Protein 7EC0 (pdb70)

InterPro domains:
  IPR029063 S-adenosyl-L-methionine-dependent methyltransferase superfamily [G3DSA:3.40.50.150] (30-267)
  IPR029063 S-adenosyl-L-methionine-dependent methyltransferase superfamily [SSF53335] (5-207)

Nearest PDB structures (foldseek):
  7ec0-assembly2_P  TM=1.005E+00  e=1.064E-43  Bombyx mori
  7ec0-assembly1_A  TM=9.825E-01  e=9.484E-35  Bombyx mori
  7ebx-assembly1_A  TM=9.749E-01  e=8.438E-34  Bombyx mori
  7ejb-assembly1_A-2  TM=9.308E-01  e=1.402E-32  Bombyx mori
  7veo-assembly1_B  TM=9.012E-01  e=2.333E-23  Bombyx mori

Structure (mmCIF, N/CA/C/O backbone):
data_7EC0
#
_entry.id   7EC0
#
_cell.length_a   82.459
_cell.length_b   101.203
_cell.length_c   103.363
_cell.angle_alpha   90.000
_cell.angle_beta   93.500
_cell.angle_gamma   90.000
#
_symmetry.space_group_name_H-M   'P 1 21 1'
#
loop_
_entity.id
_entity.type
_entity.pdbx_description
1 polymer 'Juvenile hormone acid methyltransferase'
2 non-polymer S-ADENOSYL-L-HOMOCYSTEINE
3 non-polymer 'Methyl farnesoate'
4 water water
#
loop_
_atom_site.group_PDB
_atom_site.id
_atom_site.type_symbol
_atom_site.label_atom_id
_atom_site.label_alt_id
_atom_site.label_comp_id
_atom_site.label_asym_id
_atom_site.label_entity_id
_atom_site.label_seq_id
_atom_site.pdbx_PDB_ins_code
_atom_site.Cartn_x
_atom_site.Cartn_y
_atom_site.Cartn_z
_atom_site.occupancy
_atom_site.B_iso_or_equiv
_atom_site.auth_seq_id
_atom_site.auth_comp_id
_atom_site.auth_asym_id
_atom_site.auth_atom_id
_atom_site.pdbx_PDB_model_num
ATOM 1 N N . SER A 1 33 ? 36.935 -3.066 42.236 1.000 73.100 12 SER A N 1
ATOM 2 C CA . SER A 1 33 ? 36.215 -4.336 41.903 1.000 72.810 12 SER A CA 1
ATOM 3 C C . SER A 1 33 ? 35.269 -4.111 40.716 1.000 72.000 12 SER A C 1
ATOM 4 O O . SER A 1 33 ? 34.466 -3.160 40.772 1.000 72.710 12 SER A O 1
ATOM 12 N N . SER A 1 34 ? 35.361 -4.974 39.699 1.000 72.670 13 SER A N 1
ATOM 13 C CA . SER A 1 34 ? 34.585 -4.915 38.427 1.000 72.890 13 SER A CA 1
ATOM 14 C C . SER A 1 34 ? 33.084 -5.064 38.704 1.000 71.250 13 SER A C 1
ATOM 15 O O . SER A 1 34 ? 32.279 -4.451 37.971 1.000 69.150 13 SER A O 1
ATOM 23 N N . MET A 1 35 ? 32.737 -5.867 39.714 1.000 69.460 14 MET A N 1
ATOM 24 C CA . MET A 1 35 ? 31.343 -6.150 40.153 1.000 68.740 14 MET A CA 1
ATOM 25 C C . MET A 1 35 ? 30.669 -4.850 40.617 1.000 67.670 14 MET A C 1
ATOM 26 O O . MET A 1 35 ? 29.499 -4.627 40.245 1.000 66.430 14 MET A O 1
ATOM 40 N N . GLN A 1 36 ? 31.389 -4.035 41.398 1.000 66.690 15 GLN A N 1
ATOM 41 C CA . GLN A 1 36 ? 30.913 -2.739 41.960 1.000 66.920 15 GLN A CA 1
ATOM 42 C C . GLN A 1 36 ? 30.785 -1.700 40.839 1.000 67.460 15 GLN A C 1
ATOM 43 O O . GLN A 1 36 ? 29.807 -0.926 40.867 1.000 68.000 15 GLN A O 1
ATOM 57 N N . ARG A 1 37 ? 31.739 -1.682 39.902 1.000 67.440 16 ARG A N 1
ATOM 58 C CA . ARG A 1 37 ? 31.740 -0.757 38.735 1.000 68.310 16 ARG A CA 1
ATOM 59 C C . ARG A 1 37 ? 30.462 -0.975 37.918 1.000 66.210 16 ARG A C 1
ATOM 60 O O . ARG A 1 37 ? 29.750 0.016 37.667 1.000 66.590 16 ARG A O 1
ATOM 81 N N . ARG A 1 38 ? 30.189 -2.224 37.524 1.000 63.880 17 ARG A N 1
ATOM 82 C CA . ARG A 1 38 ? 29.005 -2.594 36.702 1.000 62.130 17 ARG A CA 1
ATOM 83 C C . ARG A 1 38 ? 27.727 -2.163 37.428 1.000 61.320 17 ARG A C 1
ATOM 84 O O . ARG A 1 38 ? 26.941 -1.402 36.831 1.000 62.360 17 ARG A O 1
ATOM 105 N N . ASP A 1 39 ? 27.534 -2.638 38.662 1.000 59.410 18 ASP A N 1
ATOM 106 C CA . ASP A 1 39 ? 26.314 -2.380 39.475 1.000 59.930 18 ASP A CA 1
ATOM 107 C C . ASP A 1 39 ? 26.062 -0.869 39.549 1.000 60.540 18 ASP A C 1
ATOM 108 O O . ASP A 1 39 ? 24.902 -0.461 39.351 1.000 60.740 18 ASP A O 1
ATOM 117 N N . ALA A 1 40 ? 27.110 -0.080 39.807 1.000 61.230 19 ALA A N 1
ATOM 118 C CA . ALA A 1 40 ? 27.062 1.401 39.883 1.000 62.550 19 ALA A CA 1
ATOM 119 C C . ALA A 1 40 ? 26.539 1.970 38.559 1.000 64.430 19 ALA A C 1
ATOM 120 O O . ALA A 1 40 ? 25.558 2.740 38.588 1.000 64.540 19 ALA A O 1
ATOM 127 N N . LEU A 1 41 ? 27.175 1.589 37.446 1.000 65.450 20 LEU A N 1
ATOM 128 C CA . LEU A 1 41 ? 26.833 2.054 36.071 1.000 65.410 20 LEU A CA 1
ATOM 129 C C . LEU A 1 41 ? 25.396 1.652 35.721 1.000 63.440 20 LEU A C 1
ATOM 130 O O . LEU A 1 41 ? 24.644 2.526 35.252 1.000 63.240 20 LEU A O 1
ATOM 146 N N . ASN A 1 42 ? 25.038 0.382 35.935 1.000 61.920 21 ASN A N 1
ATOM 147 C CA . ASN A 1 42 ? 23.673 -0.163 35.689 1.000 59.960 21 ASN A CA 1
ATOM 148 C C . ASN A 1 42 ? 22.656 0.615 36.533 1.000 59.280 21 ASN A C 1
ATOM 149 O O . ASN A 1 42 ? 21.603 0.992 35.984 1.000 59.200 21 ASN A O 1
ATOM 160 N N . SER A 1 43 ? 22.977 0.860 37.807 1.000 59.450 22 SER A N 1
ATOM 161 C CA . SER A 1 43 ? 22.104 1.552 38.795 1.000 59.790 22 SER A CA 1
ATOM 162 C C . SER A 1 43 ? 21.878 3.008 38.373 1.000 60.640 22 SER A C 1
ATOM 163 O O . SER A 1 43 ? 20.718 3.456 38.415 1.000 61.480 22 SER A O 1
ATOM 171 N N . LEU A 1 44 ? 22.943 3.713 37.981 1.000 62.690 23 LEU A N 1
ATOM 172 C CA . LEU A 1 44 ? 22.881 5.134 37.536 1.000 63.930 23 LEU A CA 1
ATOM 173 C C . LEU A 1 44 ? 22.110 5.223 36.216 1.000 63.920 23 LEU A C 1
ATOM 174 O O . LEU A 1 44 ? 21.188 6.052 36.134 1.000 63.940 23 LEU A O 1
ATOM 190 N N . THR A 1 45 ? 22.469 4.388 35.238 1.000 65.250 24 THR A N 1
ATOM 191 C CA . THR A 1 45 ? 21.883 4.374 33.867 1.000 65.510 24 THR A CA 1
ATOM 192 C C . THR A 1 45 ? 20.355 4.247 33.955 1.000 65.160 24 THR A C 1
ATOM 193 O O . THR A 1 45 ? 19.667 4.903 33.146 1.000 67.150 24 THR A O 1
ATOM 204 N N . GLU A 1 46 ? 19.847 3.450 34.901 1.000 63.250 25 GLU A N 1
ATOM 205 C CA . GLU A 1 46 ? 18.390 3.194 35.069 1.000 62.500 25 GLU A CA 1
ATOM 206 C C . GLU A 1 46 ? 17.708 4.397 35.733 1.000 62.460 25 GLU A C 1
ATOM 207 O O . GLU A 1 46 ? 16.638 4.802 35.242 1.000 64.110 25 GLU A O 1
ATOM 219 N N . TYR A 1 47 ? 18.287 4.921 36.818 1.000 62.650 26 TYR A N 1
ATOM 220 C CA . TYR A 1 47 ? 17.633 5.890 37.742 1.000 63.410 26 TYR A CA 1
ATOM 221 C C . TYR A 1 47 ? 17.941 7.340 37.348 1.000 64.250 26 TYR A C 1
ATOM 222 O O . TYR A 1 47 ? 17.225 8.235 37.839 1.000 62.740 26 TYR A O 1
ATOM 240 N N . LEU A 1 48 ? 18.953 7.565 36.503 1.000 66.860 27 LEU A N 1
ATOM 241 C CA . LEU A 1 48 ? 19.370 8.925 36.052 1.000 69.520 27 LEU A CA 1
ATOM 242 C C . LEU A 1 48 ? 18.149 9.690 35.537 1.000 69.800 27 LEU A C 1
ATOM 243 O O . LEU A 1 48 ? 17.904 10.812 35.975 1.000 68.830 27 LEU A O 1
ATOM 259 N N . PRO A 1 49 ? 17.327 9.117 34.624 1.000 70.210 28 PRO A N 1
ATOM 260 C CA . PRO A 1 49 ? 16.174 9.834 34.073 1.000 70.890 28 PRO A CA 1
ATOM 261 C C . PRO A 1 49 ? 15.005 10.061 35.045 1.000 70.610 28 PRO A C 1
ATOM 262 O O . PRO A 1 49 ? 14.063 10.728 34.652 1.000 70.690 28 PRO A O 1
ATOM 273 N N . LYS A 1 50 ? 15.075 9.509 36.260 1.000 70.830 29 LYS A N 1
ATOM 274 C CA . LYS A 1 50 ? 14.006 9.663 37.283 1.000 70.360 29 LYS A CA 1
ATOM 275 C C . LYS A 1 50 ? 14.353 10.801 38.243 1.000 71.280 29 LYS A C 1
ATOM 276 O O . LYS A 1 50 ? 13.448 11.235 38.986 1.000 71.680 29 LYS A O 1
ATOM 295 N N . PHE A 1 51 ? 15.601 11.272 38.223 1.000 72.140 30 PHE A N 1
ATOM 296 C CA . PHE A 1 51 ? 16.086 12.328 39.146 1.000 72.480 30 PHE A CA 1
ATOM 297 C C . PHE A 1 51 ? 15.517 13.685 38.737 1.000 73.590 30 PHE A C 1
ATOM 298 O O . PHE A 1 51 ? 15.191 13.894 37.553 1.000 73.060 30 PHE A O 1
ATOM 315 N N . LYS A 1 52 ? 15.399 14.571 39.723 1.000 76.670 31 LYS A N 1
ATOM 316 C CA . LYS A 1 52 ? 14.958 15.975 39.553 1.000 80.420 31 LYS A CA 1
ATOM 317 C C . LYS A 1 52 ? 16.174 16.871 39.766 1.000 83.020 31 LYS A C 1
ATOM 318 O O . LYS A 1 52 ? 16.801 16.750 40.832 1.000 85.340 31 LYS A O 1
ATOM 337 N N . TRP A 1 53 ? 16.480 17.744 38.808 1.000 87.170 32 TRP A N 1
ATOM 338 C CA . TRP A 1 53 ? 17.711 18.576 38.844 1.000 88.590 32 TRP A CA 1
ATOM 339 C C . TRP A 1 53 ? 17.356 20.055 38.988 1.000 91.710 32 TRP A C 1
ATOM 340 O O . TRP A 1 53 ? 16.446 20.522 38.271 1.000 91.340 32 TRP A O 1
ATOM 361 N N . LYS A 1 54 ? 18.069 20.755 39.874 1.000 94.840 33 LYS A N 1
ATOM 362 C CA . LYS A 1 54 ? 17.915 22.220 40.053 1.000 97.660 33 LYS A CA 1
ATOM 363 C C . LYS A 1 54 ? 18.669 22.948 38.944 1.000 101.180 33 LYS A C 1
ATOM 364 O O . LYS A 1 54 ? 19.638 22.380 38.401 1.000 99.970 33 LYS A O 1
ATOM 383 N N . GLU A 1 55 ? 18.220 24.166 38.639 1.000 105.620 34 GLU A N 1
ATOM 384 C CA . GLU A 1 55 ? 18.716 24.963 37.488 1.000 107.420 34 GLU A CA 1
ATOM 385 C C . GLU A 1 55 ? 20.227 25.166 37.598 1.000 107.670 34 GLU A C 1
ATOM 386 O O . GLU A 1 55 ? 20.905 24.963 36.570 1.000 106.780 34 GLU A O 1
ATOM 398 N N . SER A 1 56 ? 20.750 25.550 38.765 1.000 108.470 35 SER A N 1
ATOM 399 C CA . SER A 1 56 ? 22.181 25.943 38.852 1.000 108.970 35 SER A CA 1
ATOM 400 C C . SER A 1 56 ? 22.745 25.804 40.265 1.000 107.940 35 SER A C 1
ATOM 401 O O . SER A 1 56 ? 21.956 25.753 41.231 1.000 107.780 35 SER A O 1
ATOM 409 N N . LYS A 1 57 ? 24.079 25.749 40.349 1.000 106.610 36 LYS A N 1
ATOM 410 C CA . LYS A 1 57 ? 24.850 25.766 41.619 1.000 105.910 36 LYS A CA 1
ATOM 411 C C . LYS A 1 57 ? 24.400 24.616 42.523 1.000 103.020 36 LYS A C 1
ATOM 412 O O . LYS A 1 57 ? 24.019 24.890 43.681 1.000 102.950 36 LYS A O 1
ATOM 431 N N . GLU A 1 58 ? 24.435 23.381 42.025 1.000 97.950 37 GLU A N 1
ATOM 432 C CA . GLU A 1 58 ? 24.010 22.205 42.824 1.000 95.440 37 GLU A CA 1
ATOM 433 C C . GLU A 1 58 ? 25.201 21.635 43.599 1.000 92.450 37 GLU A C 1
ATOM 434 O O . GLU A 1 58 ? 26.295 21.522 43.014 1.000 91.110 37 GLU A O 1
ATOM 446 N N . LYS A 1 59 ? 24.966 21.259 44.859 1.000 90.320 38 LYS A N 1
ATOM 447 C CA . LYS A 1 59 ? 25.957 20.601 45.752 1.000 88.830 38 LYS A CA 1
ATOM 448 C C . LYS A 1 59 ? 25.667 19.103 45.785 1.000 85.970 38 LYS A C 1
ATOM 449 O O . LYS A 1 59 ? 24.523 18.746 46.129 1.000 84.070 38 LYS A O 1
ATOM 468 N N . ILE A 1 60 ? 26.654 18.261 45.483 1.000 83.380 39 ILE A N 1
ATOM 469 C CA . ILE A 1 60 ? 26.462 16.782 45.460 1.000 81.120 39 ILE A CA 1
ATOM 470 C C . ILE A 1 60 ? 27.469 16.136 46.409 1.000 79.230 39 ILE A C 1
ATOM 471 O O . ILE A 1 60 ? 28.548 16.726 46.615 1.000 77.480 39 ILE A O 1
ATOM 487 N N . LEU A 1 61 ? 27.126 14.971 46.959 1.000 80.240 40 LEU A N 1
ATOM 488 C CA . LEU A 1 61 ? 28.003 14.247 47.911 1.000 79.350 40 LEU A CA 1
ATOM 489 C C . LEU A 1 61 ? 27.909 12.744 47.655 1.000 77.820 40 LEU A C 1
ATOM 490 O O . LEU A 1 61 ? 26.784 12.245 47.455 1.000 76.900 40 LEU A O 1
ATOM 506 N N . ASP A 1 62 ? 29.059 12.068 47.645 1.000 76.560 41 ASP A N 1
ATOM 507 C CA . ASP A 1 62 ? 29.144 10.591 47.533 1.000 75.890 41 ASP A CA 1
ATOM 508 C C . ASP A 1 62 ? 29.767 10.043 48.814 1.000 73.780 41 ASP A C 1
ATOM 509 O O . ASP A 1 62 ? 30.894 10.451 49.142 1.000 71.950 41 ASP A O 1
ATOM 518 N N . ILE A 1 63 ? 29.056 9.146 49.494 1.000 73.510 42 ILE A N 1
ATOM 519 C CA . ILE A 1 63 ? 29.528 8.490 50.746 1.000 73.400 42 ILE A CA 1
ATOM 520 C C . ILE A 1 63 ? 30.151 7.140 50.384 1.000 73.740 42 ILE A C 1
ATOM 521 O O . ILE A 1 63 ? 29.579 6.438 49.530 1.000 72.780 42 ILE A O 1
ATOM 537 N N . GLY A 1 64 ? 31.273 6.795 51.019 1.000 75.890 43 GLY A N 1
ATOM 538 C CA . GLY A 1 64 ? 31.990 5.532 50.766 1.000 77.810 43 GLY A CA 1
ATOM 539 C C . GLY A 1 64 ? 32.726 5.590 49.444 1.000 81.290 43 GLY A C 1
ATOM 540 O O . GLY A 1 64 ? 32.576 4.649 48.635 1.000 82.150 43 GLY A O 1
ATOM 544 N N . CYS A 1 65 ? 33.485 6.667 49.235 1.000 84.580 44 CYS A N 1
ATOM 545 C CA . CYS A 1 65 ? 34.223 6.950 47.977 1.000 87.510 44 CYS A CA 1
ATOM 546 C C . CYS A 1 65 ? 35.279 5.878 47.716 1.000 88.080 44 CYS A C 1
ATOM 547 O O . CYS A 1 65 ? 35.551 5.621 46.523 1.000 88.440 44 CYS A O 1
ATOM 555 N N . ALA A 1 66 ? 35.872 5.303 48.766 1.000 89.580 45 ALA A N 1
ATOM 556 C CA . ALA A 1 66 ? 36.925 4.274 48.620 1.000 91.160 45 ALA A CA 1
ATOM 557 C C . ALA A 1 66 ? 38.067 4.853 47.777 1.000 92.630 45 ALA A C 1
ATOM 558 O O . ALA A 1 66 ? 38.582 5.933 48.132 1.000 92.890 45 ALA A O 1
ATOM 565 N N . ASP A 1 67 ? 38.426 4.161 46.693 1.000 94.810 46 ASP A N 1
ATOM 566 C CA . ASP A 1 67 ? 39.512 4.545 45.753 1.000 97.130 46 ASP A CA 1
ATOM 567 C C . ASP A 1 67 ? 39.128 5.792 44.951 1.000 97.960 46 ASP A C 1
ATOM 568 O O . ASP A 1 67 ? 40.053 6.542 44.560 1.000 97.900 46 ASP A O 1
ATOM 577 N N . GLY A 1 68 ? 37.836 5.980 44.668 1.000 97.530 47 GLY A N 1
ATOM 578 C CA . GLY A 1 68 ? 37.352 7.115 43.859 1.000 97.090 47 GLY A CA 1
ATOM 579 C C . GLY A 1 68 ? 37.092 6.767 42.400 1.000 96.750 47 GLY A C 1
ATOM 580 O O . GLY A 1 68 ? 36.807 7.714 41.638 1.000 98.490 47 GLY A O 1
ATOM 584 N N . SER A 1 69 ? 37.178 5.496 41.993 1.000 94.830 48 SER A N 1
ATOM 585 C CA . SER A 1 69 ? 36.876 5.079 40.593 1.000 93.740 48 SER A CA 1
ATOM 586 C C . SER A 1 69 ? 35.379 5.275 40.325 1.000 91.660 48 SER A C 1
ATOM 587 O O . SER A 1 69 ? 35.026 5.865 39.283 1.000 89.960 48 SER A O 1
ATOM 595 N N . VAL A 1 70 ? 34.548 4.791 41.252 1.000 89.420 49 VAL A N 1
ATOM 596 C CA . VAL A 1 70 ? 33.054 4.851 41.203 1.000 87.620 49 VAL A CA 1
ATOM 597 C C . VAL A 1 70 ? 32.593 6.309 41.331 1.000 87.710 49 VAL A C 1
ATOM 598 O O . VAL A 1 70 ? 31.653 6.696 40.607 1.000 85.570 49 VAL A O 1
ATOM 611 N N . THR A 1 71 ? 33.219 7.076 42.229 1.000 88.310 50 THR A N 1
ATOM 612 C CA . THR A 1 71 ? 32.877 8.499 42.508 1.000 88.730 50 THR A CA 1
ATOM 613 C C . THR A 1 71 ? 33.085 9.303 41.220 1.000 88.840 50 THR A C 1
ATOM 614 O O . THR A 1 71 ? 32.267 10.200 40.940 1.000 90.390 50 THR A O 1
ATOM 625 N N . ASN A 1 72 ? 34.142 8.968 40.471 1.000 88.940 51 ASN A N 1
ATOM 626 C CA . ASN A 1 72 ? 34.484 9.579 39.158 1.000 90.230 51 ASN A CA 1
ATOM 627 C C . ASN A 1 72 ? 33.408 9.208 38.130 1.000 89.340 51 ASN A C 1
ATOM 628 O O . ASN A 1 72 ? 33.060 10.079 37.312 1.000 90.580 51 ASN A O 1
ATOM 639 N N . ILE A 1 73 ? 32.910 7.967 38.165 1.000 88.560 52 ILE A N 1
ATOM 640 C CA . ILE A 1 73 ? 31.781 7.495 37.305 1.000 87.330 52 ILE A CA 1
ATOM 641 C C . ILE A 1 73 ? 30.545 8.350 37.618 1.000 87.100 52 ILE A C 1
ATOM 642 O O . ILE A 1 73 ? 30.007 8.966 36.673 1.000 88.300 52 ILE A O 1
ATOM 658 N N . ILE A 1 74 ? 30.132 8.399 38.891 1.000 85.600 53 ILE A N 1
ATOM 659 C CA . ILE A 1 74 ? 28.969 9.209 39.373 1.000 85.380 53 ILE A CA 1
ATOM 660 C C . ILE A 1 74 ? 29.119 10.639 38.838 1.000 87.360 53 ILE A C 1
ATOM 661 O O . ILE A 1 74 ? 28.168 11.132 38.200 1.000 89.250 53 ILE A O 1
ATOM 677 N N . SER A 1 75 ? 30.276 11.264 39.082 1.000 88.130 54 SER A N 1
ATOM 678 C CA . SER A 1 75 ? 30.603 12.653 38.658 1.000 89.930 54 SER A CA 1
ATOM 679 C C . SER A 1 75 ? 30.543 12.760 37.130 1.000 90.970 54 SER A C 1
ATOM 680 O O . SER A 1 75 ? 29.906 13.708 36.629 1.000 91.810 54 SER A O 1
ATOM 688 N N . SER A 1 76 ? 31.175 11.813 36.430 1.000 92.810 55 SER A N 1
ATOM 689 C CA . SER A 1 76 ? 31.311 11.791 34.948 1.000 93.990 55 SER A CA 1
ATOM 690 C C . SER A 1 76 ? 29.942 11.603 34.281 1.000 95.460 55 SER A C 1
ATOM 691 O O . SER A 1 76 ? 29.727 12.200 33.207 1.000 94.890 55 SER A O 1
ATOM 699 N N . CYS A 1 77 ? 29.057 10.808 34.892 1.000 96.180 56 CYS A N 1
ATOM 700 C CA . CYS A 1 77 ? 27.728 10.430 34.331 1.000 97.130 56 CYS A CA 1
ATOM 701 C C . CYS A 1 77 ? 26.768 11.627 34.379 1.000 97.650 56 CYS A C 1
ATOM 702 O O . CYS A 1 77 ? 26.412 12.133 33.295 1.000 97.280 56 CYS A O 1
ATOM 710 N N . CYS A 1 78 ? 26.370 12.058 35.582 1.000 98.220 57 CYS A N 1
ATOM 711 C CA . CYS A 1 78 ? 25.316 13.088 35.815 1.000 100.970 57 CYS A CA 1
ATOM 712 C C . CYS A 1 78 ? 25.735 14.423 35.199 1.000 101.260 57 CYS A C 1
ATOM 713 O O . CYS A 1 78 ? 26.915 14.767 35.211 1.000 101.220 57 CYS A O 1
ATOM 721 N N . PRO A 1 79 ? 24.786 15.201 34.621 1.000 101.350 58 PRO A N 1
ATOM 722 C CA . PRO A 1 79 ? 25.087 16.534 34.089 1.000 101.460 58 PRO A CA 1
ATOM 723 C C . PRO A 1 79 ? 25.782 17.458 35.103 1.000 101.030 58 PRO A C 1
ATOM 724 O O . PRO A 1 79 ? 25.875 18.642 34.811 1.000 99.120 58 PRO A O 1
ATOM 735 N N . ASP A 1 81 ? 28.879 20.874 34.723 1.000 109.850 60 ASP A N 1
ATOM 736 C CA . ASP A 1 81 ? 28.796 22.211 35.375 1.000 109.820 60 ASP A CA 1
ATOM 737 C C . ASP A 1 81 ? 28.347 22.073 36.833 1.000 109.300 60 ASP A C 1
ATOM 738 O O . ASP A 1 81 ? 27.996 23.110 37.434 1.000 108.520 60 ASP A O 1
ATOM 747 N N . PHE A 1 82 ? 28.354 20.856 37.387 1.000 108.330 61 PHE A N 1
ATOM 748 C CA . PHE A 1 82 ? 27.966 20.616 38.800 1.000 107.050 61 PHE A CA 1
ATOM 749 C C . PHE A 1 82 ? 28.834 21.520 39.673 1.000 106.080 61 PHE A C 1
ATOM 750 O O . PHE A 1 82 ? 30.073 21.502 39.520 1.000 105.780 61 PHE A O 1
ATOM 767 N N . GLU A 1 83 ? 28.192 22.303 40.537 1.000 106.620 62 GLU A N 1
ATOM 768 C CA . GLU A 1 83 ? 28.871 23.347 41.341 1.000 107.190 62 GLU A CA 1
ATOM 769 C C . GLU A 1 83 ? 29.941 22.705 42.220 1.000 105.470 62 GLU A C 1
ATOM 770 O O . GLU A 1 83 ? 31.074 23.228 42.243 1.000 104.660 62 GLU A O 1
ATOM 782 N N . LEU A 1 84 ? 29.600 21.617 42.904 1.000 103.430 63 LEU A N 1
ATOM 783 C CA . LEU A 1 84 ? 30.528 21.014 43.886 1.000 101.650 63 LEU A CA 1
ATOM 784 C C . LEU A 1 84 ? 30.339 19.505 43.905 1.000 97.860 63 LEU A C 1
ATOM 785 O O . LEU A 1 84 ? 29.195 19.043 43.706 1.000 96.050 63 LEU A O 1
ATOM 801 N N . PHE A 1 85 ? 31.418 18.773 44.152 1.000 93.940 64 PHE A N 1
ATOM 802 C CA . PHE A 1 85 ? 31.339 17.309 44.347 1.000 90.910 64 PHE A CA 1
ATOM 803 C C . PHE A 1 85 ? 32.144 16.915 45.580 1.000 90.400 64 PHE A C 1
ATOM 804 O O . PHE A 1 85 ? 33.374 16.770 45.484 1.000 90.850 64 PHE A O 1
ATOM 821 N N . GLU A 1 86 ? 31.460 16.720 46.703 1.000 89.590 65 GLU A N 1
ATOM 822 C CA . GLU A 1 86 ? 32.116 16.253 47.949 1.000 90.260 65 GLU A CA 1
ATOM 823 C C . GLU A 1 86 ? 32.104 14.721 47.956 1.000 87.750 65 GLU A C 1
ATOM 824 O O . GLU A 1 86 ? 31.150 14.130 47.417 1.000 85.630 65 GLU A O 1
ATOM 836 N N . ALA A 1 87 ? 33.162 14.117 48.500 1.000 87.420 66 ALA A N 1
ATOM 837 C CA . ALA A 1 87 ? 33.284 12.667 48.778 1.000 87.590 66 ALA A CA 1
ATOM 838 C C . ALA A 1 87 ? 33.794 12.495 50.211 1.000 86.860 66 ALA A C 1
ATOM 839 O O . ALA A 1 87 ? 34.413 13.445 50.730 1.000 87.170 66 ALA A O 1
ATOM 846 N N . CYS A 1 88 ? 33.540 11.340 50.831 1.000 87.720 67 CYS A N 1
ATOM 847 C CA . CYS A 1 88 ? 34.011 11.030 52.209 1.000 88.950 67 CYS A CA 1
ATOM 848 C C . CYS A 1 88 ? 34.214 9.523 52.398 1.000 89.110 67 CYS A C 1
ATOM 849 O O . CYS A 1 88 ? 33.831 8.745 51.501 1.000 86.950 67 CYS A O 1
ATOM 857 N N . ASP A 1 89 ? 34.815 9.153 53.533 1.000 90.990 68 ASP A N 1
ATOM 858 C CA . ASP A 1 89 ? 35.226 7.767 53.889 1.000 91.630 68 ASP A CA 1
ATOM 859 C C . ASP A 1 89 ? 35.637 7.748 55.367 1.000 93.870 68 ASP A C 1
ATOM 860 O O . ASP A 1 89 ? 35.716 8.838 55.968 1.000 95.300 68 ASP A O 1
ATOM 869 N N . VAL A 1 90 ? 35.875 6.558 55.928 1.000 94.500 69 VAL A N 1
ATOM 870 C CA . VAL A 1 90 ? 36.470 6.374 57.288 1.000 95.010 69 VAL A CA 1
ATOM 871 C C . VAL A 1 90 ? 37.934 5.945 57.140 1.000 97.900 69 VAL A C 1
ATOM 872 O O . VAL A 1 90 ? 38.739 6.256 58.052 1.000 98.730 69 VAL A O 1
ATOM 885 N N . ASN A 1 91 ? 38.282 5.301 56.021 1.000 99.790 70 ASN A N 1
ATOM 886 C CA . ASN A 1 91 ? 39.678 4.898 55.707 1.000 101.410 70 ASN A CA 1
ATOM 887 C C . ASN A 1 91 ? 40.484 6.160 55.403 1.000 103.820 70 ASN A C 1
ATOM 888 O O . ASN A 1 91 ? 40.121 6.858 54.432 1.000 103.500 70 ASN A O 1
ATOM 899 N N . VAL A 1 92 ? 41.521 6.456 56.190 1.000 106.680 71 VAL A N 1
ATOM 900 C CA . VAL A 1 92 ? 42.329 7.693 55.963 1.000 108.720 71 VAL A CA 1
ATOM 901 C C . VAL A 1 92 ? 43.259 7.481 54.760 1.000 107.910 71 VAL A C 1
ATOM 902 O O . VAL A 1 92 ? 43.509 8.470 54.048 1.000 107.640 71 VAL A O 1
ATOM 915 N N . LYS A 1 93 ? 43.754 6.260 54.533 1.000 107.300 72 LYS A N 1
ATOM 916 C CA . LYS A 1 93 ? 44.665 5.970 53.390 1.000 106.620 72 LYS A CA 1
ATOM 917 C C . LYS A 1 93 ? 43.899 6.102 52.068 1.000 104.060 72 LYS A C 1
ATOM 918 O O . LYS A 1 93 ? 44.469 6.684 51.121 1.000 102.750 72 LYS A O 1
ATOM 937 N N . SER A 1 94 ? 42.665 5.595 52.003 1.000 102.550 73 SER A N 1
ATOM 938 C CA . SER A 1 94 ? 41.836 5.595 50.767 1.000 101.790 73 SER A CA 1
ATOM 939 C C . SER A 1 94 ? 41.611 7.030 50.294 1.000 101.340 73 SER A C 1
ATOM 940 O O . SER A 1 94 ? 41.818 7.299 49.094 1.000 99.190 73 SER A O 1
ATOM 948 N N . VAL A 1 95 ? 41.187 7.909 51.201 1.000 102.170 74 VAL A N 1
ATOM 949 C CA . VAL A 1 95 ? 40.879 9.320 50.838 1.000 103.150 74 VAL A CA 1
ATOM 950 C C . VAL A 1 95 ? 42.180 9.996 50.378 1.000 105.100 74 VAL A C 1
ATOM 951 O O . VAL A 1 95 ? 42.112 10.798 49.416 1.000 104.840 74 VAL A O 1
ATOM 964 N N . LYS A 1 96 ? 43.320 9.658 50.993 1.000 107.320 75 LYS A N 1
ATOM 965 C CA . LYS A 1 96 ? 44.642 10.218 50.599 1.000 109.380 75 LYS A CA 1
ATOM 966 C C . LYS A 1 96 ? 44.984 9.749 49.179 1.000 108.980 75 LYS A C 1
ATOM 967 O O . LYS A 1 96 ? 45.401 10.602 48.366 1.000 108.740 75 LYS A O 1
ATOM 986 N N . TYR A 1 97 ? 44.804 8.454 48.889 1.000 107.840 76 TYR A N 1
ATOM 987 C CA . TYR A 1 97 ? 44.961 7.866 47.529 1.000 106.940 76 TYR A CA 1
ATOM 988 C C . TYR A 1 97 ? 44.051 8.613 46.545 1.000 106.300 76 TYR A C 1
ATOM 989 O O . TYR A 1 97 ? 44.548 9.088 45.504 1.000 106.630 76 TYR A O 1
ATOM 1007 N N . ALA A 1 98 ? 42.759 8.707 46.882 1.000 106.180 77 ALA A N 1
ATOM 1008 C CA . ALA A 1 98 ? 41.670 9.253 46.033 1.000 106.530 77 ALA A CA 1
ATOM 1009 C C . ALA A 1 98 ? 41.931 10.727 45.695 1.000 108.340 77 ALA A C 1
ATOM 1010 O O . ALA A 1 98 ? 41.701 11.111 44.530 1.000 108.470 77 ALA A O 1
ATOM 1017 N N . THR A 1 99 ? 42.372 11.515 46.684 1.000 109.920 78 THR A N 1
ATOM 1018 C CA . THR A 1 99 ? 42.659 12.973 46.562 1.000 111.710 78 THR A CA 1
ATOM 1019 C C . THR A 1 99 ? 43.692 13.204 45.452 1.000 113.540 78 THR A C 1
ATOM 1020 O O . THR A 1 99 ? 43.448 14.067 44.592 1.000 113.350 78 THR A O 1
ATOM 1031 N N . GLU A 1 100 ? 44.800 12.459 45.485 1.000 115.570 79 GLU A N 1
ATOM 1032 C CA . GLU A 1 100 ? 45.954 12.621 44.556 1.000 117.240 79 GLU A CA 1
ATOM 1033 C C . GLU A 1 100 ? 45.518 12.322 43.118 1.000 117.170 79 GLU A C 1
ATOM 1034 O O . GLU A 1 100 ? 45.934 13.067 42.208 1.000 117.820 79 GLU A O 1
ATOM 1046 N N . HIS A 1 101 ? 44.711 11.273 42.932 1.000 117.010 80 HIS A N 1
ATOM 1047 C CA . HIS A 1 101 ? 44.385 10.675 41.607 1.000 116.020 80 HIS A CA 1
ATOM 1048 C C . HIS A 1 101 ? 43.156 11.348 40.987 1.000 114.820 80 HIS A C 1
ATOM 1049 O O . HIS A 1 101 ? 43.172 11.548 39.753 1.000 114.630 80 HIS A O 1
ATOM 1064 N N . TYR A 1 102 ? 42.138 11.685 41.787 1.000 113.650 81 TYR A N 1
ATOM 1065 C CA . TYR A 1 102 ? 40.871 12.284 41.286 1.000 112.780 81 TYR A CA 1
ATOM 1066 C C . TYR A 1 102 ? 40.638 13.688 41.862 1.000 114.550 81 TYR A C 1
ATOM 1067 O O . TYR A 1 102 ? 39.531 14.227 41.649 1.000 115.280 81 TYR A O 1
ATOM 1085 N N . GLY A 1 103 ? 41.628 14.280 42.538 1.000 115.630 82 GLY A N 1
ATOM 1086 C CA . GLY A 1 103 ? 41.479 15.614 43.160 1.000 115.370 82 GLY A CA 1
ATOM 1087 C C . GLY A 1 103 ? 41.345 16.728 42.132 1.000 115.050 82 GLY A C 1
ATOM 1088 O O . GLY A 1 103 ? 42.130 16.738 41.162 1.000 114.200 82 GLY A O 1
ATOM 1092 N N . THR A 1 104 ? 40.383 17.635 42.346 1.000 115.390 83 THR A N 1
ATOM 1093 C CA . THR A 1 104 ? 40.169 18.894 41.573 1.000 114.890 83 THR A CA 1
ATOM 1094 C C . THR A 1 104 ? 39.617 19.965 42.518 1.000 114.860 83 THR A C 1
ATOM 1095 O O . THR A 1 104 ? 39.343 19.632 43.690 1.000 113.360 83 THR A O 1
ATOM 1106 N N . SER A 1 105 ? 39.455 21.197 42.027 1.000 116.000 84 SER A N 1
ATOM 1107 C CA . SER A 1 105 ? 38.939 22.348 42.814 1.000 116.230 84 SER A CA 1
ATOM 1108 C C . SER A 1 105 ? 37.497 22.076 43.261 1.000 115.450 84 SER A C 1
ATOM 1109 O O . SER A 1 105 ? 37.168 22.404 44.422 1.000 113.900 84 SER A O 1
ATOM 1117 N N . LYS A 1 106 ? 36.684 21.485 42.379 1.000 115.150 85 LYS A N 1
ATOM 1118 C CA . LYS A 1 106 ? 35.241 21.202 42.617 1.000 112.980 85 LYS A CA 1
ATOM 1119 C C . LYS A 1 106 ? 35.071 19.924 43.448 1.000 110.970 85 LYS A C 1
ATOM 1120 O O . LYS A 1 106 ? 34.200 19.922 44.344 1.000 109.300 85 LYS A O 1
ATOM 1139 N N . MET A 1 107 ? 35.870 18.890 43.165 1.000 108.330 86 MET A N 1
ATOM 1140 C CA . MET A 1 107 ? 35.710 17.533 43.756 1.000 108.130 86 MET A CA 1
ATOM 1141 C C . MET A 1 107 ? 36.738 17.333 44.875 1.000 108.690 86 MET A C 1
ATOM 1142 O O . MET A 1 107 ? 37.889 16.954 44.570 1.000 107.910 86 MET A O 1
ATOM 1156 N N . ARG A 1 108 ? 36.321 17.579 46.120 1.000 109.750 87 ARG A N 1
ATOM 1157 C CA . ARG A 1 108 ? 37.169 17.457 47.336 1.000 110.080 87 ARG A CA 1
ATOM 1158 C C . ARG A 1 108 ? 36.782 16.187 48.096 1.000 107.660 87 ARG A C 1
ATOM 1159 O O . ARG A 1 108 ? 35.589 15.823 48.078 1.000 106.490 87 ARG A O 1
ATOM 1180 N N . PHE A 1 109 ? 37.767 15.552 48.733 1.000 105.200 88 PHE A N 1
ATOM 1181 C CA . PHE A 1 109 ? 37.604 14.324 49.552 1.000 103.650 88 PHE A CA 1
ATOM 1182 C C . PHE A 1 109 ? 38.077 14.617 50.978 1.000 101.690 88 PHE A C 1
ATOM 1183 O O . PHE A 1 109 ? 39.044 15.388 51.151 1.000 101.710 88 PHE A O 1
ATOM 1200 N N . ARG A 1 110 ? 37.407 14.016 51.961 1.000 100.730 89 ARG A N 1
ATOM 1201 C CA . ARG A 1 110 ? 37.717 14.178 53.405 1.000 100.730 89 ARG A CA 1
ATOM 1202 C C . ARG A 1 110 ? 37.375 12.881 54.145 1.000 99.160 89 ARG A C 1
ATOM 1203 O O . ARG A 1 110 ? 36.866 11.946 53.499 1.000 97.340 89 ARG A O 1
ATOM 1224 N N . VAL A 1 111 ? 37.636 12.849 55.453 1.000 98.650 90 VAL A N 1
ATOM 1225 C CA . VAL A 1 111 ? 37.291 11.707 56.353 1.000 98.490 90 VAL A CA 1
ATOM 1226 C C . VAL A 1 111 ? 36.015 12.084 57.113 1.000 97.190 90 VAL A C 1
ATOM 1227 O O . VAL A 1 111 ? 35.932 13.231 57.596 1.000 98.250 90 VAL A O 1
ATOM 1240 N N . MET A 1 112 ? 35.066 11.152 57.214 1.000 94.340 91 MET A N 1
ATOM 1241 C CA . MET A 1 112 ? 33.775 11.360 57.923 1.000 92.260 91 MET A CA 1
ATOM 1242 C C . MET A 1 112 ? 33.074 10.011 58.111 1.000 89.620 91 MET A C 1
ATOM 1243 O O . MET A 1 112 ? 32.935 9.266 57.120 1.000 89.710 91 MET A O 1
ATOM 1257 N N . ASP A 1 113 ? 32.652 9.728 59.345 1.000 87.690 92 ASP A N 1
ATOM 1258 C CA . ASP A 1 113 ? 31.865 8.525 59.721 1.000 87.400 92 ASP A CA 1
ATOM 1259 C C . ASP A 1 113 ? 30.388 8.933 59.786 1.000 84.860 92 ASP A C 1
ATOM 1260 O O . ASP A 1 113 ? 30.024 9.688 60.709 1.000 85.140 92 ASP A O 1
ATOM 1269 N N . ILE A 1 114 ? 29.577 8.455 58.835 1.000 81.190 93 ILE A N 1
ATOM 1270 C CA . ILE A 1 114 ? 28.113 8.751 58.737 1.000 80.710 93 ILE A CA 1
ATOM 1271 C C . ILE A 1 114 ? 27.400 8.211 59.987 1.000 81.610 93 ILE A C 1
ATOM 1272 O O . ILE A 1 114 ? 26.260 8.641 60.248 1.000 81.170 93 ILE A O 1
ATOM 1288 N N . GLU A 1 115 ? 28.050 7.307 60.727 1.000 84.120 94 GLU A N 1
ATOM 1289 C CA . GLU A 1 115 ? 27.540 6.726 61.999 1.000 87.070 94 GLU A CA 1
ATOM 1290 C C . GLU A 1 115 ? 27.755 7.721 63.150 1.000 87.540 94 GLU A C 1
ATOM 1291 O O . GLU A 1 115 ? 27.075 7.572 64.184 1.000 86.400 94 GLU A O 1
ATOM 1303 N N . SER A 1 116 ? 28.657 8.695 62.975 1.000 89.010 95 SER A N 1
ATOM 1304 C CA . SER A 1 116 ? 29.020 9.720 63.992 1.000 92.070 95 SER A CA 1
ATOM 1305 C C . SER A 1 116 ? 28.011 10.874 63.963 1.000 94.100 95 SER A C 1
ATOM 1306 O O . SER A 1 116 ? 26.977 10.746 63.277 1.000 94.460 95 SER A O 1
ATOM 1314 N N . ASP A 1 117 ? 28.307 11.950 64.700 1.000 95.610 96 ASP A N 1
ATOM 1315 C CA . ASP A 1 117 ? 27.505 13.200 64.733 1.000 95.160 96 ASP A CA 1
ATOM 1316 C C . ASP A 1 117 ? 27.911 14.061 63.541 1.000 93.880 96 ASP A C 1
ATOM 1317 O O . ASP A 1 117 ? 29.124 14.293 63.363 1.000 91.560 96 ASP A O 1
ATOM 1326 N N . LEU A 1 118 ? 26.924 14.495 62.760 1.000 93.620 97 LEU A N 1
ATOM 1327 C CA . LEU A 1 118 ? 27.143 15.333 61.557 1.000 94.580 97 LEU A CA 1
ATOM 1328 C C . LEU A 1 118 ? 27.847 16.616 61.975 1.000 97.130 97 LEU A C 1
ATOM 1329 O O . LEU A 1 118 ? 27.504 17.203 63.000 1.000 97.600 97 LEU A O 1
ATOM 1345 N N . PRO A 1 119 ? 28.828 17.107 61.189 1.000 99.650 98 PRO A N 1
ATOM 1346 C CA . PRO A 1 119 ? 29.339 18.458 61.386 1.000 101.300 98 PRO A CA 1
ATOM 1347 C C . PRO A 1 119 ? 28.158 19.349 60.992 1.000 104.290 98 PRO A C 1
ATOM 1348 O O . PRO A 1 119 ? 27.529 19.048 59.982 1.000 107.090 98 PRO A O 1
ATOM 1359 N N . LYS A 1 120 ? 27.875 20.407 61.743 1.000 105.940 99 LYS A N 1
ATOM 1360 C CA . LYS A 1 120 ? 26.645 21.214 61.515 1.000 106.980 99 LYS A CA 1
ATOM 1361 C C . LYS A 1 120 ? 26.683 21.940 60.159 1.000 106.130 99 LYS A C 1
ATOM 1362 O O . LYS A 1 120 ? 25.595 22.330 59.692 1.000 105.170 99 LYS A O 1
ATOM 1381 N N . GLU A 1 121 ? 27.862 22.124 59.551 1.000 106.880 100 GLU A N 1
ATOM 1382 C CA . GLU A 1 121 ? 28.020 22.857 58.261 1.000 107.490 100 GLU A CA 1
ATOM 1383 C C . GLU A 1 121 ? 27.375 22.097 57.091 1.000 104.760 100 GLU A C 1
ATOM 1384 O O . GLU A 1 121 ? 27.101 22.753 56.065 1.000 104.770 100 GLU A O 1
ATOM 1396 N N . MET A 1 122 ? 27.144 20.785 57.221 1.000 102.150 101 MET A N 1
ATOM 1397 C CA . MET A 1 122 ? 26.672 19.921 56.100 1.000 99.330 101 MET A CA 1
ATOM 1398 C C . MET A 1 122 ? 25.174 19.618 56.239 1.000 95.150 101 MET A C 1
ATOM 1399 O O . MET A 1 122 ? 24.645 18.915 55.357 1.000 93.360 101 MET A O 1
ATOM 1413 N N . LYS A 1 123 ? 24.521 20.120 57.293 1.000 92.010 102 LYS A N 1
ATOM 1414 C CA . LYS A 1 123 ? 23.050 19.985 57.495 1.000 90.770 102 LYS A CA 1
ATOM 1415 C C . LYS A 1 123 ? 22.317 20.674 56.338 1.000 87.850 102 LYS A C 1
ATOM 1416 O O . LYS A 1 123 ? 22.494 21.898 56.172 1.000 86.180 102 LYS A O 1
ATOM 1435 N N . GLY A 1 124 ? 21.536 19.906 55.570 1.000 85.720 103 GLY A N 1
ATOM 1436 C CA . GLY A 1 124 ? 20.658 20.403 54.491 1.000 84.060 103 GLY A CA 1
ATOM 1437 C C . GLY A 1 124 ? 21.427 21.099 53.381 1.000 82.180 103 GLY A C 1
ATOM 1438 O O . GLY A 1 124 ? 20.845 21.990 52.732 1.000 81.660 103 GLY A O 1
ATOM 1442 N N . LYS A 1 125 ? 22.677 20.689 53.149 1.000 81.670 104 LYS A N 1
ATOM 1443 C CA . LYS A 1 125 ? 23.630 21.375 52.236 1.000 82.940 104 LYS A CA 1
ATOM 1444 C C . LYS A 1 125 ? 23.587 20.742 50.839 1.000 81.450 104 LYS A C 1
ATOM 1445 O O . LYS A 1 125 ? 23.758 21.491 49.857 1.000 82.350 104 LYS A O 1
ATOM 1464 N N . PHE A 1 126 ? 23.381 19.424 50.755 1.000 79.970 105 PHE A N 1
ATOM 1465 C CA . PHE A 1 126 ? 23.545 18.621 49.511 1.000 78.040 105 PHE A CA 1
ATOM 1466 C C . PHE A 1 126 ? 22.189 18.389 48.835 1.000 76.480 105 PHE A C 1
ATOM 1467 O O . PHE A 1 126 ? 21.240 17.942 49.507 1.000 75.660 105 PHE A O 1
ATOM 1484 N N . ASP A 1 127 ? 22.123 18.679 47.531 1.000 75.310 106 ASP A N 1
ATOM 1485 C CA . ASP A 1 127 ? 20.901 18.567 46.690 1.000 77.180 106 ASP A CA 1
ATOM 1486 C C . ASP A 1 127 ? 20.731 17.114 46.225 1.000 76.720 106 ASP A C 1
ATOM 1487 O O . ASP A 1 127 ? 19.575 16.689 46.031 1.000 75.820 106 ASP A O 1
ATOM 1496 N N . HIS A 1 128 ? 21.846 16.401 46.028 1.000 75.570 107 HIS A N 1
ATOM 1497 C CA . HIS A 1 128 ? 21.902 14.934 45.787 1.000 73.880 107 HIS A CA 1
ATOM 1498 C C . HIS A 1 128 ? 22.953 14.309 46.707 1.000 72.590 107 HIS A C 1
ATOM 1499 O O . HIS A 1 128 ? 24.073 14.850 46.768 1.000 72.990 107 HIS A O 1
ATOM 1514 N N . VAL A 1 129 ? 22.598 13.218 47.392 1.000 69.910 108 VAL A N 1
ATOM 1515 C CA . VAL A 1 129 ? 23.551 12.390 48.190 1.000 68.650 108 VAL A CA 1
ATOM 1516 C C . VAL A 1 129 ? 23.568 10.982 47.585 1.000 67.440 108 VAL A C 1
ATOM 1517 O O . VAL A 1 129 ? 22.480 10.430 47.327 1.000 64.770 108 VAL A O 1
ATOM 1530 N N . PHE A 1 130 ? 24.763 10.450 47.329 1.000 66.980 109 PHE A N 1
ATOM 1531 C CA . PHE A 1 130 ? 24.979 9.105 46.739 1.000 66.830 109 PHE A CA 1
ATOM 1532 C C . PHE A 1 130 ? 25.847 8.276 47.680 1.000 67.440 109 PHE A C 1
ATOM 1533 O O . PHE A 1 130 ? 26.818 8.820 48.230 1.000 68.140 109 PHE A O 1
ATOM 1550 N N . SER A 1 131 ? 25.496 7.006 47.866 1.000 65.910 110 SER A N 1
ATOM 1551 C CA . SER A 1 131 ? 26.335 6.029 48.601 1.000 64.490 110 SER A CA 1
ATOM 1552 C C . SER A 1 131 ? 26.122 4.644 47.997 1.000 64.460 110 SER A C 1
ATOM 1553 O O . SER A 1 131 ? 24.973 4.173 48.026 1.000 63.930 110 SER A O 1
ATOM 1561 N N . PHE A 1 132 ? 27.179 4.018 47.477 1.000 63.960 111 PHE A N 1
ATOM 1562 C CA . PHE A 1 132 ? 27.098 2.674 46.852 1.000 62.590 111 PHE A CA 1
ATOM 1563 C C . PHE A 1 132 ? 28.005 1.696 47.594 1.000 63.150 111 PHE A C 1
ATOM 1564 O O . PHE A 1 132 ? 29.178 2.050 47.808 1.000 65.050 111 PHE A O 1
ATOM 1581 N N . TYR A 1 133 ? 27.489 0.513 47.948 1.000 63.170 112 TYR A N 1
ATOM 1582 C CA . TYR A 1 133 ? 28.284 -0.588 48.550 1.000 63.230 112 TYR A CA 1
ATOM 1583 C C . TYR A 1 133 ? 28.968 -0.067 49.822 1.000 63.020 112 TYR A C 1
ATOM 1584 O O . TYR A 1 133 ? 30.187 -0.260 49.970 1.000 64.270 112 TYR A O 1
ATOM 1602 N N . THR A 1 134 ? 28.218 0.606 50.699 1.000 63.370 113 THR A N 1
ATOM 1603 C CA . THR A 1 134 ? 28.768 1.307 51.894 1.000 63.900 113 THR A CA 1
ATOM 1604 C C . THR A 1 134 ? 27.934 1.013 53.145 1.000 63.290 113 THR A C 1
ATOM 1605 O O . THR A 1 134 ? 28.524 0.572 54.147 1.000 63.590 113 THR A O 1
ATOM 1616 N N . LEU A 1 135 ? 26.623 1.260 53.091 1.000 62.850 114 LEU A N 1
ATOM 1617 C CA . LEU A 1 135 ? 25.739 1.320 54.289 1.000 62.330 114 LEU A CA 1
ATOM 1618 C C . LEU A 1 135 ? 25.579 -0.063 54.930 1.000 62.140 114 LEU A C 1
ATOM 1619 O O . LEU A 1 135 ? 25.057 -0.120 56.065 1.000 60.740 114 LEU A O 1
ATOM 1635 N N . HIS A 1 136 ? 26.010 -1.128 54.247 1.000 62.230 115 HIS A N 1
ATOM 1636 C CA . HIS A 1 136 ? 26.036 -2.506 54.818 1.000 62.940 115 HIS A CA 1
ATOM 1637 C C . HIS A 1 136 ? 27.214 -2.677 55.788 1.000 63.410 115 HIS A C 1
ATOM 1638 O O . HIS A 1 136 ? 27.128 -3.572 56.650 1.000 63.600 115 HIS A O 1
ATOM 1653 N N . TRP A 1 137 ? 28.260 -1.856 55.662 1.000 65.710 116 TRP A N 1
ATOM 1654 C CA . TRP A 1 137 ? 29.429 -1.843 56.586 1.000 68.600 116 TRP A CA 1
ATOM 1655 C C . TRP A 1 137 ? 29.011 -1.380 57.987 1.000 69.040 116 TRP A C 1
ATOM 1656 O O . TRP A 1 137 ? 29.745 -1.685 58.945 1.000 72.210 116 TRP A O 1
ATOM 1677 N N . ILE A 1 138 ? 27.890 -0.660 58.096 1.000 68.410 117 ILE A N 1
ATOM 1678 C CA . ILE A 1 138 ? 27.581 0.246 59.242 1.000 69.380 117 ILE A CA 1
ATOM 1679 C C . ILE A 1 138 ? 26.644 -0.447 60.240 1.000 70.760 117 ILE A C 1
ATOM 1680 O O . ILE A 1 138 ? 25.654 -1.070 59.804 1.000 70.230 117 ILE A O 1
ATOM 1696 N N . GLU A 1 139 ? 26.965 -0.319 61.532 1.000 71.750 118 GLU A N 1
ATOM 1697 C CA . GLU A 1 139 ? 26.223 -0.936 62.664 1.000 73.100 118 GLU A CA 1
ATOM 1698 C C . GLU A 1 139 ? 24.954 -0.123 62.943 1.000 72.530 118 GLU A C 1
ATOM 1699 O O . GLU A 1 139 ? 23.852 -0.670 62.733 1.000 70.450 118 GLU A O 1
ATOM 1711 N N . ASN A 1 140 ? 25.106 1.124 63.408 1.000 72.010 119 ASN A N 1
ATOM 1712 C CA . ASN A 1 140 ? 23.974 2.024 63.763 1.000 71.950 119 ASN A CA 1
ATOM 1713 C C . ASN A 1 140 ? 23.248 2.418 62.471 1.000 71.650 119 ASN A C 1
ATOM 1714 O O . ASN A 1 140 ? 23.514 3.511 61.924 1.000 69.670 119 ASN A O 1
ATOM 1725 N N . GLN A 1 141 ? 22.358 1.533 62.021 1.000 69.460 120 GLN A N 1
ATOM 1726 C CA . GLN A 1 141 ? 21.627 1.622 60.731 1.000 67.850 120 GLN A CA 1
ATOM 1727 C C . GLN A 1 141 ? 20.702 2.847 60.748 1.000 69.180 120 GLN A C 1
ATOM 1728 O O . GLN A 1 141 ? 20.576 3.503 59.695 1.000 68.500 120 GLN A O 1
ATOM 1742 N N . GLU A 1 142 ? 20.115 3.164 61.908 1.000 69.070 121 GLU A N 1
ATOM 1743 C CA . GLU A 1 142 ? 19.071 4.221 62.052 1.000 70.260 121 GLU A CA 1
ATOM 1744 C C . GLU A 1 142 ? 19.718 5.615 62.023 1.000 70.040 121 GLU A C 1
ATOM 1745 O O . GLU A 1 142 ? 19.116 6.513 61.402 1.000 67.900 121 GLU A O 1
ATOM 1757 N N . LYS A 1 143 ? 20.882 5.803 62.657 1.000 71.230 122 LYS A N 1
ATOM 1758 C CA . LYS A 1 143 ? 21.595 7.114 62.670 1.000 72.820 122 LYS A CA 1
ATOM 1759 C C . LYS A 1 143 ? 22.141 7.422 61.268 1.000 70.510 122 LYS A C 1
ATOM 1760 O O . LYS A 1 143 ? 22.103 8.606 60.877 1.000 70.290 122 LYS A O 1
ATOM 1779 N N . ALA A 1 144 ? 22.636 6.407 60.550 1.000 69.190 123 ALA A N 1
ATOM 1780 C CA . ALA A 1 144 ? 23.224 6.539 59.193 1.000 68.220 123 ALA A CA 1
ATOM 1781 C C . ALA A 1 144 ? 22.197 7.164 58.242 1.000 67.350 123 ALA A C 1
ATOM 1782 O O . ALA A 1 144 ? 22.543 8.137 57.544 1.000 65.160 123 ALA A O 1
ATOM 1789 N N . PHE A 1 145 ? 20.979 6.617 58.233 1.000 67.800 124 PHE A N 1
ATOM 1790 C CA . PHE A 1 145 ? 19.842 7.072 57.389 1.000 68.220 124 PHE A CA 1
ATOM 1791 C C . PHE A 1 145 ? 19.322 8.428 57.883 1.000 68.040 124 PHE A C 1
ATOM 1792 O O . PHE A 1 145 ? 18.977 9.269 57.031 1.000 68.470 124 PHE A O 1
ATOM 1809 N N . GLN A 1 146 ? 19.257 8.627 59.204 1.000 68.490 125 GLN A N 1
ATOM 1810 C CA . GLN A 1 146 ? 18.849 9.919 59.825 1.000 68.860 125 GLN A CA 1
ATOM 1811 C C . GLN A 1 146 ? 19.863 11.004 59.437 1.000 67.390 125 GLN A C 1
ATOM 1812 O O . GLN A 1 146 ? 19.428 12.134 59.150 1.000 65.890 125 GLN A O 1
ATOM 1826 N N . ASN A 1 147 ? 21.156 10.664 59.420 1.000 68.210 126 ASN A N 1
ATOM 1827 C CA . ASN A 1 147 ? 22.261 11.585 59.035 1.000 69.220 126 ASN A CA 1
ATOM 1828 C C . ASN A 1 147 ? 22.150 11.910 57.541 1.000 68.180 126 ASN A C 1
ATOM 1829 O O . ASN A 1 147 ? 22.350 13.084 57.183 1.000 66.830 126 ASN A O 1
ATOM 1840 N N . ILE A 1 148 ? 21.823 10.916 56.711 1.000 68.400 127 ILE A N 1
ATOM 1841 C CA . ILE A 1 148 ? 21.643 11.091 55.237 1.000 67.870 127 ILE A CA 1
ATOM 1842 C C . ILE A 1 148 ? 20.501 12.090 54.998 1.000 67.680 127 ILE A C 1
ATOM 1843 O O . ILE A 1 148 ? 20.715 13.046 54.229 1.000 67.910 127 ILE A O 1
ATOM 1859 N N . TYR A 1 149 ? 19.347 11.880 55.643 1.000 68.080 128 TYR A N 1
ATOM 1860 C CA . TYR A 1 149 ? 18.167 12.788 55.605 1.000 69.960 128 TYR A CA 1
ATOM 1861 C C . TYR A 1 149 ? 18.583 14.207 56.008 1.000 70.410 128 TYR A C 1
ATOM 1862 O O . TYR A 1 149 ? 18.176 15.165 55.324 1.000 71.380 128 TYR A O 1
ATOM 1880 N N . ASP A 1 150 ? 19.354 14.329 57.094 1.000 71.190 129 ASP A N 1
ATOM 1881 C CA . ASP A 1 150 ? 19.847 15.623 57.641 1.000 70.860 129 ASP A CA 1
ATOM 1882 C C . ASP A 1 150 ? 20.871 16.239 56.682 1.000 70.970 129 ASP A C 1
ATOM 1883 O O . ASP A 1 150 ? 20.942 17.481 56.617 1.000 72.070 129 ASP A O 1
ATOM 1892 N N . LEU A 1 151 ? 21.652 15.403 55.997 1.000 70.420 130 LEU A N 1
ATOM 1893 C CA . LEU A 1 151 ? 22.653 15.844 54.990 1.000 71.380 130 LEU A CA 1
ATOM 1894 C C . LEU A 1 151 ? 21.939 16.464 53.786 1.000 70.510 130 LEU A C 1
ATOM 1895 O O . LEU A 1 151 ? 22.506 17.385 53.169 1.000 68.060 130 LEU A O 1
ATOM 1911 N N . THR A 1 152 ? 20.752 15.947 53.463 1.000 71.310 131 THR A N 1
ATOM 1912 C CA . THR A 1 152 ? 19.954 16.296 52.257 1.000 72.580 131 THR A CA 1
ATOM 1913 C C . THR A 1 152 ? 19.306 17.678 52.392 1.000 73.760 131 THR A C 1
ATOM 1914 O O . THR A 1 152 ? 18.818 18.003 53.492 1.000 73.570 131 THR A O 1
ATOM 1925 N N . ALA A 1 153 ? 19.254 18.424 51.283 1.000 75.600 132 ALA A N 1
ATOM 1926 C CA . ALA A 1 153 ? 18.651 19.775 51.177 1.000 77.630 132 ALA A CA 1
ATOM 1927 C C . ALA A 1 153 ? 17.121 19.668 51.172 1.000 77.820 132 ALA A C 1
ATOM 1928 O O . ALA A 1 153 ? 16.604 18.554 50.949 1.000 77.840 132 ALA A O 1
ATOM 1935 N N . ASP A 1 154 ? 16.436 20.797 51.388 1.000 78.740 133 ASP A N 1
ATOM 1936 C CA . ASP A 1 154 ? 14.964 20.879 51.611 1.000 79.710 133 ASP A CA 1
ATOM 1937 C C . ASP A 1 154 ? 14.208 20.057 50.558 1.000 79.340 133 ASP A C 1
ATOM 1938 O O . ASP A 1 154 ? 13.337 19.259 50.960 1.000 79.440 133 ASP A O 1
ATOM 1947 N N . ASP A 1 155 ? 14.515 20.255 49.271 1.000 77.770 134 ASP A N 1
ATOM 1948 C CA . ASP A 1 155 ? 13.867 19.533 48.140 1.000 77.000 134 ASP A CA 1
ATOM 1949 C C . ASP A 1 155 ? 14.927 18.716 47.390 1.000 74.450 134 ASP A C 1
ATOM 1950 O O . ASP A 1 155 ? 14.896 18.701 46.142 1.000 75.260 134 ASP A O 1
ATOM 1959 N N . GLY A 1 156 ? 15.821 18.051 48.131 1.000 70.880 135 GLY A N 1
ATOM 1960 C CA . GLY A 1 156 ? 16.885 17.191 47.577 1.000 69.850 135 GLY A CA 1
ATOM 1961 C C . GLY A 1 156 ? 16.454 15.736 47.525 1.000 67.880 135 GLY A C 1
ATOM 1962 O O . GLY A 1 156 ? 15.414 15.402 48.125 1.000 66.080 135 GLY A O 1
ATOM 1966 N N . GLU A 1 157 ? 17.221 14.895 46.829 1.000 67.880 136 GLU A N 1
ATOM 1967 C CA . GLU A 1 157 ? 16.947 13.438 46.727 1.000 68.720 136 GLU A CA 1
ATOM 1968 C C . GLU A 1 157 ? 18.237 12.654 46.984 1.000 67.020 136 GLU A C 1
ATOM 1969 O O . GLU A 1 157 ? 19.327 13.246 46.882 1.000 66.190 136 GLU A O 1
ATOM 1981 N N . CYS A 1 158 ? 18.089 11.375 47.341 1.000 66.820 137 CYS A N 1
ATOM 1982 C CA . CYS A 1 158 ? 19.195 10.422 47.624 1.000 66.430 137 CYS A CA 1
ATOM 1983 C C . CYS A 1 158 ? 19.111 9.238 46.658 1.000 65.020 137 CYS A C 1
ATOM 1984 O O . CYS A 1 158 ? 17.981 8.859 46.295 1.000 63.640 137 CYS A O 1
ATOM 1992 N N . PHE A 1 159 ? 20.263 8.685 46.269 1.000 62.880 138 PHE A N 1
ATOM 1993 C CA . PHE A 1 159 ? 20.374 7.410 45.513 1.000 60.790 138 PHE A CA 1
ATOM 1994 C C . PHE A 1 159 ? 21.453 6.534 46.154 1.000 59.650 138 PHE A C 1
ATOM 1995 O O . PHE A 1 159 ? 22.651 6.795 45.940 1.000 58.690 138 PHE A O 1
ATOM 2012 N N . LEU A 1 160 ? 21.021 5.520 46.909 1.000 60.060 139 LEU A N 1
ATOM 2013 C CA . LEU A 1 160 ? 21.898 4.624 47.709 1.000 60.020 139 LEU A CA 1
ATOM 2014 C C . LEU A 1 160 ? 21.830 3.204 47.144 1.000 59.410 139 LEU A C 1
ATOM 2015 O O . LEU A 1 160 ? 20.756 2.813 46.644 1.000 58.190 139 LEU A O 1
ATOM 2031 N N . THR A 1 161 ? 22.939 2.466 47.232 1.000 59.250 140 THR A N 1
ATOM 2032 C CA . THR A 1 161 ? 22.978 1.004 46.968 1.000 59.430 140 THR A CA 1
ATOM 2033 C C . THR A 1 161 ? 23.588 0.318 48.190 1.000 58.190 140 THR A C 1
ATOM 2034 O O . THR A 1 161 ? 24.466 0.909 48.845 1.000 58.070 140 THR A O 1
ATOM 2045 N N . LEU A 1 162 ? 23.097 -0.884 48.470 1.000 58.170 141 LEU A N 1
ATOM 2046 C CA . LEU A 1 162 ? 23.313 -1.610 49.741 1.000 58.910 141 LEU A CA 1
ATOM 2047 C C . LEU A 1 162 ? 23.315 -3.101 49.431 1.000 57.510 141 LEU A C 1
ATOM 2048 O O . LEU A 1 162 ? 22.462 -3.518 48.633 1.000 58.410 141 LEU A O 1
ATOM 2064 N N . LEU A 1 163 ? 24.172 -3.885 50.076 1.000 57.040 142 LEU A N 1
ATOM 2065 C CA . LEU A 1 163 ? 24.166 -5.356 49.880 1.000 55.500 142 LEU A CA 1
ATOM 2066 C C . LEU A 1 163 ? 23.246 -6.002 50.912 1.000 55.040 142 LEU A C 1
ATOM 2067 O O . LEU A 1 163 ? 23.370 -5.675 52.107 1.000 54.410 142 LEU A O 1
ATOM 2083 N N . ALA A 1 164 ? 22.355 -6.879 50.461 1.000 54.250 143 ALA A N 1
ATOM 2084 C CA . ALA A 1 164 ? 21.612 -7.787 51.357 1.000 55.110 143 ALA A CA 1
ATOM 2085 C C . ALA A 1 164 ? 22.386 -9.106 51.414 1.000 55.260 143 ALA A C 1
ATOM 2086 O O . ALA A 1 164 ? 23.540 -9.093 51.890 1.000 54.710 143 ALA A O 1
ATOM 2093 N N . GLN A 1 165 ? 21.790 -10.187 50.918 1.000 54.640 144 GLN A N 1
ATOM 2094 C CA . GLN A 1 165 ? 22.422 -11.525 50.840 1.000 55.280 144 GLN A CA 1
ATOM 2095 C C . GLN A 1 165 ? 23.584 -11.456 49.844 1.000 55.790 144 GLN A C 1
ATOM 2096 O O . GLN A 1 165 ? 23.393 -10.875 48.755 1.000 56.260 144 GLN A O 1
ATOM 2110 N N . MET A 1 166 ? 24.743 -11.999 50.218 1.000 54.580 145 MET A N 1
ATOM 2111 C CA . MET A 1 166 ? 25.936 -12.065 49.335 1.000 54.530 145 MET A CA 1
ATOM 2112 C C . MET A 1 166 ? 26.775 -13.275 49.731 1.000 54.460 145 MET A C 1
ATOM 2113 O O . MET A 1 166 ? 27.146 -13.406 50.894 1.000 53.580 145 MET A O 1
ATOM 2127 N N . PRO A 1 167 ? 27.121 -14.180 48.789 1.000 54.630 146 PRO A N 1
ATOM 2128 C CA . PRO A 1 167 ? 27.879 -15.386 49.130 1.000 54.470 146 PRO A CA 1
ATOM 2129 C C . PRO A 1 167 ? 29.247 -15.124 49.776 1.000 53.950 146 PRO A C 1
ATOM 2130 O O . PRO A 1 167 ? 29.626 -15.887 50.644 1.000 53.610 146 PRO A O 1
ATOM 2141 N N . VAL A 1 168 ? 29.940 -14.065 49.347 1.000 53.960 147 VAL A N 1
ATOM 2142 C CA . VAL A 1 168 ? 31.293 -13.686 49.858 1.000 55.000 147 VAL A CA 1
ATOM 2143 C C . VAL A 1 168 ? 31.237 -13.554 51.388 1.000 56.340 147 VAL A C 1
ATOM 2144 O O . VAL A 1 168 ? 32.235 -13.907 52.037 1.000 56.370 147 VAL A O 1
ATOM 2157 N N . PHE A 1 169 ? 30.112 -13.090 51.944 1.000 58.700 148 PHE A N 1
ATOM 2158 C CA . PHE A 1 169 ? 29.867 -13.013 53.411 1.000 57.440 148 PHE A CA 1
ATOM 2159 C C . PHE A 1 169 ? 29.945 -14.409 54.025 1.000 58.800 148 PHE A C 1
ATOM 2160 O O . PHE A 1 169 ? 30.602 -14.582 55.070 1.000 59.160 148 PHE A O 1
ATOM 2177 N N . ASN A 1 170 ? 29.268 -15.360 53.382 1.000 58.000 149 ASN A N 1
ATOM 2178 C CA . ASN A 1 170 ? 29.170 -16.777 53.818 1.000 59.480 149 ASN A CA 1
ATOM 2179 C C . ASN A 1 170 ? 30.537 -17.457 53.704 1.000 59.910 149 ASN A C 1
ATOM 2180 O O . ASN A 1 170 ? 30.822 -18.338 54.540 1.000 58.690 149 ASN A O 1
ATOM 2191 N N . LEU A 1 171 ? 31.338 -17.084 52.706 1.000 60.910 150 LEU A N 1
ATOM 2192 C CA . LEU A 1 171 ? 32.672 -17.697 52.480 1.000 62.020 150 LEU A CA 1
ATOM 2193 C C . LEU A 1 171 ? 33.555 -17.479 53.705 1.000 62.620 150 LEU A C 1
ATOM 2194 O O . LEU A 1 171 ? 34.146 -18.462 54.188 1.000 61.220 150 LEU A O 1
ATOM 2210 N N . PHE A 1 172 ? 33.643 -16.237 54.172 1.000 64.400 151 PHE A N 1
ATOM 2211 C CA . PHE A 1 172 ? 34.465 -15.869 55.351 1.000 65.950 151 PHE A CA 1
ATOM 2212 C C . PHE A 1 172 ? 33.805 -16.394 56.624 1.000 67.410 151 PHE A C 1
ATOM 2213 O O . PHE A 1 172 ? 34.528 -16.876 57.520 1.000 67.910 151 PHE A O 1
ATOM 2230 N N . ASP A 1 173 ? 32.474 -16.329 56.688 1.000 68.750 152 ASP A N 1
ATOM 2231 C CA . ASP A 1 173 ? 31.693 -16.758 57.878 1.000 70.980 152 ASP A CA 1
ATOM 2232 C C . ASP A 1 173 ? 31.977 -18.237 58.173 1.000 71.140 152 ASP A C 1
ATOM 2233 O O . ASP A 1 173 ? 31.860 -18.636 59.343 1.000 71.320 152 ASP A O 1
ATOM 2242 N N . ALA A 1 174 ? 32.334 -19.018 57.148 1.000 72.330 153 ALA A N 1
ATOM 2243 C CA . ALA A 1 174 ? 32.635 -20.467 57.249 1.000 72.960 153 ALA A CA 1
ATOM 2244 C C . ALA A 1 174 ? 34.013 -20.695 57.886 1.000 74.060 153 ALA A C 1
ATOM 2245 O O . ALA A 1 174 ? 34.326 -21.865 58.184 1.000 76.170 153 ALA A O 1
ATOM 2252 N N . LEU A 1 175 ? 34.796 -19.628 58.091 1.000 74.750 154 LEU A N 1
ATOM 2253 C CA . LEU A 1 175 ? 36.171 -19.685 58.664 1.000 76.450 154 LEU A CA 1
ATOM 2254 C C . LEU A 1 175 ? 36.182 -19.158 60.107 1.000 78.720 154 LEU A C 1
ATOM 2255 O O . LEU A 1 175 ? 37.264 -19.190 60.722 1.000 80.830 154 LEU A O 1
ATOM 2271 N N . LYS A 1 176 ? 35.040 -18.709 60.643 1.000 80.620 155 LYS A N 1
ATOM 2272 C CA . LYS A 1 176 ? 34.993 -17.943 61.921 1.000 83.840 155 LYS A CA 1
ATOM 2273 C C . LYS A 1 176 ? 35.154 -18.876 63.131 1.000 86.470 155 LYS A C 1
ATOM 2274 O O . LYS A 1 176 ? 35.748 -18.425 64.128 1.000 85.850 155 LYS A O 1
ATOM 2293 N N . HIS A 1 177 ? 34.637 -20.108 63.062 1.000 89.680 156 HIS A N 1
ATOM 2294 C CA . HIS A 1 177 ? 34.701 -21.106 64.168 1.000 91.690 156 HIS A CA 1
ATOM 2295 C C . HIS A 1 177 ? 35.931 -22.009 64.004 1.000 93.540 156 HIS A C 1
ATOM 2296 O O . HIS A 1 177 ? 36.209 -22.790 64.938 1.000 95.620 156 HIS A O 1
ATOM 2311 N N . THR A 1 178 ? 36.640 -21.909 62.872 1.000 92.730 157 THR A N 1
ATOM 2312 C CA . THR A 1 178 ? 37.916 -22.636 62.617 1.000 92.300 157 THR A CA 1
ATOM 2313 C C . THR A 1 178 ? 38.998 -22.049 63.528 1.000 95.170 157 THR A C 1
ATOM 2314 O O . THR A 1 178 ? 39.158 -20.814 63.517 1.000 94.440 157 THR A O 1
ATOM 2325 N N . GLU A 1 179 ? 39.713 -22.907 64.264 1.000 98.070 158 GLU A N 1
ATOM 2326 C CA . GLU A 1 179 ? 40.758 -22.510 65.249 1.000 99.970 158 GLU A CA 1
ATOM 2327 C C . GLU A 1 179 ? 41.821 -21.652 64.550 1.000 98.530 158 GLU A C 1
ATOM 2328 O O . GLU A 1 179 ? 42.299 -20.685 65.177 1.000 99.230 158 GLU A O 1
ATOM 2340 N N . LYS A 1 180 ? 42.166 -21.992 63.302 1.000 96.200 159 LYS A N 1
ATOM 2341 C CA . LYS A 1 180 ? 43.178 -21.273 62.478 1.000 95.080 159 LYS A CA 1
ATOM 2342 C C . LYS A 1 180 ? 42.823 -19.779 62.402 1.000 94.230 159 LYS A C 1
ATOM 2343 O O . LYS A 1 180 ? 43.720 -18.954 62.671 1.000 94.100 159 LYS A O 1
ATOM 2362 N N . TRP A 1 181 ? 41.572 -19.448 62.059 1.000 92.300 160 TRP A N 1
ATOM 2363 C CA . TRP A 1 181 ? 41.118 -18.057 61.773 1.000 90.900 160 TRP A CA 1
ATOM 2364 C C . TRP A 1 181 ? 40.159 -17.536 62.855 1.000 93.900 160 TRP A C 1
ATOM 2365 O O . TRP A 1 181 ? 39.657 -16.406 62.681 1.000 93.600 160 TRP A O 1
ATOM 2386 N N . ARG A 1 182 ? 39.924 -18.301 63.928 1.000 95.590 161 ARG A N 1
ATOM 2387 C CA . ARG A 1 182 ? 38.880 -17.996 64.950 1.000 97.100 161 ARG A CA 1
ATOM 2388 C C . ARG A 1 182 ? 39.140 -16.614 65.568 1.000 97.510 161 ARG A C 1
ATOM 2389 O O . ARG A 1 182 ? 38.153 -15.902 65.842 1.000 98.100 161 ARG A O 1
ATOM 2410 N N . HIS A 1 183 ? 40.412 -16.256 65.773 1.000 97.670 162 HIS A N 1
ATOM 2411 C CA . HIS A 1 183 ? 40.847 -14.992 66.430 1.000 98.630 162 HIS A CA 1
ATOM 2412 C C . HIS A 1 183 ? 40.911 -13.845 65.414 1.000 97.230 162 HIS A C 1
ATOM 2413 O O . HIS A 1 183 ? 40.652 -12.694 65.804 1.000 97.050 162 HIS A O 1
ATOM 2428 N N . TRP A 1 184 ? 41.274 -14.139 64.165 1.000 96.060 163 TRP A N 1
ATOM 2429 C CA . TRP A 1 184 ? 41.445 -13.121 63.093 1.000 95.780 163 TRP A CA 1
ATOM 2430 C C . TRP A 1 184 ? 40.081 -12.632 62.586 1.000 92.950 163 TRP A C 1
ATOM 2431 O O . TRP A 1 184 ? 39.978 -11.432 62.260 1.000 92.350 163 TRP A O 1
ATOM 2452 N N . LEU A 1 185 ? 39.081 -13.520 62.531 1.000 91.050 164 LEU A N 1
ATOM 2453 C CA . LEU A 1 185 ? 37.716 -13.234 62.000 1.000 90.810 164 LEU A CA 1
ATOM 2454 C C . LEU A 1 185 ? 36.726 -13.050 63.160 1.000 90.750 164 LEU A C 1
ATOM 2455 O O . LEU A 1 185 ? 35.520 -13.296 62.960 1.000 87.410 164 LEU A O 1
ATOM 2471 N N . ARG A 1 186 ? 37.228 -12.597 64.313 1.000 93.640 165 ARG A N 1
ATOM 2472 C CA . ARG A 1 186 ? 36.456 -12.288 65.550 1.000 95.220 165 ARG A CA 1
ATOM 2473 C C . ARG A 1 186 ? 35.360 -11.263 65.255 1.000 93.190 165 ARG A C 1
ATOM 2474 O O . ARG A 1 186 ? 34.199 -11.485 65.660 1.000 91.870 165 ARG A O 1
ATOM 2495 N N . TYR A 1 187 ? 35.758 -10.164 64.609 1.000 91.520 166 TYR A N 1
ATOM 2496 C CA . TYR A 1 187 ? 34.906 -8.984 64.310 1.000 91.740 166 TYR A CA 1
ATOM 2497 C C . TYR A 1 187 ? 34.347 -9.096 62.883 1.000 89.980 166 TYR A C 1
ATOM 2498 O O . TYR A 1 187 ? 34.168 -8.050 62.233 1.000 90.010 166 TYR A O 1
ATOM 2516 N N . ILE A 1 188 ? 34.071 -10.325 62.424 1.000 85.870 167 ILE A N 1
ATOM 2517 C CA . ILE A 1 188 ? 33.460 -10.634 61.091 1.000 83.080 167 ILE A CA 1
ATOM 2518 C C . ILE A 1 188 ? 32.125 -9.888 60.959 1.000 82.670 167 ILE A C 1
ATOM 2519 O O . ILE A 1 188 ? 31.906 -9.251 59.907 1.000 80.280 167 ILE A O 1
ATOM 2535 N N . LYS A 1 189 ? 31.282 -9.956 61.995 1.000 82.670 168 LYS A N 1
ATOM 2536 C CA . LYS A 1 189 ? 29.847 -9.562 61.939 1.000 82.390 168 LYS A CA 1
ATOM 2537 C C . LYS A 1 189 ? 29.727 -8.041 61.803 1.000 81.320 168 LYS A C 1
ATOM 2538 O O . LYS A 1 189 ? 28.649 -7.560 61.398 1.000 81.300 168 LYS A O 1
ATOM 2557 N N . ASN A 1 190 ? 30.807 -7.325 62.107 1.000 79.560 169 ASN A N 1
ATOM 2558 C CA . ASN A 1 190 ? 30.909 -5.853 61.944 1.000 78.410 169 ASN A CA 1
ATOM 2559 C C . ASN A 1 190 ? 30.893 -5.484 60.458 1.000 77.390 169 ASN A C 1
ATOM 2560 O O . ASN A 1 190 ? 30.500 -4.342 60.132 1.000 77.270 169 ASN A O 1
ATOM 2571 N N . PHE A 1 191 ? 31.329 -6.410 59.603 1.000 75.370 170 PHE A N 1
ATOM 2572 C CA . PHE A 1 191 ? 31.570 -6.180 58.154 1.000 72.630 170 PHE A CA 1
ATOM 2573 C C . PHE A 1 191 ? 30.489 -6.855 57.298 1.000 68.890 170 PHE A C 1
ATOM 2574 O O . PHE A 1 191 ? 30.265 -6.382 56.164 1.000 67.640 170 PHE A O 1
ATOM 2591 N N . ILE A 1 192 ? 29.848 -7.916 57.802 1.000 64.840 171 ILE A N 1
ATOM 2592 C CA . ILE A 1 192 ? 28.717 -8.604 57.108 1.000 62.610 171 ILE A CA 1
ATOM 2593 C C . ILE A 1 192 ? 27.483 -7.698 57.184 1.000 61.770 171 ILE A C 1
ATOM 2594 O O . ILE A 1 192 ? 27.249 -7.101 58.254 1.000 64.670 171 ILE A O 1
ATOM 2610 N N . SER A 1 193 ? 26.728 -7.613 56.085 1.000 59.130 172 SER A N 1
ATOM 2611 C CA . SER A 1 193 ? 25.487 -6.804 55.957 1.000 58.010 172 SER A CA 1
ATOM 2612 C C . SER A 1 193 ? 24.499 -7.181 57.059 1.000 57.380 172 SER A C 1
ATOM 2613 O O . SER A 1 193 ? 24.291 -8.363 57.324 1.000 56.960 172 SER A O 1
ATOM 2621 N N . PRO A 1 194 ? 23.873 -6.195 57.745 1.000 56.420 173 PRO A N 1
ATOM 2622 C CA . PRO A 1 194 ? 22.747 -6.470 58.639 1.000 56.330 173 PRO A CA 1
ATOM 2623 C C . PRO A 1 194 ? 21.561 -7.162 57.947 1.000 55.860 173 PRO A C 1
ATOM 2624 O O . PRO A 1 194 ? 20.805 -7.835 58.626 1.000 55.370 173 PRO A O 1
ATOM 2635 N N . TYR A 1 195 ? 21.432 -6.986 56.628 1.000 55.520 174 TYR A N 1
ATOM 2636 C CA . TYR A 1 195 ? 20.266 -7.432 55.820 1.000 54.820 174 TYR A CA 1
ATOM 2637 C C . TYR A 1 195 ? 20.554 -8.741 55.081 1.000 54.830 174 TYR A C 1
ATOM 2638 O O . TYR A 1 195 ? 19.701 -9.156 54.278 1.000 57.760 174 TYR A O 1
ATOM 2656 N N . TYR A 1 196 ? 21.691 -9.382 55.351 1.000 54.610 175 TYR A N 1
ATOM 2657 C CA . TYR A 1 196 ? 22.150 -10.569 54.580 1.000 54.460 175 TYR A CA 1
ATOM 2658 C C . TYR A 1 196 ? 21.282 -11.798 54.879 1.000 54.620 175 TYR A C 1
ATOM 2659 O O . TYR A 1 196 ? 21.214 -12.686 54.010 1.000 53.890 175 TYR A O 1
ATOM 2677 N N . GLU A 1 197 ? 20.648 -11.843 56.053 1.000 56.200 176 GLU A N 1
ATOM 2678 C CA . GLU A 1 197 ? 19.750 -12.955 56.472 1.000 56.540 176 GLU A CA 1
ATOM 2679 C C . GLU A 1 197 ? 18.365 -12.410 56.846 1.000 55.050 176 GLU A C 1
ATOM 2680 O O . GLU A 1 197 ? 17.598 -13.158 57.484 1.000 54.760 176 GLU A O 1
ATOM 2692 N N . THR A 1 198 ? 18.043 -11.177 56.442 1.000 54.510 177 THR A N 1
ATOM 2693 C CA . THR A 1 198 ? 16.767 -10.486 56.781 1.000 55.080 177 THR A CA 1
ATOM 2694 C C . THR A 1 198 ? 15.669 -10.891 55.789 1.000 54.940 177 THR A C 1
ATOM 2695 O O . THR A 1 198 ? 15.954 -10.945 54.573 1.000 53.360 177 THR A O 1
ATOM 2706 N N . SER A 1 199 ? 14.464 -11.161 56.301 1.000 54.400 178 SER A N 1
ATOM 2707 C CA . SER A 1 199 ? 13.215 -11.319 55.509 1.000 54.730 178 SER A CA 1
ATOM 2708 C C . SER A 1 199 ? 12.676 -9.934 55.126 1.000 55.640 178 SER A C 1
ATOM 2709 O O . SER A 1 199 ? 12.538 -9.084 56.029 1.000 57.370 178 SER A O 1
ATOM 2717 N N . ASP A 1 200 ? 12.392 -9.724 53.836 1.000 55.270 179 ASP A N 1
ATOM 2718 C CA . ASP A 1 200 ? 11.784 -8.483 53.280 1.000 54.650 179 ASP A CA 1
ATOM 2719 C C . ASP A 1 200 ? 12.626 -7.263 53.656 1.000 54.380 179 ASP A C 1
ATOM 2720 O O . ASP A 1 200 ? 12.098 -6.294 54.200 1.000 54.340 179 ASP A O 1
ATOM 2729 N N . PRO A 1 201 ? 13.951 -7.246 53.371 1.000 52.230 180 PRO A N 1
ATOM 2730 C CA . PRO A 1 201 ? 14.788 -6.089 53.690 1.000 51.760 180 PRO A CA 1
ATOM 2731 C C . PRO A 1 201 ? 14.233 -4.793 53.076 1.000 51.130 180 PRO A C 1
ATOM 2732 O O . PRO A 1 201 ? 14.330 -3.770 53.716 1.000 50.790 180 PRO A O 1
ATOM 2743 N N . ASP A 1 202 ? 13.639 -4.873 51.882 1.000 50.950 181 ASP A N 1
ATOM 2744 C CA . ASP A 1 202 ? 13.026 -3.709 51.184 1.000 52.590 181 ASP A CA 1
ATOM 2745 C C . ASP A 1 202 ? 11.944 -3.083 52.077 1.000 53.580 181 ASP A C 1
ATOM 2746 O O . ASP A 1 202 ? 11.891 -1.844 52.146 1.000 53.460 181 ASP A O 1
ATOM 2755 N N . VAL A 1 203 ? 11.127 -3.905 52.746 1.000 55.230 182 VAL A N 1
ATOM 2756 C CA . VAL A 1 203 ? 10.025 -3.446 53.647 1.000 55.120 182 VAL A CA 1
ATOM 2757 C C . VAL A 1 203 ? 10.637 -2.821 54.908 1.000 55.430 182 VAL A C 1
ATOM 2758 O O . VAL A 1 203 ? 10.112 -1.787 55.362 1.000 56.360 182 VAL A O 1
ATOM 2771 N N . VAL A 1 204 ? 11.688 -3.441 55.454 1.000 56.160 183 VAL A N 1
ATOM 2772 C CA . VAL A 1 204 ? 12.426 -2.957 56.662 1.000 56.160 183 VAL A CA 1
ATOM 2773 C C . VAL A 1 204 ? 13.031 -1.583 56.348 1.000 55.880 183 VAL A C 1
ATOM 2774 O O . VAL A 1 204 ? 12.774 -0.636 57.120 1.000 55.110 183 VAL A O 1
ATOM 2787 N N . ILE A 1 205 ? 13.796 -1.488 55.255 1.000 55.430 184 ILE A N 1
ATOM 2788 C CA . ILE A 1 205 ? 14.551 -0.261 54.852 1.000 56.080 184 ILE A CA 1
ATOM 2789 C C . ILE A 1 205 ? 13.536 0.851 54.557 1.000 57.940 184 ILE A C 1
ATOM 2790 O O . ILE A 1 205 ? 13.738 1.982 55.038 1.000 58.830 184 ILE A O 1
ATOM 2806 N N . GLU A 1 206 ? 12.486 0.528 53.796 1.000 58.610 185 GLU A N 1
ATOM 2807 C CA . GLU A 1 206 ? 11.405 1.472 53.403 1.000 59.840 185 GLU A CA 1
ATOM 2808 C C . GLU A 1 206 ? 10.805 2.115 54.660 1.000 59.770 185 GLU A C 1
ATOM 2809 O O . GLU A 1 206 ? 10.801 3.359 54.741 1.000 59.440 185 GLU A O 1
ATOM 2821 N N . LEU A 1 207 ? 10.320 1.291 55.594 1.000 60.570 186 LEU A N 1
ATOM 2822 C CA . LEU A 1 207 ? 9.657 1.736 56.851 1.000 61.270 186 LEU A CA 1
ATOM 2823 C C . LEU A 1 207 ? 10.602 2.661 57.619 1.000 60.070 186 LEU A C 1
ATOM 2824 O O . LEU A 1 207 ? 10.144 3.709 58.102 1.000 59.330 186 LEU A O 1
ATOM 2840 N N . LEU A 1 208 ? 11.873 2.279 57.695 1.000 59.880 187 LEU A N 1
ATOM 2841 C CA . LEU A 1 208 ? 12.936 3.045 58.387 1.000 59.300 187 LEU A CA 1
ATOM 2842 C C . LEU A 1 208 ? 13.092 4.422 57.734 1.000 59.320 187 LEU A C 1
ATOM 2843 O O . LEU A 1 208 ? 13.197 5.416 58.480 1.000 59.370 187 LEU A O 1
ATOM 2859 N N . LEU A 1 209 ? 13.097 4.478 56.399 1.000 59.490 188 LEU A N 1
ATOM 2860 C CA . LEU A 1 209 ? 13.305 5.743 55.642 1.000 59.760 188 LEU A CA 1
ATOM 2861 C C . LEU A 1 209 ? 12.097 6.671 55.789 1.000 59.900 188 LEU A C 1
ATOM 2862 O O . LEU A 1 209 ? 12.313 7.890 55.909 1.000 60.490 188 LEU A O 1
ATOM 2878 N N . LYS A 1 210 ? 10.882 6.122 55.779 1.000 60.830 189 LYS A N 1
ATOM 2879 C CA . LYS A 1 210 ? 9.632 6.913 55.940 1.000 63.010 189 LYS A CA 1
ATOM 2880 C C . LYS A 1 210 ? 9.564 7.493 57.357 1.000 64.530 189 LYS A C 1
ATOM 2881 O O . LYS A 1 210 ? 9.122 8.653 57.502 1.000 63.400 189 LYS A O 1
ATOM 2900 N N . ARG A 1 211 ? 9.986 6.708 58.353 1.000 65.530 190 ARG A N 1
ATOM 2901 C CA . ARG A 1 211 ? 9.989 7.093 59.792 1.000 65.180 190 ARG A CA 1
ATOM 2902 C C . ARG A 1 211 ? 11.050 8.170 60.046 1.000 65.460 190 ARG A C 1
ATOM 2903 O O . ARG A 1 211 ? 10.871 8.953 61.000 1.000 66.220 190 ARG A O 1
ATOM 2924 N N . VAL A 1 212 ? 12.119 8.187 59.247 1.000 65.710 191 VAL A N 1
ATOM 2925 C CA . VAL A 1 212 ? 13.185 9.232 59.310 1.000 66.110 191 VAL A CA 1
ATOM 2926 C C . VAL A 1 212 ? 12.572 10.580 58.911 1.000 65.270 191 VAL A C 1
ATOM 2927 O O . VAL A 1 212 ? 12.941 11.598 59.528 1.000 65.900 191 VAL A O 1
ATOM 2940 N N . GLY A 1 213 ? 11.675 10.575 57.918 1.000 65.460 192 GLY A N 1
ATOM 2941 C CA . GLY A 1 213 ? 10.948 11.773 57.454 1.000 65.380 192 GLY A CA 1
ATOM 2942 C C . GLY A 1 213 ? 10.987 11.970 55.944 1.000 65.220 192 GLY A C 1
ATOM 2943 O O . GLY A 1 213 ? 10.496 13.024 55.494 1.000 64.870 192 GLY A O 1
ATOM 2947 N N . PHE A 1 214 ? 11.541 11.018 55.182 1.000 65.060 193 PHE A N 1
ATOM 2948 C CA . PHE A 1 214 ? 11.598 11.066 53.694 1.000 65.150 193 PHE A CA 1
ATOM 2949 C C . PHE A 1 214 ? 10.174 10.971 53.131 1.000 66.230 193 PHE A C 1
ATOM 2950 O O . PHE A 1 214 ? 9.461 9.995 53.432 1.000 65.830 193 PHE A O 1
ATOM 2967 N N . ARG A 1 215 ? 9.791 11.975 52.338 1.000 67.970 194 ARG A N 1
ATOM 2968 C CA . ARG A 1 215 ? 8.441 12.146 51.730 1.000 69.020 194 ARG A CA 1
ATOM 2969 C C . ARG A 1 215 ? 8.210 11.084 50.645 1.000 67.150 194 ARG A C 1
ATOM 2970 O O . ARG A 1 215 ? 7.133 10.451 50.659 1.000 66.070 194 ARG A O 1
ATOM 2991 N N . TYR A 1 216 ? 9.180 10.901 49.747 1.000 64.090 195 TYR A N 1
ATOM 2992 C CA . TYR A 1 216 ? 9.174 9.845 48.701 1.000 63.340 195 TYR A CA 1
ATOM 2993 C C . TYR A 1 216 ? 10.260 8.820 49.027 1.000 61.470 195 TYR A C 1
ATOM 2994 O O . TYR A 1 216 ? 11.403 9.233 49.300 1.000 60.630 195 TYR A O 1
ATOM 3012 N N . VAL A 1 217 ? 9.906 7.532 49.012 1.000 60.500 196 VAL A N 1
ATOM 3013 C CA . VAL A 1 217 ? 10.899 6.424 49.154 1.000 60.160 196 VAL A CA 1
ATOM 3014 C C . VAL A 1 217 ? 10.546 5.285 48.196 1.000 58.160 196 VAL A C 1
ATOM 3015 O O . VAL A 1 217 ? 9.410 4.776 48.241 1.000 57.180 196 VAL A O 1
ATOM 3028 N N . ASP A 1 218 ? 11.525 4.914 47.373 1.000 57.800 197 ASP A N 1
ATOM 3029 C CA . ASP A 1 218 ? 11.486 3.750 46.454 1.000 58.240 197 ASP A CA 1
ATOM 3030 C C . ASP A 1 218 ? 12.704 2.886 46.764 1.000 56.380 197 ASP A C 1
ATOM 3031 O O . ASP A 1 218 ? 13.832 3.309 46.429 1.000 57.120 197 ASP A O 1
ATOM 3040 N N . VAL A 1 219 ? 12.486 1.739 47.403 1.000 53.780 198 VAL A N 1
ATOM 3041 C CA . VAL A 1 219 ? 13.587 0.766 47.648 1.000 53.500 198 VAL A CA 1
ATOM 3042 C C . VAL A 1 219 ? 13.222 -0.571 47.006 1.000 52.870 198 VAL A C 1
ATOM 3043 O O . VAL A 1 219 ? 12.141 -1.133 47.294 1.000 50.890 198 VAL A O 1
ATOM 3056 N N . ARG A 1 220 ? 14.127 -1.028 46.144 1.000 53.900 199 ARG A N 1
ATOM 3057 C CA . ARG A 1 220 ? 14.040 -2.306 45.404 1.000 53.710 199 ARG A CA 1
ATOM 3058 C C . ARG A 1 220 ? 15.120 -3.244 45.938 1.000 53.020 199 ARG A C 1
ATOM 3059 O O . ARG A 1 220 ? 16.243 -2.769 46.182 1.000 52.690 199 ARG A O 1
ATOM 3080 N N . CYS A 1 221 ? 14.779 -4.518 46.116 1.000 53.300 200 CYS A N 1
ATOM 3081 C CA . CYS A 1 221 ? 15.760 -5.623 46.245 1.000 53.790 200 CYS A CA 1
ATOM 3082 C C . CYS A 1 221 ? 16.046 -6.158 44.838 1.000 52.780 200 CYS A C 1
ATOM 3083 O O . CYS A 1 221 ? 15.143 -6.780 44.250 1.000 53.270 200 CYS A O 1
ATOM 3091 N N . ARG A 1 222 ? 17.237 -5.873 44.306 1.000 52.430 201 ARG A N 1
ATOM 3092 C CA . ARG A 1 222 ? 17.648 -6.289 42.937 1.000 52.260 201 ARG A CA 1
ATOM 3093 C C . ARG A 1 222 ? 18.548 -7.520 43.034 1.000 50.130 201 ARG A C 1
ATOM 3094 O O . ARG A 1 222 ? 19.695 -7.379 43.495 1.000 49.990 201 ARG A O 1
ATOM 3115 N N . GLN A 1 223 ? 18.025 -8.678 42.625 1.000 49.360 202 GLN A N 1
ATOM 3116 C CA . GLN A 1 223 ? 18.829 -9.906 42.400 1.000 47.940 202 GLN A CA 1
ATOM 3117 C C . GLN A 1 223 ? 19.837 -9.598 41.294 1.000 47.450 202 GLN A C 1
ATOM 3118 O O . GLN A 1 223 ? 19.438 -8.993 40.277 1.000 46.760 202 GLN A O 1
ATOM 3132 N N . LYS A 1 224 ? 21.092 -9.982 41.507 1.000 48.460 203 LYS A N 1
ATOM 3133 C CA . LYS A 1 224 ? 22.191 -9.753 40.543 1.000 50.610 203 LYS A CA 1
ATOM 3134 C C . LYS A 1 224 ? 22.945 -11.053 40.301 1.000 50.020 203 LYS A C 1
ATOM 3135 O O . LYS A 1 224 ? 22.944 -11.917 41.193 1.000 48.920 203 LYS A O 1
ATOM 3154 N N . LYS A 1 225 ? 23.567 -11.156 39.131 1.000 52.180 204 LYS A N 1
ATOM 3155 C CA . LYS A 1 225 ? 24.534 -12.226 38.797 1.000 54.320 204 LYS A CA 1
ATOM 3156 C C . LYS A 1 225 ? 25.804 -11.566 38.263 1.000 54.770 204 LYS A C 1
ATOM 3157 O O . LYS A 1 225 ? 25.675 -10.683 37.395 1.000 52.720 204 LYS A O 1
ATOM 3176 N N . PHE A 1 226 ? 26.968 -11.967 38.780 1.000 55.420 205 PHE A N 1
ATOM 3177 C CA . PHE A 1 226 ? 28.298 -11.661 38.191 1.000 56.840 205 PHE A CA 1
ATOM 3178 C C . PHE A 1 226 ? 29.065 -12.972 37.986 1.000 57.660 205 PHE A C 1
ATOM 3179 O O . PHE A 1 226 ? 29.133 -13.788 38.926 1.000 57.310 205 PHE A O 1
ATOM 3196 N N . GLU A 1 227 ? 29.622 -13.155 36.786 1.000 59.530 206 GLU A N 1
ATOM 3197 C CA . GLU A 1 227 ? 30.321 -14.396 36.360 1.000 61.890 206 GLU A CA 1
ATOM 3198 C C . GLU A 1 227 ? 31.815 -14.112 36.191 1.000 62.630 206 GLU A C 1
ATOM 3199 O O . GLU A 1 227 ? 32.160 -13.120 35.515 1.000 61.580 206 GLU A O 1
ATOM 3211 N N . PHE A 1 228 ? 32.652 -14.963 36.789 1.000 63.030 207 PHE A N 1
ATOM 3212 C CA . PHE A 1 228 ? 34.127 -14.991 36.605 1.000 63.640 207 PHE A CA 1
ATOM 3213 C C . PHE A 1 228 ? 34.468 -16.176 35.696 1.000 64.240 207 PHE A C 1
ATOM 3214 O O . PHE A 1 228 ? 34.043 -17.306 36.001 1.000 65.220 207 PHE A O 1
ATOM 3231 N N . TYR A 1 229 ? 35.194 -15.913 34.607 1.000 65.660 208 TYR A N 1
ATOM 3232 C CA . TYR A 1 229 ? 35.508 -16.898 33.537 1.000 67.420 208 TYR A CA 1
ATOM 3233 C C . TYR A 1 229 ? 36.820 -17.624 33.859 1.000 70.270 208 TYR A C 1
ATOM 3234 O O . TYR A 1 229 ? 37.058 -18.703 33.277 1.000 71.470 208 TYR A O 1
ATOM 3252 N N . ASP A 1 230 ? 37.632 -17.056 34.759 1.000 71.980 209 ASP A N 1
ATOM 3253 C CA . ASP A 1 230 ? 38.838 -17.712 35.338 1.000 73.370 209 ASP A CA 1
ATOM 3254 C C . ASP A 1 230 ? 38.762 -17.639 36.869 1.000 73.150 209 ASP A C 1
ATOM 3255 O O . ASP A 1 230 ? 37.843 -16.974 37.390 1.000 71.240 209 ASP A O 1
ATOM 3264 N N . LEU A 1 231 ? 39.699 -18.305 37.550 1.000 74.310 210 LEU A N 1
ATOM 3265 C CA . LEU A 1 231 ? 39.827 -18.312 39.034 1.000 74.180 210 LEU A CA 1
ATOM 3266 C C . LEU A 1 231 ? 40.680 -17.123 39.492 1.000 74.440 210 LEU A C 1
ATOM 3267 O O . LEU A 1 231 ? 40.525 -16.716 40.658 1.000 76.050 210 LEU A O 1
ATOM 3283 N N . LYS A 1 232 ? 41.540 -16.593 38.614 1.000 75.740 211 LYS A N 1
ATOM 3284 C CA . LYS A 1 232 ? 42.439 -15.443 38.911 1.000 76.860 211 LYS A CA 1
ATOM 3285 C C . LYS A 1 232 ? 41.591 -14.208 39.243 1.000 74.800 211 LYS A C 1
ATOM 3286 O O . LYS A 1 232 ? 41.874 -13.559 40.271 1.000 76.250 211 LYS A O 1
ATOM 3305 N N . SER A 1 233 ? 40.589 -13.903 38.413 1.000 72.230 212 SER A N 1
ATOM 3306 C CA . SER A 1 233 ? 39.726 -12.696 38.532 1.000 69.530 212 SER A CA 1
ATOM 3307 C C . SER A 1 233 ? 38.801 -12.820 39.752 1.000 67.320 212 SER A C 1
ATOM 3308 O O . SER A 1 233 ? 38.505 -11.777 40.367 1.000 66.270 212 SER A O 1
ATOM 3316 N N . PHE A 1 234 ? 38.368 -14.039 40.096 1.000 66.000 213 PHE A N 1
ATOM 3317 C CA . PHE A 1 234 ? 37.600 -14.333 41.337 1.000 65.620 213 PHE A CA 1
ATOM 3318 C C . PHE A 1 234 ? 38.517 -14.162 42.553 1.000 67.790 213 PHE A C 1
ATOM 3319 O O . PHE A 1 234 ? 38.110 -13.505 43.530 1.000 68.550 213 PHE A O 1
ATOM 3336 N N . ARG A 1 235 ? 39.717 -14.747 42.484 1.000 71.010 214 ARG A N 1
ATOM 3337 C CA . ARG A 1 235 ? 40.776 -14.630 43.524 1.000 72.840 214 ARG A CA 1
ATOM 3338 C C . ARG A 1 235 ? 41.052 -13.148 43.804 1.000 72.290 214 ARG A C 1
ATOM 3339 O O . ARG A 1 235 ? 41.185 -12.790 44.990 1.000 73.620 214 ARG A O 1
ATOM 3360 N N . ASN A 1 236 ? 41.120 -12.330 42.746 1.000 71.700 215 ASN A N 1
ATOM 3361 C CA . ASN A 1 236 ? 41.426 -10.874 42.815 1.000 73.360 215 ASN A CA 1
ATOM 3362 C C . ASN A 1 236 ? 40.326 -10.144 43.597 1.000 71.790 215 ASN A C 1
ATOM 3363 O O . ASN A 1 236 ? 40.677 -9.277 44.420 1.000 74.020 215 ASN A O 1
ATOM 3374 N N . LEU A 1 237 ? 39.054 -10.474 43.347 1.000 69.910 216 LEU A N 1
ATOM 3375 C CA . LEU A 1 237 ? 37.889 -9.885 44.066 1.000 68.780 216 LEU A CA 1
ATOM 3376 C C . LEU A 1 237 ? 38.048 -10.136 45.569 1.000 69.530 216 LEU A C 1
ATOM 3377 O O . LEU A 1 237 ? 38.021 -9.154 46.336 1.000 69.210 216 LEU A O 1
ATOM 3393 N N . LEU A 1 238 ? 38.211 -11.406 45.956 1.000 70.590 217 LEU A N 1
ATOM 3394 C CA . LEU A 1 238 ? 38.338 -11.848 47.373 1.000 72.270 217 LEU A CA 1
ATOM 3395 C C . LEU A 1 238 ? 39.461 -11.063 48.066 1.000 75.040 217 LEU A C 1
ATOM 3396 O O . LEU A 1 238 ? 39.281 -10.710 49.246 1.000 75.340 217 LEU A O 1
ATOM 3412 N N . GLU A 1 239 ? 40.560 -10.784 47.359 1.000 77.570 218 GLU A N 1
ATOM 3413 C CA . GLU A 1 239 ? 41.712 -10.002 47.890 1.000 79.990 218 GLU A CA 1
ATOM 3414 C C . GLU A 1 239 ? 41.304 -8.538 48.096 1.000 80.470 218 GLU A C 1
ATOM 3415 O O . GLU A 1 239 ? 41.601 -7.991 49.179 1.000 81.710 218 GLU A O 1
ATOM 3427 N N . ALA A 1 240 ? 40.646 -7.941 47.099 1.000 78.550 219 ALA A N 1
ATOM 3428 C CA . ALA A 1 240 ? 40.196 -6.529 47.102 1.000 78.700 219 ALA A CA 1
ATOM 3429 C C . ALA A 1 240 ? 39.217 -6.290 48.258 1.000 78.430 219 ALA A C 1
ATOM 3430 O O . ALA A 1 240 ? 39.394 -5.292 48.985 1.000 79.390 219 ALA A O 1
ATOM 3437 N N . VAL A 1 241 ? 38.241 -7.187 48.424 1.000 77.170 220 VAL A N 1
ATOM 3438 C CA . VAL A 1 241 ? 37.043 -6.969 49.290 1.000 75.310 220 VAL A CA 1
ATOM 3439 C C . VAL A 1 241 ? 37.292 -7.517 50.702 1.000 76.280 220 VAL A C 1
ATOM 3440 O O . VAL A 1 241 ? 36.539 -7.121 51.614 1.000 77.440 220 VAL A O 1
ATOM 3453 N N . SER A 1 242 ? 38.307 -8.369 50.888 1.000 76.350 221 SER A N 1
ATOM 3454 C CA . SER A 1 242 ? 38.726 -8.890 52.218 1.000 78.220 221 SER A CA 1
ATOM 3455 C C . SER A 1 242 ? 38.944 -7.713 53.169 1.000 79.700 221 SER A C 1
ATOM 3456 O O . SER A 1 242 ? 39.804 -6.872 52.917 1.000 80.950 221 SER A O 1
ATOM 3464 N N . PRO A 1 243 ? 38.152 -7.587 54.261 1.000 81.300 222 PRO A N 1
ATOM 3465 C CA . PRO A 1 243 ? 38.323 -6.497 55.224 1.000 82.010 222 PRO A CA 1
ATOM 3466 C C . PRO A 1 243 ? 39.294 -6.779 56.379 1.000 83.610 222 PRO A C 1
ATOM 3467 O O . PRO A 1 243 ? 39.309 -6.007 57.324 1.000 82.620 222 PRO A O 1
ATOM 3478 N N . PHE A 1 244 ? 40.083 -7.850 56.276 1.000 85.330 223 PHE A N 1
ATOM 3479 C CA . PHE A 1 244 ? 40.973 -8.315 57.368 1.000 87.220 223 PHE A CA 1
ATOM 3480 C C . PHE A 1 244 ? 42.434 -8.044 56.999 1.000 90.840 223 PHE A C 1
ATOM 3481 O O . PHE A 1 244 ? 42.893 -8.484 55.925 1.000 89.860 223 PHE A O 1
ATOM 3498 N N . LYS A 1 245 ? 43.121 -7.318 57.883 1.000 96.360 224 LYS A N 1
ATOM 3499 C CA . LYS A 1 245 ? 44.573 -7.015 57.813 1.000 100.400 224 LYS A CA 1
ATOM 3500 C C . LYS A 1 245 ? 45.348 -8.135 58.505 1.000 101.000 224 LYS A C 1
ATOM 3501 O O . LYS A 1 245 ? 45.897 -7.883 59.598 1.000 101.750 224 LYS A O 1
ATOM 3520 N N . VAL A 1 246 ? 45.392 -9.329 57.918 1.000 101.200 225 VAL A N 1
ATOM 3521 C CA . VAL A 1 246 ? 46.041 -10.490 58.594 1.000 101.820 225 VAL A CA 1
ATOM 3522 C C . VAL A 1 246 ? 47.546 -10.461 58.325 1.000 102.970 225 VAL A C 1
ATOM 3523 O O . VAL A 1 246 ? 48.276 -11.188 59.028 1.000 104.150 225 VAL A O 1
ATOM 3536 N N . GLY A 1 247 ? 47.990 -9.667 57.349 1.000 104.290 226 GLY A N 1
ATOM 3537 C CA . GLY A 1 247 ? 49.422 -9.542 57.028 1.000 105.500 226 GLY A CA 1
ATOM 3538 C C . GLY A 1 247 ? 49.832 -10.434 55.871 1.000 107.290 226 GLY A C 1
ATOM 3539 O O . GLY A 1 247 ? 49.240 -11.524 55.701 1.000 105.500 226 GLY A O 1
ATOM 3543 N N . GLN A 1 248 ? 50.861 -9.982 55.152 1.000 111.040 227 GLN A N 1
ATOM 3544 C CA . GLN A 1 248 ? 51.430 -10.563 53.902 1.000 112.730 227 GLN A CA 1
ATOM 3545 C C . GLN A 1 248 ? 51.641 -12.082 54.011 1.000 112.860 227 GLN A C 1
ATOM 3546 O O . GLN A 1 248 ? 51.399 -12.769 52.998 1.000 113.450 227 GLN A O 1
ATOM 3560 N N . GLU A 1 249 ? 52.069 -12.591 55.172 1.000 113.360 228 GLU A N 1
ATOM 3561 C CA . GLU A 1 249 ? 52.386 -14.035 55.382 1.000 113.430 228 GLU A CA 1
ATOM 3562 C C . GLU A 1 249 ? 51.117 -14.859 55.663 1.000 112.270 228 GLU A C 1
ATOM 3563 O O . GLU A 1 249 ? 51.258 -16.094 55.801 1.000 113.760 228 GLU A O 1
ATOM 3575 N N . LEU A 1 250 ? 49.934 -14.232 55.739 1.000 108.670 229 LEU A N 1
ATOM 3576 C CA . LEU A 1 250 ? 48.666 -14.923 56.120 1.000 105.160 229 LEU A CA 1
ATOM 3577 C C . LEU A 1 250 ? 47.543 -14.682 55.100 1.000 103.350 229 LEU A C 1
ATOM 3578 O O . LEU A 1 250 ? 46.763 -15.630 54.884 1.000 103.030 229 LEU A O 1
ATOM 3594 N N . GLN A 1 251 ? 47.436 -13.480 54.522 1.000 101.510 230 GLN A N 1
ATOM 3595 C CA . GLN A 1 251 ? 46.366 -13.132 53.543 1.000 99.670 230 GLN A CA 1
ATOM 3596 C C . GLN A 1 251 ? 46.273 -14.238 52.486 1.000 96.830 230 GLN A C 1
ATOM 3597 O O . GLN A 1 251 ? 45.178 -14.803 52.332 1.000 95.010 230 GLN A O 1
ATOM 3611 N N . GLU A 1 252 ? 47.379 -14.541 51.798 1.000 95.460 231 GLU A N 1
ATOM 3612 C CA . GLU A 1 252 ? 47.422 -15.600 50.750 1.000 95.720 231 GLU A CA 1
ATOM 3613 C C . GLU A 1 252 ? 46.855 -16.903 51.330 1.000 94.220 231 GLU A C 1
ATOM 3614 O O . GLU A 1 252 ? 45.961 -17.490 50.686 1.000 93.540 231 GLU A O 1
ATOM 3626 N N . GLU A 1 253 ? 47.359 -17.333 52.493 1.000 93.280 232 GLU A N 1
ATOM 3627 C CA . GLU A 1 253 ? 46.910 -18.573 53.188 1.000 93.180 232 GLU A CA 1
ATOM 3628 C C . GLU A 1 253 ? 45.410 -18.460 53.502 1.000 90.420 232 GLU A C 1
ATOM 3629 O O . GLU A 1 253 ? 44.713 -19.491 53.407 1.000 88.580 232 GLU A O 1
ATOM 3641 N N . LEU A 1 254 ? 44.937 -17.258 53.857 1.000 86.850 233 LEU A N 1
ATOM 3642 C CA . LEU A 1 254 ? 43.501 -16.967 54.134 1.000 84.070 233 LEU A CA 1
ATOM 3643 C C . LEU A 1 254 ? 42.686 -17.107 52.844 1.000 82.070 233 LEU A C 1
ATOM 3644 O O . LEU A 1 254 ? 41.644 -17.791 52.880 1.000 80.760 233 LEU A O 1
ATOM 3660 N N . ILE A 1 255 ? 43.140 -16.479 51.757 1.000 80.010 234 ILE A N 1
ATOM 3661 C CA . ILE A 1 255 ? 42.422 -16.461 50.446 1.000 78.910 234 ILE A CA 1
ATOM 3662 C C . ILE A 1 255 ? 42.320 -17.904 49.931 1.000 80.190 234 ILE A C 1
ATOM 3663 O O . ILE A 1 255 ? 41.199 -18.316 49.568 1.000 80.730 234 ILE A O 1
ATOM 3679 N N . ASP A 1 256 ? 43.439 -18.638 49.924 1.000 79.420 235 ASP A N 1
ATOM 3680 C CA . ASP A 1 256 ? 43.503 -20.081 49.555 1.000 79.660 235 ASP A CA 1
ATOM 3681 C C . ASP A 1 256 ? 42.388 -20.849 50.280 1.000 76.920 235 ASP A C 1
ATOM 3682 O O . ASP A 1 256 ? 41.686 -21.633 49.613 1.000 76.740 235 ASP A O 1
ATOM 3691 N N . ASP A 1 257 ? 42.238 -20.630 51.591 1.000 76.150 236 ASP A N 1
ATOM 3692 C CA . ASP A 1 257 ? 41.247 -21.329 52.458 1.000 75.440 236 ASP A CA 1
ATOM 3693 C C . ASP A 1 257 ? 39.825 -20.897 52.077 1.000 72.670 236 ASP A C 1
ATOM 3694 O O . ASP A 1 257 ? 38.921 -21.750 52.138 1.000 70.140 236 ASP A O 1
ATOM 3703 N N . VAL A 1 258 ? 39.639 -19.625 51.711 1.000 71.490 237 VAL A N 1
ATOM 3704 C CA . VAL A 1 258 ? 38.332 -19.059 51.257 1.000 69.810 237 VAL A CA 1
ATOM 3705 C C . VAL A 1 258 ? 37.999 -19.636 49.875 1.000 68.530 237 VAL A C 1
ATOM 3706 O O . VAL A 1 258 ? 36.809 -19.925 49.634 1.000 66.210 237 VAL A O 1
ATOM 3719 N N . MET A 1 259 ? 39.010 -19.799 49.013 1.000 68.250 238 MET A N 1
ATOM 3720 C CA . MET A 1 259 ? 38.861 -20.377 47.648 1.000 69.000 238 MET A CA 1
ATOM 3721 C C . MET A 1 259 ? 38.411 -21.839 47.758 1.000 68.360 238 MET A C 1
ATOM 3722 O O . MET A 1 259 ? 37.563 -22.252 46.949 1.000 68.100 238 MET A O 1
ATOM 3736 N N . GLU A 1 260 ? 38.954 -22.581 48.727 1.000 70.080 239 GLU A N 1
ATOM 3737 C CA . GLU A 1 260 ? 38.599 -24.006 48.984 1.000 71.180 239 GLU A CA 1
ATOM 3738 C C . GLU A 1 260 ? 37.142 -24.099 49.450 1.000 67.940 239 GLU A C 1
ATOM 3739 O O . GLU A 1 260 ? 36.419 -24.972 48.937 1.000 65.430 239 GLU A O 1
ATOM 3751 N N . VAL A 1 261 ? 36.734 -23.235 50.383 1.000 65.730 240 VAL A N 1
ATOM 3752 C CA . VAL A 1 261 ? 35.332 -23.161 50.896 1.000 65.450 240 VAL A CA 1
ATOM 3753 C C . VAL A 1 261 ? 34.395 -22.831 49.727 1.000 62.670 240 VAL A C 1
ATOM 3754 O O . VAL A 1 261 ? 33.292 -23.406 49.680 1.000 59.530 240 VAL A O 1
ATOM 3767 N N . ALA A 1 262 ? 34.825 -21.946 48.822 1.000 63.160 241 ALA A N 1
ATOM 3768 C CA . ALA A 1 262 ? 34.086 -21.560 47.595 1.000 62.660 241 ALA A CA 1
ATOM 3769 C C . ALA A 1 262 ? 33.832 -22.797 46.722 1.000 62.960 241 ALA A C 1
ATOM 3770 O O . ALA A 1 262 ? 32.707 -22.919 46.200 1.000 63.080 241 ALA A O 1
ATOM 3777 N N . LYS A 1 263 ? 34.832 -23.676 46.573 1.000 64.480 242 LYS A N 1
ATOM 3778 C CA . LYS A 1 263 ? 34.701 -24.966 45.837 1.000 65.950 242 LYS A CA 1
ATOM 3779 C C . LYS A 1 263 ? 33.616 -25.819 46.505 1.000 64.260 242 LYS A C 1
ATOM 3780 O O . LYS A 1 263 ? 32.772 -26.375 45.778 1.000 64.930 242 LYS A O 1
ATOM 3799 N N . GLU A 1 264 ? 33.649 -25.914 47.838 1.000 64.280 243 GLU A N 1
ATOM 3800 C CA . GLU A 1 264 ? 32.685 -26.709 48.648 1.000 65.220 243 GLU A CA 1
ATOM 3801 C C . GLU A 1 264 ? 31.278 -26.113 48.518 1.000 64.590 243 GLU A C 1
ATOM 3802 O O . GLU A 1 264 ? 30.316 -26.900 48.433 1.000 64.480 243 GLU A O 1
ATOM 3814 N N . MET A 1 265 ? 31.167 -24.781 48.501 1.000 64.200 244 MET A N 1
ATOM 3815 C CA . MET A 1 265 ? 29.866 -24.054 48.491 1.000 64.830 244 MET A CA 1
ATOM 3816 C C . MET A 1 265 ? 29.322 -23.930 47.062 1.000 64.040 244 MET A C 1
ATOM 3817 O O . MET A 1 265 ? 28.207 -23.386 46.910 1.000 61.790 244 MET A O 1
ATOM 3831 N N . ARG A 1 266 ? 30.064 -24.423 46.063 1.000 63.700 245 ARG A N 1
ATOM 3832 C CA . ARG A 1 266 ? 29.644 -24.451 44.633 1.000 64.080 245 ARG A CA 1
ATOM 3833 C C . ARG A 1 266 ? 29.487 -23.020 44.107 1.000 63.860 245 ARG A C 1
ATOM 3834 O O . ARG A 1 266 ? 28.608 -22.792 43.251 1.000 64.820 245 ARG A O 1
ATOM 3855 N N . ILE A 1 267 ? 30.311 -22.096 44.603 1.000 62.690 246 ILE A N 1
ATOM 3856 C CA . ILE A 1 267 ? 30.396 -20.695 44.095 1.000 62.320 246 ILE A CA 1
ATOM 3857 C C . ILE A 1 267 ? 31.370 -20.676 42.915 1.000 61.920 246 ILE A C 1
ATOM 3858 O O . ILE A 1 267 ? 31.122 -19.912 41.963 1.000 61.980 246 ILE A O 1
ATOM 3874 N N . ILE A 1 268 ? 32.428 -21.490 42.974 1.000 63.470 247 ILE A N 1
ATOM 3875 C CA . ILE A 1 268 ? 33.304 -21.772 41.799 1.000 66.640 247 ILE A CA 1
ATOM 3876 C C . ILE A 1 268 ? 33.004 -23.195 41.309 1.000 66.040 247 ILE A C 1
ATOM 3877 O O . ILE A 1 268 ? 32.851 -24.097 42.158 1.000 63.810 247 ILE A O 1
ATOM 3893 N N . ASP A 1 269 ? 32.868 -23.358 39.989 1.000 68.190 248 ASP A N 1
ATOM 3894 C CA . ASP A 1 269 ? 32.692 -24.670 39.311 1.000 70.000 248 ASP A CA 1
ATOM 3895 C C . ASP A 1 269 ? 34.082 -25.272 39.091 1.000 70.790 248 ASP A C 1
ATOM 3896 O O . ASP A 1 269 ? 34.856 -24.700 38.298 1.000 71.110 248 ASP A O 1
ATOM 3905 N N . THR A 1 270 ? 34.378 -26.377 39.778 1.000 73.400 249 THR A N 1
ATOM 3906 C CA . THR A 1 270 ? 35.716 -27.030 39.801 1.000 76.080 249 THR A CA 1
ATOM 3907 C C . THR A 1 270 ? 36.084 -27.495 38.389 1.000 78.220 249 THR A C 1
ATOM 3908 O O . THR A 1 270 ? 37.282 -27.435 38.038 1.000 80.540 249 THR A O 1
ATOM 3919 N N . GLN A 1 271 ? 35.079 -27.918 37.619 1.000 78.100 250 GLN A N 1
ATOM 3920 C CA . GLN A 1 271 ? 35.229 -28.455 36.240 1.000 79.580 250 GLN A CA 1
ATOM 3921 C C . GLN A 1 271 ? 35.672 -27.364 35.263 1.000 77.490 250 GLN A C 1
ATOM 3922 O O . GLN A 1 271 ? 36.706 -27.556 34.592 1.000 79.270 250 GLN A O 1
ATOM 3936 N N . ASN A 1 272 ? 34.899 -26.283 35.166 1.000 74.040 251 ASN A N 1
ATOM 3937 C CA . ASN A 1 272 ? 35.163 -25.165 34.216 1.000 72.570 251 ASN A CA 1
ATOM 3938 C C . ASN A 1 272 ? 36.335 -24.304 34.685 1.000 71.450 251 ASN A C 1
ATOM 3939 O O . ASN A 1 272 ? 36.948 -23.636 33.829 1.000 72.150 251 ASN A O 1
ATOM 3950 N N . SER A 1 273 ? 36.594 -24.287 35.994 1.000 69.400 252 SER A N 1
ATOM 3951 C CA . SER A 1 273 ? 37.452 -23.285 36.676 1.000 68.620 252 SER A CA 1
ATOM 3952 C C . SER A 1 273 ? 36.835 -21.893 36.485 1.000 66.500 252 SER A C 1
ATOM 3953 O O . SER A 1 273 ? 37.577 -20.946 36.152 1.000 66.940 252 SER A O 1
ATOM 3961 N N . THR A 1 274 ? 35.516 -21.796 36.684 1.000 65.140 253 THR A N 1
ATOM 3962 C CA . THR A 1 274 ? 34.722 -20.537 36.660 1.000 64.260 253 THR A CA 1
ATOM 3963 C C . THR A 1 274 ? 34.115 -20.292 38.044 1.000 62.160 253 THR A C 1
ATOM 3964 O O . THR A 1 274 ? 34.193 -21.204 38.889 1.000 60.020 253 THR A O 1
ATOM 3975 N N . ALA A 1 275 ? 33.530 -19.108 38.248 1.000 60.900 254 ALA A N 1
ATOM 3976 C CA . ALA A 1 275 ? 32.849 -18.703 39.500 1.000 60.280 254 ALA A CA 1
ATOM 3977 C C . ALA A 1 275 ? 31.602 -17.871 39.181 1.000 59.530 254 ALA A C 1
ATOM 3978 O O . ALA A 1 275 ? 31.587 -17.171 38.149 1.000 58.940 254 ALA A O 1
ATOM 3985 N N . LYS A 1 276 ? 30.612 -17.943 40.072 1.000 58.960 255 LYS A N 1
ATOM 3986 C CA . LYS A 1 276 ? 29.263 -17.345 39.910 1.000 58.640 255 LYS A CA 1
ATOM 3987 C C . LYS A 1 276 ? 28.842 -16.727 41.245 1.000 56.770 255 LYS A C 1
ATOM 3988 O O . LYS A 1 276 ? 28.803 -17.468 42.243 1.000 57.590 255 LYS A O 1
ATOM 4007 N N . LEU A 1 277 ? 28.559 -15.423 41.264 1.000 54.870 256 LEU A N 1
ATOM 4008 C CA . LEU A 1 277 ? 27.993 -14.730 42.452 1.000 54.070 256 LEU A CA 1
ATOM 4009 C C . LEU A 1 277 ? 26.555 -14.305 42.141 1.000 52.100 256 LEU A C 1
ATOM 4010 O O . LEU A 1 277 ? 26.365 -13.440 41.266 1.000 51.870 256 LEU A O 1
ATOM 4026 N N . ILE A 1 278 ? 25.593 -14.938 42.817 1.000 52.110 257 ILE A N 1
ATOM 4027 C CA . ILE A 1 278 ? 24.154 -14.543 42.842 1.000 52.020 257 ILE A CA 1
ATOM 4028 C C . ILE A 1 278 ? 23.882 -13.890 44.197 1.000 50.830 257 ILE A C 1
ATOM 4029 O O . ILE A 1 278 ? 24.024 -14.583 45.225 1.000 50.040 257 ILE A O 1
ATOM 4045 N N . TYR A 1 279 ? 23.495 -12.615 44.181 1.000 49.840 258 TYR A N 1
ATOM 4046 C CA . TYR A 1 279 ? 23.377 -11.757 45.386 1.000 48.660 258 TYR A CA 1
ATOM 4047 C C . TYR A 1 279 ? 22.271 -10.723 45.192 1.000 47.340 258 TYR A C 1
ATOM 4048 O O . TYR A 1 279 ? 21.773 -10.545 44.066 1.000 46.370 258 TYR A O 1
ATOM 4066 N N . ASN A 1 280 ? 21.926 -10.047 46.285 1.000 48.050 259 ASN A N 1
ATOM 4067 C CA . ASN A 1 280 ? 20.882 -8.997 46.310 1.000 48.330 259 ASN A CA 1
ATOM 4068 C C . ASN A 1 280 ? 21.529 -7.656 46.626 1.000 48.730 259 ASN A C 1
ATOM 4069 O O . ASN A 1 280 ? 22.167 -7.529 47.688 1.000 48.350 259 ASN A O 1
ATOM 4080 N N . LEU A 1 281 ? 21.348 -6.701 45.723 1.000 49.580 260 LEU A N 1
ATOM 4081 C CA . LEU A 1 281 ? 21.755 -5.297 45.922 1.000 50.870 260 LEU A CA 1
ATOM 4082 C C . LEU A 1 281 ? 20.486 -4.505 46.189 1.000 50.200 260 LEU A C 1
ATOM 4083 O O . LEU A 1 281 ? 19.636 -4.468 45.282 1.000 50.710 260 LEU A O 1
ATOM 4099 N N . VAL A 1 282 ? 20.331 -3.911 47.363 1.000 50.470 261 VAL A N 1
ATOM 4100 C CA . VAL A 1 282 ? 19.100 -3.107 47.593 1.000 51.140 261 VAL A CA 1
ATOM 4101 C C . VAL A 1 282 ? 19.419 -1.693 47.114 1.000 51.030 261 VAL A C 1
ATOM 4102 O O . VAL A 1 282 ? 20.419 -1.119 47.586 1.000 51.500 261 VAL A O 1
ATOM 4115 N N . VAL A 1 283 ? 18.625 -1.183 46.174 1.000 51.240 262 VAL A N 1
ATOM 4116 C CA . VAL A 1 283 ? 18.834 0.172 45.589 1.000 52.270 262 VAL A CA 1
ATOM 4117 C C . VAL A 1 283 ? 17.702 1.075 46.089 1.000 51.710 262 VAL A C 1
ATOM 4118 O O . VAL A 1 283 ? 16.534 0.644 46.052 1.000 49.570 262 VAL A O 1
ATOM 4131 N N . ILE A 1 284 ? 18.063 2.268 46.570 1.000 52.960 263 ILE A N 1
ATOM 4132 C CA . ILE A 1 284 ? 17.167 3.197 47.322 1.000 53.930 263 ILE A CA 1
ATOM 4133 C C . ILE A 1 284 ? 17.124 4.542 46.589 1.000 54.240 263 ILE A C 1
ATOM 4134 O O . ILE A 1 284 ? 18.200 5.094 46.298 1.000 52.910 263 ILE A O 1
ATOM 4150 N N . HIS A 1 285 ? 15.916 5.033 46.307 1.000 54.970 264 HIS A N 1
ATOM 4151 C CA . HIS A 1 285 ? 15.652 6.362 45.698 1.000 56.960 264 HIS A CA 1
ATOM 4152 C C . HIS A 1 285 ? 14.659 7.122 46.584 1.000 57.550 264 HIS A C 1
ATOM 4153 O O . HIS A 1 285 ? 13.480 6.717 46.625 1.000 56.030 264 HIS A O 1
ATOM 4168 N N . CYS A 1 286 ? 15.135 8.165 47.273 1.000 59.270 265 CYS A N 1
ATOM 4169 C CA . CYS A 1 286 ? 14.365 8.982 48.251 1.000 61.640 265 CYS A CA 1
ATOM 4170 C C . CYS A 1 286 ? 14.324 10.445 47.804 1.000 62.310 265 CYS A C 1
ATOM 4171 O O . CYS A 1 286 ? 15.301 10.891 47.188 1.000 60.470 265 CYS A O 1
ATOM 4179 N N . ARG A 1 287 ? 13.235 11.147 48.131 1.000 66.270 266 ARG A N 1
ATOM 4180 C CA . ARG A 1 287 ? 13.122 12.630 48.066 1.000 67.120 266 ARG A CA 1
ATOM 4181 C C . ARG A 1 287 ? 12.744 13.149 49.457 1.000 67.840 266 ARG A C 1
ATOM 4182 O O . ARG A 1 287 ? 11.801 12.593 50.056 1.000 68.150 266 ARG A O 1
ATOM 4203 N N . LYS A 1 288 ? 13.461 14.169 49.939 1.000 69.640 267 LYS A N 1
ATOM 4204 C CA . LYS A 1 288 ? 13.285 14.785 51.285 1.000 70.320 267 LYS A CA 1
ATOM 4205 C C . LYS A 1 288 ? 11.920 15.482 51.347 1.000 70.920 267 LYS A C 1
ATOM 4206 O O . LYS A 1 288 ? 11.502 16.145 50.395 1.000 73.540 267 LYS A O 1
ATOM 4225 N N . SER B 1 33 ? 4.290 -27.622 51.721 1.000 62.770 12 SER D N 1
ATOM 4226 C CA . SER B 1 33 ? 5.393 -27.442 52.717 1.000 62.630 12 SER D CA 1
ATOM 4227 C C . SER B 1 33 ? 5.096 -26.242 53.620 1.000 63.130 12 SER D C 1
ATOM 4228 O O . SER B 1 33 ? 4.317 -25.361 53.199 1.000 63.260 12 SER D O 1
ATOM 4236 N N . SER B 1 34 ? 5.721 -26.210 54.800 1.000 63.320 13 SER D N 1
ATOM 4237 C CA . SER B 1 34 ? 5.560 -25.150 55.833 1.000 63.780 13 SER D CA 1
ATOM 4238 C C . SER B 1 34 ? 6.052 -23.805 55.289 1.000 61.640 13 SER D C 1
ATOM 4239 O O . SER B 1 34 ? 5.391 -22.779 55.543 1.000 62.230 13 SER D O 1
ATOM 4247 N N . MET B 1 35 ? 7.182 -23.829 54.583 1.000 59.790 14 MET D N 1
ATOM 4248 C CA . MET B 1 35 ? 7.812 -22.648 53.936 1.000 59.750 14 MET D CA 1
ATOM 4249 C C . MET B 1 35 ? 6.807 -21.962 53.001 1.000 57.790 14 MET D C 1
ATOM 4250 O O . MET B 1 35 ? 6.726 -20.718 53.034 1.000 56.570 14 MET D O 1
ATOM 4264 N N . GLN B 1 36 ? 6.075 -22.752 52.207 1.000 57.580 15 GLN D N 1
ATOM 4265 C CA . GLN B 1 36 ? 5.104 -22.270 51.183 1.000 57.370 15 GLN D CA 1
ATOM 4266 C C . GLN B 1 36 ? 3.865 -21.678 51.867 1.000 56.420 15 GLN D C 1
ATOM 4267 O O . GLN B 1 36 ? 3.315 -20.698 51.328 1.000 55.160 15 GLN D O 1
ATOM 4281 N N . ARG B 1 37 ? 3.451 -22.245 53.004 1.000 57.540 16 ARG D N 1
ATOM 4282 C CA . ARG B 1 37 ? 2.267 -21.786 53.784 1.000 58.510 16 ARG D CA 1
ATOM 4283 C C . ARG B 1 37 ? 2.555 -20.420 54.417 1.000 56.240 16 ARG D C 1
ATOM 4284 O O . ARG B 1 37 ? 1.677 -19.538 54.329 1.000 55.540 16 ARG D O 1
ATOM 4305 N N . ARG B 1 38 ? 3.722 -20.259 55.053 1.000 54.870 17 ARG D N 1
ATOM 4306 C CA . ARG B 1 38 ? 4.134 -18.980 55.693 1.000 54.700 17 ARG D CA 1
ATOM 4307 C C . ARG B 1 38 ? 4.162 -17.873 54.632 1.000 54.110 17 ARG D C 1
ATOM 4308 O O . ARG B 1 38 ? 3.561 -16.810 54.873 1.000 53.570 17 ARG D O 1
ATOM 4329 N N . ASP B 1 39 ? 4.836 -18.126 53.507 1.000 53.460 18 ASP D N 1
ATOM 4330 C CA . ASP B 1 39 ? 5.028 -17.136 52.414 1.000 53.400 18 ASP D CA 1
ATOM 4331 C C . ASP B 1 39 ? 3.660 -16.769 51.823 1.000 54.080 18 ASP D C 1
ATOM 4332 O O . ASP B 1 39 ? 3.457 -15.575 51.527 1.000 55.390 18 ASP D O 1
ATOM 4341 N N . ALA B 1 40 ? 2.755 -17.745 51.684 1.000 53.380 19 ALA D N 1
ATOM 4342 C CA . ALA B 1 40 ? 1.355 -17.541 51.234 1.000 54.080 19 ALA D CA 1
ATOM 4343 C C . ALA B 1 40 ? 0.632 -16.600 52.206 1.000 55.120 19 ALA D C 1
ATOM 4344 O O . ALA B 1 40 ? 0.090 -15.576 51.746 1.000 55.230 19 ALA D O 1
ATOM 4351 N N . LEU B 1 41 ? 0.640 -16.945 53.497 1.000 56.540 20 LEU D N 1
ATOM 4352 C CA . LEU B 1 41 ? -0.018 -16.178 54.593 1.000 58.000 20 LEU D CA 1
ATOM 4353 C C . LEU B 1 41 ? 0.561 -14.762 54.693 1.000 56.380 20 LEU D C 1
ATOM 4354 O O . LEU B 1 41 ? -0.237 -13.805 54.714 1.000 54.060 20 LEU D O 1
ATOM 4370 N N . ASN B 1 42 ? 1.890 -14.647 54.778 1.000 56.000 21 ASN D N 1
ATOM 4371 C CA . ASN B 1 42 ? 2.610 -13.349 54.895 1.000 57.100 21 ASN D CA 1
ATOM 4372 C C . ASN B 1 42 ? 2.248 -12.449 53.707 1.000 57.220 21 ASN D C 1
ATOM 4373 O O . ASN B 1 42 ? 2.027 -11.243 53.937 1.000 57.480 21 ASN D O 1
ATOM 4384 N N . SER B 1 43 ? 2.178 -13.021 52.497 1.000 56.020 22 SER D N 1
ATOM 4385 C CA . SER B 1 43 ? 1.859 -12.313 51.226 1.000 55.460 22 SER D CA 1
ATOM 4386 C C . SER B 1 43 ? 0.433 -11.755 51.281 1.000 56.600 22 SER D C 1
ATOM 4387 O O . SER B 1 43 ? 0.266 -10.532 51.090 1.000 56.870 22 SER D O 1
ATOM 4395 N N . LEU B 1 44 ? -0.551 -12.629 51.514 1.000 58.040 23 LEU D N 1
ATOM 4396 C CA . LEU B 1 44 ? -1.992 -12.259 51.585 1.000 59.830 23 LEU D CA 1
ATOM 4397 C C . LEU B 1 44 ? -2.190 -11.202 52.677 1.000 60.810 23 LEU D C 1
ATOM 4398 O O . LEU B 1 44 ? -2.794 -10.163 52.373 1.000 64.100 23 LEU D O 1
ATOM 4414 N N . THR B 1 45 ? -1.664 -11.445 53.881 1.000 61.720 24 THR D N 1
ATOM 4415 C CA . THR B 1 45 ? -1.750 -10.520 55.046 1.000 63.560 24 THR D CA 1
ATOM 4416 C C . THR B 1 45 ? -1.381 -9.096 54.608 1.000 64.250 24 THR D C 1
ATOM 4417 O O . THR B 1 45 ? -2.090 -8.156 55.015 1.000 65.250 24 THR D O 1
ATOM 4428 N N . GLU B 1 46 ? -0.322 -8.951 53.803 1.000 64.450 25 GLU D N 1
ATOM 4429 C CA . GLU B 1 46 ? 0.247 -7.637 53.393 1.000 62.840 25 GLU D CA 1
ATOM 4430 C C . GLU B 1 46 ? -0.614 -6.995 52.298 1.000 63.200 25 GLU D C 1
ATOM 4431 O O . GLU B 1 46 ? -0.903 -5.791 52.417 1.000 65.710 25 GLU D O 1
ATOM 4443 N N . TYR B 1 47 ? -0.975 -7.756 51.261 1.000 62.370 26 TYR D N 1
ATOM 4444 C CA . TYR B 1 47 ? -1.564 -7.230 49.998 1.000 61.420 26 TYR D CA 1
ATOM 4445 C C . TYR B 1 47 ? -3.098 -7.254 50.046 1.000 61.910 26 TYR D C 1
ATOM 4446 O O . TYR B 1 47 ? -3.716 -6.588 49.191 1.000 60.420 26 TYR D O 1
ATOM 4464 N N . LEU B 1 48 ? -3.686 -7.979 51.004 1.000 62.690 27 LEU D N 1
ATOM 4465 C CA . LEU B 1 48 ? -5.163 -8.076 51.189 1.000 65.510 27 LEU D CA 1
ATOM 4466 C C . LEU B 1 48 ? -5.768 -6.672 51.234 1.000 65.550 27 LEU D C 1
ATOM 4467 O O . LEU B 1 48 ? -6.744 -6.405 50.535 1.000 63.830 27 LEU D O 1
ATOM 4483 N N . PRO B 1 49 ? -5.212 -5.723 52.028 1.000 67.250 28 PRO D N 1
ATOM 4484 C CA . PRO B 1 49 ? -5.760 -4.367 52.108 1.000 68.130 28 PRO D CA 1
ATOM 4485 C C . PRO B 1 49 ? -5.592 -3.498 50.849 1.000 67.910 28 PRO D C 1
ATOM 4486 O O . PRO B 1 49 ? -6.096 -2.391 50.860 1.000 69.510 28 PRO D O 1
ATOM 4497 N N . LYS B 1 50 ? -4.897 -3.998 49.819 1.000 67.190 29 LYS D N 1
ATOM 4498 C CA . LYS B 1 50 ? -4.601 -3.247 48.567 1.000 66.380 29 LYS D CA 1
ATOM 4499 C C . LYS B 1 50 ? -5.527 -3.691 47.429 1.000 66.040 29 LYS D C 1
ATOM 4500 O O . LYS B 1 50 ? -5.446 -3.077 46.348 1.000 65.150 29 LYS D O 1
ATOM 4519 N N . PHE B 1 51 ? -6.370 -4.704 47.655 1.000 67.590 30 PHE D N 1
ATOM 4520 C CA . PHE B 1 51 ? -7.288 -5.270 46.629 1.000 69.460 30 PHE D CA 1
ATOM 4521 C C . PHE B 1 51 ? -8.621 -4.515 46.645 1.000 72.360 30 PHE D C 1
ATOM 4522 O O . PHE B 1 51 ? -8.986 -3.950 47.696 1.000 72.240 30 PHE D O 1
ATOM 4539 N N . LYS B 1 52 ? -9.313 -4.512 45.499 1.000 76.900 31 LYS D N 1
ATOM 4540 C CA . LYS B 1 52 ? -10.681 -3.951 45.320 1.000 80.590 31 LYS D CA 1
ATOM 4541 C C . LYS B 1 52 ? -11.635 -5.079 44.914 1.000 83.930 31 LYS D C 1
ATOM 4542 O O . LYS B 1 52 ? -11.309 -5.809 43.958 1.000 83.970 31 LYS D O 1
ATOM 4561 N N . TRP B 1 53 ? -12.767 -5.206 45.615 1.000 87.400 32 TRP D N 1
ATOM 4562 C CA . TRP B 1 53 ? -13.816 -6.235 45.374 1.000 88.070 32 TRP D CA 1
ATOM 4563 C C . TRP B 1 53 ? -15.008 -5.574 44.670 1.000 90.440 32 TRP D C 1
ATOM 4564 O O . TRP B 1 53 ? -15.460 -6.108 43.638 1.000 92.310 32 TRP D O 1
ATOM 4585 N N . LYS B 1 54 ? -15.492 -4.458 45.226 1.000 93.520 33 LYS D N 1
ATOM 4586 C CA . LYS B 1 54 ? -16.308 -3.423 44.527 1.000 95.000 33 LYS D CA 1
ATOM 4587 C C . LYS B 1 54 ? -17.691 -3.948 44.114 1.000 97.790 33 LYS D C 1
ATOM 4588 O O . LYS B 1 54 ? -18.356 -3.251 43.316 1.000 99.010 33 LYS D O 1
ATOM 4607 N N . GLU B 1 55 ? -18.125 -5.105 44.630 1.000 98.550 34 GLU D N 1
ATOM 4608 C CA . GLU B 1 55 ? -19.422 -5.735 44.250 1.000 99.750 34 GLU D CA 1
ATOM 4609 C C . GLU B 1 55 ? -19.659 -7.005 45.076 1.000 100.210 34 GLU D C 1
ATOM 4610 O O . GLU B 1 55 ? -18.802 -7.338 45.922 1.000 101.030 34 GLU D O 1
ATOM 4622 N N . SER B 1 56 ? -20.787 -7.678 44.820 1.000 99.970 35 SER D N 1
ATOM 4623 C CA . SER B 1 56 ? -21.152 -9.014 45.365 1.000 99.720 35 SER D CA 1
ATOM 4624 C C . SER B 1 56 ? -20.929 -10.090 44.293 1.000 97.810 35 SER D C 1
ATOM 4625 O O . SER B 1 56 ? -20.807 -9.721 43.106 1.000 95.770 35 SER D O 1
ATOM 4633 N N . LYS B 1 57 ? -20.881 -11.363 44.707 1.000 96.240 36 LYS D N 1
ATOM 4634 C CA . LYS B 1 57 ? -20.740 -12.550 43.814 1.000 94.840 36 LYS D CA 1
ATOM 4635 C C . LYS B 1 57 ? -19.442 -12.411 43.004 1.000 91.270 36 LYS D C 1
ATOM 4636 O O . LYS B 1 57 ? -19.512 -12.012 41.822 1.000 90.010 36 LYS D O 1
ATOM 4655 N N . GLU B 1 58 ? -18.305 -12.729 43.630 1.000 85.740 37 GLU D N 1
ATOM 4656 C CA . GLU B 1 58 ? -16.940 -12.563 43.060 1.000 82.220 37 GLU D CA 1
ATOM 4657 C C . GLU B 1 58 ? -16.393 -13.938 42.660 1.000 79.580 37 GLU D C 1
ATOM 4658 O O . GLU B 1 58 ? -16.304 -14.803 43.551 1.000 81.220 37 GLU D O 1
ATOM 4670 N N . LYS B 1 59 ? -16.039 -14.143 41.387 1.000 76.280 38 LYS D N 1
ATOM 4671 C CA . LYS B 1 59 ? -15.418 -15.414 40.917 1.000 73.990 38 LYS D CA 1
ATOM 4672 C C . LYS B 1 59 ? -13.897 -15.314 41.064 1.000 70.530 38 LYS D C 1
ATOM 4673 O O . LYS B 1 59 ? -13.333 -14.295 40.623 1.000 69.440 38 LYS D O 1
ATOM 4692 N N . ILE B 1 60 ? -13.266 -16.339 41.643 1.000 68.390 39 ILE D N 1
ATOM 4693 C CA . ILE B 1 60 ? -11.812 -16.356 41.992 1.000 68.020 39 ILE D CA 1
ATOM 4694 C C . ILE B 1 60 ? -11.186 -17.623 41.400 1.000 65.520 39 ILE D C 1
ATOM 4695 O O . ILE B 1 60 ? -11.924 -18.605 41.214 1.000 66.720 39 ILE D O 1
ATOM 4711 N N . LEU B 1 61 ? -9.885 -17.590 41.098 1.000 64.110 40 LEU D N 1
ATOM 4712 C CA . LEU B 1 61 ? -9.133 -18.754 40.554 1.000 61.560 40 LEU D CA 1
ATOM 4713 C C . LEU B 1 61 ? -7.735 -18.804 41.175 1.000 60.490 40 LEU D C 1
ATOM 4714 O O . LEU B 1 61 ? -7.128 -17.731 41.349 1.000 58.560 40 LEU D O 1
ATOM 4730 N N . ASP B 1 62 ? -7.256 -20.011 41.489 1.000 61.030 41 ASP D N 1
ATOM 4731 C CA . ASP B 1 62 ? -5.872 -20.278 41.958 1.000 61.370 41 ASP D CA 1
ATOM 4732 C C . ASP B 1 62 ? -5.194 -21.200 40.946 1.000 60.920 41 ASP D C 1
ATOM 4733 O O . ASP B 1 62 ? -5.784 -22.247 40.625 1.000 59.680 41 ASP D O 1
ATOM 4742 N N . ILE B 1 63 ? -3.997 -20.844 40.483 1.000 60.050 42 ILE D N 1
ATOM 4743 C CA . ILE B 1 63 ? -3.265 -21.653 39.467 1.000 59.370 42 ILE D CA 1
ATOM 4744 C C . ILE B 1 63 ? -2.115 -22.381 40.162 1.000 58.950 42 ILE D C 1
ATOM 4745 O O . ILE B 1 63 ? -1.294 -21.704 40.807 1.000 57.550 42 ILE D O 1
ATOM 4761 N N . GLY B 1 64 ? -2.064 -23.708 40.023 1.000 58.940 43 GLY D N 1
ATOM 4762 C CA . GLY B 1 64 ? -1.091 -24.553 40.737 1.000 58.570 43 GLY D CA 1
ATOM 4763 C C . GLY B 1 64 ? -1.560 -24.809 42.155 1.000 58.860 43 GLY D C 1
ATOM 4764 O O . GLY B 1 64 ? -0.828 -24.453 43.100 1.000 57.060 43 GLY D O 1
ATOM 4768 N N . CYS B 1 65 ? -2.757 -25.384 42.286 1.000 58.850 44 CYS D N 1
ATOM 4769 C CA . CYS B 1 65 ? -3.433 -25.666 43.580 1.000 58.650 44 CYS D CA 1
ATOM 4770 C C . CYS B 1 65 ? -2.709 -26.778 44.345 1.000 59.410 44 CYS D C 1
ATOM 4771 O O . CYS B 1 65 ? -2.757 -26.751 45.591 1.000 60.190 44 CYS D O 1
ATOM 4779 N N . ALA B 1 66 ? -2.106 -27.739 43.637 1.000 60.780 45 ALA D N 1
ATOM 4780 C CA . ALA B 1 66 ? -1.422 -28.914 44.229 1.000 62.160 45 ALA D CA 1
ATOM 4781 C C . ALA B 1 66 ? -2.395 -29.653 45.162 1.000 63.230 45 ALA D C 1
ATOM 4782 O O . ALA B 1 66 ? -3.462 -30.073 44.672 1.000 62.800 45 ALA D O 1
ATOM 4789 N N . ASP B 1 67 ? -2.051 -29.813 46.444 1.000 65.270 46 ASP D N 1
ATOM 4790 C CA . ASP B 1 67 ? -2.894 -30.538 47.435 1.000 67.140 46 ASP D CA 1
ATOM 4791 C C . ASP B 1 67 ? -4.116 -29.691 47.827 1.000 67.070 46 ASP D C 1
ATOM 4792 O O . ASP B 1 67 ? -5.098 -30.290 48.307 1.000 68.340 46 ASP D O 1
ATOM 4801 N N . GLY B 1 68 ? -4.064 -28.366 47.649 1.000 66.750 47 GLY D N 1
ATOM 4802 C CA . GLY B 1 68 ? -5.204 -27.460 47.907 1.000 66.150 47 GLY D CA 1
ATOM 4803 C C . GLY B 1 68 ? -5.184 -26.873 49.308 1.000 65.980 47 GLY D C 1
ATOM 4804 O O . GLY B 1 68 ? -6.140 -26.151 49.649 1.000 66.190 47 GLY D O 1
ATOM 4808 N N . SER B 1 69 ? -4.132 -27.143 50.088 1.000 67.390 48 SER D N 1
ATOM 4809 C CA . SER B 1 69 ? -3.992 -26.679 51.496 1.000 68.330 48 SER D CA 1
ATOM 4810 C C . SER B 1 69 ? -3.738 -25.165 51.535 1.000 67.640 48 SER D C 1
ATOM 4811 O O . SER B 1 69 ? -4.196 -24.516 52.497 1.000 70.470 48 SER D O 1
ATOM 4819 N N . VAL B 1 70 ? -3.019 -24.635 50.540 1.000 65.280 49 VAL D N 1
ATOM 4820 C CA . VAL B 1 70 ? -2.725 -23.177 50.373 1.000 64.070 49 VAL D CA 1
ATOM 4821 C C . VAL B 1 70 ? -3.949 -22.470 49.784 1.000 62.700 49 VAL D C 1
ATOM 4822 O O . VAL B 1 70 ? -4.249 -21.339 50.214 1.000 63.630 49 VAL D O 1
ATOM 4835 N N . THR B 1 71 ? -4.619 -23.114 48.831 1.000 61.530 50 THR D N 1
ATOM 4836 C CA . THR B 1 71 ? -5.867 -22.624 48.195 1.000 64.230 50 THR D CA 1
ATOM 4837 C C . THR B 1 71 ? -6.931 -22.398 49.272 1.000 65.350 50 THR D C 1
ATOM 4838 O O . THR B 1 71 ? -7.690 -21.412 49.165 1.000 64.120 50 THR D O 1
ATOM 4849 N N . ASN B 1 72 ? -6.991 -23.305 50.249 1.000 68.100 51 ASN D N 1
ATOM 4850 C CA . ASN B 1 72 ? -7.911 -23.201 51.409 1.000 70.150 51 ASN D CA 1
ATOM 4851 C C . ASN B 1 72 ? -7.583 -21.912 52.163 1.000 69.760 51 ASN D C 1
ATOM 4852 O O . ASN B 1 72 ? -8.529 -21.215 52.576 1.000 70.080 51 ASN D O 1
ATOM 4863 N N . ILE B 1 73 ? -6.290 -21.613 52.324 1.000 69.410 52 ILE D N 1
ATOM 4864 C CA . ILE B 1 73 ? -5.823 -20.369 53.003 1.000 69.180 52 ILE D CA 1
ATOM 4865 C C . ILE B 1 73 ? -6.329 -19.165 52.198 1.000 68.480 52 ILE D C 1
ATOM 4866 O O . ILE B 1 73 ? -6.922 -18.266 52.819 1.000 70.770 52 ILE D O 1
ATOM 4882 N N . ILE B 1 74 ? -6.131 -19.168 50.875 1.000 66.650 53 ILE D N 1
ATOM 4883 C CA . ILE B 1 74 ? -6.571 -18.072 49.956 1.000 66.500 53 ILE D CA 1
ATOM 4884 C C . ILE B 1 74 ? -8.090 -17.899 50.083 1.000 68.190 53 ILE D C 1
ATOM 4885 O O . ILE B 1 74 ? -8.531 -16.765 50.351 1.000 68.790 53 ILE D O 1
ATOM 4901 N N . SER B 1 75 ? -8.847 -18.981 49.882 1.000 70.260 54 SER D N 1
ATOM 4902 C CA . SER B 1 75 ? -10.335 -19.004 49.928 1.000 73.160 54 SER D CA 1
ATOM 4903 C C . SER B 1 75 ? -10.824 -18.453 51.273 1.000 76.040 54 SER D C 1
ATOM 4904 O O . SER B 1 75 ? -11.723 -17.588 51.273 1.000 78.000 54 SER D O 1
ATOM 4912 N N . SER B 1 76 ? -10.239 -18.942 52.370 1.000 78.860 55 SER D N 1
ATOM 4913 C CA . SER B 1 76 ? -10.637 -18.621 53.767 1.000 81.060 55 SER D CA 1
ATOM 4914 C C . SER B 1 76 ? -10.334 -17.154 54.080 1.000 82.600 55 SER D C 1
ATOM 4915 O O . SER B 1 76 ? -11.243 -16.446 54.563 1.000 83.750 55 SER D O 1
ATOM 4923 N N . CYS B 1 77 ? -9.093 -16.736 53.824 1.000 83.190 56 CYS D N 1
ATOM 4924 C CA . CYS B 1 77 ? -8.591 -15.363 54.090 1.000 83.590 56 CYS D CA 1
ATOM 4925 C C . CYS B 1 77 ? -9.417 -14.342 53.313 1.000 83.560 56 CYS D C 1
ATOM 4926 O O . CYS B 1 77 ? -9.699 -13.271 53.885 1.000 85.080 56 CYS D O 1
ATOM 4934 N N . CYS B 1 78 ? -9.783 -14.647 52.067 1.000 82.260 57 CYS D N 1
ATOM 4935 C CA . CYS B 1 78 ? -10.581 -13.704 51.248 1.000 82.360 57 CYS D CA 1
ATOM 4936 C C . CYS B 1 78 ? -11.907 -13.461 51.962 1.000 81.900 57 CYS D C 1
ATOM 4937 O O . CYS B 1 78 ? -12.652 -14.400 52.243 1.000 84.670 57 CYS D O 1
ATOM 4945 N N . PRO B 1 79 ? -12.219 -12.184 52.275 1.000 79.010 58 PRO D N 1
ATOM 4946 C CA . PRO B 1 79 ? -13.338 -11.832 53.150 1.000 73.460 58 PRO D CA 1
ATOM 4947 C C . PRO B 1 79 ? -14.700 -12.197 52.553 1.000 73.120 58 PRO D C 1
ATOM 4948 O O . PRO B 1 79 ? -15.567 -12.640 53.286 1.000 74.260 58 PRO D O 1
ATOM 4959 N N . THR B 1 80 ? -14.836 -12.014 51.241 1.000 46.920 59 THR D N 1
ATOM 4960 C CA . THR B 1 80 ? -16.122 -12.159 50.518 1.000 44.420 59 THR D CA 1
ATOM 4961 C C . THR B 1 80 ? -16.511 -13.631 50.432 1.000 47.070 59 THR D C 1
ATOM 4962 O O . THR B 1 80 ? -15.630 -14.512 50.610 1.000 45.650 59 THR D O 1
ATOM 4973 N N . ASP B 1 81 ? -17.793 -13.868 50.190 1.000 74.220 60 ASP D N 1
ATOM 4974 C CA . ASP B 1 81 ? -18.306 -15.203 49.812 1.000 77.810 60 ASP D CA 1
ATOM 4975 C C . ASP B 1 81 ? -18.320 -15.217 48.287 1.000 83.610 60 ASP D C 1
ATOM 4976 O O . ASP B 1 81 ? -19.213 -14.580 47.679 1.000 86.460 60 ASP D O 1
ATOM 4985 N N . PHE B 1 82 ? -17.300 -15.856 47.720 1.000 86.300 61 PHE D N 1
ATOM 4986 C CA . PHE B 1 82 ? -17.086 -15.956 46.257 1.000 85.850 61 PHE D CA 1
ATOM 4987 C C . PHE B 1 82 ? -18.217 -16.818 45.715 1.000 88.520 61 PHE D C 1
ATOM 4988 O O . PHE B 1 82 ? -18.441 -17.912 46.270 1.000 90.650 61 PHE D O 1
ATOM 5005 N N . GLU B 1 83 ? -18.945 -16.338 44.715 1.000 90.280 62 GLU D N 1
ATOM 5006 C CA . GLU B 1 83 ? -20.003 -17.174 44.101 1.000 90.410 62 GLU D CA 1
ATOM 5007 C C . GLU B 1 83 ? -19.369 -18.510 43.712 1.000 88.180 62 GLU D C 1
ATOM 5008 O O . GLU B 1 83 ? -19.973 -19.562 43.998 1.000 89.450 62 GLU D O 1
ATOM 5020 N N . LEU B 1 84 ? -18.185 -18.451 43.103 1.000 85.590 63 LEU D N 1
ATOM 5021 C CA . LEU B 1 84 ? -17.459 -19.643 42.606 1.000 82.730 63 LEU D CA 1
ATOM 5022 C C . LEU B 1 84 ? -15.961 -19.424 42.806 1.000 80.010 63 LEU D C 1
ATOM 5023 O O . LEU B 1 84 ? -15.487 -18.305 42.536 1.000 81.160 63 LEU D O 1
ATOM 5039 N N . PHE B 1 85 ? -15.249 -20.448 43.265 1.000 76.410 64 PHE D N 1
ATOM 5040 C CA . PHE B 1 85 ? -13.770 -20.435 43.359 1.000 74.550 64 PHE D CA 1
ATOM 5041 C C . PHE B 1 85 ? -13.247 -21.653 42.604 1.000 73.390 64 PHE D C 1
ATOM 5042 O O . PHE B 1 85 ? -13.574 -22.775 43.027 1.000 71.320 64 PHE D O 1
ATOM 5059 N N . GLU B 1 86 ? -12.474 -21.455 41.536 1.000 73.900 65 GLU D N 1
ATOM 5060 C CA . GLU B 1 86 ? -11.877 -22.599 40.798 1.000 73.980 65 GLU D CA 1
ATOM 5061 C C . GLU B 1 86 ? -10.397 -22.700 41.152 1.000 71.120 65 GLU D C 1
ATOM 5062 O O . GLU B 1 86 ? -9.808 -21.679 41.548 1.000 70.960 65 GLU D O 1
ATOM 5074 N N . ALA B 1 87 ? -9.829 -23.895 41.022 1.000 68.330 66 ALA D N 1
ATOM 5075 C CA . ALA B 1 87 ? -8.391 -24.131 41.265 1.000 66.970 66 ALA D CA 1
ATOM 5076 C C . ALA B 1 87 ? -7.892 -25.238 40.336 1.000 65.490 66 ALA D C 1
ATOM 5077 O O . ALA B 1 87 ? -8.494 -26.325 40.341 1.000 63.720 66 ALA D O 1
ATOM 5084 N N . CYS B 1 88 ? -6.841 -24.957 39.561 1.000 64.200 67 CYS D N 1
ATOM 5085 C CA . CYS B 1 88 ? -6.325 -25.864 38.501 1.000 64.610 67 CYS D CA 1
ATOM 5086 C C . CYS B 1 88 ? -4.893 -26.310 38.812 1.000 64.420 67 CYS D C 1
ATOM 5087 O O . CYS B 1 88 ? -4.248 -25.701 39.691 1.000 65.660 67 CYS D O 1
ATOM 5095 N N . ASP B 1 89 ? -4.442 -27.351 38.106 1.000 64.400 68 ASP D N 1
ATOM 5096 C CA . ASP B 1 89 ? -3.104 -27.988 38.244 1.000 63.700 68 ASP D CA 1
ATOM 5097 C C . ASP B 1 89 ? -2.964 -29.050 37.146 1.000 65.040 68 ASP D C 1
ATOM 5098 O O . ASP B 1 89 ? -3.985 -29.686 36.812 1.000 63.230 68 ASP D O 1
ATOM 5107 N N . VAL B 1 90 ? -1.756 -29.223 36.601 1.000 66.000 69 VAL D N 1
ATOM 5108 C CA . VAL B 1 90 ? -1.452 -30.238 35.544 1.000 66.960 69 VAL D CA 1
ATOM 5109 C C . VAL B 1 90 ? -1.339 -31.620 36.192 1.000 67.430 69 VAL D C 1
ATOM 5110 O O . VAL B 1 90 ? -1.694 -32.612 35.524 1.000 69.360 69 VAL D O 1
ATOM 5123 N N . ASN B 1 91 ? -0.876 -31.679 37.443 1.000 69.370 70 ASN D N 1
ATOM 5124 C CA . ASN B 1 91 ? -0.657 -32.957 38.167 1.000 70.900 70 ASN D CA 1
ATOM 5125 C C . ASN B 1 91 ? -2.011 -33.557 38.545 1.000 74.010 70 ASN D C 1
ATOM 5126 O O . ASN B 1 91 ? -2.699 -32.988 39.412 1.000 75.270 70 ASN D O 1
ATOM 5137 N N . VAL B 1 92 ? -2.335 -34.691 37.927 1.000 76.770 71 VAL D N 1
ATOM 5138 C CA . VAL B 1 92 ? -3.646 -35.395 38.027 1.000 78.450 71 VAL D CA 1
ATOM 5139 C C . VAL B 1 92 ? -3.863 -35.894 39.459 1.000 77.960 71 VAL D C 1
ATOM 5140 O O . VAL B 1 92 ? -4.989 -35.720 39.969 1.000 76.370 71 VAL D O 1
ATOM 5153 N N . LYS B 1 93 ? -2.842 -36.490 40.084 1.000 78.750 72 LYS D N 1
ATOM 5154 C CA . LYS B 1 93 ? -2.989 -37.086 41.440 1.000 80.320 72 LYS D CA 1
ATOM 5155 C C . LYS B 1 93 ? -3.249 -35.975 42.463 1.000 78.750 72 LYS D C 1
ATOM 5156 O O . LYS B 1 93 ? -4.054 -36.204 43.387 1.000 79.070 72 LYS D O 1
ATOM 5175 N N . SER B 1 94 ? -2.590 -34.826 42.298 1.000 76.330 73 SER D N 1
ATOM 5176 C CA . SER B 1 94 ? -2.731 -33.637 43.181 1.000 74.130 73 SER D CA 1
ATOM 5177 C C . SER B 1 94 ? -4.164 -33.104 43.113 1.000 73.240 73 SER D C 1
ATOM 5178 O O . SER B 1 94 ? -4.739 -32.819 44.181 1.000 70.860 73 SER D O 1
ATOM 5186 N N . VAL B 1 95 ? -4.715 -32.976 41.906 1.000 73.230 74 VAL D N 1
ATOM 5187 C CA . VAL B 1 95 ? -6.107 -32.479 41.701 1.000 74.740 74 VAL D CA 1
ATOM 5188 C C . VAL B 1 95 ? -7.067 -33.436 42.409 1.000 76.430 74 VAL D C 1
ATOM 5189 O O . VAL B 1 95 ? -7.995 -32.949 43.083 1.000 75.550 74 VAL D O 1
ATOM 5202 N N . LYS B 1 96 ? -6.853 -34.742 42.244 1.000 80.310 75 LYS D N 1
ATOM 5203 C CA . LYS B 1 96 ? -7.723 -35.786 42.842 1.000 81.020 75 LYS D CA 1
ATOM 5204 C C . LYS B 1 96 ? -7.631 -35.711 44.365 1.000 80.540 75 LYS D C 1
ATOM 5205 O O . LYS B 1 96 ? -8.695 -35.724 45.014 1.000 80.700 75 LYS D O 1
ATOM 5224 N N . TYR B 1 97 ? -6.418 -35.628 44.914 1.000 78.840 76 TYR D N 1
ATOM 5225 C CA . TYR B 1 97 ? -6.214 -35.493 46.380 1.000 77.900 76 TYR D CA 1
ATOM 5226 C C . TYR B 1 97 ? -6.985 -34.263 46.872 1.000 77.780 76 TYR D C 1
ATOM 5227 O O . TYR B 1 97 ? -7.629 -34.343 47.936 1.000 77.560 76 TYR D O 1
ATOM 5245 N N . ALA B 1 98 ? -6.930 -33.170 46.102 1.000 77.110 77 ALA D N 1
ATOM 5246 C CA . ALA B 1 98 ? -7.517 -31.851 46.442 1.000 76.720 77 ALA D CA 1
ATOM 5247 C C . ALA B 1 98 ? -9.044 -31.904 46.325 1.000 77.690 77 ALA D C 1
ATOM 5248 O O . ALA B 1 98 ? -9.719 -31.458 47.274 1.000 76.720 77 ALA D O 1
ATOM 5255 N N . THR B 1 99 ? -9.563 -32.423 45.207 1.000 81.170 78 THR D N 1
ATOM 5256 C CA . THR B 1 99 ? -11.024 -32.567 44.950 1.000 85.200 78 THR D CA 1
ATOM 5257 C C . THR B 1 99 ? -11.636 -33.493 46.011 1.000 87.340 78 THR D C 1
ATOM 5258 O O . THR B 1 99 ? -12.793 -33.249 46.402 1.000 88.850 78 THR D O 1
ATOM 5269 N N . GLU B 1 100 ? -10.880 -34.498 46.469 1.000 90.060 79 GLU D N 1
ATOM 5270 C CA . GLU B 1 100 ? -11.338 -35.509 47.462 1.000 92.030 79 GLU D CA 1
ATOM 5271 C C . GLU B 1 100 ? -11.361 -34.900 48.872 1.000 91.600 79 GLU D C 1
ATOM 5272 O O . GLU B 1 100 ? -12.169 -35.375 49.694 1.000 94.340 79 GLU D O 1
ATOM 5284 N N . HIS B 1 101 ? -10.532 -33.882 49.135 1.000 90.020 80 HIS D N 1
ATOM 5285 C CA . HIS B 1 101 ? -10.269 -33.335 50.498 1.000 88.090 80 HIS D CA 1
ATOM 5286 C C . HIS B 1 101 ? -10.943 -31.971 50.703 1.000 85.260 80 HIS D C 1
ATOM 5287 O O . HIS B 1 101 ? -11.596 -31.803 51.752 1.000 86.140 80 HIS D O 1
ATOM 5302 N N . TYR B 1 102 ? -10.779 -31.035 49.762 1.000 82.790 81 TYR D N 1
ATOM 5303 C CA . TYR B 1 102 ? -11.217 -29.617 49.895 1.000 80.220 81 TYR D CA 1
ATOM 5304 C C . TYR B 1 102 ? -12.398 -29.302 48.966 1.000 79.600 81 TYR D C 1
ATOM 5305 O O . TYR B 1 102 ? -12.972 -28.205 49.108 1.000 78.320 81 TYR D O 1
ATOM 5323 N N . GLY B 1 103 ? -12.743 -30.218 48.054 1.000 80.310 82 GLY D N 1
ATOM 5324 C CA . GLY B 1 103 ? -13.810 -30.029 47.050 1.000 81.580 82 GLY D CA 1
ATOM 5325 C C . GLY B 1 103 ? -15.159 -29.740 47.689 1.000 83.280 82 GLY D C 1
ATOM 5326 O O . GLY B 1 103 ? -15.542 -30.479 48.619 1.000 83.440 82 GLY D O 1
ATOM 5330 N N . THR B 1 104 ? -15.846 -28.695 47.212 1.000 84.680 83 THR D N 1
ATOM 5331 C CA . THR B 1 104 ? -17.233 -28.314 47.603 1.000 85.160 83 THR D CA 1
ATOM 5332 C C . THR B 1 104 ? -18.038 -28.009 46.336 1.000 85.560 83 THR D C 1
ATOM 5333 O O . THR B 1 104 ? -17.502 -28.222 45.232 1.000 87.240 83 THR D O 1
ATOM 5344 N N . SER B 1 105 ? -19.269 -27.515 46.498 1.000 87.510 84 SER D N 1
ATOM 5345 C CA . SER B 1 105 ? -20.184 -27.130 45.389 1.000 88.760 84 SER D CA 1
ATOM 5346 C C . SER B 1 105 ? -19.666 -25.872 44.677 1.000 88.070 84 SER D C 1
ATOM 5347 O O . SER B 1 105 ? -20.021 -25.684 43.496 1.000 87.480 84 SER D O 1
ATOM 5355 N N . LYS B 1 106 ? -18.864 -25.049 45.365 1.000 87.290 85 LYS D N 1
ATOM 5356 C CA . LYS B 1 106 ? -18.303 -23.776 44.826 1.000 87.140 85 LYS D CA 1
ATOM 5357 C C . LYS B 1 106 ? -16.768 -23.818 44.791 1.000 84.100 85 LYS D C 1
ATOM 5358 O O . LYS B 1 106 ? -16.178 -22.846 44.285 1.000 81.240 85 LYS D O 1
ATOM 5377 N N . MET B 1 107 ? -16.150 -24.878 45.324 1.000 82.280 86 MET D N 1
ATOM 5378 C CA . MET B 1 107 ? -14.676 -25.083 45.328 1.000 80.850 86 MET D CA 1
ATOM 5379 C C . MET B 1 107 ? -14.352 -26.264 44.412 1.000 80.260 86 MET D C 1
ATOM 5380 O O . MET B 1 107 ? -14.196 -27.396 44.916 1.000 80.090 86 MET D O 1
ATOM 5394 N N . ARG B 1 108 ? -14.252 -25.984 43.113 1.000 80.700 87 ARG D N 1
ATOM 5395 C CA . ARG B 1 108 ? -14.118 -27.000 42.039 1.000 80.930 87 ARG D CA 1
ATOM 5396 C C . ARG B 1 108 ? -12.651 -27.051 41.618 1.000 78.640 87 ARG D C 1
ATOM 5397 O O . ARG B 1 108 ? -12.094 -25.981 41.302 1.000 77.390 87 ARG D O 1
ATOM 5418 N N . PHE B 1 109 ? -12.052 -28.242 41.635 1.000 76.500 88 PHE D N 1
ATOM 5419 C CA . PHE B 1 109 ? -10.652 -28.470 41.195 1.000 75.100 88 PHE D CA 1
ATOM 5420 C C . PHE B 1 109 ? -10.663 -29.211 39.862 1.000 75.160 88 PHE D C 1
ATOM 5421 O O . PHE B 1 109 ? -11.141 -30.364 39.815 1.000 76.610 88 PHE D O 1
ATOM 5438 N N . ARG B 1 110 ? -10.135 -28.569 38.822 1.000 76.700 89 ARG D N 1
ATOM 5439 C CA . ARG B 1 110 ? -10.091 -29.132 37.452 1.000 77.070 89 ARG D CA 1
ATOM 5440 C C . ARG B 1 110 ? -8.635 -29.229 36.995 1.000 75.720 89 ARG D C 1
ATOM 5441 O O . ARG B 1 110 ? -7.780 -28.524 37.564 1.000 73.750 89 ARG D O 1
ATOM 5462 N N . VAL B 1 111 ? -8.378 -30.083 36.005 1.000 74.610 90 VAL D N 1
ATOM 5463 C CA . VAL B 1 111 ? -7.036 -30.218 35.373 1.000 72.750 90 VAL D CA 1
ATOM 5464 C C . VAL B 1 111 ? -6.899 -29.094 34.348 1.000 70.230 90 VAL D C 1
ATOM 5465 O O . VAL B 1 111 ? -7.892 -28.813 33.647 1.000 69.690 90 VAL D O 1
ATOM 5478 N N . MET B 1 112 ? -5.725 -28.464 34.280 1.000 68.780 91 MET D N 1
ATOM 5479 C CA . MET B 1 112 ? -5.450 -27.417 33.265 1.000 68.980 91 MET D CA 1
ATOM 5480 C C . MET B 1 112 ? -3.954 -27.096 33.192 1.000 66.720 91 MET D C 1
ATOM 5481 O O . MET B 1 112 ? -3.306 -27.031 34.254 1.000 67.050 91 MET D O 1
ATOM 5495 N N . ASP B 1 113 ? -3.453 -26.894 31.970 1.000 65.090 92 ASP D N 1
ATOM 5496 C CA . ASP B 1 113 ? -2.108 -26.333 31.679 1.000 64.050 92 ASP D CA 1
ATOM 5497 C C . ASP B 1 113 ? -2.283 -24.843 31.370 1.000 61.910 92 ASP D C 1
ATOM 5498 O O . ASP B 1 113 ? -3.064 -24.520 30.454 1.000 61.340 92 ASP D O 1
ATOM 5507 N N . ILE B 1 114 ? -1.592 -23.977 32.116 1.000 59.550 93 ILE D N 1
ATOM 5508 C CA . ILE B 1 114 ? -1.677 -22.491 31.968 1.000 58.120 93 ILE D CA 1
ATOM 5509 C C . ILE B 1 114 ? -0.735 -22.046 30.840 1.000 57.820 93 ILE D C 1
ATOM 5510 O O . ILE B 1 114 ? -0.820 -20.871 30.434 1.000 56.120 93 ILE D O 1
ATOM 5526 N N . GLU B 1 115 ? 0.121 -22.952 30.355 1.000 59.060 94 GLU D N 1
ATOM 5527 C CA . GLU B 1 115 ? 0.970 -22.751 29.148 1.000 60.540 94 GLU D CA 1
ATOM 5528 C C . GLU B 1 115 ? 0.142 -23.015 27.885 1.000 61.120 94 GLU D C 1
ATOM 5529 O O . GLU B 1 115 ? 0.544 -22.537 26.810 1.000 60.580 94 GLU D O 1
ATOM 5541 N N . SER B 1 116 ? -0.953 -23.769 28.013 1.000 62.670 95 SER D N 1
ATOM 5542 C CA . SER B 1 116 ? -1.812 -24.217 26.884 1.000 64.330 95 SER D CA 1
ATOM 5543 C C . SER B 1 116 ? -2.842 -23.136 26.540 1.000 64.940 95 SER D C 1
ATOM 5544 O O . SER B 1 116 ? -2.905 -22.117 27.257 1.000 62.210 95 SER D O 1
ATOM 5552 N N . ASP B 1 117 ? -3.605 -23.356 25.466 1.000 67.210 96 ASP D N 1
ATOM 5553 C CA . ASP B 1 117 ? -4.700 -22.454 25.019 1.000 68.320 96 ASP D CA 1
ATOM 5554 C C . ASP B 1 117 ? -5.838 -22.533 26.037 1.000 68.220 96 ASP D C 1
ATOM 5555 O O . ASP B 1 117 ? -6.200 -23.659 26.434 1.000 67.030 96 ASP D O 1
ATOM 5564 N N . LEU B 1 118 ? -6.368 -21.376 26.442 1.000 69.470 97 LEU D N 1
ATOM 5565 C CA . LEU B 1 118 ? -7.525 -21.276 27.371 1.000 69.540 97 LEU D CA 1
ATOM 5566 C C . LEU B 1 118 ? -8.809 -21.590 26.615 1.000 71.140 97 LEU D C 1
ATOM 5567 O O . LEU B 1 118 ? -8.947 -21.236 25.446 1.000 71.630 97 LEU D O 1
ATOM 5583 N N . PRO B 1 119 ? -9.794 -22.243 27.270 1.000 73.890 98 PRO D N 1
ATOM 5584 C CA . PRO B 1 119 ? -11.136 -22.358 26.705 1.000 74.930 98 PRO D CA 1
ATOM 5585 C C . PRO B 1 119 ? -11.825 -20.986 26.757 1.000 76.900 98 PRO D C 1
ATOM 5586 O O . PRO B 1 119 ? -11.505 -20.206 27.640 1.000 75.830 98 PRO D O 1
ATOM 5597 N N . LYS B 1 120 ? -12.743 -20.730 25.823 1.000 78.990 99 LYS D N 1
ATOM 5598 C CA . LYS B 1 120 ? -13.434 -19.419 25.665 1.000 80.370 99 LYS D CA 1
ATOM 5599 C C . LYS B 1 120 ? -14.258 -19.120 26.926 1.000 80.000 99 LYS D C 1
ATOM 5600 O O . LYS B 1 120 ? -14.434 -17.928 27.243 1.000 79.700 99 LYS D O 1
ATOM 5619 N N . GLU B 1 121 ? -14.730 -20.168 27.614 1.000 81.370 100 GLU D N 1
ATOM 5620 C CA . GLU B 1 121 ? -15.566 -20.097 28.848 1.000 81.880 100 GLU D CA 1
ATOM 5621 C C . GLU B 1 121 ? -14.908 -19.194 29.902 1.000 79.580 100 GLU D C 1
ATOM 5622 O O . GLU B 1 121 ? -15.640 -18.428 30.561 1.000 80.880 100 GLU D O 1
ATOM 5634 N N . MET B 1 122 ? -13.582 -19.303 30.063 1.000 76.530 101 MET D N 1
ATOM 5635 C CA . MET B 1 122 ? -12.789 -18.687 31.172 1.000 74.250 101 MET D CA 1
ATOM 5636 C C . MET B 1 122 ? -12.159 -17.350 30.767 1.000 71.270 101 MET D C 1
ATOM 5637 O O . MET B 1 122 ? -11.636 -16.671 31.674 1.000 68.620 101 MET D O 1
ATOM 5651 N N . LYS B 1 123 ? -12.136 -17.013 29.475 1.000 69.960 102 LYS D N 1
ATOM 5652 C CA . LYS B 1 123 ? -11.605 -15.709 28.989 1.000 69.940 102 LYS D CA 1
ATOM 5653 C C . LYS B 1 123 ? -12.356 -14.573 29.700 1.000 68.740 102 LYS D C 1
ATOM 5654 O O . LYS B 1 123 ? -13.570 -14.431 2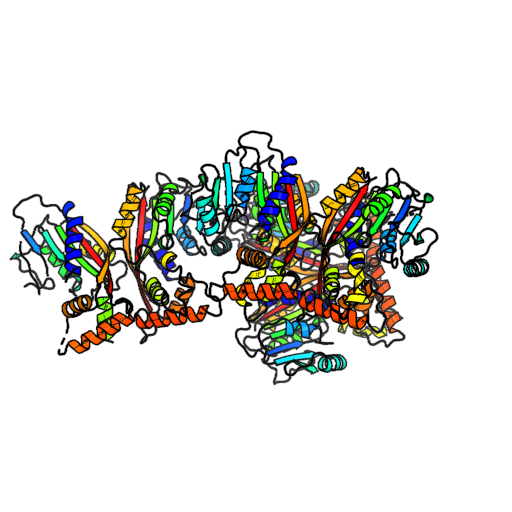9.461 1.000 69.440 102 LYS D O 1
ATOM 5673 N N . GLY B 1 124 ? -11.662 -13.823 30.563 1.000 68.160 103 GLY D N 1
ATOM 5674 C CA . GLY B 1 124 ? -12.170 -12.596 31.212 1.000 67.760 103 GLY D CA 1
ATOM 5675 C C . GLY B 1 124 ? -13.194 -12.884 32.298 1.000 66.780 103 GLY D C 1
ATOM 5676 O O . GLY B 1 124 ? -14.025 -11.995 32.576 1.000 65.730 103 GLY D O 1
ATOM 5680 N N . LYS B 1 125 ? -13.110 -14.062 32.922 1.000 66.230 104 LYS D N 1
ATOM 5681 C CA . LYS B 1 125 ? -14.169 -14.626 33.804 1.000 67.160 104 LYS D CA 1
ATOM 5682 C C . LYS B 1 125 ? -13.905 -14.273 35.275 1.000 65.940 104 LYS D C 1
ATOM 5683 O O . LYS B 1 125 ? -14.894 -14.104 36.017 1.000 67.040 104 LYS D O 1
ATOM 5702 N N . PHE B 1 126 ? -12.636 -14.169 35.681 1.000 64.240 105 PHE D N 1
ATOM 5703 C CA . PHE B 1 126 ? -12.208 -14.160 37.107 1.000 63.500 105 PHE D CA 1
ATOM 5704 C C . PHE B 1 126 ? -11.891 -12.734 37.576 1.000 63.360 105 PHE D C 1
ATOM 5705 O O . PHE B 1 126 ? -11.050 -12.056 36.955 1.000 62.810 105 PHE D O 1
ATOM 5722 N N . ASP B 1 127 ? -12.547 -12.314 38.662 1.000 62.940 106 ASP D N 1
ATOM 5723 C CA . ASP B 1 127 ? -12.380 -10.982 39.305 1.000 64.090 106 ASP D CA 1
ATOM 5724 C C . ASP B 1 127 ? -11.007 -10.912 39.982 1.000 63.250 106 ASP D C 1
ATOM 5725 O O . ASP B 1 127 ? -10.397 -9.825 39.968 1.000 62.570 106 ASP D O 1
ATOM 5734 N N . HIS B 1 128 ? -10.563 -12.027 40.570 1.000 63.110 107 HIS D N 1
ATOM 5735 C CA . HIS B 1 128 ? -9.190 -12.225 41.108 1.000 62.020 107 HIS D CA 1
ATOM 5736 C C . HIS B 1 128 ? -8.620 -13.542 40.585 1.000 60.680 107 HIS D C 1
ATOM 5737 O O . HIS B 1 128 ? -9.344 -14.557 40.632 1.000 59.660 107 HIS D O 1
ATOM 5752 N N . VAL B 1 129 ? -7.374 -13.513 40.104 1.000 58.320 108 VAL D N 1
ATOM 5753 C CA . VAL B 1 129 ? -6.581 -14.734 39.778 1.000 58.060 108 VAL D CA 1
ATOM 5754 C C . VAL B 1 129 ? -5.388 -14.787 40.741 1.000 55.870 108 VAL D C 1
ATOM 5755 O O . VAL B 1 129 ? -4.709 -13.755 40.907 1.000 53.080 108 VAL D O 1
ATOM 5768 N N . PHE B 1 130 ? -5.188 -15.939 41.388 1.000 54.270 109 PHE D N 1
ATOM 5769 C CA . PHE B 1 130 ? -4.079 -16.209 42.339 1.000 53.950 109 PHE D CA 1
ATOM 5770 C C . PHE B 1 130 ? -3.176 -17.300 41.765 1.000 53.130 109 PHE D C 1
ATOM 5771 O O . PHE B 1 130 ? -3.680 -18.195 41.063 1.000 54.700 109 PHE D O 1
ATOM 5788 N N . SER B 1 131 ? -1.880 -17.222 42.066 1.000 51.570 110 SER D N 1
ATOM 5789 C CA . SER B 1 131 ? -0.884 -18.269 41.724 1.000 50.960 110 SER D CA 1
ATOM 5790 C C . SER B 1 131 ? 0.370 -18.090 42.582 1.000 49.180 110 SER D C 1
ATOM 5791 O O . SER B 1 131 ? 1.065 -17.078 42.402 1.000 47.120 110 SER D O 1
ATOM 5799 N N . PHE B 1 132 ? 0.634 -19.044 43.480 1.000 49.360 111 PHE D N 1
ATOM 5800 C CA . PHE B 1 132 ? 1.826 -19.067 44.369 1.000 49.470 111 PHE D CA 1
ATOM 5801 C C . PHE B 1 132 ? 2.689 -20.296 44.062 1.000 47.600 111 PHE D C 1
ATOM 5802 O O . PHE B 1 132 ? 2.132 -21.382 43.847 1.000 47.920 111 PHE D O 1
ATOM 5819 N N . TYR B 1 133 ? 4.012 -20.102 44.036 1.000 48.630 112 TYR D N 1
ATOM 5820 C CA . TYR B 1 133 ? 5.060 -21.159 43.958 1.000 49.310 112 TYR D CA 1
ATOM 5821 C C . TYR B 1 133 ? 4.831 -22.079 42.756 1.000 48.640 112 TYR D C 1
ATOM 5822 O O . TYR B 1 133 ? 5.112 -23.291 42.864 1.000 48.610 112 TYR D O 1
ATOM 5840 N N . THR B 1 134 ? 4.375 -21.513 41.638 1.000 48.750 113 THR D N 1
ATOM 5841 C CA . THR B 1 134 ? 3.971 -22.278 40.428 1.000 50.040 113 THR D CA 1
ATOM 5842 C C . THR B 1 134 ? 4.668 -21.765 39.164 1.000 48.940 113 THR D C 1
ATOM 5843 O O . THR B 1 134 ? 5.204 -22.598 38.419 1.000 48.010 113 THR D O 1
ATOM 5854 N N . LEU B 1 135 ? 4.630 -20.455 38.918 1.000 49.140 114 LEU D N 1
ATOM 5855 C CA . LEU B 1 135 ? 5.057 -19.842 37.629 1.000 48.740 114 LEU D CA 1
ATOM 5856 C C . LEU B 1 135 ? 6.559 -20.054 37.380 1.000 47.930 114 LEU D C 1
ATOM 5857 O O . LEU B 1 135 ? 6.978 -19.853 36.224 1.000 49.280 114 LEU D O 1
ATOM 5873 N N . HIS B 1 136 ? 7.336 -20.458 38.394 1.000 47.360 115 HIS D N 1
ATOM 5874 C CA . HIS B 1 136 ? 8.776 -20.822 38.244 1.000 47.350 115 HIS D CA 1
ATOM 5875 C C . HIS B 1 136 ? 8.929 -22.255 37.714 1.000 46.980 115 HIS D C 1
ATOM 5876 O O . HIS B 1 136 ? 10.072 -22.637 37.412 1.000 46.970 115 HIS D O 1
ATOM 5891 N N . TRP B 1 137 ? 7.833 -23.018 37.616 1.000 48.320 116 TRP D N 1
ATOM 5892 C CA . TRP B 1 137 ? 7.803 -24.393 37.041 1.000 49.720 116 TRP D CA 1
ATOM 5893 C C . TRP B 1 137 ? 7.763 -24.323 35.512 1.000 51.020 116 TRP D C 1
ATOM 5894 O O . TRP B 1 137 ? 8.048 -25.350 34.864 1.000 53.260 116 TRP D O 1
ATOM 5915 N N . ILE B 1 138 ? 7.413 -23.156 34.970 1.000 52.270 117 ILE D N 1
ATOM 5916 C CA . ILE B 1 138 ? 6.763 -23.021 33.635 1.000 53.590 117 ILE D CA 1
ATOM 5917 C C . ILE B 1 138 ? 7.767 -22.500 32.603 1.000 53.150 117 ILE D C 1
ATOM 5918 O O . ILE B 1 138 ? 8.369 -21.434 32.832 1.000 52.570 117 ILE D O 1
ATOM 5934 N N . GLU B 1 139 ? 7.925 -23.256 31.512 1.000 53.960 118 GLU D N 1
ATOM 5935 C CA . GLU B 1 139 ? 8.818 -22.940 30.367 1.000 55.430 118 GLU D CA 1
ATOM 5936 C C . GLU B 1 139 ? 8.238 -21.742 29.609 1.000 54.210 118 GLU D C 1
ATOM 5937 O O . GLU B 1 139 ? 8.907 -20.690 29.568 1.000 51.830 118 GLU D O 1
ATOM 5949 N N . ASN B 1 140 ? 7.034 -21.899 29.048 1.000 53.960 119 ASN D N 1
ATOM 5950 C CA . ASN B 1 140 ? 6.372 -20.859 28.215 1.000 52.710 119 ASN D CA 1
ATOM 5951 C C . ASN B 1 140 ? 5.893 -19.730 29.135 1.000 50.990 119 ASN D C 1
ATOM 5952 O O . ASN B 1 140 ? 4.682 -19.647 29.428 1.000 48.750 119 ASN D O 1
ATOM 5963 N N . GLN B 1 141 ? 6.835 -18.883 29.550 1.000 51.120 120 GLN D N 1
ATOM 5964 C CA . GLN B 1 141 ? 6.630 -17.786 30.531 1.000 51.670 120 GLN D CA 1
ATOM 5965 C C . GLN B 1 141 ? 5.671 -16.741 29.941 1.000 52.660 120 GLN D C 1
ATOM 5966 O O . GLN B 1 141 ? 4.795 -16.263 30.688 1.000 52.680 120 GLN D O 1
ATOM 5980 N N . GLU B 1 142 ? 5.808 -16.426 28.648 1.000 53.740 121 GLU D N 1
ATOM 5981 C CA . GLU B 1 142 ? 5.049 -15.328 27.981 1.000 55.010 121 GLU D CA 1
ATOM 5982 C C . GLU B 1 142 ? 3.580 -15.742 27.801 1.000 54.190 121 GLU D C 1
ATOM 5983 O O . GLU B 1 142 ? 2.704 -14.885 28.031 1.000 53.500 121 GLU D O 1
ATOM 5995 N N . LYS B 1 143 ? 3.306 -16.992 27.415 1.000 54.290 122 LYS D N 1
ATOM 5996 C CA . LYS B 1 143 ? 1.911 -17.477 27.231 1.000 55.790 122 LYS D CA 1
ATOM 5997 C C . LYS B 1 143 ? 1.199 -17.522 28.590 1.000 54.750 122 LYS D C 1
ATOM 5998 O O . LYS B 1 143 ? 0.021 -17.117 28.645 1.000 54.000 122 LYS D O 1
ATOM 6017 N N . ALA B 1 144 ? 1.884 -17.994 29.637 1.000 53.040 123 ALA D N 1
ATOM 6018 C CA . ALA B 1 144 ? 1.352 -18.078 31.020 1.000 52.380 123 ALA D CA 1
ATOM 6019 C C . ALA B 1 144 ? 0.835 -16.703 31.462 1.000 51.570 123 ALA D C 1
ATOM 6020 O O . ALA B 1 144 ? -0.328 -16.622 31.906 1.000 51.380 123 ALA D O 1
ATOM 6027 N N . PHE B 1 145 ? 1.667 -15.665 31.335 1.000 49.920 124 PHE D N 1
ATOM 6028 C CA . PHE B 1 145 ? 1.357 -14.276 31.773 1.000 50.390 124 PHE D CA 1
ATOM 6029 C C . PHE B 1 145 ? 0.252 -13.671 30.902 1.000 50.510 124 PHE D C 1
ATOM 6030 O O . PHE B 1 145 ? -0.546 -12.868 31.425 1.000 48.760 124 PHE D O 1
ATOM 6047 N N . GLN B 1 146 ? 0.218 -14.029 29.619 1.000 52.270 125 GLN D N 1
ATOM 6048 C CA . GLN B 1 146 ? -0.856 -13.599 28.686 1.000 52.570 125 GLN D CA 1
ATOM 6049 C C . GLN B 1 146 ? -2.166 -14.318 29.025 1.000 51.860 125 GLN D C 1
ATOM 6050 O O . GLN B 1 146 ? -3.225 -13.661 28.992 1.000 49.510 125 GLN D O 1
ATOM 6064 N N . ASN B 1 147 ? -2.090 -15.616 29.322 1.000 52.760 126 ASN D N 1
ATOM 6065 C CA . ASN B 1 147 ? -3.258 -16.431 29.749 1.000 52.730 126 ASN D CA 1
ATOM 6066 C C . ASN B 1 147 ? -3.817 -15.856 31.053 1.000 53.390 126 ASN D C 1
ATOM 6067 O O . ASN B 1 147 ? -5.051 -15.732 31.153 1.000 54.340 126 ASN D O 1
ATOM 6078 N N . ILE B 1 148 ? -2.945 -15.505 32.003 1.000 52.920 127 ILE D N 1
ATOM 6079 C CA . ILE B 1 148 ? -3.357 -14.928 33.317 1.000 53.010 127 ILE D CA 1
ATOM 6080 C C . ILE B 1 148 ? -4.092 -13.605 33.057 1.000 54.630 127 ILE D C 1
ATOM 6081 O O . ILE B 1 148 ? -5.163 -13.401 33.667 1.000 55.810 127 ILE D O 1
ATOM 6097 N N . TYR B 1 149 ? -3.561 -12.758 32.169 1.000 54.460 128 TYR D N 1
ATOM 6098 C CA . TYR B 1 149 ? -4.231 -11.517 31.695 1.000 55.940 128 TYR D CA 1
ATOM 6099 C C . TYR B 1 149 ? -5.603 -11.870 31.104 1.000 57.620 128 TYR D C 1
ATOM 6100 O O . TYR B 1 149 ? -6.610 -11.293 31.555 1.000 57.270 128 TYR D O 1
ATOM 6118 N N . ASP B 1 150 ? -5.634 -12.784 30.129 1.000 59.140 129 ASP D N 1
ATOM 6119 C CA . ASP B 1 150 ? -6.867 -13.186 29.395 1.000 60.070 129 ASP D CA 1
ATOM 6120 C C . ASP B 1 150 ? -7.912 -13.739 30.376 1.000 60.940 129 ASP D C 1
ATOM 6121 O O . ASP B 1 150 ? -9.110 -13.480 30.157 1.000 61.290 129 ASP D O 1
ATOM 6130 N N . LEU B 1 151 ? -7.474 -14.466 31.408 1.000 60.640 130 LEU D N 1
ATOM 6131 C CA . LEU B 1 151 ? -8.353 -15.076 32.446 1.000 60.150 130 LEU D CA 1
ATOM 6132 C C . LEU B 1 151 ? -9.029 -13.993 33.290 1.000 60.820 130 LEU D C 1
ATOM 6133 O O . LEU B 1 151 ? -10.196 -14.187 33.688 1.000 58.640 130 LEU D O 1
ATOM 6149 N N . THR B 1 152 ? -8.295 -12.922 33.587 1.000 60.970 131 THR D N 1
ATOM 6150 C CA . THR B 1 152 ? -8.736 -11.812 34.470 1.000 61.910 131 THR D CA 1
ATOM 6151 C C . THR B 1 152 ? -9.871 -11.023 33.811 1.000 63.150 131 THR D C 1
ATOM 6152 O O . THR B 1 152 ? -9.850 -10.867 32.574 1.000 62.500 131 THR D O 1
ATOM 6163 N N . ALA B 1 153 ? -10.808 -10.536 34.627 1.000 64.900 132 ALA D N 1
ATOM 6164 C CA . ALA B 1 153 ? -11.993 -9.756 34.199 1.000 65.780 132 ALA D CA 1
ATOM 6165 C C . ALA B 1 153 ? -11.591 -8.309 33.905 1.000 67.130 132 ALA D C 1
ATOM 6166 O O . ALA B 1 153 ? -10.509 -7.889 34.349 1.000 67.660 132 ALA D O 1
ATOM 6173 N N . ASP B 1 154 ? -12.467 -7.581 33.209 1.000 69.280 133 ASP D N 1
ATOM 6174 C CA . ASP B 1 154 ? -12.257 -6.179 32.752 1.000 71.270 133 ASP D CA 1
ATOM 6175 C C . ASP B 1 154 ? -11.656 -5.330 33.879 1.000 71.440 133 ASP D C 1
ATOM 6176 O O . ASP B 1 154 ? -10.607 -4.702 33.641 1.000 71.870 133 ASP D O 1
ATOM 6185 N N . ASP B 1 155 ? -12.302 -5.305 35.049 1.000 71.200 134 ASP D N 1
ATOM 6186 C CA . ASP B 1 155 ? -11.884 -4.495 36.226 1.000 71.440 134 ASP D CA 1
ATOM 6187 C C . ASP B 1 155 ? -11.293 -5.419 37.300 1.000 67.850 134 ASP D C 1
ATOM 6188 O O . ASP B 1 155 ? -11.390 -5.078 38.495 1.000 65.400 134 ASP D O 1
ATOM 6197 N N . GLY B 1 156 ? -10.682 -6.533 36.886 1.000 65.990 135 GLY D N 1
ATOM 6198 C CA . GLY B 1 156 ? -10.114 -7.550 37.792 1.000 64.570 135 GLY D CA 1
ATOM 6199 C C . GLY B 1 156 ? -8.688 -7.214 38.193 1.000 63.600 135 GLY D C 1
ATOM 6200 O O . GLY B 1 156 ? -8.124 -6.249 37.637 1.000 63.100 135 GLY D O 1
ATOM 6204 N N . GLU B 1 157 ? -8.123 -7.980 39.129 1.000 61.800 136 GLU D N 1
ATOM 6205 C CA . GLU B 1 157 ? -6.693 -7.872 39.526 1.000 61.920 136 GLU D CA 1
ATOM 6206 C C . GLU B 1 157 ? -6.131 -9.274 39.790 1.000 59.600 136 GLU D C 1
ATOM 6207 O O . GLU B 1 157 ? -6.925 -10.216 39.965 1.000 57.590 136 GLU D O 1
ATOM 6219 N N . CYS B 1 158 ? -4.803 -9.396 39.771 1.000 57.390 137 CYS D N 1
ATOM 6220 C CA . CYS B 1 158 ? -4.062 -10.675 39.932 1.000 58.240 137 CYS D CA 1
ATOM 6221 C C . CYS B 1 158 ? -3.059 -10.540 41.080 1.000 55.860 137 CYS D C 1
ATOM 6222 O O . CYS B 1 158 ? -2.556 -9.423 41.298 1.000 55.420 137 CYS D O 1
ATOM 6230 N N . PHE B 1 159 ? -2.784 -11.641 41.782 1.000 54.020 138 PHE D N 1
ATOM 6231 C CA . PHE B 1 159 ? -1.760 -11.706 42.856 1.000 52.430 138 PHE D CA 1
ATOM 6232 C C . PHE B 1 159 ? -0.962 -13.004 42.713 1.000 51.150 138 PHE D C 1
ATOM 6233 O O . PHE B 1 159 ? -1.493 -14.088 43.012 1.000 48.860 138 PHE D O 1
ATOM 6250 N N . LEU B 1 160 ? 0.285 -12.878 42.256 1.000 51.510 139 LEU D N 1
ATOM 6251 C CA . LEU B 1 160 ? 1.172 -14.022 41.922 1.000 51.700 139 LEU D CA 1
ATOM 6252 C C . LEU B 1 160 ? 2.425 -13.948 42.797 1.000 51.510 139 LEU D C 1
ATOM 6253 O O . LEU B 1 160 ? 2.913 -12.824 43.027 1.000 52.120 139 LEU D O 1
ATOM 6269 N N . THR B 1 161 ? 2.897 -15.097 43.286 1.000 50.740 140 THR D N 1
ATOM 6270 C CA . THR B 1 161 ? 4.234 -15.251 43.918 1.000 50.290 140 THR D CA 1
ATOM 6271 C C . THR B 1 161 ? 5.001 -16.295 43.120 1.000 49.810 140 THR D C 1
ATOM 6272 O O . THR B 1 161 ? 4.352 -17.198 42.544 1.000 48.640 140 THR D O 1
ATOM 6283 N N . LEU B 1 162 ? 6.319 -16.151 43.049 1.000 49.190 141 LEU D N 1
ATOM 6284 C CA . LEU B 1 162 ? 7.162 -17.218 42.472 1.000 49.760 141 LEU D CA 1
ATOM 6285 C C . LEU B 1 162 ? 8.623 -17.051 42.868 1.000 47.960 141 LEU D C 1
ATOM 6286 O O . LEU B 1 162 ? 9.076 -15.926 43.156 1.000 47.860 141 LEU D O 1
ATOM 6302 N N . LEU B 1 163 ? 9.317 -18.180 42.839 1.000 45.680 142 LEU D N 1
ATOM 6303 C CA . LEU B 1 163 ? 10.729 -18.313 43.255 1.000 45.370 142 LEU D CA 1
ATOM 6304 C C . LEU B 1 163 ? 11.654 -17.771 42.165 1.000 44.690 142 LEU D C 1
ATOM 6305 O O . LEU B 1 163 ? 11.461 -18.117 40.983 1.000 42.520 142 LEU D O 1
ATOM 6321 N N . ALA B 1 164 ? 12.616 -16.944 42.573 1.000 45.800 143 ALA D N 1
ATOM 6322 C CA . ALA B 1 164 ? 13.821 -16.594 41.789 1.000 46.930 143 ALA D CA 1
ATOM 6323 C C . ALA B 1 164 ? 14.961 -17.508 42.260 1.000 47.420 143 ALA D C 1
ATOM 6324 O O . ALA B 1 164 ? 14.827 -18.734 42.070 1.000 47.150 143 ALA D O 1
ATOM 6331 N N . GLN B 1 165 ? 16.019 -16.961 42.869 1.000 47.460 144 GLN D N 1
ATOM 6332 C CA . GLN B 1 165 ? 17.137 -17.772 43.426 1.000 49.080 144 GLN D CA 1
ATOM 6333 C C . GLN B 1 165 ? 16.624 -18.515 44.666 1.000 48.600 144 GLN D C 1
ATOM 6334 O O . GLN B 1 165 ? 15.938 -17.886 45.495 1.000 48.020 144 GLN D O 1
ATOM 6348 N N . MET B 1 166 ? 16.918 -19.816 44.742 1.000 49.200 145 MET D N 1
ATOM 6349 C CA . MET B 1 166 ? 16.505 -20.734 45.837 1.000 49.550 145 MET D CA 1
ATOM 6350 C C . MET B 1 166 ? 17.589 -21.794 46.011 1.000 49.610 145 MET D C 1
ATOM 6351 O O . MET B 1 166 ? 17.798 -22.607 45.115 1.000 50.640 145 MET D O 1
ATOM 6365 N N . PRO B 1 167 ? 18.321 -21.811 47.150 1.000 50.070 146 PRO D N 1
ATOM 6366 C CA . PRO B 1 167 ? 19.416 -22.763 47.351 1.000 51.090 146 PRO D CA 1
ATOM 6367 C C . PRO B 1 167 ? 19.081 -24.234 47.050 1.000 51.970 146 PRO D C 1
ATOM 6368 O O . PRO B 1 167 ? 19.981 -24.951 46.659 1.000 54.380 146 PRO D O 1
ATOM 6379 N N . VAL B 1 168 ? 17.819 -24.642 47.225 1.000 50.980 147 VAL D N 1
ATOM 6380 C CA . VAL B 1 168 ? 17.354 -26.042 46.983 1.000 50.780 147 VAL D CA 1
ATOM 6381 C C . VAL B 1 168 ? 17.646 -26.417 45.526 1.000 50.420 147 VAL D C 1
ATOM 6382 O O . VAL B 1 168 ? 18.016 -27.581 45.293 1.000 50.680 147 VAL D O 1
ATOM 6395 N N . PHE B 1 169 ? 17.482 -25.474 44.591 1.000 49.100 148 PHE D N 1
ATOM 6396 C CA . PHE B 1 169 ? 17.813 -25.652 43.151 1.000 48.730 148 PHE D CA 1
ATOM 6397 C C . PHE B 1 169 ? 19.273 -26.095 43.032 1.000 49.740 148 PHE D C 1
ATOM 6398 O O . PHE B 1 169 ? 19.547 -27.115 42.374 1.000 47.920 148 PHE D O 1
ATOM 6415 N N . ASN B 1 170 ? 20.159 -25.354 43.700 1.000 51.790 149 ASN D N 1
ATOM 6416 C CA . ASN B 1 170 ? 21.631 -25.572 43.701 1.000 53.380 149 ASN D CA 1
ATOM 6417 C C . ASN B 1 170 ? 21.965 -26.916 44.361 1.000 52.630 149 ASN D C 1
ATOM 6418 O O . ASN B 1 170 ? 22.891 -27.588 43.867 1.000 51.540 149 ASN D O 1
ATOM 6429 N N . LEU B 1 171 ? 21.239 -27.295 45.417 1.000 52.900 150 LEU D N 1
ATOM 6430 C CA . LEU B 1 171 ? 21.468 -28.562 46.166 1.000 53.980 150 LEU D CA 1
ATOM 6431 C C . LEU B 1 171 ? 21.337 -29.758 45.227 1.000 54.620 150 LEU D C 1
ATOM 6432 O O . LEU B 1 171 ? 22.214 -30.640 45.267 1.000 55.350 150 LEU D O 1
ATOM 6448 N N . PHE B 1 172 ? 20.271 -29.785 44.428 1.000 56.150 151 PHE D N 1
ATOM 6449 C CA . PHE B 1 172 ? 20.009 -30.862 43.440 1.000 58.420 151 PHE D CA 1
ATOM 6450 C C . PHE B 1 172 ? 20.898 -30.659 42.208 1.000 60.030 151 PHE D C 1
ATOM 6451 O O . PHE B 1 172 ? 21.401 -31.663 41.673 1.000 61.990 151 PHE D O 1
ATOM 6468 N N . ASP B 1 173 ? 21.089 -29.407 41.778 1.000 60.740 152 ASP D N 1
ATOM 6469 C CA . ASP B 1 173 ? 21.894 -29.048 40.576 1.000 63.380 152 ASP D CA 1
ATOM 6470 C C . ASP B 1 173 ? 23.299 -29.657 40.699 1.000 65.240 152 ASP D C 1
ATOM 6471 O O . ASP B 1 173 ? 23.844 -30.084 39.664 1.000 63.440 152 ASP D O 1
ATOM 6480 N N . ALA B 1 174 ? 23.848 -29.714 41.919 1.000 66.110 153 ALA D N 1
ATOM 6481 C CA . ALA B 1 174 ? 25.221 -30.196 42.217 1.000 67.190 153 ALA D CA 1
ATOM 6482 C C . ALA B 1 174 ? 25.323 -31.717 42.022 1.000 68.590 153 ALA D C 1
ATOM 6483 O O . ALA B 1 174 ? 26.446 -32.243 42.146 1.000 68.610 153 ALA D O 1
ATOM 6490 N N . LEU B 1 175 ? 24.202 -32.388 41.730 1.000 70.590 154 LEU D N 1
ATOM 6491 C CA . LEU B 1 175 ? 24.101 -33.870 41.605 1.000 72.420 154 LEU D CA 1
ATOM 6492 C C . LEU B 1 175 ? 23.887 -34.293 40.143 1.000 73.190 154 LEU D C 1
ATOM 6493 O O . LEU B 1 175 ? 23.909 -35.511 39.890 1.000 74.040 154 LEU D O 1
ATOM 6509 N N . LYS B 1 176 ? 23.704 -33.343 39.218 1.000 75.020 155 LYS D N 1
ATOM 6510 C CA . LYS B 1 176 ? 23.233 -33.624 37.832 1.000 77.270 155 LYS D CA 1
ATOM 6511 C C . LYS B 1 176 ? 24.369 -34.166 36.951 1.000 81.310 155 LYS D C 1
ATOM 6512 O O . LYS B 1 176 ? 24.046 -34.789 35.922 1.000 83.920 155 LYS D O 1
ATOM 6531 N N . HIS B 1 177 ? 25.636 -33.924 37.309 1.000 85.320 156 HIS D N 1
ATOM 6532 C CA . HIS B 1 177 ? 26.827 -34.369 36.529 1.000 87.470 156 HIS D CA 1
ATOM 6533 C C . HIS B 1 177 ? 27.566 -35.497 37.264 1.000 87.970 156 HIS D C 1
ATOM 6534 O O . HIS B 1 177 ? 28.760 -35.706 36.963 1.000 88.110 156 HIS D O 1
ATOM 6549 N N . THR B 1 178 ? 26.882 -36.207 38.169 1.000 87.410 157 THR D N 1
ATOM 6550 C CA . THR B 1 178 ? 27.425 -37.375 38.920 1.000 86.910 157 THR D CA 1
ATOM 6551 C C . THR B 1 178 ? 26.856 -38.667 38.323 1.000 88.240 157 THR D C 1
ATOM 6552 O O . THR B 1 178 ? 25.627 -38.722 38.126 1.000 87.560 157 THR D O 1
ATOM 6563 N N . GLU B 1 179 ? 27.716 -39.658 38.056 1.000 90.080 158 GLU D N 1
ATOM 6564 C CA . GLU B 1 179 ? 27.327 -41.018 37.583 1.000 91.390 158 GLU D CA 1
ATOM 6565 C C . GLU B 1 179 ? 26.045 -41.468 38.295 1.000 89.490 158 GLU D C 1
ATOM 6566 O O . GLU B 1 179 ? 25.103 -41.900 37.600 1.000 89.590 158 GLU D O 1
ATOM 6578 N N . LYS B 1 180 ? 26.021 -41.354 39.628 1.000 87.240 159 LYS D N 1
ATOM 6579 C CA . LYS B 1 180 ? 24.920 -41.827 40.514 1.000 86.270 159 LYS D CA 1
ATOM 6580 C C . LYS B 1 180 ? 23.556 -41.317 40.018 1.000 84.240 159 LYS D C 1
ATOM 6581 O O . LYS B 1 180 ? 22.614 -42.132 39.989 1.000 84.650 159 LYS D O 1
ATOM 6600 N N . TRP B 1 181 ? 23.450 -40.032 39.649 1.000 82.090 160 TRP D N 1
ATOM 6601 C CA . TRP B 1 181 ? 22.149 -39.319 39.461 1.000 79.440 160 TRP D CA 1
ATOM 6602 C C . TRP B 1 181 ? 22.036 -38.612 38.106 1.000 79.260 160 TRP D C 1
ATOM 6603 O O . TRP B 1 181 ? 20.980 -37.992 37.856 1.000 76.930 160 TRP D O 1
ATOM 6624 N N . ARG B 1 182 ? 23.066 -38.713 37.270 1.000 80.350 161 ARG D N 1
ATOM 6625 C CA . ARG B 1 182 ? 23.225 -37.969 35.993 1.000 82.340 161 ARG D CA 1
ATOM 6626 C C . ARG B 1 182 ? 21.956 -38.059 35.140 1.000 80.940 161 ARG D C 1
ATOM 6627 O O . ARG B 1 182 ? 21.590 -37.059 34.491 1.000 79.420 161 ARG D O 1
ATOM 6648 N N . HIS B 1 183 ? 21.338 -39.240 35.144 1.000 81.520 162 HIS D N 1
ATOM 6649 C CA . HIS B 1 183 ? 20.238 -39.647 34.232 1.000 82.540 162 HIS D CA 1
ATOM 6650 C C . HIS B 1 183 ? 18.874 -39.301 34.841 1.000 80.340 162 HIS D C 1
ATOM 6651 O O . HIS B 1 183 ? 17.960 -38.965 34.064 1.000 79.390 162 HIS D O 1
ATOM 6666 N N . TRP B 1 184 ? 18.738 -39.383 36.168 1.000 79.400 163 TRP D N 1
ATOM 6667 C CA . TRP B 1 184 ? 17.490 -39.028 36.901 1.000 79.610 163 TRP D CA 1
ATOM 6668 C C . TRP B 1 184 ? 17.258 -37.514 36.840 1.000 78.740 163 TRP D C 1
ATOM 6669 O O . TRP B 1 184 ? 16.084 -37.097 36.758 1.000 77.000 163 TRP D O 1
ATOM 6690 N N . LEU B 1 185 ? 18.342 -36.733 36.884 1.000 77.710 164 LEU D N 1
ATOM 6691 C CA . LEU B 1 185 ? 18.317 -35.247 36.990 1.000 76.790 164 LEU D CA 1
ATOM 6692 C C . LEU B 1 185 ? 18.618 -34.611 35.625 1.000 79.170 164 LEU D C 1
ATOM 6693 O O . LEU B 1 185 ? 19.110 -33.466 35.602 1.000 79.220 164 LEU D O 1
ATOM 6709 N N . ARG B 1 186 ? 18.325 -35.319 34.529 1.000 81.160 165 ARG D N 1
ATOM 6710 C CA . ARG B 1 186 ? 18.569 -34.840 33.139 1.000 81.680 165 ARG D CA 1
ATOM 6711 C C . ARG B 1 186 ? 17.629 -33.671 32.813 1.000 80.010 165 ARG D C 1
ATOM 6712 O O . ARG B 1 186 ? 18.109 -32.699 32.199 1.000 81.800 165 ARG D O 1
ATOM 6733 N N . TYR B 1 187 ? 16.352 -33.756 33.207 1.000 76.590 166 TYR D N 1
ATOM 6734 C CA . TYR B 1 187 ? 15.322 -32.704 32.974 1.000 76.310 166 TYR D CA 1
ATOM 6735 C C . TYR B 1 187 ? 15.242 -31.756 34.186 1.000 73.190 166 TYR D C 1
ATOM 6736 O O . TYR B 1 187 ? 14.152 -31.210 34.451 1.000 71.370 166 TYR D O 1
ATOM 6754 N N . ILE B 1 188 ? 16.373 -31.541 34.872 1.000 69.150 167 ILE D N 1
ATOM 6755 C CA . ILE B 1 188 ? 16.518 -30.654 36.072 1.000 65.940 167 ILE D CA 1
ATOM 6756 C C . ILE B 1 188 ? 16.063 -29.226 35.737 1.000 64.990 167 ILE D C 1
ATOM 6757 O O . ILE B 1 188 ? 15.302 -28.648 36.540 1.000 63.590 167 ILE D O 1
ATOM 6773 N N . LYS B 1 189 ? 16.513 -28.680 34.602 1.000 64.880 168 LYS D N 1
ATOM 6774 C CA . LYS B 1 189 ? 16.341 -27.246 34.235 1.000 65.490 168 LYS D CA 1
ATOM 6775 C C . LYS B 1 189 ? 14.856 -26.946 33.981 1.000 63.810 168 LYS D C 1
ATOM 6776 O O . LYS B 1 189 ? 14.460 -25.771 34.123 1.000 61.750 168 LYS D O 1
ATOM 6795 N N . ASN B 1 190 ? 14.069 -27.974 33.644 1.000 63.900 169 ASN D N 1
ATOM 6796 C CA . ASN B 1 190 ? 12.596 -27.890 33.442 1.000 63.660 169 ASN D CA 1
ATOM 6797 C C . ASN B 1 190 ? 11.882 -27.626 34.776 1.000 61.010 169 ASN D C 1
ATOM 6798 O O . ASN B 1 190 ? 10.672 -27.325 34.733 1.000 61.890 169 ASN D O 1
ATOM 6809 N N . PHE B 1 191 ? 12.587 -27.743 35.908 1.000 58.060 170 PHE D N 1
ATOM 6810 C CA . PHE B 1 191 ? 12.029 -27.554 37.275 1.000 56.570 170 PHE D CA 1
ATOM 6811 C C . PHE B 1 191 ? 12.647 -26.326 37.962 1.000 55.270 170 PHE D C 1
ATOM 6812 O O . PHE B 1 191 ? 11.945 -25.701 38.784 1.000 57.580 170 PHE D O 1
ATOM 6829 N N . ILE B 1 192 ? 13.905 -25.991 37.658 1.000 53.010 171 ILE D N 1
ATOM 6830 C CA . ILE B 1 192 ? 14.601 -24.794 38.223 1.000 52.800 171 ILE D CA 1
ATOM 6831 C C . ILE B 1 192 ? 13.947 -23.534 37.644 1.000 52.280 171 ILE D C 1
ATOM 6832 O O . ILE B 1 192 ? 13.704 -23.503 36.424 1.000 52.500 171 ILE D O 1
ATOM 6848 N N . SER B 1 193 ? 13.675 -22.541 38.496 1.000 52.320 172 SER D N 1
ATOM 6849 C CA . SER B 1 193 ? 13.140 -21.208 38.106 1.000 51.520 172 SER D CA 1
ATOM 6850 C C . SER B 1 193 ? 13.942 -20.654 36.933 1.000 50.490 172 SER D C 1
ATOM 6851 O O . SER B 1 193 ? 15.170 -20.667 36.968 1.000 51.490 172 SER D O 1
ATOM 6859 N N . PRO B 1 194 ? 13.280 -20.128 35.876 1.000 48.780 173 PRO D N 1
ATOM 6860 C CA . PRO B 1 194 ? 13.984 -19.412 34.813 1.000 47.770 173 PRO D CA 1
ATOM 6861 C C . PRO B 1 194 ? 14.689 -18.136 35.306 1.000 47.480 173 PRO D C 1
ATOM 6862 O O . PRO B 1 194 ? 15.412 -17.543 34.529 1.000 48.290 173 PRO D O 1
ATOM 6873 N N . TYR B 1 195 ? 14.480 -17.755 36.572 1.000 47.760 174 TYR D N 1
ATOM 6874 C CA . TYR B 1 195 ? 14.912 -16.456 37.157 1.000 46.830 174 TYR D CA 1
ATOM 6875 C C . TYR B 1 195 ? 15.949 -16.658 38.269 1.000 46.500 174 TYR D C 1
ATOM 6876 O O . TYR B 1 195 ? 16.311 -15.660 38.919 1.000 47.920 174 TYR D O 1
ATOM 6894 N N . TYR B 1 196 ? 16.436 -17.887 38.468 1.000 47.700 175 TYR D N 1
ATOM 6895 C CA . TYR B 1 196 ? 17.299 -18.262 39.624 1.000 48.180 175 TYR D CA 1
ATOM 6896 C C . TYR B 1 196 ? 18.704 -17.665 39.460 1.000 49.000 175 TYR D C 1
ATOM 6897 O O . TYR B 1 196 ? 19.394 -17.518 40.488 1.000 49.620 175 TYR D O 1
ATOM 6915 N N . GLU B 1 197 ? 19.102 -17.326 38.228 1.000 49.310 176 GLU D N 1
ATOM 6916 C CA . GLU B 1 197 ? 20.425 -16.714 37.911 1.000 51.150 176 GLU D CA 1
ATOM 6917 C C . GLU B 1 197 ? 20.243 -15.393 37.150 1.000 51.370 176 GLU D C 1
ATOM 6918 O O . GLU B 1 197 ? 21.261 -14.827 36.708 1.000 51.030 176 GLU D O 1
ATOM 6930 N N . THR B 1 198 ? 19.005 -14.903 37.031 1.000 51.320 177 THR D N 1
ATOM 6931 C CA . THR B 1 198 ? 18.649 -13.687 36.251 1.000 51.450 177 THR D CA 1
ATOM 6932 C C . THR B 1 198 ? 19.014 -12.432 37.052 1.000 52.820 177 THR D C 1
ATOM 6933 O O . THR B 1 198 ? 18.761 -12.414 38.274 1.000 53.990 177 THR D O 1
ATOM 6944 N N . SER B 1 199 ? 19.590 -11.435 36.374 1.000 53.050 178 SER D N 1
ATOM 6945 C CA . SER B 1 199 ? 19.807 -10.059 36.895 1.000 52.810 178 SER D CA 1
ATOM 6946 C C . SER B 1 199 ? 18.523 -9.240 36.715 1.000 51.990 178 SER D C 1
ATOM 6947 O O . SER B 1 199 ? 17.981 -9.239 35.590 1.000 52.850 178 SER D O 1
ATOM 6955 N N . ASP B 1 200 ? 18.068 -8.582 37.787 1.000 50.670 179 ASP D N 1
ATOM 6956 C CA . ASP B 1 200 ? 16.899 -7.660 37.800 1.000 49.720 179 ASP D CA 1
ATOM 6957 C C . ASP B 1 200 ? 15.662 -8.408 37.310 1.000 48.700 179 ASP D C 1
ATOM 6958 O O . ASP B 1 200 ? 14.969 -7.941 36.409 1.000 48.250 179 ASP D O 1
ATOM 6967 N N . PRO B 1 201 ? 15.341 -9.586 37.892 1.000 49.220 180 PRO D N 1
ATOM 6968 C CA . PRO B 1 201 ? 14.173 -10.361 37.470 1.000 49.720 180 PRO D CA 1
ATOM 6969 C C . PRO B 1 201 ? 12.882 -9.536 37.591 1.000 49.980 180 PRO D C 1
ATOM 6970 O O . PRO B 1 201 ? 12.040 -9.656 36.722 1.000 48.690 180 PRO D O 1
ATOM 6981 N N . ASP B 1 202 ? 12.783 -8.708 38.638 1.000 49.730 181 ASP D N 1
ATOM 6982 C CA . ASP B 1 202 ? 11.655 -7.764 38.874 1.000 49.600 181 ASP D CA 1
ATOM 6983 C C . ASP B 1 202 ? 11.436 -6.908 37.618 1.000 49.980 181 ASP D C 1
ATOM 6984 O O . ASP B 1 202 ? 10.278 -6.785 37.189 1.000 51.770 181 ASP D O 1
ATOM 6993 N N . VAL B 1 203 ? 12.506 -6.371 37.024 1.000 49.950 182 VAL D N 1
ATOM 6994 C CA . VAL B 1 203 ? 12.430 -5.503 35.809 1.000 49.530 182 VAL D CA 1
ATOM 6995 C C . VAL B 1 203 ? 11.964 -6.348 34.614 1.000 49.010 182 VAL D C 1
ATOM 6996 O O . VAL B 1 203 ? 11.096 -5.865 33.864 1.000 50.550 182 VAL D O 1
ATOM 7009 N N . VAL B 1 204 ? 12.528 -7.550 34.443 1.000 48.450 183 VAL D N 1
ATOM 7010 C CA . VAL B 1 204 ? 12.236 -8.474 33.301 1.000 47.720 183 VAL D CA 1
ATOM 7011 C C . VAL B 1 204 ? 10.756 -8.871 33.342 1.000 48.540 183 VAL D C 1
ATOM 7012 O O . VAL B 1 204 ? 10.125 -8.890 32.271 1.000 50.210 183 VAL D O 1
ATOM 7025 N N . ILE B 1 205 ? 10.239 -9.192 34.533 1.000 49.220 184 ILE D N 1
ATOM 7026 C CA . ILE B 1 205 ? 8.841 -9.676 34.750 1.000 50.160 184 ILE D CA 1
ATOM 7027 C C . ILE B 1 205 ? 7.875 -8.503 34.545 1.000 50.120 184 ILE D C 1
ATOM 7028 O O . ILE B 1 205 ? 6.828 -8.708 33.905 1.000 49.480 184 ILE D O 1
ATOM 7044 N N . GLU B 1 206 ? 8.212 -7.334 35.100 1.000 50.190 185 GLU D N 1
ATOM 7045 C CA . GLU B 1 206 ? 7.383 -6.099 35.045 1.000 51.530 185 GLU D CA 1
ATOM 7046 C C . GLU B 1 206 ? 7.126 -5.729 33.578 1.000 51.490 185 GLU D C 1
ATOM 7047 O O . GLU B 1 206 ? 5.953 -5.490 33.229 1.000 52.520 185 GLU D O 1
ATOM 7059 N N . LEU B 1 207 ? 8.184 -5.700 32.763 1.000 50.710 186 LEU D N 1
ATOM 7060 C CA . LEU B 1 207 ? 8.124 -5.402 31.305 1.000 52.230 186 LEU D CA 1
ATOM 7061 C C . LEU B 1 207 ? 7.201 -6.414 30.613 1.000 53.110 186 LEU D C 1
ATOM 7062 O O . LEU B 1 207 ? 6.382 -5.990 29.778 1.000 54.540 186 LEU D O 1
ATOM 7078 N N . LEU B 1 208 ? 7.330 -7.695 30.969 1.000 52.920 187 LEU D N 1
ATOM 7079 C CA . LEU B 1 208 ? 6.527 -8.824 30.422 1.000 53.260 187 LEU D CA 1
ATOM 7080 C C . LEU B 1 208 ? 5.039 -8.579 30.711 1.000 53.500 187 LEU D C 1
ATOM 7081 O O . LEU B 1 208 ? 4.212 -8.762 29.796 1.000 51.650 187 LEU D O 1
ATOM 7097 N N . LEU B 1 209 ? 4.731 -8.165 31.944 1.000 54.840 188 LEU D N 1
ATOM 7098 C CA . LEU B 1 209 ? 3.349 -7.937 32.449 1.000 53.810 188 LEU D CA 1
ATOM 7099 C C . LEU B 1 209 ? 2.732 -6.683 31.822 1.000 54.010 188 LEU D C 1
ATOM 7100 O O . LEU B 1 209 ? 1.514 -6.708 31.565 1.000 53.900 188 LEU D O 1
ATOM 7116 N N . LYS B 1 210 ? 3.524 -5.632 31.589 1.000 55.530 189 LYS D N 1
ATOM 7117 C CA . LYS B 1 210 ? 3.043 -4.360 30.977 1.000 57.090 189 LYS D CA 1
ATOM 7118 C C . LYS B 1 210 ? 2.755 -4.576 29.488 1.000 55.560 189 LYS D C 1
ATOM 7119 O O . LYS B 1 210 ? 1.738 -4.041 29.000 1.000 57.490 189 LYS D O 1
ATOM 7138 N N . ARG B 1 211 ? 3.620 -5.330 28.805 1.000 54.410 190 ARG D N 1
ATOM 7139 C CA . ARG B 1 211 ? 3.497 -5.654 27.358 1.000 54.060 190 ARG D CA 1
ATOM 7140 C C . ARG B 1 211 ? 2.291 -6.572 27.136 1.000 55.020 190 ARG D C 1
ATOM 7141 O O . ARG B 1 211 ? 1.733 -6.550 26.022 1.000 55.740 190 ARG D O 1
ATOM 7162 N N . VAL B 1 212 ? 1.910 -7.344 28.156 1.000 55.540 191 VAL D N 1
ATOM 7163 C CA . VAL B 1 212 ? 0.724 -8.249 28.107 1.000 57.490 191 VAL D CA 1
ATOM 7164 C C . VAL B 1 212 ? -0.558 -7.408 28.077 1.000 57.750 191 VAL D C 1
ATOM 7165 O O . VAL B 1 212 ? -1.547 -7.871 27.464 1.000 59.370 191 VAL D O 1
ATOM 7178 N N . GLY B 1 213 ? -0.563 -6.253 28.747 1.000 57.280 192 GLY D N 1
ATOM 7179 C CA . GLY B 1 213 ? -1.704 -5.316 28.722 1.000 56.760 192 GLY D CA 1
ATOM 7180 C C . GLY B 1 213 ? -2.056 -4.735 30.082 1.000 56.630 192 GLY D C 1
ATOM 7181 O O . GLY B 1 213 ? -2.787 -3.727 30.099 1.000 57.350 192 GLY D O 1
ATOM 7185 N N . PHE B 1 214 ? -1.586 -5.336 31.182 1.000 55.940 193 PHE D N 1
ATOM 7186 C CA . PHE B 1 214 ? -1.916 -4.912 32.571 1.000 55.900 193 PHE D CA 1
ATOM 7187 C C . PHE B 1 214 ? -1.667 -3.406 32.719 1.000 57.700 193 PHE D C 1
ATOM 7188 O O . PHE B 1 214 ? -0.518 -2.964 32.522 1.000 56.430 193 PHE D O 1
ATOM 7205 N N . ARG B 1 215 ? -2.721 -2.651 33.053 1.000 59.910 194 ARG D N 1
ATOM 7206 C CA . ARG B 1 215 ? -2.695 -1.166 33.173 1.000 61.440 194 ARG D CA 1
ATOM 7207 C C . ARG B 1 215 ? -1.944 -0.762 34.447 1.000 60.360 194 ARG D C 1
ATOM 7208 O O . ARG B 1 215 ? -1.307 0.308 34.432 1.000 61.990 194 ARG D O 1
ATOM 7229 N N . TYR B 1 216 ? -2.022 -1.581 35.502 1.000 59.300 195 TYR D N 1
ATOM 7230 C CA . TYR B 1 216 ? -1.249 -1.413 36.762 1.000 57.420 195 TYR D CA 1
ATOM 7231 C C . TYR B 1 216 ? -0.411 -2.666 37.017 1.000 57.600 195 TYR D C 1
ATOM 7232 O O . TYR B 1 216 ? -0.959 -3.786 36.990 1.000 57.070 195 TYR D O 1
ATOM 7250 N N . VAL B 1 217 ? 0.883 -2.462 37.271 1.000 57.770 196 VAL D N 1
ATOM 7251 C CA . VAL B 1 217 ? 1.851 -3.553 37.580 1.000 56.550 196 VAL D CA 1
ATOM 7252 C C . VAL B 1 217 ? 2.685 -3.160 38.797 1.000 55.340 196 VAL D C 1
ATOM 7253 O O . VAL B 1 217 ? 3.189 -2.023 38.841 1.000 55.470 196 VAL D O 1
ATOM 7266 N N . ASP B 1 218 ? 2.836 -4.096 39.732 1.000 54.820 197 ASP D N 1
ATOM 7267 C CA . ASP B 1 218 ? 3.762 -3.985 40.886 1.000 53.900 197 ASP D CA 1
ATOM 7268 C C . ASP B 1 218 ? 4.424 -5.348 41.081 1.000 52.870 197 ASP D C 1
ATOM 7269 O O . ASP B 1 218 ? 3.694 -6.320 41.364 1.000 52.520 197 ASP D O 1
ATOM 7278 N N . VAL B 1 219 ? 5.744 -5.418 40.899 1.000 50.330 198 VAL D N 1
ATOM 7279 C CA . VAL B 1 219 ? 6.527 -6.671 41.096 1.000 50.540 198 VAL D CA 1
ATOM 7280 C C . VAL B 1 219 ? 7.704 -6.353 42.020 1.000 50.750 198 VAL D C 1
ATOM 7281 O O . VAL B 1 219 ? 8.465 -5.407 41.727 1.000 50.930 198 VAL D O 1
ATOM 7294 N N . ARG B 1 220 ? 7.811 -7.114 43.108 1.000 49.530 199 ARG D N 1
ATOM 7295 C CA . ARG B 1 220 ? 8.877 -6.987 44.130 1.000 50.770 199 ARG D CA 1
ATOM 7296 C C . ARG B 1 220 ? 9.638 -8.309 44.197 1.000 50.540 199 ARG D C 1
ATOM 7297 O O . ARG B 1 220 ? 8.984 -9.367 44.144 1.000 48.400 199 ARG D O 1
ATOM 7318 N N . CYS B 1 221 ? 10.963 -8.231 44.304 1.000 50.430 200 CYS D N 1
ATOM 7319 C CA . CYS B 1 221 ? 11.852 -9.361 44.672 1.000 52.170 200 CYS D CA 1
ATOM 7320 C C . CYS B 1 221 ? 12.047 -9.323 46.192 1.000 51.560 200 CYS D C 1
ATOM 7321 O O . CYS B 1 221 ? 12.801 -8.451 46.662 1.000 53.310 200 CYS D O 1
ATOM 7329 N N . ARG B 1 222 ? 11.352 -10.197 46.927 1.000 49.140 201 ARG D N 1
ATOM 7330 C CA . ARG B 1 222 ? 11.394 -10.250 48.414 1.000 48.330 201 ARG D CA 1
ATOM 7331 C C . ARG B 1 222 ? 12.416 -11.298 48.858 1.000 47.170 201 ARG D C 1
ATOM 7332 O O . ARG B 1 222 ? 12.165 -12.501 48.658 1.000 45.890 201 ARG D O 1
ATOM 7353 N N . GLN B 1 223 ? 13.529 -10.844 49.436 1.000 46.660 202 GLN D N 1
ATOM 7354 C CA . GLN B 1 223 ? 14.491 -11.728 50.138 1.000 47.220 202 GLN D CA 1
ATOM 7355 C C . GLN B 1 223 ? 13.765 -12.320 51.346 1.000 48.990 202 GLN D C 1
ATOM 7356 O O . GLN B 1 223 ? 13.141 -11.547 52.097 1.000 51.100 202 GLN D O 1
ATOM 7370 N N . LYS B 1 224 ? 13.817 -13.642 51.488 1.000 50.480 203 LYS D N 1
ATOM 7371 C CA . LYS B 1 224 ? 13.160 -14.390 52.586 1.000 51.980 203 LYS D CA 1
ATOM 7372 C C . LYS B 1 224 ? 14.203 -15.270 53.276 1.000 52.460 203 LYS D C 1
ATOM 7373 O O . LYS B 1 224 ? 15.157 -15.711 52.601 1.000 50.370 203 LYS D O 1
ATOM 7392 N N . LYS B 1 225 ? 14.014 -15.486 54.577 1.000 52.880 204 LYS D N 1
ATOM 7393 C CA . LYS B 1 225 ? 14.708 -16.524 55.377 1.000 54.070 204 LYS D CA 1
ATOM 7394 C C . LYS B 1 225 ? 13.647 -17.479 55.924 1.000 53.160 204 LYS D C 1
ATOM 7395 O O . LYS B 1 225 ? 12.591 -16.989 56.364 1.000 52.750 204 LYS D O 1
ATOM 7414 N N . PHE B 1 226 ? 13.914 -18.784 55.874 1.000 53.300 205 PHE D N 1
ATOM 7415 C CA . PHE B 1 226 ? 13.158 -19.826 56.616 1.000 53.400 205 PHE D CA 1
ATOM 7416 C C . PHE B 1 226 ? 14.169 -20.737 57.312 1.000 54.270 205 PHE D C 1
ATOM 7417 O O . PHE B 1 226 ? 14.996 -21.357 56.619 1.000 53.710 205 PHE D O 1
ATOM 7434 N N . GLU B 1 227 ? 14.107 -20.786 58.644 1.000 57.450 206 GLU D N 1
ATOM 7435 C CA . GLU B 1 227 ? 15.019 -21.589 59.497 1.000 59.230 206 GLU D CA 1
ATOM 7436 C C . GLU B 1 227 ? 14.360 -22.941 59.790 1.000 59.680 206 GLU D C 1
ATOM 7437 O O . GLU B 1 227 ? 13.125 -22.972 59.957 1.000 59.580 206 GLU D O 1
ATOM 7449 N N . PHE B 1 228 ? 15.166 -24.006 59.815 1.000 61.300 207 PHE D N 1
ATOM 7450 C CA . PHE B 1 228 ? 14.805 -25.356 60.327 1.000 62.650 207 PHE D CA 1
ATOM 7451 C C . PHE B 1 228 ? 15.642 -25.613 61.584 1.000 64.760 207 PHE D C 1
ATOM 7452 O O . PHE B 1 228 ? 16.871 -25.413 61.536 1.000 67.480 207 PHE D O 1
ATOM 7469 N N . TYR B 1 229 ? 14.989 -26.023 62.673 1.000 67.420 208 TYR D N 1
ATOM 7470 C CA . TYR B 1 229 ? 15.569 -26.088 64.043 1.000 70.110 208 TYR D CA 1
ATOM 7471 C C . TYR B 1 229 ? 16.131 -27.487 64.317 1.000 71.120 208 TYR D C 1
ATOM 7472 O O . TYR B 1 229 ? 17.049 -27.611 65.151 1.000 72.420 208 TYR D O 1
ATOM 7490 N N . ASP B 1 230 ? 15.579 -28.501 63.648 1.000 72.190 209 ASP D N 1
ATOM 7491 C CA . ASP B 1 230 ? 16.147 -29.873 63.573 1.000 73.920 209 ASP D CA 1
ATOM 7492 C C . ASP B 1 230 ? 16.317 -30.239 62.094 1.000 72.490 209 ASP D C 1
ATOM 7493 O O . ASP B 1 230 ? 15.693 -29.573 61.245 1.000 71.690 209 ASP D O 1
ATOM 7502 N N . LEU B 1 231 ? 17.143 -31.249 61.807 1.000 71.620 210 LEU D N 1
ATOM 7503 C CA . LEU B 1 231 ? 17.458 -31.717 60.427 1.000 71.800 210 LEU D CA 1
ATOM 7504 C C . LEU B 1 231 ? 16.251 -32.428 59.808 1.000 70.890 210 LEU D C 1
ATOM 7505 O O . LEU B 1 231 ? 16.141 -32.407 58.567 1.000 70.390 210 LEU D O 1
ATOM 7521 N N . LYS B 1 232 ? 15.389 -33.036 60.626 1.000 71.620 211 LYS D N 1
ATOM 7522 C CA . LYS B 1 232 ? 14.239 -33.838 60.131 1.000 73.030 211 LYS D CA 1
ATOM 7523 C C . LYS B 1 232 ? 13.250 -32.938 59.381 1.000 70.910 211 LYS D C 1
ATOM 7524 O O . LYS B 1 232 ? 12.741 -33.381 58.332 1.000 69.920 211 LYS D O 1
ATOM 7543 N N . SER B 1 233 ? 12.980 -31.736 59.897 1.000 68.240 212 SER D N 1
ATOM 7544 C CA . SER B 1 233 ? 12.062 -30.752 59.262 1.000 67.600 212 SER D CA 1
ATOM 7545 C C . SER B 1 233 ? 12.642 -30.282 57.919 1.000 65.520 212 SER D C 1
ATOM 7546 O O . SER B 1 233 ? 11.842 -30.004 57.004 1.000 64.150 212 SER D O 1
ATOM 7554 N N . PHE B 1 234 ? 13.973 -30.216 57.798 1.000 64.130 213 PHE D N 1
ATOM 7555 C CA . PHE B 1 234 ? 14.688 -29.856 56.541 1.000 65.270 213 PHE D CA 1
ATOM 7556 C C . PHE B 1 234 ? 14.640 -31.025 55.549 1.000 66.660 213 PHE D C 1
ATOM 7557 O O . PHE B 1 234 ? 14.491 -30.763 54.340 1.000 67.450 213 PHE D O 1
ATOM 7574 N N . ARG B 1 235 ? 14.780 -32.263 56.036 1.000 67.750 214 ARG D N 1
ATOM 7575 C CA . ARG B 1 235 ? 14.684 -33.501 55.207 1.000 69.550 214 ARG D CA 1
ATOM 7576 C C . ARG B 1 235 ? 13.229 -33.661 54.737 1.000 68.790 214 ARG D C 1
ATOM 7577 O O . ARG B 1 235 ? 13.033 -34.071 53.571 1.000 66.890 214 ARG D O 1
ATOM 7598 N N . ASN B 1 236 ? 12.258 -33.338 55.601 1.000 68.270 215 ASN D N 1
ATOM 7599 C CA . ASN B 1 236 ? 10.808 -33.339 55.263 1.000 68.840 215 ASN D CA 1
ATOM 7600 C C . ASN B 1 236 ? 10.563 -32.409 54.068 1.000 68.260 215 ASN D C 1
ATOM 7601 O O . ASN B 1 236 ? 9.847 -32.834 53.139 1.000 70.060 215 ASN D O 1
ATOM 7612 N N . LEU B 1 237 ? 11.134 -31.198 54.092 1.000 65.910 216 LEU D N 1
ATOM 7613 C CA . LEU B 1 237 ? 10.992 -30.200 52.994 1.000 64.260 216 LEU D CA 1
ATOM 7614 C C . LEU B 1 237 ? 11.541 -30.785 51.689 1.000 63.650 216 LEU D C 1
ATOM 7615 O O . LEU B 1 237 ? 10.795 -30.800 50.694 1.000 63.690 216 LEU D O 1
ATOM 7631 N N . LEU B 1 238 ? 12.805 -31.217 51.698 1.000 64.220 217 LEU D N 1
ATOM 7632 C CA . LEU B 1 238 ? 13.525 -31.707 50.490 1.000 65.840 217 LEU D CA 1
ATOM 7633 C C . LEU B 1 238 ? 12.734 -32.851 49.847 1.000 67.340 217 LEU D C 1
ATOM 7634 O O . LEU B 1 238 ? 12.721 -32.927 48.605 1.000 68.740 217 LEU D O 1
ATOM 7650 N N . GLU B 1 239 ? 12.086 -33.688 50.660 1.000 69.730 218 GLU D N 1
ATOM 7651 C CA . GLU B 1 239 ? 11.268 -34.834 50.177 1.000 71.600 218 GLU D CA 1
ATOM 7652 C C . GLU B 1 239 ? 10.008 -34.319 49.473 1.000 69.120 218 GLU D C 1
ATOM 7653 O O . GLU B 1 239 ? 9.700 -34.823 48.375 1.000 70.000 218 GLU D O 1
ATOM 7665 N N . ALA B 1 240 ? 9.322 -33.352 50.085 1.000 66.120 219 ALA D N 1
ATOM 7666 C CA . ALA B 1 240 ? 8.062 -32.758 49.581 1.000 64.920 219 ALA D CA 1
ATOM 7667 C C . ALA B 1 240 ? 8.299 -32.090 48.221 1.000 64.420 219 ALA D C 1
ATOM 7668 O O . ALA B 1 240 ? 7.472 -32.301 47.313 1.000 65.200 219 ALA D O 1
ATOM 7675 N N . VAL B 1 241 ? 9.390 -31.328 48.086 1.000 63.060 220 VAL D N 1
ATOM 7676 C CA . VAL B 1 241 ? 9.622 -30.403 46.935 1.000 62.100 220 VAL D CA 1
ATOM 7677 C C . VAL B 1 241 ? 10.442 -31.094 45.835 1.000 62.860 220 VAL D C 1
ATOM 7678 O O . VAL B 1 241 ? 10.525 -30.515 44.744 1.000 63.210 220 VAL D O 1
ATOM 7691 N N . SER B 1 242 ? 11.000 -32.282 46.087 1.000 64.830 221 SER D N 1
ATOM 7692 C CA . SER B 1 242 ? 11.751 -33.074 45.071 1.000 65.590 221 SER D CA 1
ATOM 7693 C C . SER B 1 242 ? 10.832 -33.398 43.894 1.000 66.740 221 SER D C 1
ATOM 7694 O O . SER B 1 242 ? 9.842 -34.106 44.063 1.000 67.280 221 SER D O 1
ATOM 7702 N N . PRO B 1 243 ? 11.119 -32.890 42.672 1.000 68.740 222 PRO D N 1
ATOM 7703 C CA . PRO B 1 243 ? 10.284 -33.155 41.501 1.000 69.990 222 PRO D CA 1
ATOM 7704 C C . PRO B 1 243 ? 10.626 -34.486 40.821 1.000 70.840 222 PRO D C 1
ATOM 7705 O O . PRO B 1 243 ? 9.950 -34.853 39.873 1.000 70.110 222 PRO D O 1
ATOM 7716 N N . PHE B 1 244 ? 11.668 -35.158 41.311 1.000 72.330 223 PHE D N 1
ATOM 7717 C CA . PHE B 1 244 ? 12.198 -36.411 40.715 1.000 73.780 223 PHE D CA 1
ATOM 7718 C C . PHE B 1 244 ? 11.413 -37.604 41.261 1.000 75.490 223 PHE D C 1
ATOM 7719 O O . PHE B 1 244 ? 10.803 -37.506 42.347 1.000 75.210 223 PHE D O 1
ATOM 7736 N N . LYS B 1 245 ? 11.409 -38.685 40.481 1.000 79.410 224 LYS D N 1
ATOM 7737 C CA . LYS B 1 245 ? 10.715 -39.954 40.804 1.000 82.240 224 LYS D CA 1
ATOM 7738 C C . LYS B 1 245 ? 11.742 -41.077 40.673 1.000 83.120 224 LYS D C 1
ATOM 7739 O O . LYS B 1 245 ? 11.695 -41.824 39.674 1.000 82.240 224 LYS D O 1
ATOM 7758 N N . VAL B 1 246 ? 12.648 -41.149 41.649 1.000 85.240 225 VAL D N 1
ATOM 7759 C CA . VAL B 1 246 ? 13.809 -42.089 41.671 1.000 85.750 225 VAL D CA 1
ATOM 7760 C C . VAL B 1 246 ? 13.369 -43.434 42.254 1.000 87.260 225 VAL D C 1
ATOM 7761 O O . VAL B 1 246 ? 14.216 -44.349 42.311 1.000 88.230 225 VAL D O 1
ATOM 7774 N N . GLY B 1 247 ? 12.104 -43.561 42.662 1.000 87.770 226 GLY D N 1
ATOM 7775 C CA . GLY B 1 247 ? 11.576 -44.831 43.194 1.000 89.260 226 GLY D CA 1
ATOM 7776 C C . GLY B 1 247 ? 11.644 -44.871 44.705 1.000 91.230 226 GLY D C 1
ATOM 7777 O O . GLY B 1 247 ? 11.592 -43.790 45.327 1.000 91.310 226 GLY D O 1
ATOM 7781 N N . GLN B 1 248 ? 11.739 -46.082 45.264 1.000 94.680 227 GLN D N 1
ATOM 7782 C CA . GLN B 1 248 ? 11.768 -46.335 46.729 1.000 96.650 227 GLN D CA 1
ATOM 7783 C C . GLN B 1 248 ? 13.183 -46.736 47.159 1.000 97.440 227 GLN D C 1
ATOM 7784 O O . GLN B 1 248 ? 13.656 -46.213 48.189 1.000 98.230 227 GLN D O 1
ATOM 7798 N N . GLU B 1 249 ? 13.817 -47.640 46.405 1.000 97.780 228 GLU D N 1
ATOM 7799 C CA . GLU B 1 249 ? 15.197 -48.138 46.662 1.000 98.990 228 GLU D CA 1
ATOM 7800 C C . GLU B 1 249 ? 16.189 -46.966 46.616 1.000 97.020 228 GLU D C 1
ATOM 7801 O O . GLU B 1 249 ? 17.021 -46.871 47.541 1.000 96.990 228 GLU D O 1
ATOM 7813 N N . LEU B 1 250 ? 16.101 -46.113 45.589 1.000 94.780 229 LEU D N 1
ATOM 7814 C CA . LEU B 1 250 ? 17.042 -44.978 45.361 1.000 93.380 229 LEU D CA 1
ATOM 7815 C C . LEU B 1 250 ? 16.538 -43.706 46.050 1.000 92.130 229 LEU D C 1
ATOM 7816 O O . LEU B 1 250 ? 17.369 -42.813 46.305 1.000 91.490 229 LEU D O 1
ATOM 7832 N N . GLN B 1 251 ? 15.243 -43.628 46.345 1.000 91.890 230 GLN D N 1
ATOM 7833 C CA . GLN B 1 251 ? 14.596 -42.373 46.810 1.000 90.910 230 GLN D CA 1
ATOM 7834 C C . GLN B 1 251 ? 15.288 -41.850 48.070 1.000 91.590 230 GLN D C 1
ATOM 7835 O O . GLN B 1 251 ? 15.613 -40.645 48.113 1.000 91.750 230 GLN D O 1
ATOM 7849 N N . GLU B 1 252 ? 15.498 -42.725 49.051 1.000 91.770 231 GLU D N 1
ATOM 7850 C CA . GLU B 1 252 ? 16.142 -42.367 50.340 1.000 91.320 231 GLU D CA 1
ATOM 7851 C C . GLU B 1 252 ? 17.611 -41.998 50.090 1.000 89.230 231 GLU D C 1
ATOM 7852 O O . GLU B 1 252 ? 18.123 -41.113 50.804 1.000 88.960 231 GLU D O 1
ATOM 7864 N N . GLU B 1 253 ? 18.251 -42.650 49.114 1.000 88.070 232 GLU D N 1
ATOM 7865 C CA . GLU B 1 253 ? 19.692 -42.472 48.778 1.000 86.960 232 GLU D CA 1
ATOM 7866 C C . GLU B 1 253 ? 19.915 -41.087 48.155 1.000 83.320 232 GLU D C 1
ATOM 7867 O O . GLU B 1 253 ? 20.961 -40.474 48.454 1.000 80.900 232 GLU D O 1
ATOM 7879 N N . LEU B 1 254 ? 18.980 -40.616 47.321 1.000 79.520 233 LEU D N 1
ATOM 7880 C CA . LEU B 1 254 ? 19.056 -39.280 46.663 1.000 77.030 233 LEU D CA 1
ATOM 7881 C C . LEU B 1 254 ? 19.122 -38.197 47.742 1.000 74.120 233 LEU D C 1
ATOM 7882 O O . LEU B 1 254 ? 20.106 -37.432 47.757 1.000 73.600 233 LEU D O 1
ATOM 7898 N N . ILE B 1 255 ? 18.108 -38.163 48.611 1.000 71.680 234 ILE D N 1
ATOM 7899 C CA . ILE B 1 255 ? 17.915 -37.118 49.660 1.000 70.280 234 ILE D CA 1
ATOM 7900 C C . ILE B 1 255 ? 19.156 -37.082 50.562 1.000 70.440 234 ILE D C 1
ATOM 7901 O O . ILE B 1 255 ? 19.577 -35.969 50.923 1.000 68.660 234 ILE D O 1
ATOM 7917 N N . ASP B 1 256 ? 19.712 -38.251 50.902 1.000 71.670 235 ASP D N 1
ATOM 7918 C CA . ASP B 1 256 ? 20.952 -38.392 51.715 1.000 71.830 235 ASP D CA 1
ATOM 7919 C C . ASP B 1 256 ? 22.096 -37.614 51.053 1.000 70.630 235 ASP D C 1
ATOM 7920 O O . ASP B 1 256 ? 22.814 -36.899 51.779 1.000 71.740 235 ASP D O 1
ATOM 7929 N N . ASP B 1 257 ? 22.259 -37.756 49.733 1.000 70.800 236 ASP D N 1
ATOM 7930 C CA . ASP B 1 257 ? 23.345 -37.101 48.952 1.000 71.290 236 ASP D CA 1
ATOM 7931 C C . ASP B 1 257 ? 23.088 -35.591 48.882 1.000 69.510 236 ASP D C 1
ATOM 7932 O O . ASP B 1 257 ? 24.076 -34.831 48.873 1.000 69.650 236 ASP D O 1
ATOM 7941 N N . VAL B 1 258 ? 21.815 -35.181 48.835 1.000 66.930 237 VAL D N 1
ATOM 7942 C CA . VAL B 1 258 ? 21.384 -33.749 48.838 1.000 65.810 237 VAL D CA 1
ATOM 7943 C C . VAL B 1 258 ? 21.693 -33.135 50.211 1.000 65.000 237 VAL D C 1
ATOM 7944 O O . VAL B 1 258 ? 22.117 -31.959 50.246 1.000 63.910 237 VAL D O 1
ATOM 7957 N N . MET B 1 259 ? 21.478 -33.893 51.291 1.000 64.450 238 MET D N 1
ATOM 7958 C CA . MET B 1 259 ? 21.757 -33.452 52.687 1.000 66.230 238 MET D CA 1
ATOM 7959 C C . MET B 1 259 ? 23.267 -33.245 52.857 1.000 66.770 238 MET D C 1
ATOM 7960 O O . MET B 1 259 ? 23.651 -32.244 53.487 1.000 65.580 238 MET D O 1
ATOM 7974 N N . GLU B 1 260 ? 24.082 -34.154 52.310 1.000 69.370 239 GLU D N 1
ATOM 7975 C CA . GLU B 1 260 ? 25.570 -34.071 52.333 1.000 71.660 239 GLU D CA 1
ATOM 7976 C C . GLU B 1 260 ? 26.028 -32.797 51.612 1.000 69.510 239 GLU D C 1
ATOM 7977 O O . GLU B 1 260 ? 26.872 -32.073 52.180 1.000 69.030 239 GLU D O 1
ATOM 7989 N N . VAL B 1 261 ? 25.501 -32.544 50.411 1.000 66.010 240 VAL D N 1
ATOM 7990 C CA . VAL B 1 261 ? 25.800 -31.315 49.615 1.000 65.320 240 VAL D CA 1
ATOM 7991 C C . VAL B 1 261 ? 25.376 -30.085 50.429 1.000 63.820 240 VAL D C 1
ATOM 7992 O O . VAL B 1 261 ? 26.121 -29.086 50.414 1.000 63.390 240 VAL D O 1
ATOM 8005 N N . ALA B 1 262 ? 24.235 -30.168 51.122 1.000 62.400 241 ALA D N 1
ATOM 8006 C CA . ALA B 1 262 ? 23.667 -29.080 51.956 1.000 62.380 241 ALA D CA 1
ATOM 8007 C C . ALA B 1 262 ? 24.627 -28.738 53.103 1.000 62.980 241 ALA D C 1
ATOM 8008 O O . ALA B 1 262 ? 24.677 -27.553 53.489 1.000 61.060 241 ALA D O 1
ATOM 8015 N N . LYS B 1 263 ? 25.358 -29.733 53.622 1.000 65.360 242 LYS D N 1
ATOM 8016 C CA . LYS B 1 263 ? 26.408 -29.540 54.663 1.000 66.770 242 LYS D CA 1
ATOM 8017 C C . LYS B 1 263 ? 27.603 -28.805 54.043 1.000 66.930 242 LYS D C 1
ATOM 8018 O O . LYS B 1 263 ? 28.099 -27.853 54.675 1.000 67.730 242 LYS D O 1
ATOM 8037 N N . GLU B 1 264 ? 28.037 -29.231 52.851 1.000 68.330 243 GLU D N 1
ATOM 8038 C CA . GLU B 1 264 ? 29.194 -28.644 52.116 1.000 68.730 243 GLU D CA 1
ATOM 8039 C C . GLU B 1 264 ? 28.899 -27.180 51.768 1.000 66.440 243 GLU D C 1
ATOM 8040 O O . GLU B 1 264 ? 29.837 -26.362 51.836 1.000 65.480 243 GLU D O 1
ATOM 8052 N N . MET B 1 265 ? 27.647 -26.874 51.407 1.000 64.980 244 MET D N 1
ATOM 8053 C CA . MET B 1 265 ? 27.195 -25.520 50.980 1.000 64.740 244 MET D CA 1
ATOM 8054 C C . MET B 1 265 ? 26.824 -24.657 52.193 1.000 64.480 244 MET D C 1
ATOM 8055 O O . MET B 1 265 ? 26.505 -23.468 51.980 1.000 64.490 244 MET D O 1
ATOM 8069 N N . ARG B 1 266 ? 26.836 -25.227 53.403 1.000 64.300 245 ARG D N 1
ATOM 8070 C CA . ARG B 1 266 ? 26.630 -24.494 54.686 1.000 64.210 245 ARG D CA 1
ATOM 8071 C C . ARG B 1 266 ? 25.157 -24.106 54.856 1.000 61.090 245 ARG D C 1
ATOM 8072 O O . ARG B 1 266 ? 24.872 -23.221 55.685 1.000 58.450 245 ARG D O 1
ATOM 8093 N N . ILE B 1 267 ? 24.259 -24.759 54.122 1.000 60.110 246 ILE D N 1
ATOM 8094 C CA . ILE B 1 267 ? 22.790 -24.517 54.212 1.000 60.890 246 ILE D CA 1
ATOM 8095 C C . ILE B 1 267 ? 22.269 -25.194 55.484 1.000 62.900 246 ILE D C 1
ATOM 8096 O O . ILE B 1 267 ? 21.302 -24.673 56.074 1.000 63.320 246 ILE D O 1
ATOM 8112 N N . ILE B 1 268 ? 22.898 -26.295 55.901 1.000 64.350 247 ILE D N 1
ATOM 8113 C CA . ILE B 1 268 ? 22.683 -26.884 57.255 1.000 68.620 247 ILE D CA 1
ATOM 8114 C C . ILE B 1 268 ? 23.965 -26.688 58.074 1.000 69.420 247 ILE D C 1
ATOM 8115 O O . ILE B 1 268 ? 25.062 -26.990 57.556 1.000 67.640 247 ILE D O 1
ATOM 8131 N N . ASP B 1 269 ? 23.816 -26.139 59.284 1.000 70.980 248 ASP D N 1
ATOM 8132 C CA . ASP B 1 269 ? 24.907 -25.944 60.275 1.000 73.460 248 ASP D CA 1
ATOM 8133 C C . ASP B 1 269 ? 25.159 -27.293 60.953 1.000 75.140 248 ASP D C 1
ATOM 8134 O O . ASP B 1 269 ? 24.234 -27.793 61.627 1.000 75.000 248 ASP D O 1
ATOM 8143 N N . THR B 1 270 ? 26.346 -27.873 60.760 1.000 76.140 249 THR D N 1
ATOM 8144 C CA . THR B 1 270 ? 26.681 -29.244 61.238 1.000 77.580 249 THR D CA 1
ATOM 8145 C C . THR B 1 270 ? 26.824 -29.243 62.767 1.000 79.000 249 THR D C 1
ATOM 8146 O O . THR B 1 270 ? 26.461 -30.265 63.382 1.000 78.590 249 THR D O 1
ATOM 8157 N N . GLN B 1 271 ? 27.321 -28.152 63.355 1.000 80.390 250 GLN D N 1
ATOM 8158 C CA . GLN B 1 271 ? 27.515 -28.032 64.827 1.000 83.360 250 GLN D CA 1
ATOM 8159 C C . GLN B 1 271 ? 26.168 -28.121 65.556 1.000 82.890 250 GLN D C 1
ATOM 8160 O O . GLN B 1 271 ? 26.078 -28.885 66.538 1.000 82.820 250 GLN D O 1
ATOM 8174 N N . ASN B 1 272 ? 25.168 -27.369 65.084 1.000 81.620 251 ASN D N 1
ATOM 8175 C CA . ASN B 1 272 ? 23.878 -27.139 65.793 1.000 79.630 251 ASN D CA 1
ATOM 8176 C C . ASN B 1 272 ? 22.804 -28.128 65.326 1.000 77.620 251 ASN D C 1
ATOM 8177 O O . ASN B 1 272 ? 21.798 -28.259 66.044 1.000 78.870 251 ASN D O 1
ATOM 8188 N N . SER B 1 273 ? 22.996 -28.774 64.170 1.000 74.610 252 SER D N 1
ATOM 8189 C CA . SER B 1 273 ? 21.967 -29.583 63.460 1.000 72.570 252 SER D CA 1
ATOM 8190 C C . SER B 1 273 ? 20.743 -28.707 63.157 1.000 69.680 252 SER D C 1
ATOM 8191 O O . SER B 1 273 ? 19.611 -29.116 63.495 1.000 68.390 252 SER D O 1
ATOM 8199 N N . THR B 1 274 ? 20.979 -27.546 62.540 1.000 67.980 253 THR D N 1
ATOM 8200 C CA . THR B 1 274 ? 19.944 -26.598 62.046 1.000 66.840 253 THR D CA 1
ATOM 8201 C C . THR B 1 274 ? 20.160 -26.366 60.549 1.000 65.740 253 THR D C 1
ATOM 8202 O O . THR B 1 274 ? 21.260 -26.687 60.060 1.000 64.880 253 THR D O 1
ATOM 8213 N N . ALA B 1 275 ? 19.153 -25.820 59.863 1.000 64.460 254 ALA D N 1
ATOM 8214 C CA . ALA B 1 275 ? 19.224 -25.440 58.433 1.000 63.600 254 ALA D CA 1
ATOM 8215 C C . ALA B 1 275 ? 18.687 -24.022 58.242 1.000 62.880 254 ALA D C 1
ATOM 8216 O O . ALA B 1 275 ? 17.741 -23.632 58.955 1.000 62.140 254 ALA D O 1
ATOM 8223 N N . LYS B 1 276 ? 19.289 -23.295 57.301 1.000 61.790 255 LYS D N 1
ATOM 8224 C CA . LYS B 1 276 ? 18.934 -21.899 56.949 1.000 60.800 255 LYS D CA 1
ATOM 8225 C C . LYS B 1 276 ? 18.766 -21.812 55.431 1.000 59.900 255 LYS D C 1
ATOM 8226 O O . LYS B 1 276 ? 19.728 -22.159 54.717 1.000 60.180 255 LYS D O 1
ATOM 8245 N N . LEU B 1 277 ? 17.592 -21.378 54.965 1.000 57.080 256 LEU D N 1
ATOM 8246 C CA . LEU B 1 277 ? 17.303 -21.141 53.525 1.000 55.170 256 LEU D CA 1
ATOM 8247 C C . LEU B 1 277 ? 17.078 -19.643 53.301 1.000 54.800 256 LEU D C 1
ATOM 8248 O O . LEU B 1 277 ? 16.095 -19.105 53.844 1.000 55.140 256 LEU D O 1
ATOM 8264 N N . ILE B 1 278 ? 17.975 -19.008 52.540 1.000 53.210 257 ILE D N 1
ATOM 8265 C CA . ILE B 1 278 ? 17.857 -17.591 52.085 1.000 53.180 257 ILE D CA 1
ATOM 8266 C C . ILE B 1 278 ? 17.661 -17.608 50.569 1.000 52.400 257 ILE D C 1
ATOM 8267 O O . ILE B 1 278 ? 18.564 -18.089 49.853 1.000 51.180 257 ILE D O 1
ATOM 8283 N N . TYR B 1 279 ? 16.525 -17.079 50.120 1.000 51.190 258 TYR D N 1
ATOM 8284 C CA . TYR B 1 279 ? 16.022 -17.190 48.731 1.000 49.890 258 TYR D CA 1
ATOM 8285 C C . TYR B 1 279 ? 15.246 -15.922 48.384 1.000 49.910 258 TYR D C 1
ATOM 8286 O O . TYR B 1 279 ? 14.970 -15.115 49.294 1.000 48.940 258 TYR D O 1
ATOM 8304 N N . ASN B 1 280 ? 14.901 -15.763 47.108 1.000 48.470 259 ASN D N 1
ATOM 8305 C CA . ASN B 1 280 ? 14.120 -14.597 46.630 1.000 47.820 259 ASN D CA 1
ATOM 8306 C C . ASN B 1 280 ? 12.745 -15.076 46.188 1.000 47.160 259 ASN D C 1
ATOM 8307 O O . ASN B 1 280 ? 12.682 -15.961 45.319 1.000 46.870 259 ASN D O 1
ATOM 8318 N N . LEU B 1 281 ? 11.695 -14.512 46.771 1.000 47.890 260 LEU D N 1
ATOM 8319 C CA . LEU B 1 281 ? 10.315 -14.745 46.292 1.000 47.700 260 LEU D CA 1
ATOM 8320 C C . LEU B 1 281 ? 9.848 -13.466 45.606 1.000 47.030 260 LEU D C 1
ATOM 8321 O O . LEU B 1 281 ? 9.701 -12.445 46.304 1.000 45.750 260 LEU D O 1
ATOM 8337 N N . VAL B 1 282 ? 9.671 -13.509 44.286 1.000 47.870 261 VAL D N 1
ATOM 8338 C CA . VAL B 1 282 ? 9.138 -12.340 43.528 1.000 49.040 261 VAL D CA 1
ATOM 8339 C C . VAL B 1 282 ? 7.616 -12.401 43.693 1.000 48.880 261 VAL D C 1
ATOM 8340 O O . VAL B 1 282 ? 7.046 -13.479 43.437 1.000 51.260 261 VAL D O 1
ATOM 8353 N N . VAL B 1 283 ? 7.007 -11.317 44.184 1.000 48.070 262 VAL D N 1
ATOM 8354 C CA . VAL B 1 283 ? 5.534 -11.223 44.415 1.000 48.560 262 VAL D CA 1
ATOM 8355 C C . VAL B 1 283 ? 4.989 -10.160 43.456 1.000 48.810 262 VAL D C 1
ATOM 8356 O O . VAL B 1 283 ? 5.598 -9.077 43.350 1.000 48.470 262 VAL D O 1
ATOM 8369 N N . ILE B 1 284 ? 3.903 -10.489 42.759 1.000 49.550 263 ILE D N 1
ATOM 8370 C CA . ILE B 1 284 ? 3.335 -9.668 41.652 1.000 50.090 263 ILE D CA 1
ATOM 8371 C C . ILE B 1 284 ? 1.896 -9.301 42.015 1.000 50.720 263 ILE D C 1
ATOM 8372 O O . ILE B 1 284 ? 1.139 -10.200 42.430 1.000 52.060 263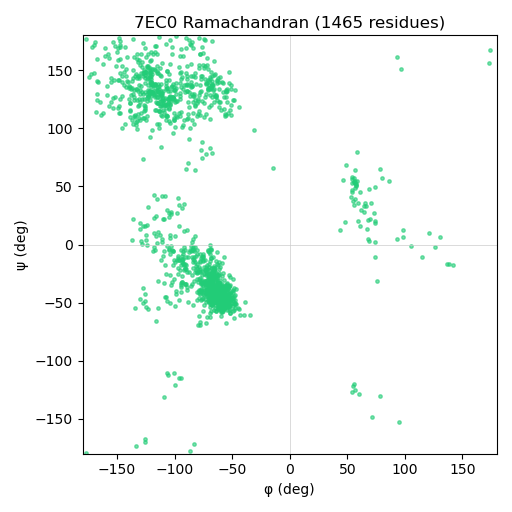 ILE D O 1
ATOM 8388 N N . HIS B 1 285 ? 1.557 -8.021 41.873 1.000 50.430 264 HIS D N 1
ATOM 8389 C CA . HIS B 1 285 ? 0.180 -7.485 42.022 1.000 51.180 264 HIS D CA 1
ATOM 8390 C C . HIS B 1 285 ? -0.136 -6.598 40.817 1.000 50.620 264 HIS D C 1
ATOM 8391 O O . HIS B 1 285 ? 0.442 -5.501 40.734 1.000 48.970 264 HIS D O 1
ATOM 8406 N N . CYS B 1 286 ? -1.012 -7.068 39.924 1.000 52.130 265 CYS D N 1
ATOM 8407 C CA . CYS B 1 286 ? -1.467 -6.314 38.726 1.000 54.180 265 CYS D CA 1
ATOM 8408 C C . CYS B 1 286 ? -2.974 -6.085 38.770 1.000 54.210 265 CYS D C 1
ATOM 8409 O O . CYS B 1 286 ? -3.676 -6.778 39.528 1.000 51.450 265 CYS D O 1
ATOM 8417 N N . ARG B 1 287 ? -3.418 -5.154 37.931 1.000 56.770 266 ARG D N 1
ATOM 8418 C CA . ARG B 1 287 ? -4.837 -4.821 37.676 1.000 59.330 266 ARG D CA 1
ATOM 8419 C C . ARG B 1 287 ? -5.003 -4.680 36.168 1.000 60.730 266 ARG D C 1
ATOM 8420 O O . ARG B 1 287 ? -4.151 -4.005 35.552 1.000 60.190 266 ARG D O 1
ATOM 8441 N N . LYS B 1 288 ? -6.036 -5.299 35.599 1.000 62.400 267 LYS D N 1
ATOM 8442 C CA . LYS B 1 288 ? -6.312 -5.236 34.140 1.000 62.490 267 LYS D CA 1
ATOM 8443 C C . LYS B 1 288 ? -6.269 -3.775 33.678 1.000 62.020 267 LYS D C 1
ATOM 8444 O O . LYS B 1 288 ? -6.897 -2.913 34.291 1.000 63.590 267 LYS D O 1
ATOM 8463 N N . SER C 1 33 ? 2.334 -47.107 18.570 1.000 67.760 12 SER G N 1
ATOM 8464 C CA . SER C 1 33 ? 2.237 -48.596 18.442 1.000 68.210 12 SER G CA 1
ATOM 8465 C C . SER C 1 33 ? 1.470 -48.956 17.164 1.000 67.030 12 SER G C 1
ATOM 8466 O O . SER C 1 33 ? 0.346 -48.445 16.995 1.000 67.250 12 SER G O 1
ATOM 8474 N N . SER C 1 34 ? 2.052 -49.805 16.310 1.000 66.260 13 SER G N 1
ATOM 8475 C CA . SER C 1 34 ? 1.454 -50.266 15.025 1.000 66.830 13 SER G CA 1
ATOM 8476 C C . SER C 1 34 ? 0.141 -51.011 15.298 1.000 64.200 13 SER G C 1
ATOM 8477 O O . SER C 1 34 ? -0.823 -50.818 14.530 1.000 64.170 13 SER G O 1
ATOM 8485 N N . MET C 1 35 ? 0.131 -51.832 16.350 1.000 61.950 14 MET G N 1
ATOM 8486 C CA . MET C 1 35 ? -1.049 -52.577 16.870 1.000 61.620 14 MET G CA 1
ATOM 8487 C C . MET C 1 35 ? -2.252 -51.635 17.021 1.000 61.590 14 MET G C 1
ATOM 8488 O O . MET C 1 35 ? -3.337 -51.969 16.499 1.000 59.210 14 MET G O 1
ATOM 8502 N N . GLN C 1 36 ? -2.049 -50.502 17.700 1.000 60.910 15 GLN G N 1
ATOM 8503 C CA . GLN C 1 36 ? -3.115 -49.541 18.102 1.000 61.500 15 GLN G CA 1
ATOM 8504 C C . GLN C 1 36 ? -3.658 -48.800 16.870 1.000 60.590 15 GLN G C 1
ATOM 8505 O O . GLN C 1 36 ? -4.870 -48.517 16.854 1.000 60.530 15 GLN G O 1
ATOM 8519 N N . ARG C 1 37 ? -2.806 -48.505 15.881 1.000 62.120 16 ARG G N 1
ATOM 8520 C CA . ARG C 1 37 ? -3.208 -47.891 14.582 1.000 64.360 16 ARG G CA 1
ATOM 8521 C C . ARG C 1 37 ? -4.114 -48.846 13.801 1.000 63.610 16 ARG G C 1
ATOM 8522 O O . ARG C 1 37 ? -5.183 -48.399 13.342 1.000 64.470 16 ARG G O 1
ATOM 8543 N N . ARG C 1 38 ? -3.674 -50.097 13.625 1.000 62.820 17 ARG G N 1
ATOM 8544 C CA . ARG C 1 38 ? -4.424 -51.153 12.893 1.000 62.190 17 ARG G CA 1
ATOM 8545 C C . ARG C 1 38 ? -5.827 -51.283 13.491 1.000 60.130 17 ARG G C 1
ATOM 8546 O O . ARG C 1 38 ? -6.805 -51.221 12.720 1.000 60.230 17 ARG G O 1
ATOM 8567 N N . ASP C 1 39 ? -5.904 -51.461 14.814 1.000 59.020 18 ASP G N 1
ATOM 8568 C CA . ASP C 1 39 ? -7.172 -51.634 15.575 1.000 57.430 18 ASP G CA 1
ATOM 8569 C C . ASP C 1 39 ? -8.044 -50.384 15.410 1.000 56.890 18 ASP G C 1
ATOM 8570 O O . ASP C 1 39 ? -9.271 -50.544 15.273 1.000 57.720 18 ASP G O 1
ATOM 8579 N N . ALA C 1 40 ? -7.432 -49.196 15.412 1.000 56.130 19 ALA G N 1
ATOM 8580 C CA . ALA C 1 40 ? -8.119 -47.895 15.225 1.000 56.940 19 ALA G CA 1
ATOM 8581 C C . ALA C 1 40 ? -8.714 -47.825 13.813 1.000 57.240 19 ALA G C 1
ATOM 8582 O O . ALA C 1 40 ? -9.882 -47.412 13.685 1.000 59.920 19 ALA G O 1
ATOM 8589 N N . LEU C 1 41 ? -7.939 -48.225 12.801 1.000 57.060 20 LEU G N 1
ATOM 8590 C CA . LEU C 1 41 ? -8.351 -48.199 11.369 1.000 58.070 20 LEU G CA 1
ATOM 8591 C C . LEU C 1 41 ? -9.430 -49.258 11.115 1.000 56.730 20 LEU G C 1
ATOM 8592 O O . LEU C 1 41 ? -10.463 -48.907 10.509 1.000 55.280 20 LEU G O 1
ATOM 8608 N N . ASN C 1 42 ? -9.194 -50.497 11.560 1.000 56.550 21 ASN G N 1
ATOM 8609 C CA . ASN C 1 42 ? -10.147 -51.634 11.424 1.000 56.920 21 ASN G CA 1
ATOM 8610 C C . ASN C 1 42 ? -11.486 -51.262 12.068 1.000 57.060 21 ASN G C 1
ATOM 8611 O O . ASN C 1 42 ? -12.532 -51.502 11.432 1.000 58.900 21 ASN G O 1
ATOM 8622 N N . SER C 1 43 ? -11.441 -50.707 13.282 1.000 56.360 22 SER G N 1
ATOM 8623 C CA . SER C 1 43 ? -12.630 -50.282 14.067 1.000 57.000 22 SER G CA 1
ATOM 8624 C C . SER C 1 43 ? -13.423 -49.241 13.272 1.000 58.490 22 SER G C 1
ATOM 8625 O O . SER C 1 43 ? -14.642 -49.437 13.095 1.000 59.580 22 SER G O 1
ATOM 8633 N N . LEU C 1 44 ? -12.747 -48.194 12.790 1.000 59.580 23 LEU G N 1
ATOM 8634 C CA . LEU C 1 44 ? -13.375 -47.083 12.023 1.000 60.500 23 LEU G CA 1
ATOM 8635 C C . LEU C 1 44 ? -13.928 -47.618 10.698 1.000 61.910 23 LEU G C 1
ATOM 8636 O O . LEU C 1 44 ? -15.085 -47.292 10.383 1.000 63.670 23 LEU G O 1
ATOM 8652 N N . THR C 1 45 ? -13.147 -48.420 9.966 1.000 62.720 24 THR G N 1
ATOM 8653 C CA . THR C 1 45 ? -13.544 -49.012 8.657 1.000 64.130 24 THR G CA 1
ATOM 8654 C C . THR C 1 45 ? -14.926 -49.666 8.778 1.000 62.930 24 THR G C 1
ATOM 8655 O O . THR C 1 45 ? -15.777 -49.404 7.910 1.000 64.470 24 THR G O 1
ATOM 8666 N N . GLU C 1 46 ? -15.136 -50.469 9.824 1.000 62.160 25 GLU G N 1
ATOM 8667 C CA . GLU C 1 46 ? -16.345 -51.319 10.003 1.000 62.580 25 GLU G CA 1
ATOM 8668 C C . GLU C 1 46 ? -17.536 -50.492 10.513 1.000 62.030 25 GLU G C 1
ATOM 8669 O O . GLU C 1 46 ? -18.664 -50.770 10.062 1.000 61.030 25 GLU G O 1
ATOM 8681 N N . TYR C 1 47 ? -17.311 -49.534 11.420 1.000 61.410 26 TYR G N 1
ATOM 8682 C CA . TYR C 1 47 ? -18.389 -48.833 12.174 1.000 62.290 26 TYR G CA 1
ATOM 8683 C C . TYR C 1 47 ? -18.739 -47.477 11.542 1.000 63.520 26 TYR G C 1
ATOM 8684 O O . TYR C 1 47 ? -19.797 -46.928 11.905 1.000 64.660 26 TYR G O 1
ATOM 8702 N N . LEU C 1 48 ? -17.910 -46.967 10.625 1.000 66.170 27 LEU G N 1
ATOM 8703 C CA . LEU C 1 48 ? -18.107 -45.646 9.959 1.000 68.760 27 LEU G CA 1
ATOM 8704 C C . LEU C 1 48 ? -19.465 -45.600 9.256 1.000 70.000 27 LEU G C 1
ATOM 8705 O O . LEU C 1 48 ? -20.187 -44.614 9.387 1.000 69.420 27 LEU G O 1
ATOM 8721 N N . PRO C 1 49 ? -19.867 -46.645 8.491 1.000 71.020 28 PRO G N 1
ATOM 8722 C CA . PRO C 1 49 ? -21.162 -46.638 7.804 1.000 70.980 28 PRO G CA 1
ATOM 8723 C C . PRO C 1 49 ? -22.379 -46.627 8.742 1.000 70.370 28 PRO G C 1
ATOM 8724 O O . PRO C 1 49 ? -23.433 -46.207 8.305 1.000 71.590 28 PRO G O 1
ATOM 8735 N N . LYS C 1 50 ? -22.208 -47.090 9.985 1.000 70.730 29 LYS G N 1
ATOM 8736 C CA . LYS C 1 50 ? -23.300 -47.246 10.985 1.000 70.050 29 LYS G CA 1
ATOM 8737 C C . LYS C 1 50 ? -23.601 -45.916 11.685 1.000 69.730 29 LYS G C 1
ATOM 8738 O O . LYS C 1 50 ? -24.654 -45.839 12.341 1.000 70.540 29 LYS G O 1
ATOM 8757 N N . PHE C 1 51 ? -22.714 -44.923 11.566 1.000 70.550 30 PHE G N 1
ATOM 8758 C CA . PHE C 1 51 ? -22.827 -43.614 12.263 1.000 72.050 30 PHE G CA 1
ATOM 8759 C C . PHE C 1 51 ? -23.824 -42.712 11.538 1.000 73.730 30 PHE G C 1
ATOM 8760 O O . PHE C 1 51 ? -23.998 -42.845 10.309 1.000 75.680 30 PHE G O 1
ATOM 8777 N N . LYS C 1 52 ? -24.443 -41.812 12.303 1.000 75.500 31 LYS G N 1
ATOM 8778 C CA . LYS C 1 52 ? -25.360 -40.765 11.793 1.000 78.490 31 LYS G CA 1
ATOM 8779 C C . LYS C 1 52 ? -24.669 -39.412 11.952 1.000 79.760 31 LYS G C 1
ATOM 8780 O O . LYS C 1 52 ? -24.393 -39.024 13.103 1.000 79.500 31 LYS G O 1
ATOM 8799 N N . TRP C 1 53 ? -24.389 -38.741 10.835 1.000 82.430 32 TRP G N 1
ATOM 8800 C CA . TRP C 1 53 ? -23.770 -37.390 10.795 1.000 84.550 32 TRP G CA 1
ATOM 8801 C C . TRP C 1 53 ? -24.882 -36.340 10.659 1.000 87.560 32 TRP G C 1
ATOM 8802 O O . TRP C 1 53 ? -24.849 -35.339 11.404 1.000 88.460 32 TRP G O 1
ATOM 8823 N N . LYS C 1 54 ? -25.805 -36.571 9.718 1.000 91.380 33 LYS G N 1
ATOM 8824 C CA . LYS C 1 54 ? -27.163 -35.956 9.609 1.000 94.690 33 LYS G CA 1
ATOM 8825 C C . LYS C 1 54 ? -27.149 -34.425 9.768 1.000 96.750 33 LYS G C 1
ATOM 8826 O O . LYS C 1 54 ? -28.238 -33.865 10.026 1.000 97.190 33 LYS G O 1
ATOM 8845 N N . GLU C 1 55 ? -26.000 -33.757 9.597 1.000 98.030 34 GLU G N 1
ATOM 8846 C CA . GLU C 1 55 ? -25.902 -32.270 9.666 1.000 98.790 34 GLU G CA 1
ATOM 8847 C C . GLU C 1 55 ? -24.474 -31.811 9.346 1.000 98.680 34 GLU G C 1
ATOM 8848 O O . GLU C 1 55 ? -23.596 -32.679 9.146 1.000 96.710 34 GLU G O 1
ATOM 8860 N N . SER C 1 56 ? -24.272 -30.489 9.307 1.000 97.640 35 SER G N 1
ATOM 8861 C CA . SER C 1 56 ? -22.955 -29.810 9.169 1.000 97.040 35 SER G CA 1
ATOM 8862 C C . SER C 1 56 ? -22.511 -29.244 10.526 1.000 92.860 35 SER G C 1
ATOM 8863 O O . SER C 1 56 ? -23.290 -29.349 11.496 1.000 91.650 35 SER G O 1
ATOM 8871 N N . LYS C 1 57 ? -21.300 -28.678 10.581 1.000 90.770 36 LYS G N 1
ATOM 8872 C CA . LYS C 1 57 ? -20.711 -28.015 11.781 1.000 89.400 36 LYS G CA 1
ATOM 8873 C C . LYS C 1 57 ? -20.705 -29.004 12.953 1.000 85.440 36 LYS G C 1
ATOM 8874 O O . LYS C 1 57 ? -21.219 -28.665 14.039 1.000 83.730 36 LYS G O 1
ATOM 8893 N N . GLU C 1 58 ? -20.121 -30.178 12.718 1.000 81.360 37 GLU G N 1
ATOM 8894 C CA . GLU C 1 58 ? -20.002 -31.281 13.704 1.000 78.410 37 GLU G CA 1
ATOM 8895 C C . GLU C 1 58 ? -18.982 -30.899 14.777 1.000 74.520 37 GLU G C 1
ATOM 8896 O O . GLU C 1 58 ? -17.930 -30.332 14.416 1.000 72.590 37 GLU G O 1
ATOM 8908 N N . LYS C 1 59 ? -19.279 -31.205 16.040 1.000 70.700 38 LYS G N 1
ATOM 8909 C CA . LYS C 1 59 ? -18.296 -31.103 17.147 1.000 68.100 38 LYS G CA 1
ATOM 8910 C C . LYS C 1 59 ? -17.979 -32.514 17.634 1.000 65.910 38 LYS G C 1
ATOM 8911 O O . LYS C 1 59 ? -18.911 -33.212 18.078 1.000 67.060 38 LYS G O 1
ATOM 8930 N N . ILE C 1 60 ? -16.711 -32.908 17.543 1.000 63.020 39 ILE G N 1
ATOM 8931 C CA . ILE C 1 60 ? -16.260 -34.295 17.849 1.000 62.150 39 ILE G CA 1
ATOM 8932 C C . ILE C 1 60 ? -15.114 -34.229 18.862 1.000 60.310 39 ILE G C 1
ATOM 8933 O O . ILE C 1 60 ? -14.353 -33.243 18.841 1.000 57.790 39 ILE G O 1
ATOM 8949 N N . LEU C 1 61 ? -15.033 -35.239 19.732 1.000 59.200 40 LEU G N 1
ATOM 8950 C CA . LEU C 1 61 ? -14.075 -35.308 20.866 1.000 56.970 40 LEU G CA 1
ATOM 8951 C C . LEU C 1 61 ? -13.383 -36.672 20.862 1.000 54.880 40 LEU G C 1
ATOM 8952 O O . LEU C 1 61 ? -14.052 -37.670 20.540 1.000 51.800 40 LEU G O 1
ATOM 8968 N N . ASP C 1 62 ? -12.098 -36.702 21.223 1.000 54.750 41 ASP G N 1
ATOM 8969 C CA . ASP C 1 62 ? -11.306 -37.948 21.404 1.000 55.180 41 ASP G CA 1
ATOM 8970 C C . ASP C 1 62 ? -10.721 -37.954 22.818 1.000 54.400 41 ASP G C 1
ATOM 8971 O O . ASP C 1 62 ? -10.095 -36.949 23.197 1.000 55.040 41 ASP G O 1
ATOM 8980 N N . ILE C 1 63 ? -10.909 -39.045 23.561 1.000 52.420 42 ILE G N 1
ATOM 8981 C CA . ILE C 1 63 ? -10.382 -39.191 24.950 1.000 52.130 42 ILE G CA 1
ATOM 8982 C C . ILE C 1 63 ? -9.134 -40.071 24.887 1.000 51.110 42 ILE G C 1
ATOM 8983 O O . ILE C 1 63 ? -9.231 -41.182 24.332 1.000 50.390 42 ILE G O 1
ATOM 8999 N N . GLY C 1 64 ? -8.016 -39.595 25.437 1.000 50.420 43 GLY G N 1
ATOM 9000 C CA . GLY C 1 64 ? -6.738 -40.330 25.418 1.000 51.070 43 GLY G CA 1
ATOM 9001 C C . GLY C 1 64 ? -6.068 -40.212 24.065 1.000 51.300 43 GLY G C 1
ATOM 9002 O O . GLY C 1 64 ? -5.924 -41.239 23.388 1.000 50.360 43 GLY G O 1
ATOM 9006 N N . CYS C 1 65 ? -5.666 -38.998 23.691 1.000 53.200 44 CYS G N 1
ATOM 9007 C CA . CYS C 1 65 ? -5.118 -38.680 22.347 1.000 54.360 44 CYS G CA 1
ATOM 9008 C C . CYS C 1 65 ? -3.644 -39.078 22.247 1.000 54.860 44 CYS G C 1
ATOM 9009 O O . CYS C 1 65 ? -3.180 -39.287 21.109 1.000 55.590 44 CYS G O 1
ATOM 9017 N N . ALA C 1 66 ? -2.940 -39.163 23.381 1.000 55.780 45 ALA G N 1
ATOM 9018 C CA . ALA C 1 66 ? -1.494 -39.480 23.443 1.000 56.770 45 ALA G CA 1
ATOM 9019 C C . ALA C 1 66 ? -0.726 -38.500 22.542 1.000 57.650 45 ALA G C 1
ATOM 9020 O O . ALA C 1 66 ? -0.931 -37.282 22.707 1.000 58.610 45 ALA G O 1
ATOM 9027 N N . ASP C 1 67 ? 0.100 -39.002 21.616 1.000 59.240 46 ASP G N 1
ATOM 9028 C CA . ASP C 1 67 ? 0.951 -38.178 20.711 1.000 61.000 46 ASP G CA 1
ATOM 9029 C C . ASP C 1 67 ? 0.087 -37.531 19.619 1.000 60.080 46 ASP G C 1
ATOM 9030 O O . ASP C 1 67 ? 0.556 -36.556 19.005 1.000 58.940 46 ASP G O 1
ATOM 9039 N N . GLY C 1 68 ? -1.113 -38.067 19.374 1.000 59.320 47 GLY G N 1
ATOM 9040 C CA . GLY C 1 68 ? -2.141 -37.436 18.523 1.000 58.750 47 GLY G CA 1
ATOM 9041 C C . GLY C 1 68 ? -2.171 -37.985 17.105 1.000 57.680 47 GLY G C 1
ATOM 9042 O O . GLY C 1 68 ? -2.839 -37.359 16.263 1.000 56.200 47 GLY G O 1
ATOM 9046 N N . SER C 1 69 ? -1.494 -39.111 16.844 1.000 57.380 48 SER G N 1
ATOM 9047 C CA . SER C 1 69 ? -1.391 -39.746 15.500 1.000 58.660 48 SER G CA 1
ATOM 9048 C C . SER C 1 69 ? -2.671 -40.529 15.175 1.000 58.080 48 SER G C 1
ATOM 9049 O O . SER C 1 69 ? -3.121 -40.450 14.018 1.000 59.030 48 SER G O 1
ATOM 9057 N N . VAL C 1 70 ? -3.226 -41.261 16.147 1.000 57.610 49 VAL G N 1
ATOM 9058 C CA . VAL C 1 70 ? -4.477 -42.063 15.971 1.000 58.050 49 VAL G CA 1
ATOM 9059 C C . VAL C 1 70 ? -5.676 -41.110 15.882 1.000 57.160 49 VAL G C 1
ATOM 9060 O O . VAL C 1 70 ? -6.642 -41.454 15.179 1.000 56.520 49 VAL G O 1
ATOM 9073 N N . THR C 1 71 ? -5.618 -39.953 16.547 1.000 57.700 50 THR G N 1
ATOM 9074 C CA . THR C 1 71 ? -6.704 -38.931 16.498 1.000 59.320 50 THR G CA 1
ATOM 9075 C C . THR C 1 71 ? -6.595 -38.162 15.173 1.000 59.980 50 THR G C 1
ATOM 9076 O O . THR C 1 71 ? -7.625 -37.624 14.723 1.000 59.370 50 THR G O 1
ATOM 9087 N N . ASN C 1 72 ? -5.406 -38.144 14.562 1.000 61.020 51 ASN G N 1
ATOM 9088 C CA . ASN C 1 72 ? -5.188 -37.632 13.181 1.000 62.360 51 ASN G CA 1
ATOM 9089 C C . ASN C 1 72 ? -5.910 -38.548 12.183 1.000 63.080 51 ASN G C 1
ATOM 9090 O O . ASN C 1 72 ? -6.461 -38.021 11.196 1.000 63.310 51 ASN G O 1
ATOM 9101 N N . ILE C 1 73 ? -5.899 -39.864 12.435 1.000 63.310 52 ILE G N 1
ATOM 9102 C CA . ILE C 1 73 ? -6.587 -40.899 11.602 1.000 63.000 52 ILE G CA 1
ATOM 9103 C C . ILE C 1 73 ? -8.103 -40.706 11.728 1.000 63.460 52 ILE G C 1
ATOM 9104 O O . ILE C 1 73 ? -8.769 -40.620 10.679 1.000 66.040 52 ILE G O 1
ATOM 9120 N N . ILE C 1 74 ? -8.621 -40.640 12.959 1.000 63.900 53 ILE G N 1
ATOM 9121 C CA . ILE C 1 74 ? -10.081 -40.483 13.247 1.000 65.280 53 ILE G CA 1
ATOM 9122 C C . ILE C 1 74 ? -10.610 -39.268 12.473 1.000 67.190 53 ILE G C 1
ATOM 9123 O O . ILE C 1 74 ? -11.658 -39.403 11.817 1.000 68.260 53 ILE G O 1
ATOM 9139 N N . SER C 1 75 ? -9.902 -38.135 12.550 1.000 70.140 54 SER G N 1
ATOM 9140 C CA . SER C 1 75 ? -10.285 -36.832 11.937 1.000 72.130 54 SER G CA 1
ATOM 9141 C C . SER C 1 75 ? -10.349 -36.957 10.411 1.000 75.390 54 SER G C 1
ATOM 9142 O O . SER C 1 75 ? -11.251 -36.344 9.806 1.000 80.240 54 SER G O 1
ATOM 9150 N N . SER C 1 76 ? -9.422 -37.714 9.821 1.000 76.530 55 SER G N 1
ATOM 9151 C CA . SER C 1 76 ? -9.307 -37.924 8.353 1.000 77.710 55 SER G CA 1
ATOM 9152 C C . SER C 1 76 ? -10.408 -38.873 7.866 1.000 78.860 55 SER G C 1
ATOM 9153 O O . SER C 1 76 ? -11.011 -38.579 6.816 1.000 82.090 55 SER G O 1
ATOM 9161 N N . CYS C 1 77 ? -10.658 -39.961 8.603 1.000 79.620 56 CYS G N 1
ATOM 9162 C CA . CYS C 1 77 ? -11.633 -41.031 8.241 1.000 81.800 56 CYS G CA 1
ATOM 9163 C C . CYS C 1 77 ? -13.043 -40.446 8.094 1.000 83.680 56 CYS G C 1
ATOM 9164 O O . CYS C 1 77 ? -13.596 -40.532 6.980 1.000 86.270 56 CYS G O 1
ATOM 9172 N N . CYS C 1 78 ? -13.599 -39.881 9.172 1.000 85.570 57 CYS G N 1
ATOM 9173 C CA . CYS C 1 78 ? -15.004 -39.384 9.228 1.000 88.410 57 CYS G CA 1
ATOM 9174 C C . CYS C 1 78 ? -15.149 -38.143 8.349 1.000 90.280 57 CYS G C 1
ATOM 9175 O O . CYS C 1 78 ? -14.657 -37.071 8.700 1.000 88.800 57 CYS G O 1
ATOM 9183 N N . PRO C 1 79 ? -15.835 -38.250 7.185 1.000 91.760 58 PRO G N 1
ATOM 9184 C CA . PRO C 1 79 ? -15.860 -37.174 6.200 1.000 93.050 58 PRO G CA 1
ATOM 9185 C C . PRO C 1 79 ? -16.898 -36.107 6.548 1.000 94.750 58 PRO G C 1
ATOM 9186 O O . PRO C 1 79 ? -18.086 -36.394 6.590 1.000 95.280 58 PRO G O 1
ATOM 9197 N N . THR C 1 80 ? -16.387 -34.898 6.751 1.000 95.690 59 THR G N 1
ATOM 9198 C CA . THR C 1 80 ? -17.143 -33.667 7.065 1.000 94.530 59 THR G CA 1
ATOM 9199 C C . THR C 1 80 ? -16.096 -32.602 7.381 1.000 95.680 59 THR G C 1
ATOM 9200 O O . THR C 1 80 ? -14.941 -32.977 7.732 1.000 97.040 59 THR G O 1
ATOM 9211 N N . ASP C 1 81 ? -16.475 -31.337 7.211 1.000 95.050 60 ASP G N 1
ATOM 9212 C CA . ASP C 1 81 ? -15.698 -30.212 7.785 1.000 94.160 60 ASP G CA 1
ATOM 9213 C C . ASP C 1 81 ? -16.257 -30.024 9.188 1.000 91.490 60 ASP G C 1
ATOM 9214 O O . ASP C 1 81 ? -17.291 -29.322 9.326 1.000 93.060 60 ASP G O 1
ATOM 9223 N N . PHE C 1 82 ? -15.668 -30.709 10.164 1.000 86.400 61 PHE G N 1
ATOM 9224 C CA . PHE C 1 82 ? -16.072 -30.580 11.585 1.000 83.100 61 PHE G CA 1
ATOM 9225 C C . PHE C 1 82 ? -15.686 -29.168 12.015 1.000 82.530 61 PHE G C 1
ATOM 9226 O O . PHE C 1 82 ? -14.589 -28.704 11.637 1.000 85.090 61 PHE G O 1
ATOM 9243 N N . GLU C 1 83 ? -16.571 -28.486 12.733 1.000 81.550 62 GLU G N 1
ATOM 9244 C CA . GLU C 1 83 ? -16.311 -27.115 13.239 1.000 80.600 62 GLU G CA 1
ATOM 9245 C C . GLU C 1 83 ? -15.149 -27.168 14.233 1.000 77.060 62 GLU G C 1
ATOM 9246 O O . GLU C 1 83 ? -14.244 -26.313 14.149 1.000 76.500 62 GLU G O 1
ATOM 9258 N N . LEU C 1 84 ? -15.188 -28.168 15.115 1.000 73.670 63 LEU G N 1
ATOM 9259 C CA . LEU C 1 84 ? -14.278 -28.326 16.275 1.000 70.420 63 LEU G CA 1
ATOM 9260 C C . LEU C 1 84 ? -14.013 -29.814 16.499 1.000 67.630 63 LEU G C 1
ATOM 9261 O O . LEU C 1 84 ? -14.981 -30.596 16.566 1.000 64.190 63 LEU G O 1
ATOM 9277 N N . PHE C 1 85 ? -12.732 -30.169 16.578 1.000 66.370 64 PHE G N 1
ATOM 9278 C CA . PHE C 1 85 ? -12.232 -31.483 17.052 1.000 63.940 64 PHE G CA 1
ATOM 9279 C C . PHE C 1 85 ? -11.340 -31.237 18.271 1.000 62.780 64 PHE G C 1
ATOM 9280 O O . PHE C 1 85 ? -10.169 -30.860 18.087 1.000 62.850 64 PHE G O 1
ATOM 9297 N N . GLU C 1 86 ? -11.887 -31.421 19.475 1.000 63.940 65 GLU G N 1
ATOM 9298 C CA . GLU C 1 86 ? -11.099 -31.423 20.736 1.000 63.980 65 GLU G CA 1
ATOM 9299 C C . GLU C 1 86 ? -10.548 -32.833 20.959 1.000 61.870 65 GLU G C 1
ATOM 9300 O O . GLU C 1 86 ? -11.231 -33.807 20.592 1.000 61.120 65 GLU G O 1
ATOM 9312 N N . ALA C 1 87 ? -9.343 -32.924 21.517 1.000 59.450 66 ALA G N 1
ATOM 9313 C CA . ALA C 1 87 ? -8.706 -34.189 21.944 1.000 58.660 66 ALA G CA 1
ATOM 9314 C C . ALA C 1 87 ? -7.989 -33.941 23.273 1.000 57.160 66 ALA G C 1
ATOM 9315 O O . ALA C 1 87 ? -7.336 -32.892 23.404 1.000 55.810 66 ALA G O 1
ATOM 9322 N N . CYS C 1 88 ? -8.148 -34.849 24.236 1.000 55.440 67 CYS G N 1
ATOM 9323 C CA . CYS C 1 88 ? -7.644 -34.674 25.623 1.000 55.890 67 CYS G CA 1
ATOM 9324 C C . CYS C 1 88 ? -6.840 -35.898 26.065 1.000 54.690 67 CYS G C 1
ATOM 9325 O O . CYS C 1 88 ? -6.937 -36.956 25.413 1.000 55.190 67 CYS G O 1
ATOM 9333 N N . ASP C 1 89 ? -6.071 -35.724 27.138 1.000 54.840 68 ASP G N 1
ATOM 9334 C CA . ASP C 1 89 ? -5.180 -36.748 27.744 1.000 55.190 68 ASP G CA 1
ATOM 9335 C C . ASP C 1 89 ? -4.742 -36.209 29.109 1.000 55.140 68 ASP G C 1
ATOM 9336 O O . ASP C 1 89 ? -4.850 -34.983 29.313 1.000 53.410 68 ASP G O 1
ATOM 9345 N N . VAL C 1 90 ? -4.293 -37.084 30.011 1.000 55.230 69 VAL G N 1
ATOM 9346 C CA . VAL C 1 90 ? -3.783 -36.681 31.357 1.000 56.900 69 VAL G CA 1
ATOM 9347 C C . VAL C 1 90 ? -2.272 -36.451 31.268 1.000 58.070 69 VAL G C 1
ATOM 9348 O O . VAL C 1 90 ? -1.737 -35.702 32.112 1.000 59.320 69 VAL G O 1
ATOM 9361 N N . ASN C 1 91 ? -1.623 -37.028 30.258 1.000 59.480 70 ASN G N 1
ATOM 9362 C CA . ASN C 1 91 ? -0.161 -36.886 30.049 1.000 60.360 70 ASN G CA 1
ATOM 9363 C C . ASN C 1 91 ? 0.113 -35.540 29.381 1.000 61.470 70 ASN G C 1
ATOM 9364 O O . ASN C 1 91 ? -0.252 -35.382 28.202 1.000 62.220 70 ASN G O 1
ATOM 9375 N N . VAL C 1 92 ? 0.765 -34.630 30.104 1.000 62.110 71 VAL G N 1
ATOM 9376 C CA . VAL C 1 92 ? 1.031 -33.238 29.635 1.000 63.750 71 VAL G CA 1
ATOM 9377 C C . VAL C 1 92 ? 2.061 -33.252 28.501 1.000 63.720 71 VAL G C 1
ATOM 9378 O O . VAL C 1 92 ? 1.889 -32.447 27.567 1.000 61.880 71 VAL G O 1
ATOM 9391 N N . LYS C 1 93 ? 3.090 -34.104 28.570 1.000 65.220 72 LYS G N 1
ATOM 9392 C CA . LYS C 1 93 ? 4.138 -34.149 27.514 1.000 67.100 72 LYS G CA 1
ATOM 9393 C C . LYS C 1 93 ? 3.492 -34.577 26.195 1.000 64.720 72 LYS G C 1
ATOM 9394 O O . LYS C 1 93 ? 3.835 -33.985 25.152 1.000 64.390 72 LYS G O 1
ATOM 9413 N N . SER C 1 94 ? 2.587 -35.557 26.250 1.000 62.530 73 SER G N 1
ATOM 9414 C CA . SER C 1 94 ? 1.879 -36.106 25.064 1.000 61.560 73 SER G CA 1
ATOM 9415 C C . SER C 1 94 ? 0.997 -35.028 24.427 1.000 59.990 73 SER G C 1
ATOM 9416 O O . SER C 1 94 ? 1.045 -34.889 23.189 1.000 57.500 73 SER G O 1
ATOM 9424 N N . VAL C 1 95 ? 0.230 -34.296 25.239 1.000 58.900 74 VAL G N 1
ATOM 9425 C CA . VAL C 1 95 ? -0.696 -33.230 24.750 1.000 60.610 74 VAL G CA 1
ATOM 9426 C C . VAL C 1 95 ? 0.134 -32.161 24.036 1.000 62.510 74 VAL G C 1
ATOM 9427 O O . VAL C 1 95 ? -0.322 -31.651 22.998 1.000 63.510 74 VAL G O 1
ATOM 9440 N N . LYS C 1 96 ? 1.301 -31.839 24.598 1.000 66.280 75 LYS G N 1
ATOM 9441 C CA . LYS C 1 96 ? 2.235 -30.809 24.073 1.000 68.410 75 LYS G CA 1
ATOM 9442 C C . LYS C 1 96 ? 2.810 -31.275 22.732 1.000 67.340 75 LYS G C 1
ATOM 9443 O O . LYS C 1 96 ? 2.785 -30.468 21.782 1.000 67.650 75 LYS G O 1
ATOM 9462 N N . TYR C 1 97 ? 3.314 -32.512 22.661 1.000 67.070 76 TYR G N 1
ATOM 9463 C CA . TYR C 1 97 ? 3.803 -33.139 21.401 1.000 68.120 76 TYR G CA 1
ATOM 9464 C C . TYR C 1 97 ? 2.682 -33.079 20.355 1.000 67.370 76 TYR G C 1
ATOM 9465 O O . TYR C 1 97 ? 2.938 -32.650 19.215 1.000 65.500 76 TYR G O 1
ATOM 9483 N N . ALA C 1 98 ? 1.474 -33.489 20.754 1.000 67.130 77 ALA G N 1
ATOM 9484 C CA . ALA C 1 98 ? 0.260 -33.565 19.904 1.000 66.950 77 ALA G CA 1
ATOM 9485 C C . ALA C 1 98 ? -0.112 -32.178 19.375 1.000 67.750 77 ALA G C 1
ATOM 9486 O O . ALA C 1 98 ? -0.397 -32.065 18.166 1.000 64.860 77 ALA G O 1
ATOM 9493 N N . THR C 1 99 ? -0.128 -31.170 20.244 1.000 71.080 78 THR G N 1
ATOM 9494 C CA . THR C 1 99 ? -0.457 -29.777 19.845 1.000 72.840 78 THR G CA 1
ATOM 9495 C C . THR C 1 99 ? 0.622 -29.294 18.864 1.000 74.340 78 THR G C 1
ATOM 9496 O O . THR C 1 99 ? 0.267 -28.570 17.910 1.000 74.090 78 THR G O 1
ATOM 9507 N N . GLU C 1 100 ? 1.880 -29.698 19.069 1.000 76.720 79 GLU G N 1
ATOM 9508 C CA . GLU C 1 100 ? 3.015 -29.297 18.194 1.000 78.890 79 GLU G CA 1
ATOM 9509 C C . GLU C 1 100 ? 2.835 -29.844 16.778 1.000 78.460 79 GLU G C 1
ATOM 9510 O O . GLU C 1 100 ? 3.110 -29.087 15.839 1.000 80.930 79 GLU G O 1
ATOM 9522 N N . HIS C 1 101 ? 2.440 -31.107 16.607 1.000 76.420 80 HIS G N 1
ATOM 9523 C CA . HIS C 1 101 ? 2.478 -31.738 15.258 1.000 75.640 80 HIS G CA 1
ATOM 9524 C C . HIS C 1 101 ? 1.134 -31.636 14.536 1.000 73.760 80 HIS G C 1
ATOM 9525 O O . HIS C 1 101 ? 1.165 -31.453 13.300 1.000 74.030 80 HIS G O 1
ATOM 9540 N N . TYR C 1 102 ? 0.008 -31.745 15.240 1.000 72.620 81 TYR G N 1
ATOM 9541 C CA . TYR C 1 102 ? -1.321 -31.832 14.580 1.000 71.840 81 TYR G CA 1
ATOM 9542 C C . TYR C 1 102 ? -2.221 -30.655 14.947 1.000 72.740 81 TYR G C 1
ATOM 9543 O O . TYR C 1 102 ? -3.346 -30.602 14.415 1.000 73.600 81 TYR G O 1
ATOM 9561 N N . GLY C 1 103 ? -1.762 -29.751 15.811 1.000 74.190 82 GLY G N 1
ATOM 9562 C CA . GLY C 1 103 ? -2.603 -28.633 16.276 1.000 75.060 82 GLY G CA 1
ATOM 9563 C C . GLY C 1 103 ? -2.967 -27.695 15.137 1.000 76.500 82 GLY G C 1
ATOM 9564 O O . GLY C 1 103 ? -2.052 -27.235 14.425 1.000 77.250 82 GLY G O 1
ATOM 9568 N N . THR C 1 104 ? -4.268 -27.436 14.978 1.000 76.970 83 THR G N 1
ATOM 9569 C CA . THR C 1 104 ? -4.857 -26.439 14.043 1.000 75.910 83 THR G CA 1
ATOM 9570 C C . THR C 1 104 ? -5.771 -25.507 14.848 1.000 76.100 83 THR G C 1
ATOM 9571 O O . THR C 1 104 ? -5.696 -25.540 16.092 1.000 75.560 83 THR G O 1
ATOM 9582 N N . SER C 1 105 ? -6.595 -24.709 14.163 1.000 78.580 84 SER G N 1
ATOM 9583 C CA . SER C 1 105 ? -7.628 -23.829 14.772 1.000 78.370 84 SER G CA 1
ATOM 9584 C C . SER C 1 105 ? -8.874 -24.652 15.122 1.000 77.700 84 SER G C 1
ATOM 9585 O O . SER C 1 105 ? -9.564 -24.284 16.094 1.000 77.340 84 SER G O 1
ATOM 9593 N N . LYS C 1 106 ? -9.145 -25.723 14.368 1.000 77.800 85 LYS G N 1
ATOM 9594 C CA . LYS C 1 106 ? -10.322 -26.609 14.589 1.000 78.380 85 LYS G CA 1
ATOM 9595 C C . LYS C 1 106 ? -9.905 -27.834 15.411 1.000 74.610 85 LYS G C 1
ATOM 9596 O O . LYS C 1 106 ? -10.783 -28.403 16.086 1.000 73.910 85 LYS G O 1
ATOM 9615 N N . MET C 1 107 ? -8.624 -28.216 15.356 1.000 72.840 86 MET G N 1
ATOM 9616 C CA . MET C 1 107 ? -8.061 -29.394 16.073 1.000 71.790 86 MET G CA 1
ATOM 9617 C C . MET C 1 107 ? -7.269 -28.917 17.293 1.000 69.620 86 MET G C 1
ATOM 9618 O O . MET C 1 107 ? -6.134 -28.429 17.110 1.000 69.970 86 MET G O 1
ATOM 9632 N N . ARG C 1 108 ? -7.843 -29.068 18.488 1.000 67.920 87 ARG G N 1
ATOM 9633 C CA . ARG C 1 108 ? -7.264 -28.533 19.749 1.000 67.940 87 ARG G CA 1
ATOM 9634 C C . ARG C 1 108 ? -7.041 -29.666 20.746 1.000 66.040 87 ARG G C 1
ATOM 9635 O O . ARG C 1 108 ? -7.982 -30.444 20.984 1.000 66.010 87 ARG G O 1
ATOM 9656 N N . PHE C 1 109 ? -5.843 -29.714 21.323 1.000 64.750 88 PHE G N 1
ATOM 9657 C CA . PHE C 1 109 ? -5.446 -30.683 22.373 1.000 64.520 88 PHE G CA 1
ATOM 9658 C C . PHE C 1 109 ? -5.316 -29.942 23.707 1.000 65.320 88 PHE G C 1
ATOM 9659 O O . PHE C 1 109 ? -4.438 -29.066 23.819 1.000 68.660 88 PHE G O 1
ATOM 9676 N N . ARG C 1 110 ? -6.184 -30.268 24.670 1.000 65.720 89 ARG G N 1
ATOM 9677 C CA . ARG C 1 110 ? -6.136 -29.723 26.053 1.000 67.060 89 ARG G CA 1
ATOM 9678 C C . ARG C 1 110 ? -5.836 -30.877 27.013 1.000 65.010 89 ARG G C 1
ATOM 9679 O O . ARG C 1 110 ? -5.957 -32.040 26.594 1.000 62.220 89 ARG G O 1
ATOM 9700 N N . VAL C 1 111 ? -5.433 -30.556 28.243 1.000 65.500 90 VAL G N 1
ATOM 9701 C CA . VAL C 1 111 ? -5.255 -31.548 29.345 1.000 64.740 90 VAL G CA 1
ATOM 9702 C C . VAL C 1 111 ? -6.611 -31.702 30.043 1.000 63.770 90 VAL G C 1
ATOM 9703 O O . VAL C 1 111 ? -7.230 -30.667 30.362 1.000 64.680 90 VAL G O 1
ATOM 9716 N N . MET C 1 112 ? -7.055 -32.943 30.253 1.000 63.070 91 MET G N 1
ATOM 9717 C CA . MET C 1 112 ? -8.345 -33.265 30.920 1.000 62.900 91 MET G CA 1
ATOM 9718 C C . MET C 1 112 ? -8.298 -34.695 31.464 1.000 61.340 91 MET G C 1
ATOM 9719 O O . MET C 1 112 ? -7.813 -35.589 30.742 1.000 61.640 91 MET G O 1
ATOM 9733 N N . ASP C 1 113 ? -8.786 -34.883 32.692 1.000 60.100 92 ASP G N 1
ATOM 9734 C CA . ASP C 1 113 ? -9.007 -36.214 33.315 1.000 60.010 92 ASP G CA 1
ATOM 9735 C C . ASP C 1 113 ? -10.488 -36.573 33.145 1.000 58.770 92 ASP G C 1
ATOM 9736 O O . ASP C 1 113 ? -11.337 -35.778 33.589 1.000 58.480 92 ASP G O 1
ATOM 9745 N N . ILE C 1 114 ? -10.780 -37.721 32.523 1.000 58.660 93 ILE G N 1
ATOM 9746 C CA . ILE C 1 114 ? -12.173 -38.180 32.225 1.000 57.580 93 ILE G CA 1
ATOM 9747 C C . ILE C 1 114 ? -12.775 -38.837 33.476 1.000 58.290 93 ILE G C 1
ATOM 9748 O O . ILE C 1 114 ? -13.992 -39.108 33.467 1.000 58.940 93 ILE G O 1
ATOM 9764 N N . GLU C 1 115 ? -11.958 -39.087 34.506 1.000 59.160 94 GLU G N 1
ATOM 9765 C CA . GLU C 1 115 ? -12.406 -39.596 35.834 1.000 61.380 94 GLU G CA 1
ATOM 9766 C C . GLU C 1 115 ? -12.878 -38.438 36.723 1.000 63.180 94 GLU G C 1
ATOM 9767 O O . GLU C 1 115 ? -13.610 -38.714 37.688 1.000 62.110 94 GLU G O 1
ATOM 9779 N N . SER C 1 116 ? -12.459 -37.203 36.423 1.000 65.870 95 SER G N 1
ATOM 9780 C CA . SER C 1 116 ? -12.768 -35.980 37.216 1.000 67.730 95 SER G CA 1
ATOM 9781 C C . SER C 1 116 ? -14.111 -35.387 36.779 1.000 68.210 95 SER G C 1
ATOM 9782 O O . SER C 1 116 ? -14.673 -35.861 35.773 1.000 68.090 95 SER G O 1
ATOM 9790 N N . ASP C 1 117 ? -14.594 -34.384 37.519 1.000 70.130 96 ASP G N 1
ATOM 9791 C CA . ASP C 1 117 ? -15.796 -33.578 37.172 1.000 71.740 96 ASP G CA 1
ATOM 9792 C C . ASP C 1 117 ? -15.529 -32.822 35.867 1.000 69.640 96 ASP G C 1
ATOM 9793 O O . ASP C 1 117 ? -14.406 -32.311 35.703 1.000 70.620 96 ASP G O 1
ATOM 9802 N N . LEU C 1 118 ? -16.530 -32.754 34.986 1.000 68.840 97 LEU G N 1
ATOM 9803 C CA . LEU C 1 118 ? -16.454 -32.031 33.687 1.000 68.710 97 LEU G CA 1
ATOM 9804 C C . LEU C 1 118 ? -16.727 -30.548 33.913 1.000 69.620 97 LEU G C 1
ATOM 9805 O O . LEU C 1 118 ? -17.556 -30.191 34.748 1.000 67.750 97 LEU G O 1
ATOM 9821 N N . PRO C 1 119 ? -16.049 -29.641 33.170 1.000 72.090 98 PRO G N 1
ATOM 9822 C CA . PRO C 1 119 ? -16.491 -28.251 33.069 1.000 71.740 98 PRO G CA 1
ATOM 9823 C C . PRO C 1 119 ? -17.842 -28.200 32.337 1.000 73.500 98 PRO G C 1
ATOM 9824 O O . PRO C 1 119 ? -18.054 -29.013 31.455 1.000 73.170 98 PRO G O 1
ATOM 9835 N N . LYS C 1 120 ? -18.712 -27.259 32.713 1.000 75.960 99 LYS G N 1
ATOM 9836 C CA . LYS C 1 120 ? -20.102 -27.152 32.185 1.000 78.210 99 LYS G CA 1
ATOM 9837 C C . LYS C 1 120 ? -20.087 -26.767 30.699 1.000 78.170 99 LYS G C 1
ATOM 9838 O O . LYS C 1 120 ? -21.086 -27.068 30.015 1.000 78.730 99 LYS G O 1
ATOM 9857 N N . GLU C 1 121 ? -19.007 -26.136 30.219 1.000 77.790 100 GLU G N 1
ATOM 9858 C CA . GLU C 1 121 ? -18.836 -25.735 28.792 1.000 78.240 100 GLU G CA 1
ATOM 9859 C C . GLU C 1 121 ? -19.073 -26.945 27.877 1.000 75.880 100 GLU G C 1
ATOM 9860 O O . GLU C 1 121 ? -19.633 -26.754 26.778 1.000 76.840 100 GLU G O 1
ATOM 9872 N N . MET C 1 122 ? -18.665 -28.137 28.327 1.000 72.230 101 MET G N 1
ATOM 9873 C CA . MET C 1 122 ? -18.592 -29.382 27.507 1.000 71.200 101 MET G CA 1
ATOM 9874 C C . MET C 1 122 ? -19.787 -30.307 27.750 1.000 68.940 101 MET G C 1
ATOM 9875 O O . MET C 1 122 ? -19.925 -31.278 26.982 1.000 66.610 101 MET G O 1
ATOM 9889 N N . LYS C 1 123 ? -20.581 -30.067 28.795 1.000 68.830 102 LYS G N 1
ATOM 9890 C CA . LYS C 1 123 ? -21.812 -30.859 29.060 1.000 69.350 102 LYS G CA 1
ATOM 9891 C C . LYS C 1 123 ? -22.687 -30.835 27.798 1.000 66.950 102 LYS G C 1
ATOM 9892 O O . LYS C 1 123 ? -23.156 -29.744 27.431 1.000 66.760 102 LYS G O 1
ATOM 9911 N N . GLY C 1 124 ? -22.851 -31.989 27.143 1.000 66.550 103 GLY G N 1
ATOM 9912 C CA . GLY C 1 124 ? -23.773 -32.188 26.004 1.000 66.030 103 GLY G CA 1
ATOM 9913 C C . GLY C 1 124 ? -23.366 -31.396 24.773 1.000 65.140 103 GLY G C 1
ATOM 9914 O O . GLY C 1 124 ? -24.260 -30.999 24.003 1.000 65.690 103 GLY G O 1
ATOM 9918 N N . LYS C 1 125 ? -22.060 -31.211 24.573 1.000 64.260 104 LYS G N 1
ATOM 9919 C CA . LYS C 1 125 ? -21.477 -30.309 23.544 1.000 63.150 104 LYS G CA 1
ATOM 9920 C C . LYS C 1 125 ? -21.154 -31.090 22.262 1.000 62.780 104 LYS G C 1
ATOM 9921 O O . LYS C 1 125 ? -21.276 -30.494 21.175 1.000 64.010 104 LYS G O 1
ATOM 9940 N N . PHE C 1 126 ? -20.759 -32.363 22.378 1.000 61.480 105 PHE G N 1
ATOM 9941 C CA . PHE C 1 126 ? -20.133 -33.147 21.278 1.000 59.720 105 PHE G CA 1
ATOM 9942 C C . PHE C 1 126 ? -21.155 -34.072 20.610 1.000 58.390 105 PHE G C 1
ATOM 9943 O O . PHE C 1 126 ? -21.888 -34.781 21.318 1.000 57.060 105 PHE G O 1
ATOM 9960 N N . ASP C 1 127 ? -21.171 -34.064 19.273 1.000 59.530 106 ASP G N 1
ATOM 9961 C CA . ASP C 1 127 ? -22.068 -34.884 18.414 1.000 61.080 106 ASP G CA 1
ATOM 9962 C C . ASP C 1 127 ? -21.512 -36.309 18.324 1.000 60.860 106 ASP G C 1
ATOM 9963 O O . ASP C 1 127 ? -22.315 -37.253 18.184 1.000 60.840 106 ASP G O 1
ATOM 9972 N N . HIS C 1 128 ? -20.184 -36.440 18.380 1.000 60.600 107 HIS G N 1
ATOM 9973 C CA . HIS C 1 128 ? -19.446 -37.731 18.417 1.000 60.590 107 HIS G CA 1
ATOM 9974 C C . HIS C 1 128 ? -18.333 -37.640 19.460 1.000 58.960 107 HIS G C 1
ATOM 9975 O O . HIS C 1 128 ? -17.585 -36.648 19.426 1.000 59.410 107 HIS G O 1
ATOM 9990 N N . VAL C 1 129 ? -18.243 -38.621 20.359 1.000 56.010 108 VAL G N 1
ATOM 9991 C CA . VAL C 1 129 ? -17.071 -38.773 21.270 1.000 55.060 108 VAL G CA 1
ATOM 9992 C C . VAL C 1 129 ? -16.385 -40.104 20.946 1.000 52.960 108 VAL G C 1
ATOM 9993 O O . VAL C 1 129 ? -17.073 -41.141 20.874 1.000 51.080 108 VAL G O 1
ATOM 10006 N N . PHE C 1 130 ? -15.078 -40.039 20.694 1.000 51.910 109 PHE G N 1
ATOM 10007 C CA . PHE C 1 130 ? -14.195 -41.204 20.447 1.000 51.360 109 PHE G CA 1
ATOM 10008 C C . PHE C 1 130 ? -13.301 -41.423 21.668 1.000 52.190 109 PHE G C 1
ATOM 10009 O O . PHE C 1 130 ? -12.975 -40.457 22.394 1.000 52.540 109 PHE G O 1
ATOM 10026 N N . SER C 1 131 ? -12.957 -42.689 21.896 1.000 50.380 110 SER G N 1
ATOM 10027 C CA . SER C 1 131 ? -11.881 -43.132 22.818 1.000 49.540 110 SER G CA 1
ATOM 10028 C C . SER C 1 131 ? -11.367 -44.501 22.379 1.000 48.590 110 SER G C 1
ATOM 10029 O O . SER C 1 131 ? -12.189 -45.431 22.337 1.000 47.660 110 SER G O 1
ATOM 10037 N N . PHE C 1 132 ? -10.070 -44.640 22.103 1.000 48.720 111 PHE G N 1
ATOM 10038 C CA . PHE C 1 132 ? -9.448 -45.952 21.779 1.000 49.510 111 PHE G CA 1
ATOM 10039 C C . PHE C 1 132 ? -8.300 -46.230 22.752 1.000 49.000 111 PHE G C 1
ATOM 10040 O O . PHE C 1 132 ? -7.487 -45.314 22.991 1.000 48.840 111 PHE G O 1
ATOM 10057 N N . TYR C 1 133 ? -8.259 -47.450 23.303 1.000 49.920 112 TYR G N 1
ATOM 10058 C CA . TYR C 1 133 ? -7.136 -47.990 24.117 1.000 49.330 112 TYR G CA 1
ATOM 10059 C C . TYR C 1 133 ? -6.888 -47.101 25.348 1.000 49.040 112 TYR G C 1
ATOM 10060 O O . TYR C 1 133 ? -5.724 -46.940 25.749 1.000 50.550 112 TYR G O 1
ATOM 10078 N N . THR C 1 134 ? -7.943 -46.540 25.943 1.000 48.260 113 THR G N 1
ATOM 10079 C CA . THR C 1 134 ? -7.825 -45.510 27.012 1.000 48.400 113 THR G CA 1
ATOM 10080 C C . THR C 1 134 ? -8.605 -45.912 28.269 1.000 47.150 113 THR G C 1
ATOM 10081 O O . THR C 1 134 ? -8.069 -45.699 29.369 1.000 47.720 113 THR G O 1
ATOM 10092 N N . LEU C 1 135 ? -9.820 -46.444 28.125 1.000 46.180 114 LEU G N 1
ATOM 10093 C CA . LEU C 1 135 ? -10.756 -46.638 29.265 1.000 46.490 114 LEU G CA 1
ATOM 10094 C C . LEU C 1 135 ? -10.335 -47.829 30.127 1.000 46.000 114 LEU G C 1
ATOM 10095 O O . LEU C 1 135 ? -10.854 -47.937 31.258 1.000 44.610 114 LEU G O 1
ATOM 10111 N N . HIS C 1 136 ? -9.415 -48.666 29.645 1.000 46.550 115 HIS G N 1
ATOM 10112 C CA . HIS C 1 136 ? -8.813 -49.748 30.472 1.000 47.420 115 HIS G CA 1
ATOM 10113 C C . HIS C 1 136 ? -7.747 -49.193 31.426 1.000 48.330 115 HIS G C 1
ATOM 10114 O O . HIS C 1 136 ? -7.373 -49.918 32.368 1.000 49.130 115 HIS G O 1
ATOM 10129 N N . TRP C 1 137 ? -7.287 -47.959 31.214 1.000 49.410 116 TRP G N 1
ATOM 10130 C CA . TRP C 1 137 ? -6.350 -47.254 32.131 1.000 50.170 116 TRP G CA 1
ATOM 10131 C C . TRP C 1 137 ? -7.065 -46.807 33.410 1.000 51.670 116 TRP G C 1
ATOM 10132 O O . TRP C 1 137 ? -6.364 -46.406 34.360 1.000 52.220 116 TRP G O 1
ATOM 10153 N N . ILE C 1 138 ? -8.399 -46.842 33.428 1.000 52.300 117 ILE G N 1
ATOM 10154 C CA . ILE C 1 138 ? -9.226 -45.963 34.306 1.000 53.690 117 ILE G CA 1
ATOM 10155 C C . ILE C 1 138 ? -9.804 -46.759 35.483 1.000 55.220 117 ILE G C 1
ATOM 10156 O O . ILE C 1 138 ? -10.433 -47.809 35.252 1.000 55.690 117 ILE G O 1
ATOM 10172 N N . GLU C 1 139 ? -9.573 -46.251 36.699 1.000 56.120 118 GLU G N 1
ATOM 10173 C CA . GLU C 1 139 ? -10.062 -46.819 37.985 1.000 58.230 118 GLU G CA 1
ATOM 10174 C C . GLU C 1 139 ? -11.573 -46.583 38.083 1.000 56.970 118 GLU G C 1
ATOM 10175 O O . GLU C 1 139 ? -12.320 -47.576 38.122 1.000 57.010 118 GLU G O 1
ATOM 10187 N N . ASN C 1 140 ? -11.998 -45.315 38.113 1.000 57.360 119 ASN G N 1
ATOM 10188 C CA . ASN C 1 140 ? -13.424 -44.923 38.280 1.000 56.680 119 ASN G CA 1
ATOM 10189 C C . ASN C 1 140 ? -14.156 -45.138 36.949 1.000 55.250 119 ASN G C 1
ATOM 10190 O O . ASN C 1 140 ? -14.365 -44.161 36.200 1.000 53.100 119 ASN G O 1
ATOM 10201 N N . GLN C 1 141 ? -14.540 -46.388 36.689 1.000 55.030 120 GLN G N 1
ATOM 10202 C CA . GLN C 1 141 ? -15.197 -46.830 35.430 1.000 54.770 120 GLN G CA 1
ATOM 10203 C C . GLN C 1 141 ? -16.569 -46.153 35.291 1.000 54.180 120 GLN G C 1
ATOM 10204 O O . GLN C 1 141 ? -16.885 -45.694 34.177 1.000 53.550 120 GLN G O 1
ATOM 10218 N N . GLU C 1 142 ? -17.343 -46.083 36.381 1.000 55.270 121 GLU G N 1
ATOM 10219 C CA . GLU C 1 142 ? -18.736 -45.541 36.383 1.000 58.090 121 GLU G CA 1
ATOM 10220 C C . GLU C 1 142 ? -18.712 -44.058 35.996 1.000 56.400 121 GLU G C 1
ATOM 10221 O O . GLU C 1 142 ? -19.511 -43.673 35.124 1.000 55.820 121 GLU G O 1
ATOM 10233 N N . LYS C 1 143 ? -17.836 -43.265 36.616 1.000 56.300 122 LYS G N 1
ATOM 10234 C CA . LYS C 1 143 ? -17.732 -41.809 36.338 1.000 57.560 122 LYS G CA 1
ATOM 10235 C C . LYS C 1 143 ? -17.292 -41.582 34.892 1.000 55.130 122 LYS G C 1
ATOM 10236 O O . LYS C 1 143 ? -17.876 -40.702 34.234 1.000 54.510 122 LYS G O 1
ATOM 10255 N N . ALA C 1 144 ? -16.292 -42.334 34.431 1.000 53.160 123 ALA G N 1
ATOM 10256 C CA . ALA C 1 144 ? -15.752 -42.230 33.057 1.000 53.040 123 ALA G CA 1
ATOM 10257 C C . ALA C 1 144 ? -16.905 -42.341 32.051 1.000 51.960 123 ALA G C 1
ATOM 10258 O O . ALA C 1 144 ? -17.036 -41.436 31.203 1.000 50.880 123 ALA G O 1
ATOM 10265 N N . PHE C 1 145 ? -17.719 -43.397 32.162 1.000 51.710 124 PHE G N 1
ATOM 10266 C CA . PHE C 1 145 ? -18.863 -43.681 31.253 1.000 52.270 124 PHE G CA 1
ATOM 10267 C C . PHE C 1 145 ? -19.975 -42.647 31.471 1.000 52.840 124 PHE G C 1
ATOM 10268 O O . PHE C 1 145 ? -20.584 -42.209 30.475 1.000 53.650 124 PHE G O 1
ATOM 10285 N N . GLN C 1 146 ? -20.223 -42.260 32.725 1.000 53.940 125 GLN G N 1
ATOM 10286 C CA . GLN C 1 146 ? -21.206 -41.200 33.081 1.000 55.080 125 GLN G CA 1
ATOM 10287 C C . GLN C 1 146 ? -20.768 -39.878 32.436 1.000 54.360 125 GLN G C 1
ATOM 10288 O O . GLN C 1 146 ? -21.643 -39.164 31.906 1.000 54.820 125 GLN G O 1
ATOM 10302 N N . ASN C 1 147 ? -19.465 -39.573 32.474 1.000 53.620 126 ASN G N 1
ATOM 10303 C CA . ASN C 1 147 ? -18.868 -38.353 31.862 1.000 52.970 126 ASN G CA 1
ATOM 10304 C C . ASN C 1 147 ? -19.025 -38.412 30.340 1.000 52.370 126 ASN G C 1
ATOM 10305 O O . ASN C 1 147 ? -19.416 -37.388 29.754 1.000 52.770 126 ASN G O 1
ATOM 10316 N N . ILE C 1 148 ? -18.733 -39.562 29.728 1.000 52.160 127 ILE G N 1
ATOM 10317 C CA . ILE C 1 148 ? -18.836 -39.747 28.249 1.000 53.140 127 ILE G CA 1
ATOM 10318 C C . ILE C 1 148 ? -20.287 -39.467 27.827 1.000 55.400 127 ILE G C 1
ATOM 10319 O O . ILE C 1 148 ? -20.477 -38.751 26.824 1.000 55.050 127 ILE G O 1
ATOM 10335 N N . TYR C 1 149 ? -21.263 -39.988 28.580 1.000 56.600 128 TYR G N 1
ATOM 10336 C CA . TYR C 1 149 ? -22.720 -39.748 28.382 1.000 57.300 128 TYR G CA 1
ATOM 10337 C C . TYR C 1 149 ? -23.025 -38.251 28.519 1.000 57.270 128 TYR G C 1
ATOM 10338 O O . TYR C 1 149 ? -23.711 -37.702 27.638 1.000 57.800 128 TYR G O 1
ATOM 10356 N N . ASP C 1 150 ? -22.538 -37.620 29.592 1.000 58.130 129 ASP G N 1
ATOM 10357 C CA . ASP C 1 150 ? -22.768 -36.179 29.895 1.000 58.900 129 ASP G CA 1
ATOM 10358 C C . ASP C 1 150 ? -22.137 -35.311 28.802 1.000 58.780 129 ASP G C 1
ATOM 10359 O O . ASP C 1 150 ? -22.710 -34.249 28.491 1.000 59.520 129 ASP G O 1
ATOM 10368 N N . LEU C 1 151 ? -20.995 -35.743 28.263 1.000 57.800 130 LEU G N 1
ATOM 10369 C CA . LEU C 1 151 ? -20.224 -35.017 27.216 1.000 57.480 130 LEU G CA 1
ATOM 10370 C C . LEU C 1 151 ? -20.988 -34.987 25.891 1.000 57.330 130 LEU G C 1
ATOM 10371 O O . LEU C 1 151 ? -20.940 -33.953 25.200 1.000 56.910 130 LEU G O 1
ATOM 10387 N N . THR C 1 152 ? -21.621 -36.105 25.544 1.000 59.140 131 THR G N 1
ATOM 10388 C CA . THR C 1 152 ? -22.282 -36.336 24.236 1.000 59.690 131 THR G CA 1
ATOM 10389 C C . THR C 1 152 ? -23.552 -35.494 24.115 1.000 60.620 131 THR G C 1
ATOM 10390 O O . THR C 1 152 ? -24.296 -35.394 25.113 1.000 58.240 131 THR G O 1
ATOM 10401 N N . ALA C 1 153 ? -23.809 -34.964 22.918 1.000 61.600 132 ALA G N 1
ATOM 10402 C CA . ALA C 1 153 ? -25.043 -34.216 22.586 1.000 62.700 132 ALA G CA 1
ATOM 10403 C C . ALA C 1 153 ? -26.247 -35.161 22.659 1.000 64.420 132 ALA G C 1
ATOM 10404 O O . ALA C 1 153 ? -26.056 -36.390 22.529 1.000 62.680 132 ALA G O 1
ATOM 10411 N N . ASP C 1 154 ? -27.440 -34.588 22.840 1.000 66.690 133 ASP G N 1
ATOM 10412 C CA . ASP C 1 154 ? -28.714 -35.313 23.102 1.000 69.220 133 ASP G CA 1
ATOM 10413 C C . ASP C 1 154 ? -29.019 -36.295 21.964 1.000 69.690 133 ASP G C 1
ATOM 10414 O O . ASP C 1 154 ? -29.571 -37.373 22.262 1.000 72.540 133 ASP G O 1
ATOM 10423 N N . ASP C 1 155 ? -28.682 -35.939 20.718 1.000 68.900 134 ASP G N 1
ATOM 10424 C CA . ASP C 1 155 ? -28.819 -36.823 19.525 1.000 69.050 134 ASP G CA 1
ATOM 10425 C C . ASP C 1 155 ? -27.441 -37.346 19.106 1.000 68.620 134 ASP G C 1
ATOM 10426 O O . ASP C 1 155 ? -27.259 -37.648 17.909 1.000 70.700 134 ASP G O 1
ATOM 10435 N N . GLY C 1 156 ? -26.510 -37.451 20.056 1.000 67.450 135 GLY G N 1
ATOM 10436 C CA . GLY C 1 156 ? -25.105 -37.802 19.782 1.000 66.720 135 GLY G CA 1
ATOM 10437 C C . GLY C 1 156 ? -24.879 -39.295 19.905 1.000 65.790 135 GLY G C 1
ATOM 10438 O O . GLY C 1 156 ? -25.732 -39.978 20.507 1.000 65.770 135 GLY G O 1
ATOM 10442 N N . GLU C 1 157 ? -23.774 -39.787 19.345 1.000 64.270 136 GLU G N 1
ATOM 10443 C CA . GLU C 1 157 ? -23.335 -41.198 19.500 1.000 63.310 136 GLU G CA 1
ATOM 10444 C C . GLU C 1 157 ? -21.856 -41.208 19.893 1.000 61.050 136 GLU G C 1
ATOM 10445 O O . GLU C 1 157 ? -21.176 -40.187 19.677 1.000 59.530 136 GLU G O 1
ATOM 10457 N N . CYS C 1 158 ? -21.397 -42.309 20.489 1.000 59.650 137 CYS G N 1
ATOM 10458 C CA . CYS C 1 158 ? -19.995 -42.496 20.946 1.000 59.380 137 CYS G CA 1
ATOM 10459 C C . CYS C 1 158 ? -19.428 -43.787 20.350 1.000 55.990 137 CYS G C 1
ATOM 10460 O O . CYS C 1 158 ? -20.218 -44.718 20.097 1.000 55.070 137 CYS G O 1
ATOM 10468 N N . PHE C 1 159 ? -18.112 -43.823 20.118 1.000 52.730 138 PHE G N 1
ATOM 10469 C CA . PHE C 1 159 ? -17.375 -45.017 19.630 1.000 51.470 138 PHE G CA 1
ATOM 10470 C C . PHE C 1 159 ? -16.098 -45.197 20.456 1.000 50.110 138 PHE G C 1
ATOM 10471 O O . PHE C 1 159 ? -15.176 -44.372 20.342 1.000 49.470 138 PHE G O 1
ATOM 10488 N N . LEU C 1 160 ? -16.060 -46.262 21.259 1.000 49.200 139 LEU G N 1
ATOM 10489 C CA . LEU C 1 160 ? -14.985 -46.537 22.246 1.000 50.020 139 LEU G CA 1
ATOM 10490 C C . LEU C 1 160 ? -14.386 -47.918 21.958 1.000 49.920 139 LEU G C 1
ATOM 10491 O O . LEU C 1 160 ? -15.151 -48.819 21.574 1.000 49.890 139 LEU G O 1
ATOM 10507 N N . THR C 1 161 ? -13.068 -48.065 22.112 1.000 50.230 140 THR G N 1
ATOM 10508 C CA . THR C 1 161 ? -12.381 -49.384 22.168 1.000 50.060 140 THR G CA 1
ATOM 10509 C C . THR C 1 161 ? -11.612 -49.476 23.481 1.000 51.530 140 THR G C 1
ATOM 10510 O O . THR C 1 161 ? -11.223 -48.425 24.037 1.000 52.690 140 THR G O 1
ATOM 10521 N N . LEU C 1 162 ? -11.415 -50.708 23.940 1.000 51.790 141 LEU G N 1
ATOM 10522 C CA . LEU C 1 162 ? -10.965 -51.019 25.315 1.000 52.820 141 LEU G CA 1
ATOM 10523 C C . LEU C 1 162 ? -10.228 -52.349 25.274 1.000 52.330 141 LEU G C 1
ATOM 10524 O O . LEU C 1 162 ? -10.715 -53.250 24.569 1.000 53.850 141 LEU G O 1
ATOM 10540 N N . LEU C 1 163 ? -9.149 -52.498 26.034 1.000 51.610 142 LEU G N 1
ATOM 10541 C CA . LEU C 1 163 ? -8.477 -53.815 26.148 1.000 50.620 142 LEU G CA 1
ATOM 10542 C C . LEU C 1 163 ? -9.116 -54.584 27.297 1.000 51.200 142 LEU G C 1
ATOM 10543 O O . LEU C 1 163 ? -9.303 -53.987 28.374 1.000 50.100 142 LEU G O 1
ATOM 10559 N N . ALA C 1 164 ? -9.458 -55.846 27.063 1.000 52.000 143 ALA G N 1
ATOM 10560 C CA . ALA C 1 164 ? -9.847 -56.774 28.140 1.000 52.570 143 ALA G CA 1
ATOM 10561 C C . ALA C 1 164 ? -8.626 -57.639 28.433 1.000 53.160 143 ALA G C 1
ATOM 10562 O O . ALA C 1 164 ? -7.620 -57.094 28.922 1.000 52.480 143 ALA G O 1
ATOM 10569 N N . GLN C 1 165 ? -8.696 -58.918 28.086 1.000 54.640 144 GLN G N 1
ATOM 10570 C CA . GLN C 1 165 ? -7.545 -59.843 28.167 1.000 56.020 144 GLN G CA 1
ATOM 10571 C C . GLN C 1 165 ? -6.473 -59.382 27.179 1.000 55.490 144 GLN G C 1
ATOM 10572 O O . GLN C 1 165 ? -6.821 -59.183 25.999 1.000 55.050 144 GLN G O 1
ATOM 10586 N N . MET C 1 166 ? -5.233 -59.218 27.641 1.000 54.060 145 MET G N 1
ATOM 10587 C CA . MET C 1 166 ? -4.072 -58.867 26.781 1.000 53.880 145 MET G CA 1
ATOM 10588 C C . MET C 1 166 ? -2.815 -59.489 27.384 1.000 53.990 145 MET G C 1
ATOM 10589 O O . MET C 1 166 ? -2.451 -59.155 28.510 1.000 51.970 145 MET G O 1
ATOM 10603 N N . PRO C 1 167 ? -2.128 -60.420 26.677 1.000 54.480 146 PRO G N 1
ATOM 10604 C CA . PRO C 1 167 ? -0.925 -61.072 27.206 1.000 55.230 146 PRO G CA 1
ATOM 10605 C C . PRO C 1 167 ? 0.138 -60.141 27.809 1.000 55.190 146 PRO G C 1
ATOM 10606 O O . PRO C 1 167 ? 0.728 -60.521 28.804 1.000 56.000 146 PRO G O 1
ATOM 10617 N N . VAL C 1 168 ? 0.344 -58.960 27.217 1.000 55.750 147 VAL G N 1
ATOM 10618 C CA . VAL C 1 168 ? 1.349 -57.951 27.679 1.000 56.300 147 VAL G CA 1
ATOM 10619 C C . VAL C 1 168 ? 1.123 -57.667 29.171 1.000 56.470 147 VAL G C 1
ATOM 10620 O O . VAL C 1 168 ? 2.124 -57.452 29.879 1.000 56.770 147 VAL G O 1
ATOM 10633 N N . PHE C 1 169 ? -0.133 -57.662 29.631 1.000 55.880 148 PHE G N 1
ATOM 10634 C CA . PHE C 1 169 ? -0.489 -57.485 31.066 1.000 56.020 148 PHE G CA 1
ATOM 10635 C C . PHE C 1 169 ? 0.187 -58.581 31.899 1.000 57.960 148 PHE G C 1
ATOM 10636 O O . PHE C 1 169 ? 0.829 -58.247 32.911 1.000 58.610 148 PHE G O 1
ATOM 10653 N N . ASN C 1 170 ? 0.056 -59.840 31.468 1.000 59.630 149 ASN G N 1
ATOM 10654 C CA . ASN C 1 170 ? 0.544 -61.041 32.204 1.000 60.430 149 ASN G CA 1
ATOM 10655 C C . ASN C 1 170 ? 2.074 -61.097 32.162 1.000 60.440 149 ASN G C 1
ATOM 10656 O O . ASN C 1 170 ? 2.674 -61.622 33.124 1.000 60.850 149 ASN G O 1
ATOM 10667 N N . LEU C 1 171 ? 2.673 -60.577 31.090 1.000 61.210 150 LEU G N 1
ATOM 10668 C CA . LEU C 1 171 ? 4.147 -60.522 30.913 1.000 62.500 150 LEU G CA 1
ATOM 10669 C C . LEU C 1 171 ? 4.775 -59.715 32.049 1.000 62.490 150 LEU G C 1
ATOM 10670 O O . LEU C 1 171 ? 5.726 -60.215 32.680 1.000 62.230 150 LEU G O 1
ATOM 10686 N N . PHE C 1 172 ? 4.253 -58.511 32.285 1.000 62.200 151 PHE G N 1
ATOM 10687 C CA . PHE C 1 172 ? 4.739 -57.577 33.334 1.000 63.170 151 PHE G CA 1
ATOM 10688 C C . PHE C 1 172 ? 4.216 -58.017 34.706 1.000 63.390 151 PHE G C 1
ATOM 10689 O O . PHE C 1 172 ? 4.891 -57.736 35.714 1.000 64.810 151 PHE G O 1
ATOM 10706 N N . ASP C 1 173 ? 3.052 -58.677 34.738 1.000 64.350 152 ASP G N 1
ATOM 10707 C CA . ASP C 1 173 ? 2.422 -59.210 35.978 1.000 66.530 152 ASP G CA 1
ATOM 10708 C C . ASP C 1 173 ? 3.298 -60.329 36.560 1.000 68.590 152 ASP G C 1
ATOM 10709 O O . ASP C 1 173 ? 3.227 -60.556 37.780 1.000 67.910 152 ASP G O 1
ATOM 10718 N N . ALA C 1 174 ? 4.096 -61.000 35.721 1.000 70.260 153 ALA G N 1
ATOM 10719 C CA . ALA C 1 174 ? 4.999 -62.107 36.118 1.000 72.180 153 ALA G CA 1
ATOM 10720 C C . ALA C 1 174 ? 6.244 -61.570 36.841 1.000 74.190 153 ALA G C 1
ATOM 10721 O O . ALA C 1 174 ? 6.994 -62.398 37.393 1.000 76.180 153 ALA G O 1
ATOM 10728 N N . LEU C 1 175 ? 6.460 -60.250 36.837 1.000 75.650 154 LEU G N 1
ATOM 10729 C CA . LEU C 1 175 ? 7.685 -59.599 37.383 1.000 77.070 154 LEU G CA 1
ATOM 10730 C C . LEU C 1 175 ? 7.390 -58.922 38.732 1.000 79.480 154 LEU G C 1
ATOM 10731 O O . LEU C 1 175 ? 8.350 -58.420 39.349 1.000 82.340 154 LEU G O 1
ATOM 10747 N N . LYS C 1 176 ? 6.131 -58.930 39.187 1.000 80.110 155 LYS G N 1
ATOM 10748 C CA . LYS C 1 176 ? 5.665 -58.121 40.350 1.000 81.750 155 LYS G CA 1
ATOM 10749 C C . LYS C 1 176 ? 6.089 -58.772 41.675 1.000 84.030 155 LYS G C 1
ATOM 10750 O O . LYS C 1 176 ? 6.167 -58.037 42.679 1.000 84.510 155 LYS G O 1
ATOM 10769 N N . HIS C 1 177 ? 6.335 -60.087 41.684 1.000 87.160 156 HIS G N 1
ATOM 10770 C CA . HIS C 1 177 ? 6.756 -60.864 42.885 1.000 89.040 156 HIS G CA 1
ATOM 10771 C C . HIS C 1 177 ? 8.230 -61.271 42.753 1.000 89.580 156 HIS G C 1
ATOM 10772 O O . HIS C 1 177 ? 8.560 -62.421 43.104 1.000 91.600 156 HIS G O 1
ATOM 10787 N N . THR C 1 178 ? 9.077 -60.353 42.275 1.000 89.830 157 THR G N 1
ATOM 10788 C CA . THR C 1 178 ? 10.546 -60.544 42.117 1.000 90.750 157 THR G CA 1
ATOM 10789 C C . THR C 1 178 ? 11.275 -59.330 42.704 1.000 92.750 157 THR G C 1
ATOM 10790 O O . THR C 1 178 ? 10.863 -58.196 42.392 1.000 90.580 157 THR G O 1
ATOM 10801 N N . GLU C 1 179 ? 12.320 -59.573 43.505 1.000 96.450 158 GLU G N 1
ATOM 10802 C CA . GLU C 1 179 ? 13.142 -58.534 44.192 1.000 98.030 158 GLU G CA 1
ATOM 10803 C C . GLU C 1 179 ? 13.595 -57.458 43.198 1.000 96.430 158 GLU G C 1
ATOM 10804 O O . GLU C 1 179 ? 13.614 -56.271 43.584 1.000 95.470 158 GLU G O 1
ATOM 10816 N N . LYS C 1 180 ? 13.969 -57.863 41.980 1.000 95.130 159 LYS G N 1
ATOM 10817 C CA . LYS C 1 180 ? 14.440 -56.951 40.901 1.000 93.380 159 LYS G CA 1
ATOM 10818 C C . LYS C 1 180 ? 13.403 -55.838 40.688 1.000 91.220 159 LYS G C 1
ATOM 10819 O O . LYS C 1 180 ? 13.802 -54.657 40.745 1.000 90.570 159 LYS G O 1
ATOM 10838 N N . TRP C 1 181 ? 12.125 -56.196 40.487 1.000 88.430 160 TRP G N 1
ATOM 10839 C CA . TRP C 1 181 ? 11.046 -55.252 40.068 1.000 87.290 160 TRP G CA 1
ATOM 10840 C C . TRP C 1 181 ? 9.831 -55.279 41.007 1.000 87.680 160 TRP G C 1
ATOM 10841 O O . TRP C 1 181 ? 8.784 -54.750 40.588 1.000 86.370 160 TRP G O 1
ATOM 10862 N N . ARG C 1 182 ? 9.941 -55.842 42.215 1.000 89.500 161 ARG G N 1
ATOM 10863 C CA . ARG C 1 182 ? 8.823 -55.875 43.205 1.000 90.150 161 ARG G CA 1
ATOM 10864 C C . ARG C 1 182 ? 8.309 -54.449 43.459 1.000 88.210 161 ARG G C 1
ATOM 10865 O O . ARG C 1 182 ? 7.084 -54.287 43.639 1.000 83.710 161 ARG G O 1
ATOM 10886 N N . HIS C 1 183 ? 9.211 -53.461 43.462 1.000 88.720 162 HIS G N 1
ATOM 10887 C CA . HIS C 1 183 ? 8.946 -52.060 43.897 1.000 89.910 162 HIS G CA 1
ATOM 10888 C C . HIS C 1 183 ? 8.435 -51.201 42.733 1.000 86.870 162 HIS G C 1
ATOM 10889 O O . HIS C 1 183 ? 7.426 -50.495 42.933 1.000 84.810 162 HIS G O 1
ATOM 10904 N N . TRP C 1 184 ? 9.112 -51.239 41.582 1.000 85.280 163 TRP G N 1
ATOM 10905 C CA . TRP C 1 184 ? 8.746 -50.456 40.368 1.000 85.010 163 TRP G CA 1
ATOM 10906 C C . TRP C 1 184 ? 7.341 -50.839 39.890 1.000 83.630 163 TRP G C 1
ATOM 10907 O O . TRP C 1 184 ? 6.600 -49.934 39.453 1.000 84.210 163 TRP G O 1
ATOM 10928 N N . LEU C 1 185 ? 6.999 -52.128 39.982 1.000 81.920 164 LEU G N 1
ATOM 10929 C CA . LEU C 1 185 ? 5.733 -52.714 39.456 1.000 80.740 164 LEU G CA 1
ATOM 10930 C C . LEU C 1 185 ? 4.699 -52.846 40.587 1.000 80.760 164 LEU G C 1
ATOM 10931 O O . LEU C 1 185 ? 3.822 -53.725 40.480 1.000 80.480 164 LEU G O 1
ATOM 10947 N N . ARG C 1 186 ? 4.786 -51.997 41.618 1.000 81.040 165 ARG G N 1
ATOM 10948 C CA . ARG C 1 186 ? 3.859 -51.986 42.787 1.000 81.980 165 ARG G CA 1
ATOM 10949 C C . ARG C 1 186 ? 2.471 -51.490 42.358 1.000 81.370 165 ARG G C 1
ATOM 10950 O O . ARG C 1 186 ? 1.472 -52.069 42.827 1.000 81.490 165 ARG G O 1
ATOM 10971 N N . TYR C 1 187 ? 2.415 -50.456 41.512 1.000 80.490 166 TYR G N 1
ATOM 10972 C CA . TYR C 1 187 ? 1.156 -49.847 41.003 1.000 79.150 166 TYR G CA 1
ATOM 10973 C C . TYR C 1 187 ? 0.815 -50.424 39.620 1.000 76.240 166 TYR G C 1
ATOM 10974 O O . TYR C 1 187 ? 0.339 -49.671 38.749 1.000 76.800 166 TYR G O 1
ATOM 10992 N N . ILE C 1 188 ? 1.026 -51.731 39.441 1.000 72.420 167 ILE G N 1
ATOM 10993 C CA . ILE C 1 188 ? 0.744 -52.476 38.175 1.000 70.080 167 ILE G CA 1
ATOM 10994 C C . ILE C 1 188 ? -0.768 -52.518 37.926 1.000 67.430 167 ILE G C 1
ATOM 10995 O O . ILE C 1 188 ? -1.179 -52.292 36.772 1.000 65.450 167 ILE G O 1
ATOM 11011 N N . LYS C 1 189 ? -1.559 -52.800 38.965 1.000 66.580 168 LYS G N 1
ATOM 11012 C CA . LYS C 1 189 ? -3.015 -53.079 38.835 1.000 67.220 168 LYS G CA 1
ATOM 11013 C C . LYS C 1 189 ? -3.743 -51.814 38.355 1.000 66.100 168 LYS G C 1
ATOM 11014 O O . LYS C 1 189 ? -4.841 -51.951 37.777 1.000 65.080 168 LYS G O 1
ATOM 11033 N N . ASN C 1 190 ? -3.137 -50.639 38.558 1.000 64.620 169 ASN G N 1
ATOM 11034 C CA . ASN C 1 190 ? -3.676 -49.316 38.138 1.000 63.870 169 ASN G CA 1
ATOM 11035 C C . ASN C 1 190 ? -3.519 -49.123 36.623 1.000 61.240 169 ASN G C 1
ATOM 11036 O O . ASN C 1 190 ? -4.155 -48.190 36.090 1.000 60.300 169 ASN G O 1
ATOM 11047 N N . PHE C 1 191 ? -2.706 -49.954 35.961 1.000 58.380 170 PHE G N 1
ATOM 11048 C CA . PHE C 1 191 ? -2.456 -49.896 34.494 1.000 57.650 170 PHE G CA 1
ATOM 11049 C C . PHE C 1 191 ? -3.120 -51.089 33.792 1.000 55.270 170 PHE G C 1
ATOM 11050 O O . PHE C 1 191 ? -3.588 -50.913 32.659 1.000 55.560 170 PHE G O 1
ATOM 11067 N N . ILE C 1 192 ? -3.191 -52.253 34.442 1.000 53.720 171 ILE G N 1
ATOM 11068 C CA . ILE C 1 192 ? -3.877 -53.458 33.880 1.000 53.200 171 ILE G CA 1
ATOM 11069 C C . ILE C 1 192 ? -5.386 -53.176 33.805 1.000 52.630 171 ILE G C 1
ATOM 11070 O O . ILE C 1 192 ? -5.931 -52.570 34.754 1.000 52.970 171 ILE G O 1
ATOM 11086 N N . SER C 1 193 ? -6.022 -53.593 32.705 1.000 51.740 172 SER G N 1
ATOM 11087 C CA . SER C 1 193 ? -7.482 -53.459 32.450 1.000 51.440 172 SER G CA 1
ATOM 11088 C C . SER C 1 193 ? -8.280 -54.037 33.615 1.000 50.940 172 SER G C 1
ATOM 11089 O O . SER C 1 193 ? -7.934 -55.097 34.132 1.000 51.970 172 SER G O 1
ATOM 11097 N N . PRO C 1 194 ? -9.385 -53.383 34.044 1.000 51.180 173 PRO G N 1
ATOM 11098 C CA . PRO C 1 194 ? -10.281 -53.965 35.041 1.000 51.120 173 PRO G CA 1
ATOM 11099 C C . PRO C 1 194 ? -11.058 -55.173 34.493 1.000 50.810 173 PRO G C 1
ATOM 11100 O O . PRO C 1 194 ? -11.717 -55.832 35.277 1.000 50.380 173 PRO G O 1
ATOM 11111 N N . TYR C 1 195 ? -10.959 -55.437 33.184 1.000 50.740 174 TYR G N 1
ATOM 11112 C CA . TYR C 1 195 ? -11.727 -56.493 32.471 1.000 50.430 174 TYR G CA 1
ATOM 11113 C C . TYR C 1 195 ? -10.812 -57.641 32.017 1.000 49.620 174 TYR G C 1
ATOM 11114 O O . TYR C 1 195 ? -11.338 -58.593 31.411 1.000 51.270 174 TYR G O 1
ATOM 11132 N N . TYR C 1 196 ? -9.514 -57.595 32.338 1.000 50.110 175 TYR G N 1
ATOM 11133 C CA . TYR C 1 196 ? -8.483 -58.536 31.812 1.000 51.990 175 TYR G CA 1
ATOM 11134 C C . TYR C 1 196 ? -8.737 -59.969 32.308 1.000 52.700 175 TYR G C 1
ATOM 11135 O O . TYR C 1 196 ? -8.214 -60.903 31.669 1.000 53.850 175 TYR G O 1
ATOM 11153 N N . GLU C 1 197 ? -9.501 -60.139 33.395 1.000 53.660 176 GLU G N 1
ATOM 11154 C CA . GLU C 1 197 ? -9.825 -61.466 33.994 1.000 54.260 176 GLU G CA 1
ATOM 11155 C C . GLU C 1 197 ? -11.334 -61.612 34.238 1.000 53.300 176 GLU G C 1
ATOM 11156 O O . GLU C 1 197 ? -11.722 -62.567 34.936 1.000 52.990 176 GLU G O 1
ATOM 11168 N N . THR C 1 198 ? -12.153 -60.726 33.666 1.000 53.300 177 THR G N 1
ATOM 11169 C CA . THR C 1 198 ? -13.617 -60.635 33.923 1.000 54.010 177 THR G CA 1
ATOM 11170 C C . THR C 1 198 ? -14.368 -61.612 33.009 1.000 54.550 177 THR G C 1
ATOM 11171 O O . THR C 1 198 ? -13.979 -61.732 31.831 1.000 55.350 177 THR G O 1
ATOM 11182 N N . SER C 1 199 ? -15.401 -62.275 33.538 1.000 55.770 178 SER G N 1
ATOM 11183 C CA . SER C 1 199 ? -16.347 -63.134 32.772 1.000 56.260 178 SER G CA 1
ATOM 11184 C C . SER C 1 199 ? -17.478 -62.269 32.205 1.000 56.940 178 SER G C 1
ATOM 11185 O O . SER C 1 199 ? -18.102 -61.527 32.990 1.000 58.010 178 SER G O 1
ATOM 11193 N N . ASP C 1 200 ? -17.725 -62.375 30.895 1.000 57.080 179 ASP G N 1
ATOM 11194 C CA . ASP C 1 200 ? -18.787 -61.634 30.160 1.000 55.930 179 ASP G CA 1
ATOM 11195 C C . ASP C 1 200 ? -18.620 -60.133 30.380 1.000 55.090 179 ASP G C 1
ATOM 11196 O O . ASP C 1 200 ? -19.543 -59.471 30.852 1.000 55.590 179 ASP G O 1
ATOM 11205 N N . PRO C 1 201 ? -17.450 -59.544 30.036 1.000 53.420 180 PRO G N 1
ATOM 11206 C CA . PRO C 1 201 ? -17.239 -58.107 30.204 1.000 53.050 180 PRO G CA 1
ATOM 11207 C C . PRO C 1 201 ? -18.186 -57.293 29.310 1.000 52.510 180 PRO G C 1
ATOM 11208 O O . PRO C 1 201 ? -18.488 -56.172 29.661 1.000 51.360 180 PRO G O 1
ATOM 11219 N N . ASP C 1 202 ? -18.637 -57.879 28.197 1.000 53.260 181 ASP G N 1
ATOM 11220 C CA . ASP C 1 202 ? -19.597 -57.236 27.259 1.000 53.350 181 ASP G CA 1
ATOM 11221 C C . ASP C 1 202 ? -20.937 -57.036 27.980 1.000 53.930 181 ASP G C 1
ATOM 11222 O O . ASP C 1 202 ? -21.537 -55.958 27.806 1.000 54.180 181 ASP G O 1
ATOM 11231 N N . VAL C 1 203 ? -21.369 -58.016 28.783 1.000 54.120 182 VAL G N 1
ATOM 11232 C CA . VAL C 1 203 ? -22.630 -57.951 29.586 1.000 55.290 182 VAL G CA 1
ATOM 11233 C C . VAL C 1 203 ? -22.476 -56.880 30.675 1.000 54.480 182 VAL G C 1
ATOM 11234 O O . VAL C 1 203 ? -23.448 -56.134 30.901 1.000 55.920 182 VAL G O 1
ATOM 11247 N N . VAL C 1 204 ? -21.310 -56.826 31.328 1.000 53.940 183 VAL G N 1
ATOM 11248 C CA . VAL C 1 204 ? -20.990 -55.874 32.437 1.000 53.830 183 VAL G CA 1
ATOM 11249 C C . VAL C 1 204 ? -21.051 -54.440 31.893 1.000 54.180 183 VAL G C 1
ATOM 11250 O O . VAL C 1 204 ? -21.810 -53.628 32.456 1.000 55.950 183 VAL G O 1
ATOM 11263 N N . ILE C 1 205 ? -20.290 -54.156 30.831 1.000 53.690 184 ILE G N 1
ATOM 11264 C CA . ILE C 1 205 ? -20.138 -52.791 30.237 1.000 53.600 184 ILE G CA 1
ATOM 11265 C C . ILE C 1 205 ? -21.508 -52.327 29.723 1.000 55.240 184 ILE G C 1
ATOM 11266 O O . ILE C 1 205 ? -21.864 -51.162 29.967 1.000 53.730 184 ILE G O 1
ATOM 11282 N N . GLU C 1 206 ? -22.233 -53.216 29.033 1.000 58.160 185 GLU G N 1
ATOM 11283 C CA . GLU C 1 206 ? -23.573 -52.953 28.437 1.000 59.810 185 GLU G CA 1
ATOM 11284 C C . GLU C 1 206 ? -24.555 -52.536 29.537 1.000 59.680 185 GLU G C 1
ATOM 11285 O O . GLU C 1 206 ? -25.265 -51.532 29.340 1.000 60.550 185 GLU G O 1
ATOM 11297 N N . LEU C 1 207 ? -24.598 -53.291 30.638 1.000 60.370 186 LEU G N 1
ATOM 11298 C CA . LEU C 1 207 ? -25.457 -52.994 31.818 1.000 62.290 186 LEU G CA 1
ATOM 11299 C C . LEU C 1 207 ? -25.125 -51.588 32.326 1.000 61.270 186 LEU G C 1
ATOM 11300 O O . LEU C 1 207 ? -26.064 -50.803 32.574 1.000 59.880 186 LEU G O 1
ATOM 11316 N N . LEU C 1 208 ? -23.831 -51.291 32.432 1.000 59.390 187 LEU G N 1
ATOM 11317 C CA . LEU C 1 208 ? -23.294 -49.992 32.913 1.000 59.080 187 LEU G CA 1
ATOM 11318 C C . LEU C 1 208 ? -23.768 -48.856 31.998 1.000 58.880 187 LEU G C 1
ATOM 11319 O O . LEU C 1 208 ? -24.240 -47.829 32.528 1.000 59.670 187 LEU G O 1
ATOM 11335 N N . LEU C 1 209 ? -23.649 -49.038 30.681 1.000 58.160 188 LEU G N 1
ATOM 11336 C CA . LEU C 1 209 ? -23.999 -47.998 29.676 1.000 57.520 188 LEU G CA 1
ATOM 11337 C C . LEU C 1 209 ? -25.516 -47.780 29.641 1.000 60.550 188 LEU G C 1
ATOM 11338 O O . LEU C 1 209 ? -25.930 -46.621 29.451 1.000 62.220 188 LEU G O 1
ATOM 11354 N N . LYS C 1 210 ? -26.310 -48.839 29.827 1.000 62.160 189 LYS G N 1
ATOM 11355 C CA . LYS C 1 210 ? -27.796 -48.743 29.879 1.000 63.870 189 LYS G CA 1
ATOM 11356 C C . LYS C 1 210 ? -28.231 -47.994 31.144 1.000 64.350 189 LYS G C 1
ATOM 11357 O O . LYS C 1 210 ? -29.161 -47.172 31.047 1.000 64.100 189 LYS G O 1
ATOM 11376 N N . ARG C 1 211 ? -27.590 -48.277 32.280 1.000 65.690 190 ARG G N 1
ATOM 11377 C CA . ARG C 1 211 ? -27.885 -47.621 33.584 1.000 66.140 190 ARG G CA 1
ATOM 11378 C C . ARG C 1 211 ? -27.438 -46.155 33.547 1.000 66.450 190 ARG G C 1
ATOM 11379 O O . ARG C 1 211 ? -28.090 -45.331 34.220 1.000 67.530 190 ARG G O 1
ATOM 11400 N N . VAL C 1 212 ? -26.370 -45.842 32.808 1.000 64.310 191 VAL G N 1
ATOM 11401 C CA . VAL C 1 212 ? -25.887 -44.439 32.638 1.000 62.590 191 VAL G CA 1
ATOM 11402 C C . VAL C 1 212 ? -26.971 -43.626 31.922 1.000 62.000 191 VAL G C 1
ATOM 11403 O O . VAL C 1 212 ? -27.156 -42.454 32.297 1.000 61.860 191 VAL G O 1
ATOM 11416 N N . GLY C 1 213 ? -27.659 -44.218 30.940 1.000 61.760 192 GLY G N 1
ATOM 11417 C CA . GLY C 1 213 ? -28.784 -43.552 30.255 1.000 62.660 192 GLY G CA 1
ATOM 11418 C C . GLY C 1 213 ? -28.794 -43.770 28.756 1.000 62.420 192 GLY G C 1
ATOM 11419 O O . GLY C 1 213 ? -29.846 -43.508 28.145 1.000 63.370 192 GLY G O 1
ATOM 11423 N N . PHE C 1 214 ? -27.680 -44.213 28.169 1.000 62.470 193 PHE G N 1
ATOM 11424 C CA . PHE C 1 214 ? -27.604 -44.507 26.714 1.000 61.960 193 PHE G CA 1
ATOM 11425 C C . PHE C 1 214 ? -28.812 -45.363 26.312 1.000 63.160 193 PHE G C 1
ATOM 11426 O O . PHE C 1 214 ? -29.029 -46.425 26.922 1.000 63.650 193 PHE G O 1
ATOM 11443 N N . ARG C 1 215 ? -29.576 -44.893 25.323 1.000 65.830 194 ARG G N 1
ATOM 11444 C CA . ARG C 1 215 ? -30.798 -45.566 24.796 1.000 68.440 194 ARG G CA 1
ATOM 11445 C C . ARG C 1 215 ? -30.406 -46.773 23.943 1.000 66.690 194 ARG G C 1
ATOM 11446 O O . ARG C 1 215 ? -30.957 -47.867 24.172 1.000 67.820 194 ARG G O 1
ATOM 11467 N N . TYR C 1 216 ? -29.511 -46.556 22.978 1.000 64.710 195 TYR G N 1
ATOM 11468 C CA . TYR C 1 216 ? -28.920 -47.616 22.126 1.000 63.960 195 TYR G CA 1
ATOM 11469 C C . TYR C 1 216 ? -27.524 -47.937 22.650 1.000 62.930 195 TYR G C 1
ATOM 11470 O O . TYR C 1 216 ? -26.713 -47.005 22.812 1.000 61.720 195 TYR G O 1
ATOM 11488 N N . VAL C 1 217 ? -27.274 -49.219 22.917 1.000 62.590 196 VAL G N 1
ATOM 11489 C CA . VAL C 1 217 ? -25.932 -49.705 23.350 1.000 62.250 196 VAL G CA 1
ATOM 11490 C C . VAL C 1 217 ? -25.595 -51.011 22.627 1.000 60.970 196 VAL G C 1
ATOM 11491 O O . VAL C 1 217 ? -26.407 -51.959 22.663 1.000 61.350 196 VAL G O 1
ATOM 11504 N N . ASP C 1 218 ? -24.413 -51.040 22.014 1.000 60.100 197 ASP G N 1
ATOM 11505 C CA . ASP C 1 218 ? -23.839 -52.222 21.323 1.000 59.290 197 ASP G CA 1
ATOM 11506 C C . ASP C 1 218 ? -22.369 -52.346 21.727 1.000 57.460 197 ASP G C 1
ATOM 11507 O O . ASP C 1 218 ? -21.571 -51.476 21.322 1.000 58.110 197 ASP G O 1
ATOM 11516 N N . VAL C 1 219 ? -22.029 -53.370 22.512 1.000 56.180 198 VAL G N 1
ATOM 11517 C CA . VAL C 1 219 ? -20.622 -53.642 22.935 1.000 55.620 198 VAL G CA 1
ATOM 11518 C C . VAL C 1 219 ? -20.263 -55.068 22.499 1.000 54.400 198 VAL G C 1
ATOM 11519 O O . VAL C 1 219 ? -21.038 -55.995 22.799 1.000 53.990 198 VAL G O 1
ATOM 11532 N N . ARG C 1 220 ? -19.152 -55.210 21.771 1.000 54.690 199 ARG G N 1
ATOM 11533 C CA . ARG C 1 220 ? -18.651 -56.506 21.239 1.000 56.610 199 ARG G CA 1
ATOM 11534 C C . ARG C 1 220 ? -17.263 -56.777 21.819 1.000 57.170 199 ARG G C 1
ATOM 11535 O O . ARG C 1 220 ? -16.418 -55.863 21.774 1.000 56.600 199 ARG G O 1
ATOM 11556 N N . CYS C 1 221 ? -17.045 -57.985 22.337 1.000 57.980 200 CYS G N 1
ATOM 11557 C CA . CYS C 1 221 ? -15.704 -58.493 22.723 1.000 58.950 200 CYS G CA 1
ATOM 11558 C C . CYS C 1 221 ? -15.055 -59.118 21.483 1.000 58.030 200 CYS G C 1
ATOM 11559 O O . CYS C 1 221 ? -15.424 -60.254 21.138 1.000 60.240 200 CYS G O 1
ATOM 11567 N N . ARG C 1 222 ? -14.152 -58.386 20.822 1.000 55.100 201 ARG G N 1
ATOM 11568 C CA . ARG C 1 222 ? -13.512 -58.808 19.547 1.000 54.340 201 ARG G CA 1
ATOM 11569 C C . ARG C 1 222 ? -12.158 -59.461 19.841 1.000 52.860 201 ARG G C 1
ATOM 11570 O O . ARG C 1 222 ? -11.244 -58.754 20.308 1.000 50.840 201 ARG G O 1
ATOM 11591 N N . GLN C 1 223 ? -12.045 -60.765 19.568 1.000 52.120 202 GLN G N 1
ATOM 11592 C CA . GLN C 1 223 ? -10.759 -61.511 19.603 1.000 51.470 202 GLN G CA 1
ATOM 11593 C C . GLN C 1 223 ? -9.890 -61.018 18.442 1.000 51.530 202 GLN G C 1
ATOM 11594 O O . GLN C 1 223 ? -10.341 -61.127 17.282 1.000 50.860 202 GLN G O 1
ATOM 11608 N N . LYS C 1 224 ? -8.710 -60.476 18.753 1.000 51.000 203 LYS G N 1
ATOM 11609 C CA . LYS C 1 224 ? -7.762 -59.906 17.759 1.000 52.680 203 LYS G CA 1
ATOM 11610 C C . LYS C 1 224 ? -6.428 -60.647 17.853 1.000 54.150 203 LYS G C 1
ATOM 11611 O O . LYS C 1 224 ? -6.003 -60.962 18.982 1.000 51.650 203 LYS G O 1
ATOM 11630 N N . LYS C 1 225 ? -5.809 -60.915 16.701 1.000 56.270 204 LYS G N 1
ATOM 11631 C CA . LYS C 1 225 ? -4.403 -61.385 16.591 1.000 58.630 204 LYS G CA 1
ATOM 11632 C C . LYS C 1 225 ? -3.553 -60.227 16.057 1.000 58.590 204 LYS G C 1
ATOM 11633 O O . LYS C 1 225 ? -4.058 -59.475 15.208 1.000 58.150 204 LYS G O 1
ATOM 11652 N N . PHE C 1 226 ? -2.328 -60.074 16.566 1.000 60.200 205 PHE G N 1
ATOM 11653 C CA . PHE C 1 226 ? -1.277 -59.186 15.998 1.000 61.570 205 PHE G CA 1
ATOM 11654 C C . PHE C 1 226 ? 0.068 -59.912 16.073 1.000 63.030 205 PHE G C 1
ATOM 11655 O O . PHE C 1 226 ? 0.479 -60.303 17.183 1.000 61.610 205 PHE G O 1
ATOM 11672 N N . GLU C 1 227 ? 0.720 -60.091 14.921 1.000 67.760 206 GLU G N 1
ATOM 11673 C CA . GLU C 1 227 ? 1.980 -60.868 14.785 1.000 70.860 206 GLU G CA 1
ATOM 11674 C C . GLU C 1 227 ? 3.162 -59.906 14.621 1.000 71.760 206 GLU G C 1
ATOM 11675 O O . GLU C 1 227 ? 2.997 -58.865 13.948 1.000 72.280 206 GLU G O 1
ATOM 11687 N N . PHE C 1 228 ? 4.297 -60.250 15.242 1.000 73.120 207 PHE G N 1
ATOM 11688 C CA . PHE C 1 228 ? 5.617 -59.581 15.088 1.000 74.100 207 PHE G CA 1
ATOM 11689 C C . PHE C 1 228 ? 6.592 -60.570 14.447 1.000 75.300 207 PHE G C 1
ATOM 11690 O O . PHE C 1 228 ? 6.821 -61.653 15.016 1.000 75.250 207 PHE G O 1
ATOM 11707 N N . TYR C 1 229 ? 7.152 -60.191 13.298 1.000 77.800 208 TYR G N 1
ATOM 11708 C CA . TYR C 1 229 ? 7.898 -61.095 12.385 1.000 80.530 208 TYR G CA 1
ATOM 11709 C C . TYR C 1 229 ? 9.400 -61.028 12.698 1.000 80.600 208 TYR G C 1
ATOM 11710 O O . TYR C 1 229 ? 10.173 -61.800 12.097 1.000 81.180 208 TYR G O 1
ATOM 11728 N N . ASP C 1 230 ? 9.786 -60.140 13.621 1.000 80.160 209 ASP G N 1
ATOM 11729 C CA . ASP C 1 230 ? 11.156 -60.034 14.194 1.000 80.110 209 ASP G CA 1
ATOM 11730 C C . ASP C 1 230 ? 11.040 -59.601 15.662 1.000 79.510 209 ASP G C 1
ATOM 11731 O O . ASP C 1 230 ? 10.036 -58.946 16.003 1.000 78.520 209 ASP G O 1
ATOM 11740 N N . LEU C 1 231 ? 12.029 -59.951 16.491 1.000 79.880 210 LEU G N 1
ATOM 11741 C CA . LEU C 1 231 ? 12.052 -59.622 17.946 1.000 79.530 210 LEU G CA 1
ATOM 11742 C C . LEU C 1 231 ? 12.302 -58.122 18.143 1.000 80.990 210 LEU G C 1
ATOM 11743 O O . LEU C 1 231 ? 12.034 -57.629 19.257 1.000 80.560 210 LEU G O 1
ATOM 11759 N N . LYS C 1 232 ? 12.803 -57.429 17.116 1.000 83.330 211 LYS G N 1
ATOM 11760 C CA . LYS C 1 232 ? 13.061 -55.964 17.159 1.000 85.090 211 LYS G CA 1
ATOM 11761 C C . LYS C 1 232 ? 11.728 -55.215 17.276 1.000 83.370 211 LYS G C 1
ATOM 11762 O O . LYS C 1 232 ? 11.627 -54.328 18.148 1.000 83.950 211 LYS G O 1
ATOM 11781 N N . SER C 1 233 ? 10.749 -55.561 16.433 1.000 79.830 212 SER G N 1
ATOM 11782 C CA . SER C 1 233 ? 9.402 -54.929 16.399 1.000 77.470 212 SER G CA 1
ATOM 11783 C C . SER C 1 233 ? 8.653 -55.214 17.707 1.000 76.290 212 SER G C 1
ATOM 11784 O O . SER C 1 233 ? 8.003 -54.284 18.223 1.000 76.700 212 SER G O 1
ATOM 11792 N N . PHE C 1 234 ? 8.745 -56.440 18.234 1.000 73.980 213 PHE G N 1
ATOM 11793 C CA . PHE C 1 234 ? 8.043 -56.854 19.479 1.000 72.570 213 PHE G CA 1
ATOM 11794 C C . PHE C 1 234 ? 8.619 -56.097 20.681 1.000 73.550 213 PHE G C 1
ATOM 11795 O O . PHE C 1 234 ? 7.833 -55.672 21.550 1.000 74.470 213 PHE G O 1
ATOM 11812 N N . ARG C 1 235 ? 9.945 -55.943 20.732 1.000 76.240 214 ARG G N 1
ATOM 11813 C CA . ARG C 1 235 ? 10.647 -55.194 21.810 1.000 76.220 214 ARG G CA 1
ATOM 11814 C C . ARG C 1 235 ? 10.252 -53.712 21.744 1.000 75.440 214 ARG G C 1
ATOM 11815 O O . ARG C 1 235 ? 10.076 -53.106 22.821 1.000 75.130 214 ARG G O 1
ATOM 11836 N N . ASN C 1 236 ? 10.135 -53.156 20.531 1.000 74.750 215 ASN G N 1
ATOM 11837 C CA . ASN C 1 236 ? 9.700 -51.751 20.288 1.000 75.020 215 ASN G CA 1
ATOM 11838 C C . ASN C 1 236 ? 8.365 -51.512 21.003 1.000 73.290 215 ASN G C 1
ATOM 11839 O O . ASN C 1 236 ? 8.281 -50.539 21.780 1.000 74.440 215 ASN G O 1
ATOM 11850 N N . LEU C 1 237 ? 7.374 -52.378 20.759 1.000 69.970 216 LEU G N 1
ATOM 11851 C CA . LEU C 1 237 ? 6.014 -52.282 21.357 1.000 67.670 216 LEU G CA 1
ATOM 11852 C C . LEU C 1 237 ? 6.124 -52.266 22.885 1.000 67.600 216 LEU G C 1
ATOM 11853 O O . LEU C 1 237 ? 5.532 -51.363 23.504 1.000 69.600 216 LEU G O 1
ATOM 11869 N N . LEU C 1 238 ? 6.830 -53.247 23.458 1.000 66.520 217 LEU G N 1
ATOM 11870 C CA . LEU C 1 238 ? 6.979 -53.413 24.932 1.000 66.640 217 LEU G CA 1
ATOM 11871 C C . LEU C 1 238 ? 7.551 -52.125 25.536 1.000 68.160 217 LEU G C 1
ATOM 11872 O O . LEU C 1 238 ? 7.122 -51.764 26.643 1.000 67.380 217 LEU G O 1
ATOM 11888 N N . GLU C 1 239 ? 8.472 -51.461 24.829 1.000 71.490 218 GLU G N 1
ATOM 11889 C CA . GLU C 1 239 ? 9.022 -50.130 25.215 1.000 73.110 218 GLU G CA 1
ATOM 11890 C C . GLU C 1 239 ? 7.888 -49.094 25.230 1.000 72.550 218 GLU G C 1
ATOM 11891 O O . GLU C 1 239 ? 7.720 -48.421 26.267 1.000 72.610 218 GLU G O 1
ATOM 11903 N N . ALA C 1 240 ? 7.150 -48.983 24.120 1.000 70.450 219 ALA G N 1
ATOM 11904 C CA . ALA C 1 240 ? 6.090 -47.971 23.880 1.000 70.110 219 ALA G CA 1
ATOM 11905 C C . ALA C 1 240 ? 5.011 -48.041 24.968 1.000 68.550 219 ALA G C 1
ATOM 11906 O O . ALA C 1 240 ? 4.650 -46.980 25.512 1.000 67.030 219 ALA G O 1
ATOM 11913 N N . VAL C 1 241 ? 4.516 -49.245 25.266 1.000 67.490 220 VAL G N 1
ATOM 11914 C CA . VAL C 1 241 ? 3.286 -49.458 26.088 1.000 66.710 220 VAL G CA 1
ATOM 11915 C C . VAL C 1 241 ? 3.655 -49.586 27.571 1.000 66.850 220 VAL G C 1
ATOM 11916 O O . VAL C 1 241 ? 2.742 -49.430 28.405 1.000 67.480 220 VAL G O 1
ATOM 11929 N N . SER C 1 242 ? 4.929 -49.846 27.889 1.000 68.080 221 SER G N 1
ATOM 11930 C CA . SER C 1 242 ? 5.433 -49.961 29.286 1.000 69.190 221 SER G CA 1
ATOM 11931 C C . SER C 1 242 ? 5.075 -48.691 30.057 1.000 68.140 221 SER G C 1
ATOM 11932 O O . SER C 1 242 ? 5.606 -47.622 29.765 1.000 67.850 221 SER G O 1
ATOM 11940 N N . PRO C 1 243 ? 4.160 -48.762 31.053 1.000 68.390 222 PRO G N 1
ATOM 11941 C CA . PRO C 1 243 ? 3.779 -47.589 31.840 1.000 69.370 222 PRO G CA 1
ATOM 11942 C C . PRO C 1 243 ? 4.720 -47.293 33.013 1.000 71.700 222 PRO G C 1
ATOM 11943 O O . PRO C 1 243 ? 4.426 -46.396 33.792 1.000 74.020 222 PRO G O 1
ATOM 11954 N N . PHE C 1 244 ? 5.803 -48.061 33.126 1.000 74.080 223 PHE G N 1
ATOM 11955 C CA . PHE C 1 244 ? 6.768 -47.966 34.245 1.000 76.340 223 PHE G CA 1
ATOM 11956 C C . PHE C 1 244 ? 8.047 -47.298 33.758 1.000 79.760 223 PHE G C 1
ATOM 11957 O O . PHE C 1 244 ? 8.651 -47.769 32.772 1.000 80.200 223 PHE G O 1
ATOM 11974 N N . LYS C 1 245 ? 8.437 -46.234 34.454 1.000 84.070 224 LYS G N 1
ATOM 11975 C CA . LYS C 1 245 ? 9.704 -45.509 34.218 1.000 87.030 224 LYS G CA 1
ATOM 11976 C C . LYS C 1 245 ? 10.714 -45.986 35.249 1.000 87.540 224 LYS G C 1
ATOM 11977 O O . LYS C 1 245 ? 10.646 -45.520 36.404 1.000 87.640 224 LYS G O 1
ATOM 11996 N N . VAL C 1 246 ? 11.614 -46.871 34.846 1.000 88.590 225 VAL G N 1
ATOM 11997 C CA . VAL C 1 246 ? 12.619 -47.456 35.776 1.000 88.250 225 VAL G CA 1
ATOM 11998 C C . VAL C 1 246 ? 13.959 -46.752 35.563 1.000 89.680 225 VAL G C 1
ATOM 11999 O O . VAL C 1 246 ? 14.896 -47.023 36.341 1.000 88.360 225 VAL G O 1
ATOM 12012 N N . GLY C 1 247 ? 14.033 -45.875 34.559 1.000 91.630 226 GLY G N 1
ATOM 12013 C CA . GLY C 1 247 ? 15.253 -45.117 34.235 1.000 94.010 226 GLY G CA 1
ATOM 12014 C C . GLY C 1 247 ? 16.086 -45.826 33.187 1.000 96.590 226 GLY G C 1
ATOM 12015 O O . GLY C 1 247 ? 15.906 -47.042 33.008 1.000 96.110 226 GLY G O 1
ATOM 12019 N N . GLN C 1 248 ? 16.980 -45.074 32.541 1.000 100.150 227 GLN G N 1
ATOM 12020 C CA . GLN C 1 248 ? 17.873 -45.531 31.442 1.000 102.500 227 GLN G CA 1
ATOM 12021 C C . GLN C 1 248 ? 18.699 -46.746 31.886 1.000 103.070 227 GLN G C 1
ATOM 12022 O O . GLN C 1 248 ? 18.828 -47.687 31.078 1.000 104.990 227 GLN G O 1
ATOM 12036 N N . GLU C 1 249 ? 19.248 -46.717 33.107 1.000 102.280 228 GLU G N 1
ATOM 12037 C CA . GLU C 1 249 ? 20.078 -47.813 33.686 1.000 102.130 228 GLU G CA 1
ATOM 12038 C C . GLU C 1 249 ? 19.290 -49.130 33.646 1.000 98.740 228 GLU G C 1
ATOM 12039 O O . GLU C 1 249 ? 19.823 -50.117 33.101 1.000 96.170 228 GLU G O 1
ATOM 12051 N N . LEU C 1 250 ? 18.074 -49.129 34.202 1.000 96.450 229 LEU G N 1
ATOM 12052 C CA . LEU C 1 250 ? 17.226 -50.339 34.408 1.000 95.020 229 LEU G CA 1
ATOM 12053 C C . LEU C 1 250 ? 16.206 -50.499 33.270 1.000 94.050 229 LEU G C 1
ATOM 12054 O O . LEU C 1 250 ? 15.573 -51.574 33.202 1.000 91.670 229 LEU G O 1
ATOM 12070 N N . GLN C 1 251 ? 16.046 -49.474 32.425 1.000 94.470 230 GLN G N 1
ATOM 12071 C CA . GLN C 1 251 ? 15.111 -49.454 31.261 1.000 94.960 230 GLN G CA 1
ATOM 12072 C C . GLN C 1 251 ? 15.288 -50.740 30.443 1.000 96.110 230 GLN G C 1
ATOM 12073 O O . GLN C 1 251 ? 14.327 -51.535 30.364 1.000 96.090 230 GLN G O 1
ATOM 12087 N N . GLU C 1 252 ? 16.481 -50.924 29.871 1.000 94.900 231 GLU G N 1
ATOM 12088 C CA . GLU C 1 252 ? 16.827 -52.038 28.946 1.000 93.470 231 GLU G CA 1
ATOM 12089 C C . GLU C 1 252 ? 16.794 -53.375 29.702 1.000 91.160 231 GLU G C 1
ATOM 12090 O O . GLU C 1 252 ? 16.487 -54.402 29.064 1.000 90.910 231 GLU G O 1
ATOM 12102 N N . GLU C 1 253 ? 17.081 -53.361 31.007 1.000 89.040 232 GLU G N 1
ATOM 12103 C CA . GLU C 1 253 ? 17.139 -54.580 31.861 1.000 88.570 232 GLU G CA 1
ATOM 12104 C C . GLU C 1 253 ? 15.722 -55.119 32.106 1.000 85.940 232 GLU G C 1
ATOM 12105 O O . GLU C 1 253 ? 15.564 -56.358 32.112 1.000 84.450 232 GLU G O 1
ATOM 12117 N N . LEU C 1 254 ? 14.738 -54.232 32.307 1.000 82.800 233 LEU G N 1
ATOM 12118 C CA . LEU C 1 254 ? 13.306 -54.592 32.531 1.000 79.640 233 LEU G CA 1
ATOM 12119 C C . LEU C 1 254 ? 12.749 -55.304 31.294 1.000 77.380 233 LEU G C 1
ATOM 12120 O O . LEU C 1 254 ? 12.106 -56.359 31.458 1.000 74.930 233 LEU G O 1
ATOM 12136 N N . ILE C 1 255 ? 12.972 -54.727 30.112 1.000 76.980 234 ILE G N 1
ATOM 12137 C CA . ILE C 1 255 ? 12.452 -55.248 28.812 1.000 77.710 234 ILE G CA 1
ATOM 12138 C C . ILE C 1 255 ? 13.053 -56.638 28.563 1.000 79.690 234 ILE G C 1
ATOM 12139 O O . ILE C 1 255 ? 12.287 -57.537 28.170 1.000 79.940 234 ILE G O 1
ATOM 12155 N N . ASP C 1 256 ? 14.360 -56.805 28.803 1.000 81.790 235 ASP G N 1
ATOM 12156 C CA . ASP C 1 256 ? 15.085 -58.104 28.691 1.000 83.150 235 ASP G CA 1
ATOM 12157 C C . ASP C 1 256 ? 14.378 -59.172 29.536 1.000 81.830 235 ASP G C 1
ATOM 12158 O O . ASP C 1 256 ? 14.226 -60.304 29.041 1.000 83.520 235 ASP G O 1
ATOM 12167 N N . ASP C 1 257 ? 13.973 -58.823 30.761 1.000 80.260 236 ASP G N 1
ATOM 12168 C CA . ASP C 1 257 ? 13.344 -59.765 31.728 1.000 80.970 236 ASP G CA 1
ATOM 12169 C C . ASP C 1 257 ? 11.910 -60.080 31.284 1.000 79.660 236 ASP G C 1
ATOM 12170 O O . ASP C 1 257 ? 11.468 -61.219 31.521 1.000 80.840 236 ASP G O 1
ATOM 12179 N N . VAL C 1 258 ? 11.217 -59.115 30.668 1.000 77.860 237 VAL G N 1
ATOM 12180 C CA . VAL C 1 258 ? 9.863 -59.308 30.063 1.000 76.000 237 VAL G CA 1
ATOM 12181 C C . VAL C 1 258 ? 10.005 -60.212 28.832 1.000 76.160 237 VAL G C 1
ATOM 12182 O O . VAL C 1 258 ? 9.162 -61.119 28.673 1.000 76.080 237 VAL G O 1
ATOM 12195 N N . MET C 1 259 ? 11.026 -59.965 28.001 1.000 76.270 238 MET G N 1
ATOM 12196 C CA . MET C 1 259 ? 11.325 -60.745 26.767 1.000 76.950 238 MET G CA 1
ATOM 12197 C C . MET C 1 259 ? 11.586 -62.216 27.124 1.000 77.500 238 MET G C 1
ATOM 12198 O O . MET C 1 259 ? 11.169 -63.088 26.340 1.000 76.460 238 MET G O 1
ATOM 12212 N N . GLU C 1 260 ? 12.246 -62.476 28.259 1.000 78.690 239 GLU G N 1
ATOM 12213 C CA . GLU C 1 260 ? 12.547 -63.850 28.757 1.000 80.690 239 GLU G CA 1
ATOM 12214 C C . GLU C 1 260 ? 11.242 -64.562 29.138 1.000 78.330 239 GLU G C 1
ATOM 12215 O O . GLU C 1 260 ? 11.093 -65.746 28.776 1.000 78.250 239 GLU G O 1
ATOM 12227 N N . VAL C 1 261 ? 10.344 -63.868 29.846 1.000 74.310 240 VAL G N 1
ATOM 12228 C CA . VAL C 1 261 ? 9.024 -64.406 30.299 1.000 72.310 240 VAL G CA 1
ATOM 12229 C C . VAL C 1 261 ? 8.144 -64.668 29.070 1.000 71.070 240 VAL G C 1
ATOM 12230 O O . VAL C 1 261 ? 7.379 -65.652 29.092 1.000 70.070 240 VAL G O 1
ATOM 12243 N N . ALA C 1 262 ? 8.250 -63.818 28.045 1.000 70.650 241 ALA G N 1
ATOM 12244 C CA . ALA C 1 262 ? 7.540 -63.955 26.751 1.000 70.820 241 ALA G CA 1
ATOM 12245 C C . ALA C 1 262 ? 7.952 -65.264 26.063 1.000 72.010 241 ALA G C 1
ATOM 12246 O O . ALA C 1 262 ? 7.065 -65.931 25.494 1.000 71.870 241 ALA G O 1
ATOM 12253 N N . LYS C 1 263 ? 9.244 -65.612 26.110 1.000 74.950 242 LYS G N 1
ATOM 12254 C CA . LYS C 1 263 ? 9.780 -66.895 25.571 1.000 77.260 242 LYS G CA 1
ATOM 12255 C C . LYS C 1 263 ? 9.124 -68.068 26.308 1.000 76.520 242 LYS G C 1
ATOM 12256 O O . LYS C 1 263 ? 8.717 -69.031 25.634 1.000 76.550 242 LYS G O 1
ATOM 12275 N N . GLU C 1 264 ? 9.026 -67.977 27.638 1.000 76.230 243 GLU G N 1
ATOM 12276 C CA . GLU C 1 264 ? 8.477 -69.042 28.522 1.000 78.060 243 GLU G CA 1
ATOM 12277 C C . GLU C 1 264 ? 6.958 -69.147 28.332 1.000 77.090 243 GLU G C 1
ATOM 12278 O O . GLU C 1 264 ? 6.431 -70.272 28.444 1.000 75.820 243 GLU G O 1
ATOM 12290 N N . MET C 1 265 ? 6.285 -68.023 28.057 1.000 75.900 244 MET G N 1
ATOM 12291 C CA . MET C 1 265 ? 4.807 -67.957 27.876 1.000 74.430 244 MET G CA 1
ATOM 12292 C C . MET C 1 265 ? 4.418 -68.338 26.441 1.000 74.420 244 MET G C 1
ATOM 12293 O O . MET C 1 265 ? 3.201 -68.416 26.174 1.000 73.690 244 MET G O 1
ATOM 12307 N N . ARG C 1 266 ? 5.400 -68.558 25.559 1.000 74.380 245 ARG G N 1
ATOM 12308 C CA . ARG C 1 266 ? 5.187 -68.979 24.144 1.000 74.010 245 ARG G CA 1
ATOM 12309 C C . ARG C 1 266 ? 4.453 -67.876 23.376 1.000 73.030 245 ARG G C 1
ATOM 12310 O O . ARG C 1 266 ? 3.731 -68.199 22.408 1.000 72.510 245 ARG G O 1
ATOM 12331 N N . ILE C 1 267 ? 4.630 -66.625 23.799 1.000 71.280 246 ILE G N 1
ATOM 12332 C CA . ILE C 1 267 ? 4.135 -65.424 23.067 1.000 71.490 246 ILE G CA 1
ATOM 12333 C C . ILE C 1 267 ? 5.102 -65.156 21.910 1.000 72.790 246 ILE G C 1
ATOM 12334 O O . ILE C 1 267 ? 4.619 -64.877 20.796 1.000 71.990 246 ILE G O 1
ATOM 12350 N N . ILE C 1 268 ? 6.409 -65.268 22.162 1.000 74.820 247 ILE G N 1
ATOM 12351 C CA . ILE C 1 268 ? 7.452 -65.239 21.093 1.000 78.950 247 ILE G CA 1
ATOM 12352 C C . ILE C 1 268 ? 7.904 -66.682 20.830 1.000 79.930 247 ILE G C 1
ATOM 12353 O O . ILE C 1 268 ? 8.062 -67.446 21.806 1.000 79.340 247 ILE G O 1
ATOM 12369 N N . ASP C 1 269 ? 8.054 -67.038 19.551 1.000 81.650 248 ASP G N 1
ATOM 12370 C CA . ASP C 1 269 ? 8.498 -68.381 19.090 1.000 83.860 248 ASP G CA 1
ATOM 12371 C C . ASP C 1 269 ? 10.014 -68.331 18.874 1.000 83.150 248 ASP G C 1
ATOM 12372 O O . ASP C 1 269 ? 10.461 -67.599 17.968 1.000 79.680 248 ASP G O 1
ATOM 12381 N N . THR C 1 270 ? 10.761 -69.087 19.683 1.000 85.650 249 THR G N 1
ATOM 12382 C CA . THR C 1 270 ? 12.250 -69.086 19.728 1.000 87.920 249 THR G CA 1
ATOM 12383 C C . THR C 1 270 ? 12.817 -69.665 18.424 1.000 89.760 249 THR G C 1
ATOM 12384 O O . THR C 1 270 ? 13.895 -69.203 18.002 1.000 87.770 249 THR G O 1
ATOM 12395 N N . GLN C 1 271 ? 12.117 -70.626 17.814 1.000 92.590 250 GLN G N 1
ATOM 12396 C CA . GLN C 1 271 ? 12.577 -71.343 16.590 1.000 94.820 250 GLN G CA 1
ATOM 12397 C C . GLN C 1 271 ? 12.603 -70.415 15.368 1.000 94.790 250 GLN G C 1
ATOM 12398 O O . GLN C 1 271 ? 13.481 -70.625 14.503 1.000 96.880 250 GLN G O 1
ATOM 12412 N N . ASN C 1 272 ? 11.669 -69.464 15.269 1.000 94.490 251 ASN G N 1
ATOM 12413 C CA . ASN C 1 272 ? 11.541 -68.555 14.094 1.000 94.170 251 ASN G CA 1
ATOM 12414 C C . ASN C 1 272 ? 11.900 -67.111 14.470 1.000 91.960 251 ASN G C 1
ATOM 12415 O O . ASN C 1 272 ? 12.065 -66.294 13.540 1.000 91.260 251 ASN G O 1
ATOM 12426 N N . SER C 1 273 ? 12.005 -66.806 15.768 1.000 89.750 252 SER G N 1
ATOM 12427 C CA . SER C 1 273 ? 12.214 -65.438 16.320 1.000 87.100 252 SER G CA 1
ATOM 12428 C C . SER C 1 273 ? 11.082 -64.507 15.863 1.000 84.940 252 SER G C 1
ATOM 12429 O O . SER C 1 273 ? 11.379 -63.409 15.344 1.000 84.480 252 SER G O 1
ATOM 12437 N N . THR C 1 274 ? 9.833 -64.947 16.046 1.000 80.430 253 THR G N 1
ATOM 12438 C CA . THR C 1 274 ? 8.592 -64.160 15.807 1.000 77.470 253 THR G CA 1
ATOM 12439 C C . THR C 1 274 ? 7.898 -63.920 17.152 1.000 73.970 253 THR G C 1
ATOM 12440 O O . THR C 1 274 ? 8.416 -64.412 18.172 1.000 70.290 253 THR G O 1
ATOM 12451 N N . ALA C 1 275 ? 6.774 -63.195 17.145 1.000 71.060 254 ALA G N 1
ATOM 12452 C CA . ALA C 1 275 ? 5.898 -62.991 18.323 1.000 68.310 254 ALA G CA 1
ATOM 12453 C C . ALA C 1 275 ? 4.433 -62.914 17.884 1.000 66.170 254 ALA G C 1
ATOM 12454 O O . ALA C 1 275 ? 4.148 -62.288 16.845 1.000 63.110 254 ALA G O 1
ATOM 12461 N N . LYS C 1 276 ? 3.552 -63.540 18.667 1.000 65.710 255 LYS G N 1
ATOM 12462 C CA . LYS C 1 276 ? 2.091 -63.629 18.416 1.000 66.510 255 LYS G CA 1
ATOM 12463 C C . LYS C 1 276 ? 1.344 -63.143 19.658 1.000 64.590 255 LYS G C 1
ATOM 12464 O O . LYS C 1 276 ? 1.534 -63.751 20.733 1.000 66.170 255 LYS G O 1
ATOM 12483 N N . LEU C 1 277 ? 0.533 -62.094 19.508 1.000 61.060 256 LEU G N 1
ATOM 12484 C CA . LEU C 1 277 ? -0.371 -61.570 20.566 1.000 59.500 256 LEU G CA 1
ATOM 12485 C C . LEU C 1 277 ? -1.822 -61.815 20.145 1.000 57.720 256 LEU G C 1
ATOM 12486 O O . LEU C 1 277 ? -2.252 -61.221 19.138 1.000 56.230 256 LEU G O 1
ATOM 12502 N N . ILE C 1 278 ? -2.532 -62.661 20.895 1.000 56.380 257 ILE G N 1
ATOM 12503 C CA . ILE C 1 278 ? -4.004 -62.873 20.771 1.000 55.480 257 ILE G CA 1
ATOM 12504 C C . ILE C 1 278 ? -4.638 -62.272 22.026 1.000 53.830 257 ILE G C 1
ATOM 12505 O O . ILE C 1 278 ? -4.240 -62.665 23.140 1.000 53.920 257 ILE G O 1
ATOM 12521 N N . TYR C 1 279 ? -5.574 -61.343 21.839 1.000 51.900 258 TYR G N 1
ATOM 12522 C CA . TYR C 1 279 ? -6.120 -60.482 22.917 1.000 50.710 258 TYR G CA 1
ATOM 12523 C C . TYR C 1 279 ? -7.559 -60.115 22.575 1.000 49.210 258 TYR G C 1
ATOM 12524 O O . TYR C 1 279 ? -7.974 -60.297 21.415 1.000 48.860 258 TYR G O 1
ATOM 12542 N N . ASN C 1 280 ? -8.287 -59.600 23.560 1.000 48.770 259 ASN G N 1
ATOM 12543 C CA . ASN C 1 280 ? -9.701 -59.194 23.380 1.000 48.860 259 ASN G CA 1
ATOM 12544 C C . ASN C 1 280 ? -9.784 -57.674 23.358 1.000 48.550 259 ASN G C 1
ATOM 12545 O O . ASN C 1 280 ? -9.364 -57.043 24.345 1.000 49.390 259 ASN G O 1
ATOM 12556 N N . LEU C 1 281 ? -10.299 -57.118 22.267 1.000 48.630 260 LEU G N 1
ATOM 12557 C CA . LEU C 1 281 ? -10.586 -55.669 22.183 1.000 48.350 260 LEU G CA 1
ATOM 12558 C C . LEU C 1 281 ? -12.097 -55.485 22.244 1.000 47.670 260 LEU G C 1
ATOM 12559 O O . LEU C 1 281 ? -12.775 -55.876 21.281 1.000 46.950 260 LEU G O 1
ATOM 12575 N N . VAL C 1 282 ? -12.603 -54.928 23.340 1.000 48.240 261 VAL G N 1
ATOM 12576 C CA . VAL C 1 282 ? -14.055 -54.604 23.446 1.000 49.310 261 VAL G CA 1
ATOM 12577 C C . VAL C 1 282 ? -14.266 -53.286 22.694 1.000 49.240 261 VAL G C 1
ATOM 12578 O O . VAL C 1 282 ? -13.542 -52.314 22.987 1.000 48.960 261 VAL G O 1
ATOM 12591 N N . VAL C 1 283 ? -15.163 -53.294 21.706 1.000 49.500 262 VAL G N 1
ATOM 12592 C CA . VAL C 1 283 ? -15.550 -52.087 20.918 1.000 49.680 262 VAL G CA 1
ATOM 12593 C C . VAL C 1 283 ? -16.999 -51.750 21.288 1.000 49.210 262 VAL G C 1
ATOM 12594 O O . VAL C 1 283 ? -17.843 -52.669 21.279 1.000 48.000 262 VAL G O 1
ATOM 12607 N N . ILE C 1 284 ? -17.242 -50.490 21.654 1.000 49.420 263 ILE G N 1
ATOM 12608 C CA . ILE C 1 284 ? -18.554 -49.978 22.147 1.000 50.820 263 ILE G CA 1
ATOM 12609 C C . ILE C 1 284 ? -19.088 -48.964 21.136 1.000 51.120 263 ILE G C 1
ATOM 12610 O O . ILE C 1 284 ? -18.346 -48.020 20.801 1.000 49.230 263 ILE G O 1
ATOM 12626 N N . HIS C 1 285 ? -20.324 -49.166 20.676 1.000 51.880 264 HIS G N 1
ATOM 12627 C CA . HIS C 1 285 ? -21.094 -48.194 19.856 1.000 54.540 264 HIS G CA 1
ATOM 12628 C C . HIS C 1 285 ? -22.422 -47.894 20.559 1.000 55.150 264 HIS G C 1
ATOM 12629 O O . HIS C 1 285 ? -23.264 -48.810 20.627 1.000 55.170 264 HIS G O 1
ATOM 12644 N N . CYS C 1 286 ? -22.582 -46.668 21.071 1.000 56.230 265 CYS G N 1
ATOM 12645 C CA . CYS C 1 286 ? -23.797 -46.185 21.786 1.000 57.760 265 CYS G CA 1
ATOM 12646 C C . CYS C 1 286 ? -24.384 -44.956 21.087 1.000 57.850 265 CYS G C 1
ATOM 12647 O O . CYS C 1 286 ? -23.604 -44.199 20.486 1.000 55.890 265 CYS G O 1
ATOM 12655 N N . ARG C 1 287 ? -25.707 -44.780 21.181 1.000 60.910 266 ARG G N 1
ATOM 12656 C CA . ARG C 1 287 ? -26.426 -43.511 20.878 1.000 61.720 266 ARG G CA 1
ATOM 12657 C C . ARG C 1 287 ? -27.096 -43.002 22.155 1.000 60.720 266 ARG G C 1
ATOM 12658 O O . ARG C 1 287 ? -27.731 -43.816 22.850 1.000 59.770 266 ARG G O 1
ATOM 12679 N N . LYS C 1 288 ? -26.967 -41.704 22.439 1.000 62.890 267 LYS G N 1
ATOM 12680 C CA . LYS C 1 288 ? -27.546 -41.064 23.649 1.000 63.020 267 LYS G CA 1
ATOM 12681 C C . LYS C 1 288 ? -29.053 -40.901 23.444 1.000 64.500 267 LYS G C 1
ATOM 12682 O O . LYS C 1 288 ? -29.745 -41.806 23.853 1.000 64.780 267 LYS G O 1
ATOM 12701 N N . SER D 1 33 ? 41.896 -15.395 27.159 1.000 65.340 12 SER J N 1
ATOM 12702 C CA . SER D 1 33 ? 40.935 -14.262 26.968 1.000 65.750 12 SER J CA 1
ATOM 12703 C C . SER D 1 33 ? 39.578 -14.603 27.598 1.000 64.470 12 SER J C 1
ATOM 12704 O O . SER D 1 33 ? 38.982 -15.623 27.201 1.000 64.220 12 SER J O 1
ATOM 12712 N N . SER D 1 34 ? 39.122 -13.769 28.539 1.000 63.270 13 SER J N 1
ATOM 12713 C CA . SER D 1 34 ? 37.812 -13.870 29.242 1.000 63.350 13 SER J CA 1
ATOM 12714 C C . SER D 1 34 ? 36.689 -14.114 28.230 1.000 61.220 13 SER J C 1
ATOM 12715 O O . SER D 1 34 ? 35.899 -15.059 28.421 1.000 60.770 13 SER J O 1
ATOM 12723 N N . MET D 1 35 ? 36.640 -13.271 27.199 1.000 59.660 14 MET J N 1
ATOM 12724 C CA . MET D 1 35 ? 35.655 -13.319 26.087 1.000 58.770 14 MET J CA 1
ATOM 12725 C C . MET D 1 35 ? 35.633 -14.717 25.458 1.000 58.620 14 MET J C 1
ATOM 12726 O O . MET D 1 35 ? 34.526 -15.261 25.272 1.000 57.980 14 MET J O 1
ATOM 12740 N N . GLN D 1 36 ? 36.814 -15.260 25.142 1.000 58.650 15 GLN J N 1
ATOM 12741 C CA . GLN D 1 36 ? 36.990 -16.575 24.466 1.000 58.880 15 GLN J CA 1
ATOM 12742 C C . GLN D 1 36 ? 36.490 -17.704 25.376 1.000 58.710 15 GLN J C 1
ATOM 12743 O O . GLN D 1 36 ? 35.828 -18.622 24.854 1.000 59.230 15 GLN J O 1
ATOM 12757 N N . ARG D 1 37 ? 36.794 -17.632 26.676 1.000 59.510 16 ARG J N 1
ATOM 12758 C CA . ARG D 1 37 ? 36.375 -18.633 27.699 1.000 60.740 16 ARG J CA 1
ATOM 12759 C C . ARG D 1 37 ? 34.847 -18.677 27.801 1.000 59.710 16 ARG J C 1
ATOM 12760 O O . ARG D 1 37 ? 34.295 -19.794 27.852 1.000 60.160 16 ARG J O 1
ATOM 12781 N N . ARG D 1 38 ? 34.198 -17.508 27.867 1.000 58.090 17 ARG J N 1
ATOM 12782 C CA . ARG D 1 38 ? 32.719 -17.388 27.983 1.000 57.660 17 ARG J CA 1
ATOM 12783 C C . ARG D 1 38 ? 32.064 -18.016 26.748 1.000 56.400 17 ARG J C 1
ATOM 12784 O O . ARG D 1 38 ? 31.159 -18.857 26.921 1.000 54.630 17 ARG J O 1
ATOM 12805 N N . ASP D 1 39 ? 32.496 -17.597 25.556 1.000 55.500 18 ASP J N 1
ATOM 12806 C CA . ASP D 1 39 ? 31.957 -18.085 24.257 1.000 55.650 18 ASP J CA 1
ATOM 12807 C C . ASP D 1 39 ? 32.132 -19.608 24.180 1.000 55.050 18 ASP J C 1
ATOM 12808 O O . ASP D 1 39 ? 31.182 -20.278 23.740 1.000 55.870 18 ASP J O 1
ATOM 12817 N N . ALA D 1 40 ? 33.285 -20.129 24.617 1.000 54.660 19 ALA J N 1
ATOM 12818 C CA . ALA D 1 40 ? 33.587 -21.582 24.682 1.000 55.900 19 ALA J CA 1
ATOM 12819 C C . ALA D 1 40 ? 32.556 -22.290 25.573 1.000 56.370 19 ALA J C 1
ATOM 12820 O O . ALA D 1 40 ? 32.022 -23.330 25.150 1.000 56.750 19 ALA J O 1
ATOM 12827 N N . LEU D 1 41 ? 32.283 -21.729 26.754 1.000 57.590 20 LEU J N 1
ATOM 12828 C CA . LEU D 1 41 ? 31.380 -22.317 27.783 1.000 59.240 20 LEU J CA 1
ATOM 12829 C C . LEU D 1 41 ? 29.919 -22.247 27.323 1.000 57.000 20 LEU J C 1
ATOM 12830 O O . LEU D 1 41 ? 29.205 -23.250 27.503 1.000 57.530 20 LEU J O 1
ATOM 12846 N N . ASN D 1 42 ? 29.494 -21.102 26.781 1.000 54.290 21 ASN J N 1
ATOM 12847 C CA . ASN D 1 42 ? 28.105 -20.871 26.295 1.000 54.390 21 ASN J CA 1
ATOM 12848 C C . ASN D 1 42 ? 27.828 -21.791 25.102 1.000 53.240 21 ASN J C 1
ATOM 12849 O O . ASN D 1 42 ? 26.712 -22.340 25.030 1.000 52.830 21 ASN J O 1
ATOM 12860 N N . SER D 1 43 ? 28.817 -21.956 24.218 1.000 53.030 22 SER J N 1
ATOM 12861 C CA . SER D 1 43 ? 28.752 -22.823 23.011 1.000 53.710 22 SER J CA 1
ATOM 12862 C C . SER D 1 43 ? 28.586 -24.289 23.430 1.000 54.060 22 SER J C 1
ATOM 12863 O O . SER D 1 43 ? 27.703 -24.962 22.872 1.000 53.510 22 SER J O 1
ATOM 12871 N N . LEU D 1 44 ? 29.400 -24.754 24.383 1.000 56.400 23 LEU J N 1
ATOM 12872 C CA . LEU D 1 44 ? 29.377 -26.161 24.874 1.000 57.490 23 LEU J CA 1
ATOM 12873 C C . LEU D 1 44 ? 28.054 -26.436 25.595 1.000 57.430 23 LEU J C 1
ATOM 12874 O O . LEU D 1 44 ? 27.402 -27.431 25.247 1.000 59.170 23 LEU J O 1
ATOM 12890 N N . THR D 1 45 ? 27.667 -25.576 26.541 1.000 58.110 24 THR J N 1
ATOM 12891 C CA . THR D 1 45 ? 26.413 -25.696 27.338 1.000 59.830 24 THR J CA 1
ATOM 12892 C C . THR D 1 45 ? 25.214 -25.938 26.409 1.000 60.640 24 THR J C 1
ATOM 12893 O O . THR D 1 45 ? 24.355 -26.761 26.772 1.000 61.970 24 THR J O 1
ATOM 12904 N N . GLU D 1 46 ? 25.159 -25.255 25.259 1.000 61.850 25 GLU J N 1
ATOM 12905 C CA . GLU D 1 46 ? 23.999 -25.292 24.325 1.000 62.040 25 GLU J CA 1
ATOM 12906 C C . GLU D 1 46 ? 24.021 -26.576 23.485 1.000 61.900 25 GLU J C 1
ATOM 12907 O O . GLU D 1 46 ? 22.947 -27.192 23.337 1.000 63.160 25 GLU J O 1
ATOM 12919 N N . TYR D 1 47 ? 25.179 -26.945 22.930 1.000 61.230 26 TYR J N 1
ATOM 12920 C CA . TYR D 1 47 ? 25.317 -28.018 21.906 1.000 61.680 26 TYR J CA 1
ATOM 12921 C C . TYR D 1 47 ? 25.654 -29.367 22.558 1.000 63.520 26 TYR J C 1
ATOM 12922 O O . TYR D 1 47 ? 25.535 -30.397 21.863 1.000 64.610 26 TYR J O 1
ATOM 12940 N N . LEU D 1 48 ? 26.046 -29.370 23.837 1.000 65.910 27 LEU J N 1
ATOM 12941 C CA . LEU D 1 48 ? 26.418 -30.599 24.598 1.000 68.690 27 LEU J CA 1
ATOM 12942 C C . LEU D 1 48 ? 25.276 -31.615 24.543 1.000 68.150 27 LEU J C 1
ATOM 12943 O O . LEU D 1 48 ? 25.521 -32.790 24.276 1.000 67.890 27 LEU J O 1
ATOM 12959 N N . PRO D 1 49 ? 24.003 -31.220 24.798 1.000 67.860 28 PRO J N 1
ATOM 12960 C CA . PRO D 1 49 ? 22.875 -32.147 24.680 1.000 68.100 28 PRO J CA 1
ATOM 12961 C C . PRO D 1 49 ? 22.651 -32.702 23.263 1.000 68.630 28 PRO J C 1
ATOM 12962 O O . PRO D 1 49 ? 22.106 -33.786 23.152 1.000 70.180 28 PRO J O 1
ATOM 12973 N N . LYS D 1 50 ? 23.070 -31.960 22.230 1.000 67.920 29 LYS J N 1
ATOM 12974 C CA . LYS D 1 50 ? 22.820 -32.290 20.798 1.000 67.710 29 LYS J CA 1
ATOM 12975 C C . LYS D 1 50 ? 23.874 -33.264 20.254 1.000 68.140 29 LYS J C 1
ATOM 12976 O O . LYS D 1 50 ? 23.797 -33.581 19.052 1.000 68.060 29 LYS J O 1
ATOM 12995 N N . PHE D 1 51 ? 24.820 -33.717 21.085 1.000 69.990 30 PHE J N 1
ATOM 12996 C CA . PHE D 1 51 ? 25.912 -34.646 20.687 1.000 70.800 30 PHE J CA 1
ATOM 12997 C C . PHE D 1 51 ? 25.517 -36.093 21.009 1.000 74.780 30 PHE J C 1
ATOM 12998 O O . PHE D 1 51 ? 24.793 -36.321 22.003 1.000 74.600 30 PHE J O 1
ATOM 13015 N N . LYS D 1 52 ? 25.988 -37.035 20.183 1.000 79.380 31 LYS J N 1
ATOM 13016 C CA . LYS D 1 52 ? 25.851 -38.503 20.398 1.000 83.820 31 LYS J CA 1
ATOM 13017 C C . LYS D 1 52 ? 27.237 -39.103 20.659 1.000 85.100 31 LYS J C 1
ATOM 13018 O O . LYS D 1 52 ? 28.136 -38.899 19.821 1.000 86.350 31 LYS J O 1
ATOM 13037 N N . TRP D 1 53 ? 27.384 -39.820 21.778 1.000 88.140 32 TRP J N 1
ATOM 13038 C CA . TRP D 1 53 ? 28.642 -40.488 22.213 1.000 89.980 32 TRP J CA 1
ATOM 13039 C C . TRP D 1 53 ? 28.562 -41.975 21.847 1.000 92.480 32 TRP J C 1
ATOM 13040 O O . TRP D 1 53 ? 29.501 -42.482 21.199 1.000 91.750 32 TRP J O 1
ATOM 13061 N N . LYS D 1 54 ? 27.477 -42.634 22.270 1.000 97.070 33 LYS J N 1
ATOM 13062 C CA . LYS D 1 54 ? 26.975 -43.933 21.736 1.000 100.820 33 LYS J CA 1
ATOM 13063 C C . LYS D 1 54 ? 27.909 -45.103 22.087 1.000 104.280 33 LYS J C 1
ATOM 13064 O O . LYS D 1 54 ? 27.604 -46.232 21.648 1.000 106.770 33 LYS J O 1
ATOM 13083 N N . GLU D 1 55 ? 28.983 -44.871 22.851 1.000 105.960 34 GLU J N 1
ATOM 13084 C CA . GLU D 1 55 ? 29.970 -45.927 23.213 1.000 107.490 34 GLU J CA 1
ATOM 13085 C C . GLU D 1 55 ? 30.920 -45.414 24.302 1.000 108.290 34 GLU J C 1
ATOM 13086 O O . GLU D 1 55 ? 30.835 -44.218 24.654 1.000 108.610 34 GLU J O 1
ATOM 13098 N N . SER D 1 56 ? 31.784 -46.300 24.806 1.000 107.740 35 SER J N 1
ATOM 13099 C CA . SER D 1 56 ? 32.909 -45.987 25.728 1.000 107.030 35 SER J CA 1
ATOM 13100 C C . SER D 1 56 ? 34.226 -45.982 24.944 1.000 104.640 35 SER J C 1
ATOM 13101 O O . SER D 1 56 ? 34.217 -46.408 23.771 1.000 103.070 35 SER J O 1
ATOM 13109 N N . LYS D 1 57 ? 35.310 -45.521 25.577 1.000 103.550 36 LYS J N 1
ATOM 13110 C CA . LYS D 1 57 ? 36.657 -45.373 24.960 1.000 102.750 36 LYS J CA 1
ATOM 13111 C C . LYS D 1 57 ? 36.538 -44.472 23.721 1.000 99.620 36 LYS J C 1
ATOM 13112 O O . LYS D 1 57 ? 36.782 -44.962 22.599 1.000 99.090 36 LYS J O 1
ATOM 13131 N N . GLU D 1 58 ? 36.165 -43.206 23.930 1.000 95.650 37 GLU J N 1
ATOM 13132 C CA . GLU D 1 58 ? 36.041 -42.173 22.863 1.000 91.750 37 GLU J CA 1
ATOM 13133 C C . GLU D 1 58 ? 37.452 -41.704 22.476 1.000 90.120 37 GLU J C 1
ATOM 13134 O O . GLU D 1 58 ? 38.408 -42.069 23.193 1.000 91.120 37 GLU J O 1
ATOM 13146 N N . LYS D 1 59 ? 37.578 -40.930 21.392 1.000 86.760 38 LYS J N 1
ATOM 13147 C CA . LYS D 1 59 ? 38.839 -40.240 20.991 1.000 84.150 38 LYS J CA 1
ATOM 13148 C C . LYS D 1 59 ? 38.494 -38.832 20.494 1.000 79.120 38 LYS J C 1
ATOM 13149 O O . LYS D 1 59 ? 37.807 -38.728 19.461 1.000 79.490 38 LYS J O 1
ATOM 13168 N N . ILE D 1 60 ? 38.954 -37.798 21.205 1.000 73.860 39 ILE J N 1
ATOM 13169 C CA . ILE D 1 60 ? 38.601 -36.370 20.938 1.000 71.680 39 ILE J CA 1
ATOM 13170 C C . ILE D 1 60 ? 39.876 -35.596 20.581 1.000 69.530 39 ILE J C 1
ATOM 13171 O O . ILE D 1 60 ? 40.960 -35.990 21.048 1.000 67.510 39 ILE J O 1
ATOM 13187 N N . LEU D 1 61 ? 39.736 -34.547 19.763 1.000 68.180 40 LEU J N 1
ATOM 13188 C CA . LEU D 1 61 ? 40.841 -33.643 19.342 1.000 66.040 40 LEU J CA 1
ATOM 13189 C C . LEU D 1 61 ? 40.375 -32.188 19.454 1.000 64.680 40 LEU J C 1
ATOM 13190 O O . LEU D 1 61 ? 39.187 -31.926 19.191 1.000 61.460 40 LEU J O 1
ATOM 13206 N N . ASP D 1 62 ? 41.289 -31.285 19.817 1.000 64.790 41 ASP J N 1
ATOM 13207 C CA . ASP D 1 62 ? 41.036 -29.822 19.859 1.000 64.550 41 ASP J CA 1
ATOM 13208 C C . ASP D 1 62 ? 42.101 -29.115 19.023 1.000 64.570 41 ASP J C 1
ATOM 13209 O O . ASP D 1 62 ? 43.292 -29.226 19.370 1.000 64.430 41 ASP J O 1
ATOM 13218 N N . ILE D 1 63 ? 41.686 -28.406 17.976 1.000 64.490 42 ILE J N 1
ATOM 13219 C CA . ILE D 1 63 ? 42.621 -27.658 17.088 1.000 64.590 42 ILE J CA 1
ATOM 13220 C C . ILE D 1 63 ? 42.690 -26.211 17.578 1.000 64.700 42 ILE J C 1
ATOM 13221 O O . ILE D 1 63 ? 41.622 -25.584 17.695 1.000 65.240 42 ILE J O 1
ATOM 13237 N N . GLY D 1 64 ? 43.899 -25.715 17.855 1.000 65.480 43 GLY J N 1
ATOM 13238 C CA . GLY D 1 64 ? 44.135 -24.331 18.312 1.000 65.500 43 GLY J CA 1
ATOM 13239 C C . GLY D 1 64 ? 43.993 -24.209 19.817 1.000 66.910 43 GLY J C 1
ATOM 13240 O O . GLY D 1 64 ? 43.203 -23.358 20.272 1.000 67.320 43 GLY J O 1
ATOM 13244 N N . CYS D 1 65 ? 44.742 -25.021 20.565 1.000 68.640 44 CYS J N 1
ATOM 13245 C CA . CYS D 1 65 ? 44.641 -25.123 22.047 1.000 70.690 44 CYS J CA 1
ATOM 13246 C C . CYS D 1 65 ? 45.306 -23.929 22.740 1.000 71.230 44 CYS J C 1
ATOM 13247 O O . CYS D 1 65 ? 44.819 -23.551 23.825 1.000 73.180 44 CYS J O 1
ATOM 13255 N N . ALA D 1 66 ? 46.371 -23.368 22.154 1.000 72.620 45 ALA J N 1
ATOM 13256 C CA . ALA D 1 66 ? 47.163 -22.244 22.717 1.000 73.510 45 ALA J CA 1
ATOM 13257 C C . ALA D 1 66 ? 47.668 -22.603 24.124 1.000 74.800 45 ALA J C 1
ATOM 13258 O O . ALA D 1 66 ? 48.416 -23.598 24.237 1.000 74.580 45 ALA J O 1
ATOM 13265 N N . ASP D 1 67 ? 47.294 -21.829 25.152 1.000 75.480 46 ASP J N 1
ATOM 13266 C CA . ASP D 1 67 ? 47.734 -22.045 26.560 1.000 76.510 46 ASP J CA 1
ATOM 13267 C C . ASP D 1 67 ? 47.130 -23.352 27.093 1.000 75.510 46 ASP J C 1
ATOM 13268 O O . ASP D 1 67 ? 47.782 -23.996 27.938 1.000 75.300 46 ASP J O 1
ATOM 13277 N N . GLY D 1 68 ? 45.918 -23.698 26.643 1.000 74.730 47 GLY J N 1
ATOM 13278 C CA . GLY D 1 68 ? 45.238 -24.971 26.957 1.000 74.150 47 GLY J CA 1
ATOM 13279 C C . GLY D 1 68 ? 44.116 -24.807 27.970 1.000 73.340 47 GLY J C 1
ATOM 13280 O O . GLY D 1 68 ? 43.458 -25.820 28.274 1.000 74.280 47 GLY J O 1
ATOM 13284 N N . SER D 1 69 ? 43.893 -23.585 28.469 1.000 72.680 48 SER J N 1
ATOM 13285 C CA . SER D 1 69 ? 42.907 -23.260 29.538 1.000 74.030 48 SER J CA 1
ATOM 13286 C C . SER D 1 69 ? 41.473 -23.534 29.061 1.000 73.380 48 SER J C 1
ATOM 13287 O O . SER D 1 69 ? 40.614 -23.833 29.914 1.000 75.370 48 SER J O 1
ATOM 13295 N N . VAL D 1 70 ? 41.238 -23.444 27.750 1.000 72.710 49 VAL J N 1
ATOM 13296 C CA . VAL D 1 70 ? 39.897 -23.600 27.104 1.000 72.310 49 VAL J CA 1
ATOM 13297 C C . VAL D 1 70 ? 39.683 -25.073 26.732 1.000 71.320 49 VAL J C 1
ATOM 13298 O O . VAL D 1 70 ? 38.530 -25.536 26.801 1.000 71.310 49 VAL J O 1
ATOM 13311 N N . THR D 1 71 ? 40.752 -25.776 26.347 1.000 71.480 50 THR J N 1
ATOM 13312 C CA . THR D 1 71 ? 40.735 -27.237 26.051 1.000 71.920 50 THR J CA 1
ATOM 13313 C C . THR D 1 71 ? 40.480 -28.000 27.356 1.000 72.170 50 THR J C 1
ATOM 13314 O O . THR D 1 71 ? 39.914 -29.110 27.292 1.000 72.920 50 THR J O 1
ATOM 13325 N N . ASN D 1 72 ? 40.903 -27.421 28.485 1.000 73.210 51 ASN J N 1
ATOM 13326 C CA . ASN D 1 72 ? 40.667 -27.955 29.853 1.000 74.560 51 ASN J CA 1
ATOM 13327 C C . ASN D 1 72 ? 39.174 -27.856 30.181 1.000 73.360 51 ASN J C 1
ATOM 13328 O O . ASN D 1 72 ? 38.667 -28.752 30.883 1.000 76.240 51 ASN J O 1
ATOM 13339 N N . ILE D 1 73 ? 38.509 -26.802 29.697 1.000 71.180 52 ILE J N 1
ATOM 13340 C CA . ILE D 1 73 ? 37.029 -26.617 29.801 1.000 70.980 52 ILE J CA 1
ATOM 13341 C C . ILE D 1 73 ? 36.337 -27.726 28.994 1.000 71.610 52 ILE J C 1
ATOM 13342 O O . ILE D 1 73 ? 35.413 -28.359 29.548 1.000 72.840 52 ILE J O 1
ATOM 13358 N N . ILE D 1 74 ? 36.775 -27.958 27.749 1.000 70.750 53 ILE J N 1
ATOM 13359 C CA . ILE D 1 74 ? 36.174 -28.957 26.808 1.000 70.550 53 ILE J CA 1
ATOM 13360 C C . ILE D 1 74 ? 36.237 -30.356 27.440 1.000 71.040 53 ILE J C 1
ATOM 13361 O O . ILE D 1 74 ? 35.184 -31.025 27.488 1.000 67.980 53 ILE J O 1
ATOM 13377 N N . SER D 1 75 ? 37.423 -30.778 27.892 1.000 72.870 54 SER J N 1
ATOM 13378 C CA . SER D 1 75 ? 37.685 -32.134 28.450 1.000 75.930 54 SER J CA 1
ATOM 13379 C C . SER D 1 75 ? 36.845 -32.348 29.715 1.000 76.630 54 SER J C 1
ATOM 13380 O O . SER D 1 75 ? 36.209 -33.414 29.831 1.000 78.580 54 SER J O 1
ATOM 13388 N N . SER D 1 76 ? 36.852 -31.367 30.620 1.000 77.560 55 SER J N 1
ATOM 13389 C CA . SER D 1 76 ? 36.136 -31.409 31.923 1.000 79.960 55 SER J CA 1
ATOM 13390 C C . SER D 1 76 ? 34.628 -31.520 31.683 1.000 82.720 55 SER J C 1
ATOM 13391 O O . SER D 1 76 ? 33.960 -32.257 32.436 1.000 84.790 55 SER J O 1
ATOM 13399 N N . CYS D 1 77 ? 34.126 -30.823 30.661 1.000 84.140 56 CYS J N 1
ATOM 13400 C CA . CYS D 1 77 ? 32.676 -30.731 30.339 1.000 85.720 56 CYS J CA 1
ATOM 13401 C C . CYS D 1 77 ? 32.126 -32.067 29.824 1.000 87.060 56 CYS J C 1
ATOM 13402 O O . CYS D 1 77 ? 31.065 -32.470 30.346 1.000 86.680 56 CYS J O 1
ATOM 13410 N N . CYS D 1 78 ? 32.773 -32.749 28.870 1.000 88.850 57 CYS J N 1
ATOM 13411 C CA . CYS D 1 78 ? 32.164 -33.981 28.292 1.000 91.090 57 CYS J CA 1
ATOM 13412 C C . CYS D 1 78 ? 32.225 -35.123 29.307 1.000 94.120 57 CYS J C 1
ATOM 13413 O O . CYS D 1 78 ? 33.274 -35.417 29.880 1.000 94.420 57 CYS J O 1
ATOM 13421 N N . PRO D 1 79 ? 31.069 -35.787 29.541 1.000 95.900 58 PRO J N 1
ATOM 13422 C CA . PRO D 1 79 ? 30.921 -36.830 30.564 1.000 97.290 58 PRO J CA 1
ATOM 13423 C C . PRO D 1 79 ? 31.679 -38.146 30.347 1.000 99.790 58 PRO J C 1
ATOM 13424 O O . PRO D 1 79 ? 32.294 -38.628 31.285 1.000 100.050 58 PRO J O 1
ATOM 13435 N N . THR D 1 80 ? 31.591 -38.693 29.133 1.000 102.080 59 THR J N 1
ATOM 13436 C CA . THR D 1 80 ? 32.150 -40.023 28.776 1.000 103.610 59 THR J CA 1
ATOM 13437 C C . THR D 1 80 ? 33.639 -40.035 29.126 1.000 103.690 59 THR J C 1
ATOM 13438 O O . THR D 1 80 ? 34.330 -39.056 28.767 1.000 104.190 59 THR J O 1
ATOM 13449 N N . ASP D 1 81 ? 34.115 -41.070 29.818 1.000 103.030 60 ASP J N 1
ATOM 13450 C CA . ASP D 1 81 ? 35.581 -41.262 29.965 1.000 102.060 60 ASP J CA 1
ATOM 13451 C C . ASP D 1 81 ? 36.107 -41.450 28.546 1.000 99.670 60 ASP J C 1
ATOM 13452 O O . ASP D 1 81 ? 35.612 -42.355 27.839 1.000 100.150 60 ASP J O 1
ATOM 13461 N N . PHE D 1 82 ? 37.044 -40.603 28.133 1.000 95.270 61 PHE J N 1
ATOM 13462 C CA . PHE D 1 82 ? 37.560 -40.617 26.741 1.000 92.950 61 PHE J CA 1
ATOM 13463 C C . PHE D 1 82 ? 38.922 -41.290 26.833 1.000 92.190 61 PHE J C 1
ATOM 13464 O O . PHE D 1 82 ? 39.723 -40.887 27.698 1.000 91.830 61 PHE J O 1
ATOM 13481 N N . GLU D 1 83 ? 39.151 -42.327 26.038 1.000 92.560 62 GLU J N 1
ATOM 13482 C CA . GLU D 1 83 ? 40.404 -43.117 26.130 1.000 92.670 62 GLU J CA 1
ATOM 13483 C C . GLU D 1 83 ? 41.587 -42.161 25.975 1.000 89.550 62 GLU J C 1
ATOM 13484 O O . GLU D 1 83 ? 42.584 -42.303 26.714 1.000 88.010 62 GLU J O 1
ATOM 13496 N N . LEU D 1 84 ? 41.421 -41.191 25.076 1.000 86.880 63 LEU J N 1
ATOM 13497 C CA . LEU D 1 84 ? 42.487 -40.284 24.589 1.000 84.690 63 LEU J CA 1
ATOM 13498 C C . LEU D 1 84 ? 41.872 -38.926 24.234 1.000 80.930 63 LEU J C 1
ATOM 13499 O O . LEU D 1 84 ? 40.753 -38.907 23.685 1.000 79.370 63 LEU J O 1
ATOM 13515 N N . PHE D 1 85 ? 42.588 -37.842 24.543 1.000 78.460 64 PHE J N 1
ATOM 13516 C CA . PHE D 1 85 ? 42.258 -36.448 24.143 1.000 76.750 64 PHE J CA 1
ATOM 13517 C C . PHE D 1 85 ? 43.536 -35.754 23.656 1.000 75.350 64 PHE J C 1
ATOM 13518 O O . PHE D 1 85 ? 44.362 -35.358 24.498 1.000 74.690 64 PHE J O 1
ATOM 13535 N N . GLU D 1 86 ? 43.681 -35.602 22.336 1.000 75.200 65 GLU J N 1
ATOM 13536 C CA . GLU D 1 86 ? 44.803 -34.856 21.703 1.000 75.560 65 GLU J CA 1
ATOM 13537 C C . GLU D 1 86 ? 44.396 -33.386 21.542 1.000 73.790 65 GLU J C 1
ATOM 13538 O O . GLU D 1 86 ? 43.197 -33.114 21.348 1.000 70.790 65 GLU J O 1
ATOM 13550 N N . ALA D 1 87 ? 45.371 -32.481 21.644 1.000 72.730 66 ALA J N 1
ATOM 13551 C CA . ALA D 1 87 ? 45.225 -31.025 21.410 1.000 72.360 66 ALA J CA 1
ATOM 13552 C C . ALA D 1 87 ? 46.455 -30.533 20.641 1.000 71.790 66 ALA J C 1
ATOM 13553 O O . ALA D 1 87 ? 47.566 -30.956 20.995 1.000 72.710 66 ALA J O 1
ATOM 13560 N N . CYS D 1 88 ? 46.267 -29.698 19.614 1.000 72.260 67 CYS J N 1
ATOM 13561 C CA . CYS D 1 88 ? 47.362 -29.272 18.697 1.000 73.250 67 CYS J CA 1
ATOM 13562 C C . CYS D 1 88 ? 47.312 -27.766 18.416 1.000 73.940 67 CYS J C 1
ATOM 13563 O O . CYS D 1 88 ? 46.253 -27.143 18.629 1.000 72.930 67 CYS J O 1
ATOM 13571 N N . ASP D 1 89 ? 48.440 -27.229 17.940 1.000 76.090 68 ASP J N 1
ATOM 13572 C CA . ASP D 1 89 ? 48.688 -25.774 17.746 1.000 76.820 68 ASP J CA 1
ATOM 13573 C C . ASP D 1 89 ? 50.025 -25.584 17.018 1.000 79.650 68 ASP J C 1
ATOM 13574 O O . ASP D 1 89 ? 50.943 -26.394 17.256 1.000 82.310 68 ASP J O 1
ATOM 13583 N N . VAL D 1 90 ? 50.130 -24.547 16.179 1.000 80.710 69 VAL J N 1
ATOM 13584 C CA . VAL D 1 90 ? 51.356 -24.240 15.377 1.000 81.370 69 VAL J CA 1
ATOM 13585 C C . VAL D 1 90 ? 52.360 -23.472 16.245 1.000 83.220 69 VAL J C 1
ATOM 13586 O O . VAL D 1 90 ? 53.572 -23.544 15.939 1.000 83.090 69 VAL J O 1
ATOM 13599 N N . ASN D 1 91 ? 51.891 -22.790 17.294 1.000 84.120 70 ASN J N 1
ATOM 13600 C CA . ASN D 1 91 ? 52.775 -22.028 18.214 1.000 84.930 70 ASN J CA 1
ATOM 13601 C C . ASN D 1 91 ? 53.444 -23.021 19.166 1.000 87.140 70 ASN J C 1
ATOM 13602 O O . ASN D 1 91 ? 52.739 -23.590 20.026 1.000 86.850 70 ASN J O 1
ATOM 13613 N N . VAL D 1 92 ? 54.757 -23.201 19.013 1.000 90.090 71 VAL J N 1
ATOM 13614 C CA . VAL D 1 92 ? 55.575 -24.161 19.811 1.000 91.490 71 VAL J CA 1
ATOM 13615 C C . VAL D 1 92 ? 55.586 -23.722 21.278 1.000 92.530 71 VAL J C 1
ATOM 13616 O O . VAL D 1 92 ? 55.478 -24.614 22.144 1.000 92.640 71 VAL J O 1
ATOM 13629 N N . LYS D 1 93 ? 55.717 -22.422 21.563 1.000 93.310 72 LYS J N 1
ATOM 13630 C CA . LYS D 1 93 ? 55.796 -21.952 22.974 1.000 93.630 72 LYS J CA 1
ATOM 13631 C C . LYS D 1 93 ? 54.473 -22.256 23.689 1.000 91.680 72 LYS J C 1
ATOM 13632 O O . LYS D 1 93 ? 54.523 -22.644 24.873 1.000 90.590 72 LYS J O 1
ATOM 13651 N N . SER D 1 94 ? 53.344 -22.098 22.988 1.000 89.900 73 SER J N 1
ATOM 13652 C CA . SER D 1 94 ? 51.964 -22.292 23.515 1.000 86.880 73 SER J CA 1
ATOM 13653 C C . SER D 1 94 ? 51.763 -23.748 23.950 1.000 85.150 73 SER J C 1
ATOM 13654 O O . SER D 1 94 ? 51.263 -23.964 25.072 1.000 83.670 73 SER J O 1
ATOM 13662 N N . VAL D 1 95 ? 52.129 -24.701 23.090 1.000 85.270 74 VAL J N 1
ATOM 13663 C CA . VAL D 1 95 ? 52.013 -26.165 23.364 1.000 86.570 74 VAL J CA 1
ATOM 13664 C C . VAL D 1 95 ? 52.903 -26.520 24.557 1.000 87.750 74 VAL J C 1
ATOM 13665 O O . VAL D 1 95 ? 52.452 -27.294 25.422 1.000 88.200 74 VAL J O 1
ATOM 13678 N N . LYS D 1 96 ? 54.130 -25.993 24.566 1.000 90.660 75 LYS J N 1
ATOM 13679 C CA . LYS D 1 96 ? 55.139 -26.240 25.630 1.000 91.400 75 LYS J CA 1
ATOM 13680 C C . LYS D 1 96 ? 54.607 -25.724 26.972 1.000 90.160 75 LYS J C 1
ATOM 13681 O O . LYS D 1 96 ? 54.836 -26.402 27.990 1.000 89.390 75 LYS J O 1
ATOM 13700 N N . TYR D 1 97 ? 53.939 -24.566 26.974 1.000 90.400 76 TYR J N 1
ATOM 13701 C CA . TYR D 1 97 ? 53.233 -24.018 28.163 1.000 89.260 76 TYR J CA 1
ATOM 13702 C C . TYR D 1 97 ? 52.113 -24.990 28.556 1.000 89.180 76 TYR J C 1
ATOM 13703 O O . TYR D 1 97 ? 51.995 -25.319 29.753 1.000 91.440 76 TYR J O 1
ATOM 13721 N N . ALA D 1 98 ? 51.341 -25.452 27.566 1.000 86.620 77 ALA J N 1
ATOM 13722 C CA . ALA D 1 98 ? 50.120 -26.277 27.736 1.000 85.180 77 ALA J CA 1
ATOM 13723 C C . ALA D 1 98 ? 50.474 -27.701 28.188 1.000 86.360 77 ALA J C 1
ATOM 13724 O O . ALA D 1 98 ? 49.741 -28.238 29.044 1.000 84.130 77 ALA J O 1
ATOM 13731 N N . THR D 1 99 ? 51.536 -28.294 27.628 1.000 89.110 78 THR J N 1
ATOM 13732 C CA . THR D 1 99 ? 51.999 -29.676 27.948 1.000 92.170 78 THR J CA 1
ATOM 13733 C C . THR D 1 99 ? 52.423 -29.741 29.422 1.000 94.010 78 THR J C 1
ATOM 13734 O O . THR D 1 99 ? 52.088 -30.738 30.089 1.000 93.230 78 THR J O 1
ATOM 13745 N N . GLU D 1 100 ? 53.120 -28.707 29.904 1.000 97.580 79 GLU J N 1
ATOM 13746 C CA . GLU D 1 100 ? 53.661 -28.623 31.289 1.000 100.090 79 GLU J CA 1
ATOM 13747 C C . GLU D 1 100 ? 52.523 -28.373 32.290 1.000 99.420 79 GLU J C 1
ATOM 13748 O O . GLU D 1 100 ? 52.644 -28.846 33.437 1.000 101.100 79 GLU J O 1
ATOM 13760 N N . HIS D 1 101 ? 51.463 -27.663 31.876 1.000 97.890 80 HIS J N 1
ATOM 13761 C CA . HIS D 1 101 ? 50.398 -27.127 32.782 1.000 96.520 80 HIS J CA 1
ATOM 13762 C C . HIS D 1 101 ? 49.123 -27.985 32.848 1.000 93.690 80 HIS J C 1
ATOM 13763 O O . HIS D 1 101 ? 48.567 -28.112 33.965 1.000 93.220 80 HIS J O 1
ATOM 13778 N N . TYR D 1 102 ? 48.634 -28.497 31.718 1.000 90.480 81 TYR J N 1
ATOM 13779 C CA . TYR D 1 102 ? 47.353 -29.253 31.649 1.000 88.980 81 TYR J CA 1
ATOM 13780 C C . TYR D 1 102 ? 47.591 -30.701 31.208 1.000 89.460 81 TYR J C 1
ATOM 13781 O O . TYR D 1 102 ? 46.616 -31.477 31.200 1.000 89.370 81 TYR J O 1
ATOM 13799 N N . GLY D 1 103 ? 48.835 -31.049 30.863 1.000 91.600 82 GLY J N 1
ATOM 13800 C CA . GLY D 1 103 ? 49.204 -32.369 30.316 1.000 92.170 82 GLY J CA 1
ATOM 13801 C C . GLY D 1 103 ? 49.007 -33.484 31.329 1.000 93.890 82 GLY J C 1
ATOM 13802 O O . GLY D 1 103 ? 49.500 -33.346 32.467 1.000 93.690 82 GLY J O 1
ATOM 13806 N N . THR D 1 104 ? 48.307 -34.547 30.922 1.000 94.910 83 THR J N 1
ATOM 13807 C CA . THR D 1 104 ? 48.062 -35.785 31.712 1.000 94.820 83 THR J CA 1
ATOM 13808 C C . THR D 1 104 ? 48.512 -36.989 30.875 1.000 95.000 83 THR J C 1
ATOM 13809 O O . THR D 1 104 ? 49.153 -36.770 29.826 1.000 93.690 83 THR J O 1
ATOM 13820 N N . SER D 1 105 ? 48.193 -38.207 31.322 1.000 94.620 84 SER J N 1
ATOM 13821 C CA . SER D 1 105 ? 48.396 -39.467 30.556 1.000 95.380 84 SER J CA 1
ATOM 13822 C C . SER D 1 105 ? 47.440 -39.502 29.355 1.000 94.970 84 SER J C 1
ATOM 13823 O O . SER D 1 105 ? 47.848 -40.011 28.291 1.000 94.320 84 SER J O 1
ATOM 13831 N N . LYS D 1 106 ? 46.226 -38.965 29.527 1.000 94.460 85 LYS J N 1
ATOM 13832 C CA . LYS D 1 106 ? 45.111 -39.023 28.541 1.000 93.690 85 LYS J CA 1
ATOM 13833 C C . LYS D 1 106 ? 44.943 -37.678 27.822 1.000 91.530 85 LYS J C 1
ATOM 13834 O O . LYS D 1 106 ? 43.977 -37.551 27.042 1.000 89.630 85 LYS J O 1
ATOM 13853 N N . MET D 1 107 ? 45.841 -36.718 28.071 1.000 90.850 86 MET J N 1
ATOM 13854 C CA . MET D 1 107 ? 45.792 -35.347 27.493 1.000 89.550 86 MET J CA 1
ATOM 13855 C C . MET D 1 107 ? 47.193 -34.963 27.002 1.000 88.570 86 MET J C 1
ATOM 13856 O O . MET D 1 107 ? 48.082 -34.749 27.850 1.000 90.160 86 MET J O 1
ATOM 13870 N N . ARG D 1 108 ? 47.363 -34.886 25.677 1.000 87.560 87 ARG J N 1
ATOM 13871 C CA . ARG D 1 108 ? 48.664 -34.642 24.992 1.000 88.390 87 ARG J CA 1
ATOM 13872 C C . ARG D 1 108 ? 48.527 -33.441 24.054 1.000 86.430 87 ARG J C 1
ATOM 13873 O O . ARG D 1 108 ? 47.465 -33.302 23.414 1.000 86.130 87 ARG J O 1
ATOM 13894 N N . PHE D 1 109 ? 49.588 -32.638 23.956 1.000 84.610 88 PHE J N 1
ATOM 13895 C CA . PHE D 1 109 ? 49.629 -31.364 23.196 1.000 83.730 88 PHE J CA 1
ATOM 13896 C C . PHE D 1 109 ? 50.730 -31.450 22.134 1.000 84.160 88 PHE J C 1
ATOM 13897 O O . PHE D 1 109 ? 51.896 -31.147 22.453 1.000 85.210 88 PHE J O 1
ATOM 13914 N N . ARG D 1 110 ? 50.374 -31.883 20.919 1.000 83.660 89 ARG J N 1
ATOM 13915 C CA . ARG D 1 110 ? 51.332 -32.070 19.794 1.000 83.870 89 ARG J CA 1
ATOM 13916 C C . ARG D 1 110 ? 51.309 -30.827 18.894 1.000 83.620 89 ARG J C 1
ATOM 13917 O O . ARG D 1 110 ? 50.278 -30.134 18.867 1.000 82.590 89 ARG J O 1
ATOM 13938 N N . VAL D 1 111 ? 52.419 -30.553 18.202 1.000 83.860 90 VAL J N 1
ATOM 13939 C CA . VAL D 1 111 ? 52.541 -29.437 17.214 1.000 83.070 90 VAL J CA 1
ATOM 13940 C C . VAL D 1 111 ? 51.951 -29.915 15.883 1.000 82.910 90 VAL J C 1
ATOM 13941 O O . VAL D 1 111 ? 52.463 -30.913 15.338 1.000 84.690 90 VAL J O 1
ATOM 13954 N N . MET D 1 112 ? 50.918 -29.228 15.385 1.000 81.650 91 MET J N 1
ATOM 13955 C CA . MET D 1 112 ? 50.270 -29.540 14.082 1.000 81.890 91 MET J CA 1
ATOM 13956 C C . MET D 1 112 ? 49.796 -28.251 13.407 1.000 81.000 91 MET J C 1
ATOM 13957 O O . MET D 1 112 ? 49.363 -27.326 14.122 1.000 82.150 91 MET J O 1
ATOM 13971 N N . ASP D 1 113 ? 49.881 -28.222 12.074 1.000 79.640 92 ASP J N 1
ATOM 13972 C CA . ASP D 1 113 ? 49.331 -27.157 11.196 1.000 79.580 92 ASP J CA 1
ATOM 13973 C C . ASP D 1 113 ? 48.197 -27.777 10.372 1.000 79.280 92 ASP J C 1
ATOM 13974 O O . ASP D 1 113 ? 48.499 -28.471 9.384 1.000 80.040 92 ASP J O 1
ATOM 13983 N N . ILE D 1 114 ? 46.946 -27.543 10.783 1.000 77.450 93 ILE J N 1
ATOM 13984 C CA . ILE D 1 114 ? 45.710 -28.104 10.150 1.000 76.040 93 ILE J CA 1
ATOM 13985 C C . ILE D 1 114 ? 45.636 -27.668 8.677 1.000 76.260 93 ILE J C 1
ATOM 13986 O O . ILE D 1 114 ? 44.845 -28.275 7.931 1.000 75.800 93 ILE J O 1
ATOM 14002 N N . GLU D 1 115 ? 46.418 -26.658 8.276 1.000 79.170 94 GLU J N 1
ATOM 14003 C CA . GLU D 1 115 ? 46.595 -26.243 6.854 1.000 81.520 94 GLU J CA 1
ATOM 14004 C C . GLU D 1 115 ? 47.470 -27.256 6.104 1.000 82.950 94 GLU J C 1
ATOM 14005 O O . GLU D 1 115 ? 47.267 -27.415 4.885 1.000 85.180 94 GLU J O 1
ATOM 14017 N N . SER D 1 116 ? 48.417 -27.893 6.799 1.000 83.910 95 SER J N 1
ATOM 14018 C CA . SER D 1 116 ? 49.415 -28.829 6.217 1.000 84.500 95 SER J CA 1
ATOM 14019 C C . SER D 1 116 ? 48.773 -30.200 5.974 1.000 85.960 95 SER J C 1
ATOM 14020 O O . SER D 1 116 ? 47.579 -30.366 6.305 1.000 84.690 95 SER J O 1
ATOM 14028 N N . ASP D 1 117 ? 49.542 -31.137 5.410 1.000 88.190 96 ASP J N 1
ATOM 14029 C CA . ASP D 1 117 ? 49.088 -32.519 5.097 1.000 88.580 96 ASP J CA 1
ATOM 14030 C C . ASP D 1 117 ? 48.957 -33.309 6.403 1.000 86.840 96 ASP J C 1
ATOM 14031 O O . ASP D 1 117 ? 49.848 -33.179 7.265 1.000 86.580 96 ASP J O 1
ATOM 14040 N N . LEU D 1 118 ? 47.883 -34.094 6.529 1.000 86.830 97 LEU J N 1
ATOM 14041 C CA . LEU D 1 118 ? 47.553 -34.871 7.754 1.000 86.690 97 LEU J CA 1
ATOM 14042 C C . LEU D 1 118 ? 48.497 -36.062 7.880 1.000 87.580 97 LEU J C 1
ATOM 14043 O O . LEU D 1 118 ? 48.644 -36.845 6.944 1.000 87.590 97 LEU J O 1
ATOM 14059 N N . PRO D 1 119 ? 49.168 -36.217 9.043 1.000 88.000 98 PRO J N 1
ATOM 14060 C CA . PRO D 1 119 ? 49.785 -37.490 9.416 1.000 88.890 98 PRO J CA 1
ATOM 14061 C C . PRO D 1 119 ? 48.795 -38.660 9.298 1.000 89.570 98 PRO J C 1
ATOM 14062 O O . PRO D 1 119 ? 47.683 -38.524 9.773 1.000 91.210 98 PRO J O 1
ATOM 14073 N N . LYS D 1 120 ? 49.225 -39.768 8.686 1.000 90.280 99 LYS J N 1
ATOM 14074 C CA . LYS D 1 120 ? 48.336 -40.869 8.218 1.000 91.820 99 LYS J CA 1
ATOM 14075 C C . LYS D 1 120 ? 47.577 -41.511 9.389 1.000 89.870 99 LYS J C 1
ATOM 14076 O O . LYS D 1 120 ? 46.429 -41.942 9.169 1.000 87.940 99 LYS J O 1
ATOM 14095 N N . GLU D 1 121 ? 48.186 -41.583 10.577 1.000 90.750 100 GLU J N 1
ATOM 14096 C CA . GLU D 1 121 ? 47.692 -42.424 11.704 1.000 93.360 100 GLU J CA 1
ATOM 14097 C C . GLU D 1 121 ? 46.487 -41.768 12.394 1.000 91.430 100 GLU J C 1
ATOM 14098 O O . GLU D 1 121 ? 45.833 -42.466 13.195 1.000 89.510 100 GLU J O 1
ATOM 14110 N N . MET D 1 122 ? 46.202 -40.495 12.096 1.000 90.500 101 MET J N 1
ATOM 14111 C CA . MET D 1 122 ? 45.034 -39.752 12.651 1.000 88.570 101 MET J CA 1
ATOM 14112 C C . MET D 1 122 ? 44.062 -39.367 11.526 1.000 86.710 101 MET J C 1
ATOM 14113 O O . MET D 1 122 ? 43.300 -38.397 11.708 1.000 85.820 101 MET J O 1
ATOM 14127 N N . LYS D 1 123 ? 44.069 -40.113 10.417 1.000 84.410 102 LYS J N 1
ATOM 14128 C CA . LYS D 1 123 ? 42.948 -40.134 9.438 1.000 84.530 102 LYS J CA 1
ATOM 14129 C C . LYS D 1 123 ? 41.798 -40.945 10.046 1.000 81.930 102 LYS J C 1
ATOM 14130 O O . LYS D 1 123 ? 42.031 -42.120 10.389 1.000 82.350 102 LYS J O 1
ATOM 14149 N N . GLY D 1 124 ? 40.619 -40.330 10.186 1.000 80.580 103 GLY J N 1
ATOM 14150 C CA . GLY D 1 124 ? 39.384 -40.973 10.682 1.000 79.190 103 GLY J CA 1
ATOM 14151 C C . GLY D 1 124 ? 39.574 -41.600 12.053 1.000 77.560 103 GLY J C 1
ATOM 14152 O O . GLY D 1 124 ? 39.019 -42.690 12.282 1.000 76.880 103 GLY J O 1
ATOM 14156 N N . LYS D 1 125 ? 40.317 -40.926 12.936 1.000 77.170 104 LYS J N 1
ATOM 14157 C CA . LYS D 1 125 ? 40.752 -41.465 14.254 1.000 78.040 104 LYS J CA 1
ATOM 14158 C C . LYS D 1 125 ? 39.864 -40.929 15.385 1.000 75.620 104 LYS J C 1
ATOM 14159 O O . LYS D 1 125 ? 39.708 -41.648 16.393 1.000 75.450 104 LYS J O 1
ATOM 14178 N N . PHE D 1 126 ? 39.310 -39.723 15.229 1.000 73.210 105 PHE J N 1
ATOM 14179 C CA . PHE D 1 126 ? 38.678 -38.948 16.330 1.000 72.410 105 PHE J CA 1
ATOM 14180 C C . PHE D 1 126 ? 37.152 -39.008 16.220 1.000 70.890 105 PHE J C 1
ATOM 14181 O O . PHE D 1 126 ? 36.607 -38.696 15.148 1.000 71.620 105 PHE J O 1
ATOM 14198 N N . ASP D 1 127 ? 36.498 -39.390 17.318 1.000 70.120 106 ASP J N 1
ATOM 14199 C CA . ASP D 1 127 ? 35.018 -39.477 17.436 1.000 71.240 106 ASP J CA 1
ATOM 14200 C C . ASP D 1 127 ? 34.443 -38.058 17.483 1.000 70.050 106 ASP J C 1
ATOM 14201 O O . ASP D 1 127 ? 33.382 -37.828 16.873 1.000 68.110 106 ASP J O 1
ATOM 14210 N N . HIS D 1 128 ? 35.127 -37.153 18.188 1.000 68.880 107 HIS J N 1
ATOM 14211 C CA . HIS D 1 128 ? 34.815 -35.699 18.240 1.000 67.690 107 HIS J CA 1
ATOM 14212 C C . HIS D 1 128 ? 36.061 -34.893 17.864 1.000 65.250 107 HIS J C 1
ATOM 14213 O O . HIS D 1 128 ? 37.168 -35.274 18.291 1.000 64.020 107 HIS J O 1
ATOM 14228 N N . VAL D 1 129 ? 35.871 -33.830 17.078 1.000 63.120 108 VAL J N 1
ATOM 14229 C CA . VAL D 1 129 ? 36.910 -32.802 16.776 1.000 61.760 108 VAL J CA 1
ATOM 14230 C C . VAL D 1 129 ? 36.342 -31.436 17.175 1.000 60.330 108 VAL J C 1
ATOM 14231 O O . VAL D 1 129 ? 35.254 -31.084 16.687 1.000 58.890 108 VAL J O 1
ATOM 14244 N N . PHE D 1 130 ? 37.050 -30.724 18.055 1.000 59.750 109 PHE J N 1
ATOM 14245 C CA . PHE D 1 130 ? 36.724 -29.347 18.508 1.000 59.420 109 PHE J CA 1
ATOM 14246 C C . PHE D 1 130 ? 37.790 -28.380 17.988 1.000 58.930 109 PHE J C 1
ATOM 14247 O O . PHE D 1 130 ? 38.965 -28.765 17.897 1.000 59.660 109 PHE J O 1
ATOM 14264 N N . SER D 1 131 ? 37.376 -27.161 17.648 1.000 58.280 110 SER J N 1
ATOM 14265 C CA . SER D 1 131 ? 38.281 -26.005 17.416 1.000 58.040 110 SER J CA 1
ATOM 14266 C C . SER D 1 131 ? 37.494 -24.709 17.615 1.000 56.770 110 SER J C 1
ATOM 14267 O O . SER D 1 131 ? 36.495 -24.502 16.899 1.000 55.730 110 SER J O 1
ATOM 14275 N N . PHE D 1 132 ? 37.928 -23.893 18.575 1.000 56.020 111 PHE J N 1
ATOM 14276 C CA . PHE D 1 132 ? 37.310 -22.592 18.928 1.000 56.840 111 PHE J CA 1
ATOM 14277 C C . PHE D 1 132 ? 38.287 -21.463 18.590 1.000 56.980 111 PHE J C 1
ATOM 14278 O O . PHE D 1 132 ? 39.491 -21.617 18.870 1.000 57.070 111 PHE J O 1
ATOM 14295 N N . TYR D 1 133 ? 37.777 -20.380 17.992 1.000 57.970 112 TYR J N 1
ATOM 14296 C CA . TYR D 1 133 ? 38.505 -19.101 17.777 1.000 59.040 112 TYR J CA 1
ATOM 14297 C C . TYR D 1 133 ? 39.837 -19.366 17.067 1.000 59.070 112 TYR J C 1
ATOM 14298 O O . TYR D 1 133 ? 40.851 -18.765 17.449 1.000 59.330 112 TYR J O 1
ATOM 14316 N N . THR D 1 134 ? 39.851 -20.266 16.081 1.000 60.410 113 THR J N 1
ATOM 14317 C CA . THR D 1 134 ? 41.111 -20.703 15.418 1.000 60.850 113 THR J CA 1
ATOM 14318 C C . THR D 1 134 ? 41.017 -20.641 13.891 1.000 59.700 113 THR J C 1
ATOM 14319 O O . THR D 1 134 ? 41.975 -20.144 13.273 1.000 60.060 113 THR J O 1
ATOM 14330 N N . LEU D 1 135 ? 39.933 -21.149 13.305 1.000 58.280 114 LEU J N 1
ATOM 14331 C CA . LEU D 1 135 ? 39.839 -21.380 11.837 1.000 59.180 114 LEU J CA 1
ATOM 14332 C C . LEU D 1 135 ? 39.789 -20.052 11.071 1.000 58.230 114 LEU J C 1
ATOM 14333 O O . LEU D 1 135 ? 40.000 -20.085 9.841 1.000 58.880 114 LEU J O 1
ATOM 14349 N N . HIS D 1 136 ? 39.551 -18.931 11.756 1.000 57.890 115 HIS J N 1
ATOM 14350 C CA . HIS D 1 136 ? 39.601 -17.576 11.139 1.000 58.660 115 HIS J CA 1
ATOM 14351 C C . HIS D 1 136 ? 41.050 -17.102 10.970 1.000 60.250 115 HIS J C 1
ATOM 14352 O O . HIS D 1 136 ? 41.259 -16.124 10.229 1.000 60.430 115 HIS J O 1
ATOM 14367 N N . TRP D 1 137 ? 42.009 -17.753 11.631 1.000 62.840 116 TRP J N 1
ATOM 14368 C CA . TRP D 1 137 ? 43.463 -17.486 11.453 1.000 64.930 116 TRP J CA 1
ATOM 14369 C C . TRP D 1 137 ? 43.926 -17.951 10.070 1.000 66.240 116 TRP J C 1
ATOM 14370 O O . TRP D 1 137 ? 44.966 -17.454 9.598 1.000 68.820 116 TRP J O 1
ATOM 14391 N N . ILE D 1 138 ? 43.190 -18.881 9.461 1.000 67.510 117 ILE J N 1
ATOM 14392 C CA . ILE D 1 138 ? 43.735 -19.840 8.457 1.000 70.620 117 ILE J CA 1
ATOM 14393 C C . ILE D 1 138 ? 43.386 -19.379 7.037 1.000 72.910 117 ILE J C 1
ATOM 14394 O O . ILE D 1 138 ? 42.223 -19.006 6.790 1.000 72.180 117 ILE J O 1
ATOM 14410 N N . GLU D 1 139 ? 44.392 -19.405 6.155 1.000 76.790 118 GLU J N 1
ATOM 14411 C CA . GLU D 1 139 ? 44.329 -18.926 4.747 1.000 78.810 118 GLU J CA 1
ATOM 14412 C C . GLU D 1 139 ? 43.640 -19.989 3.887 1.000 77.130 118 GLU J C 1
ATOM 14413 O O . GLU D 1 139 ? 42.584 -19.680 3.303 1.000 76.960 118 GLU J O 1
ATOM 14425 N N . ASN D 1 140 ? 44.224 -21.189 3.815 1.000 76.720 119 ASN J N 1
ATOM 14426 C CA . ASN D 1 140 ? 43.711 -22.318 2.991 1.000 77.780 119 ASN J CA 1
ATOM 14427 C C . ASN D 1 140 ? 42.504 -22.940 3.705 1.000 76.360 119 ASN J C 1
ATOM 14428 O O . ASN D 1 140 ? 42.635 -24.048 4.266 1.000 76.820 119 ASN J O 1
ATOM 14439 N N . GLN D 1 141 ? 41.369 -22.239 3.657 1.000 73.580 120 GLN J N 1
ATOM 14440 C CA . GLN D 1 141 ? 40.130 -22.560 4.416 1.000 72.770 120 GLN J CA 1
ATOM 14441 C C . GLN D 1 141 ? 39.573 -23.921 3.982 1.000 73.220 120 GLN J C 1
ATOM 14442 O O . GLN D 1 141 ? 39.046 -24.631 4.858 1.000 71.440 120 GLN J O 1
ATOM 14456 N N . GLU D 1 142 ? 39.674 -24.275 2.694 1.000 75.230 121 GLU J N 1
ATOM 14457 C CA . GLU D 1 142 ? 39.096 -25.546 2.172 1.000 75.850 121 GLU J CA 1
ATOM 14458 C C . GLU D 1 142 ? 39.885 -26.742 2.719 1.000 73.930 121 GLU J C 1
ATOM 14459 O O . GLU D 1 142 ? 39.230 -27.709 3.155 1.000 74.150 121 GLU J O 1
ATOM 14471 N N . LYS D 1 143 ? 41.223 -26.695 2.689 1.000 73.380 122 LYS J N 1
ATOM 14472 C CA . LYS D 1 143 ? 42.079 -27.820 3.161 1.000 73.860 122 LYS J CA 1
ATOM 14473 C C . LYS D 1 143 ? 41.832 -28.047 4.657 1.000 70.370 122 LYS J C 1
ATOM 14474 O O . LYS D 1 143 ? 41.750 -29.222 5.066 1.000 69.110 122 LYS J O 1
ATOM 14493 N N . ALA D 1 144 ? 41.714 -26.965 5.432 1.000 69.450 123 ALA J N 1
ATOM 14494 C CA . ALA D 1 144 ? 41.458 -26.999 6.893 1.000 67.860 123 ALA J CA 1
ATOM 14495 C C . ALA D 1 144 ? 40.196 -27.823 7.172 1.000 66.770 123 ALA J C 1
ATOM 14496 O O . ALA D 1 144 ? 40.263 -28.727 8.025 1.000 67.850 123 ALA J O 1
ATOM 14503 N N . PHE D 1 145 ? 39.102 -27.535 6.460 1.000 65.150 124 PHE J N 1
ATOM 14504 C CA . PHE D 1 145 ? 37.786 -28.210 6.629 1.000 66.170 124 PHE J CA 1
ATOM 14505 C C . PHE D 1 145 ? 37.853 -29.634 6.063 1.000 66.790 124 PHE J C 1
ATOM 14506 O O . PHE D 1 145 ? 37.179 -30.518 6.626 1.000 66.940 124 PHE J O 1
ATOM 14523 N N . GLN D 1 146 ? 38.639 -29.851 5.001 1.000 69.330 125 GLN J N 1
ATOM 14524 C CA . GLN D 1 146 ? 38.880 -31.196 4.405 1.000 69.820 125 GLN J CA 1
ATOM 14525 C C . GLN D 1 146 ? 39.678 -32.053 5.393 1.000 69.160 125 GLN J C 1
ATOM 14526 O O . GLN D 1 146 ? 39.292 -33.218 5.602 1.000 69.160 125 GLN J O 1
ATOM 14540 N N . ASN D 1 147 ? 40.746 -31.488 5.965 1.000 69.060 126 ASN J N 1
ATOM 14541 C CA . ASN D 1 147 ? 41.593 -32.142 7.000 1.000 69.650 126 ASN J CA 1
ATOM 14542 C C . ASN D 1 147 ? 40.727 -32.481 8.219 1.000 68.700 126 ASN J C 1
ATOM 14543 O O . ASN D 1 147 ? 40.890 -33.590 8.756 1.000 69.670 126 ASN J O 1
ATOM 14554 N N . ILE D 1 148 ? 39.829 -31.572 8.619 1.000 67.470 127 ILE J N 1
ATOM 14555 C CA . ILE D 1 148 ? 38.913 -31.752 9.789 1.000 66.090 127 ILE J CA 1
ATOM 14556 C C . ILE D 1 148 ? 37.970 -32.930 9.512 1.000 66.070 127 ILE J C 1
ATOM 14557 O O . ILE D 1 148 ? 37.804 -33.771 10.418 1.000 66.250 127 ILE J O 1
ATOM 14573 N N . TYR D 1 149 ? 37.367 -32.979 8.321 1.000 67.300 128 TYR J N 1
ATOM 14574 C CA . TYR D 1 149 ? 36.515 -34.107 7.853 1.000 68.830 128 TYR J CA 1
ATOM 14575 C C . TYR D 1 149 ? 37.323 -35.410 7.873 1.000 68.960 128 TYR J C 1
ATOM 14576 O O . TYR D 1 149 ? 36.801 -36.431 8.356 1.000 68.500 128 TYR J O 1
ATOM 14594 N N . ASP D 1 150 ? 38.556 -35.364 7.359 1.000 70.210 129 ASP J N 1
ATOM 14595 C CA . ASP D 1 150 ? 39.471 -36.535 7.256 1.000 72.550 129 ASP J CA 1
ATOM 14596 C C . ASP D 1 150 ? 39.930 -36.967 8.654 1.000 72.580 129 ASP J C 1
ATOM 14597 O O . ASP D 1 150 ? 40.179 -38.174 8.836 1.000 72.360 129 ASP J O 1
ATOM 14606 N N . LEU D 1 151 ? 40.056 -36.024 9.593 1.000 73.140 130 LEU J N 1
ATOM 14607 C CA . LEU D 1 151 ? 40.402 -36.311 11.014 1.000 72.470 130 LEU J CA 1
ATOM 14608 C C . LEU D 1 151 ? 39.260 -37.083 11.683 1.000 72.490 130 LEU J C 1
ATOM 14609 O O . LEU D 1 151 ? 39.550 -38.040 12.426 1.000 73.060 130 LEU J O 1
ATOM 14625 N N . THR D 1 152 ? 38.016 -36.669 11.436 1.000 72.000 131 THR J N 1
ATOM 14626 C CA . THR D 1 152 ? 36.795 -37.222 12.081 1.000 73.510 131 THR J CA 1
ATOM 14627 C C . THR D 1 152 ? 36.628 -38.696 11.706 1.000 74.040 131 THR J C 1
ATOM 14628 O O . THR D 1 152 ? 36.853 -39.028 10.528 1.000 74.100 131 THR J O 1
ATOM 14639 N N . ALA D 1 153 ? 36.209 -39.533 12.658 1.000 75.720 132 ALA J N 1
ATOM 14640 C CA . ALA D 1 153 ? 35.994 -40.983 12.434 1.000 77.560 132 ALA J CA 1
ATOM 14641 C C . ALA D 1 153 ? 34.704 -41.202 11.629 1.000 79.580 132 ALA J C 1
ATOM 14642 O O . ALA D 1 153 ? 34.012 -40.207 11.333 1.000 80.310 132 ALA J O 1
ATOM 14649 N N . ASP D 1 154 ? 34.412 -42.461 11.283 1.000 82.830 133 ASP J N 1
ATOM 14650 C CA . ASP D 1 154 ? 33.289 -42.879 10.398 1.000 84.710 133 ASP J CA 1
ATOM 14651 C C . ASP D 1 154 ? 31.978 -42.225 10.851 1.000 83.730 133 ASP J C 1
ATOM 14652 O O . ASP D 1 154 ? 31.355 -41.529 10.024 1.000 84.520 133 ASP J O 1
ATOM 14661 N N . ASP D 1 155 ? 31.579 -42.449 12.108 1.000 81.230 134 ASP J N 1
ATOM 14662 C CA . ASP D 1 155 ? 30.318 -41.917 12.696 1.000 81.130 134 ASP J CA 1
ATOM 14663 C C . ASP D 1 155 ? 30.666 -40.861 13.754 1.000 77.570 134 ASP J C 1
ATOM 14664 O O . ASP D 1 155 ? 30.019 -40.848 14.820 1.000 76.060 134 ASP J O 1
ATOM 14673 N N . GLY D 1 156 ? 31.647 -40.004 13.458 1.000 75.180 135 GLY J N 1
ATOM 14674 C CA . GLY D 1 156 ? 32.108 -38.928 14.357 1.000 74.030 135 GLY J CA 1
ATOM 14675 C C . GLY D 1 156 ? 31.440 -37.604 14.033 1.000 71.480 135 GLY J C 1
ATOM 14676 O O . GLY D 1 156 ? 30.886 -37.478 12.922 1.000 70.890 135 GLY J O 1
ATOM 14680 N N . GLU D 1 157 ? 31.488 -36.653 14.970 1.000 69.200 136 GLU J N 1
ATOM 14681 C CA . GLU D 1 157 ? 30.954 -35.275 14.786 1.000 67.870 136 GLU J CA 1
ATOM 14682 C C . GLU D 1 157 ? 32.031 -34.254 15.161 1.000 65.170 136 GLU J C 1
ATOM 14683 O O . GLU D 1 157 ? 32.954 -34.610 15.912 1.000 63.790 136 GLU J O 1
ATOM 14695 N N . CYS D 1 158 ? 31.910 -33.036 14.631 1.000 64.530 137 CYS J N 1
ATOM 14696 C CA . CYS D 1 158 ? 32.841 -31.904 14.879 1.000 63.930 137 CYS J CA 1
ATOM 14697 C C . CYS D 1 158 ? 32.045 -30.690 15.370 1.000 60.820 137 CYS J C 1
ATOM 14698 O O . CYS D 1 158 ? 30.892 -30.521 14.930 1.000 60.850 137 CYS J O 1
ATOM 14706 N N . PHE D 1 159 ? 32.646 -29.890 16.253 1.000 58.390 138 PHE J N 1
ATOM 14707 C CA . PHE D 1 159 ? 32.042 -28.662 16.832 1.000 56.460 138 PHE J CA 1
ATOM 14708 C C . PHE D 1 159 ? 33.063 -27.523 16.780 1.000 56.150 138 PHE J C 1
ATOM 14709 O O . PHE D 1 159 ? 34.006 -27.512 17.597 1.000 55.330 138 PHE J O 1
ATOM 14726 N N . LEU D 1 160 ? 32.862 -26.585 15.850 1.000 55.500 139 LEU J N 1
ATOM 14727 C CA . LEU D 1 160 ? 33.831 -25.503 15.533 1.000 55.410 139 LEU J CA 1
ATOM 14728 C C . LEU D 1 160 ? 33.176 -24.141 15.777 1.000 53.680 139 LEU J C 1
ATOM 14729 O O . LEU D 1 160 ? 32.001 -23.981 15.407 1.000 52.550 139 LEU J O 1
ATOM 14745 N N . THR D 1 161 ? 33.909 -23.209 16.390 1.000 52.820 140 THR J N 1
ATOM 14746 C CA . THR D 1 161 ? 33.555 -21.767 16.431 1.000 54.080 140 THR J CA 1
ATOM 14747 C C . THR D 1 161 ? 34.622 -20.994 15.662 1.000 55.210 140 THR J C 1
ATOM 14748 O O . THR D 1 161 ? 35.767 -21.480 15.559 1.000 55.180 140 THR J O 1
ATOM 14759 N N . LEU D 1 162 ? 34.227 -19.843 15.129 1.000 55.670 141 LEU J N 1
ATOM 14760 C CA . LEU D 1 162 ? 35.022 -19.073 14.144 1.000 57.330 141 LEU J CA 1
ATOM 14761 C C . LEU D 1 162 ? 34.607 -17.612 14.222 1.000 56.310 141 LEU J C 1
ATOM 14762 O O . LEU D 1 162 ? 33.389 -17.359 14.290 1.000 56.240 141 LEU J O 1
ATOM 14778 N N . LEU D 1 163 ? 35.558 -16.688 14.141 1.000 54.920 142 LEU J N 1
ATOM 14779 C CA . LEU D 1 163 ? 35.215 -15.247 14.128 1.000 54.420 142 LEU J CA 1
ATOM 14780 C C . LEU D 1 163 ? 34.904 -14.818 12.699 1.000 54.910 142 LEU J C 1
ATOM 14781 O O . LEU D 1 163 ? 35.643 -15.210 11.777 1.000 54.410 142 LEU J O 1
ATOM 14797 N N . ALA D 1 164 ? 33.832 -14.048 12.547 1.000 54.860 143 ALA J N 1
ATOM 14798 C CA . ALA D 1 164 ? 33.471 -13.361 11.294 1.000 56.050 143 ALA J CA 1
ATOM 14799 C C . ALA D 1 164 ? 33.793 -11.886 11.502 1.000 57.260 143 ALA J C 1
ATOM 14800 O O . ALA D 1 164 ? 34.982 -11.565 11.672 1.000 57.880 143 ALA J O 1
ATOM 14807 N N . GLN D 1 165 ? 32.776 -11.039 11.553 1.000 57.770 144 GLN J N 1
ATOM 14808 C CA . GLN D 1 165 ? 32.972 -9.603 11.832 1.000 58.890 144 GLN J CA 1
ATOM 14809 C C . GLN D 1 165 ? 33.385 -9.442 13.297 1.000 59.550 144 GLN J C 1
ATOM 14810 O O . GLN D 1 165 ? 32.764 -10.085 14.162 1.000 62.430 144 GLN J O 1
ATOM 14824 N N . MET D 1 166 ? 34.399 -8.620 13.559 1.000 59.860 145 MET J N 1
ATOM 14825 C CA . MET D 1 166 ? 34.866 -8.326 14.938 1.000 60.720 145 MET J CA 1
ATOM 14826 C C . MET D 1 166 ? 35.522 -6.949 14.936 1.000 61.830 145 MET J C 1
ATOM 14827 O O . MET D 1 166 ? 36.397 -6.694 14.112 1.000 63.370 145 MET J O 1
ATOM 14841 N N . PRO D 1 167 ? 35.096 -6.012 15.815 1.000 62.350 146 PRO J N 1
ATOM 14842 C CA . PRO D 1 167 ? 35.664 -4.661 15.838 1.000 63.900 146 PRO J CA 1
ATOM 14843 C C . PRO D 1 167 ? 37.185 -4.588 16.046 1.000 64.510 146 PRO J C 1
ATOM 14844 O O . PRO D 1 167 ? 37.787 -3.660 15.538 1.000 66.940 146 PRO J O 1
ATOM 14855 N N . VAL D 1 168 ? 37.759 -5.546 16.779 1.000 64.150 147 VAL J N 1
ATOM 14856 C CA . VAL D 1 168 ? 39.221 -5.601 17.087 1.000 65.250 147 VAL J CA 1
ATOM 14857 C C . VAL D 1 168 ? 40.008 -5.641 15.771 1.000 64.870 147 VAL J C 1
ATOM 14858 O O . VAL D 1 168 ? 41.048 -4.965 15.700 1.000 65.250 147 VAL J O 1
ATOM 14871 N N . PHE D 1 169 ? 39.529 -6.393 14.774 1.000 63.820 148 PHE J N 1
ATOM 14872 C CA . PHE D 1 169 ? 40.141 -6.474 13.419 1.000 64.700 148 PHE J CA 1
ATOM 14873 C C . PHE D 1 169 ? 40.257 -5.066 12.834 1.000 67.070 148 PHE J C 1
ATOM 14874 O O . PHE D 1 169 ? 41.334 -4.702 12.323 1.000 68.670 148 PHE J O 1
ATOM 14891 N N . ASN D 1 170 ? 39.167 -4.304 12.931 1.000 68.200 149 ASN J N 1
ATOM 14892 C CA . ASN D 1 170 ? 39.045 -2.933 12.369 1.000 69.390 149 ASN J CA 1
ATOM 14893 C C . ASN D 1 170 ? 39.984 -1.977 13.110 1.000 70.780 149 ASN J C 1
ATOM 14894 O O . ASN D 1 170 ? 40.493 -1.046 12.456 1.000 71.730 149 ASN J O 1
ATOM 14905 N N . LEU D 1 171 ? 40.195 -2.184 14.411 1.000 72.220 150 LEU J N 1
ATOM 14906 C CA . LEU D 1 171 ? 41.102 -1.327 15.218 1.000 74.330 150 LEU J CA 1
ATOM 14907 C C . LEU D 1 171 ? 42.520 -1.416 14.658 1.000 75.690 150 LEU J C 1
ATOM 14908 O O . LEU D 1 171 ? 43.118 -0.357 14.387 1.000 75.110 150 LEU J O 1
ATOM 14924 N N . PHE D 1 172 ? 43.028 -2.636 14.496 1.000 78.120 151 PHE J N 1
ATOM 14925 C CA . PHE D 1 172 ? 44.410 -2.876 14.010 1.000 78.640 151 PHE J CA 1
ATOM 14926 C C . PHE D 1 172 ? 44.523 -2.425 12.553 1.000 79.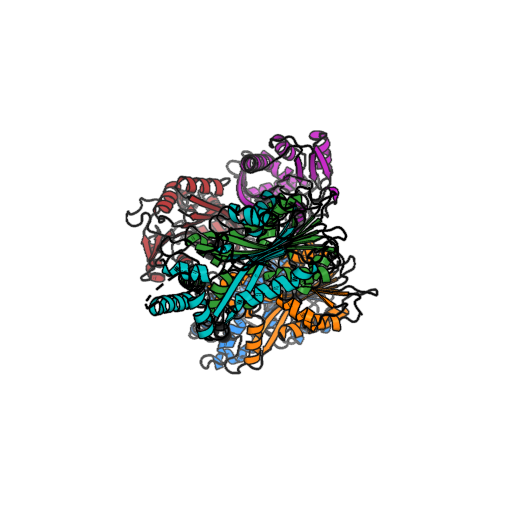980 151 PHE J C 1
ATOM 14927 O O . PHE D 1 172 ? 45.618 -1.980 12.158 1.000 81.890 151 PHE J O 1
ATOM 14944 N N . ASP D 1 173 ? 43.434 -2.521 11.785 1.000 80.290 152 ASP J N 1
ATOM 14945 C CA . ASP D 1 173 ? 43.438 -2.121 10.354 1.000 81.250 152 ASP J CA 1
ATOM 14946 C C . ASP D 1 173 ? 43.563 -0.598 10.235 1.000 83.830 152 ASP J C 1
ATOM 14947 O O . ASP D 1 173 ? 44.138 -0.136 9.229 1.000 85.640 152 ASP J O 1
ATOM 14956 N N . ALA D 1 174 ? 43.037 0.156 11.204 1.000 85.160 153 ALA J N 1
ATOM 14957 C CA . ALA D 1 174 ? 43.110 1.637 11.214 1.000 88.000 153 ALA J CA 1
ATOM 14958 C C . ALA D 1 174 ? 44.567 2.085 11.399 1.000 90.780 153 ALA J C 1
ATOM 14959 O O . ALA D 1 174 ? 44.832 3.291 11.226 1.000 92.060 153 ALA J O 1
ATOM 14966 N N . LEU D 1 175 ? 45.469 1.151 11.729 1.000 91.660 154 LEU J N 1
ATOM 14967 C CA . LEU D 1 175 ? 46.907 1.418 12.014 1.000 92.980 154 LEU J CA 1
ATOM 14968 C C . LEU D 1 175 ? 47.793 1.053 10.814 1.000 95.730 154 LEU J C 1
ATOM 14969 O O . LEU D 1 175 ? 48.937 1.544 10.784 1.000 97.710 154 LEU J O 1
ATOM 14985 N N . LYS D 1 176 ? 47.314 0.246 9.859 1.000 97.710 155 LYS J N 1
ATOM 14986 C CA . LYS D 1 176 ? 48.069 -0.033 8.603 1.000 99.390 155 LYS J CA 1
ATOM 14987 C C . LYS D 1 176 ? 47.957 1.201 7.694 1.000 103.720 155 LYS J C 1
ATOM 14988 O O . LYS D 1 176 ? 46.994 1.976 7.870 1.000 106.190 155 LYS J O 1
ATOM 15007 N N . HIS D 1 177 ? 48.935 1.388 6.798 1.000 107.270 156 HIS J N 1
ATOM 15008 C CA . HIS D 1 177 ? 49.104 2.563 5.892 1.000 109.910 156 HIS J CA 1
ATOM 15009 C C . HIS D 1 177 ? 49.609 3.799 6.659 1.000 111.810 156 HIS J C 1
ATOM 15010 O O . HIS D 1 177 ? 49.772 4.853 6.009 1.000 112.180 156 HIS J O 1
ATOM 15025 N N . THR D 1 178 ? 49.872 3.680 7.967 1.000 112.420 157 THR J N 1
ATOM 15026 C CA . THR D 1 178 ? 50.401 4.774 8.832 1.000 113.010 157 THR J CA 1
ATOM 15027 C C . THR D 1 178 ? 51.916 4.591 8.975 1.000 115.210 157 THR J C 1
ATOM 15028 O O . THR D 1 178 ? 52.350 3.431 9.126 1.000 114.400 157 THR J O 1
ATOM 15039 N N . GLU D 1 179 ? 52.683 5.687 8.926 1.000 116.700 158 GLU J N 1
ATOM 15040 C CA . GLU D 1 179 ? 54.174 5.668 8.966 1.000 118.570 158 GLU J CA 1
ATOM 15041 C C . GLU D 1 179 ? 54.663 4.848 10.168 1.000 117.440 158 GLU J C 1
ATOM 15042 O O . GLU D 1 179 ? 55.628 4.077 9.994 1.000 117.450 158 GLU J O 1
ATOM 15054 N N . LYS D 1 180 ? 54.022 5.007 11.331 1.000 116.050 159 LYS J N 1
ATOM 15055 C CA . LYS D 1 180 ? 54.465 4.396 12.615 1.000 114.990 159 LYS J CA 1
ATOM 15056 C C . LYS D 1 180 ? 54.253 2.874 12.586 1.000 114.250 159 LYS J C 1
ATOM 15057 O O . LYS D 1 180 ? 55.004 2.177 13.300 1.000 115.090 159 LYS J O 1
ATOM 15076 N N . TRP D 1 181 ? 53.289 2.375 11.800 1.000 111.350 160 TRP J N 1
ATOM 15077 C CA . TRP D 1 181 ? 52.820 0.961 11.874 1.000 108.910 160 TRP J CA 1
ATOM 15078 C C . TRP D 1 181 ? 52.617 0.303 10.502 1.000 110.430 160 TRP J C 1
ATOM 15079 O O . TRP D 1 181 ? 52.146 -0.852 10.504 1.000 110.750 160 TRP J O 1
ATOM 15100 N N . ARG D 1 182 ? 52.933 0.950 9.375 1.000 112.430 161 ARG J N 1
ATOM 15101 C CA . ARG D 1 182 ? 52.580 0.360 8.051 1.000 113.500 161 ARG J CA 1
ATOM 15102 C C . ARG D 1 182 ? 53.355 -0.947 7.816 1.000 113.530 161 ARG J C 1
ATOM 15103 O O . ARG D 1 182 ? 52.745 -1.900 7.245 1.000 112.130 161 ARG J O 1
ATOM 15124 N N . HIS D 1 183 ? 54.633 -1.013 8.191 1.000 115.150 162 HIS J N 1
ATOM 15125 C CA . HIS D 1 183 ? 55.513 -2.188 7.924 1.000 115.960 162 HIS J CA 1
ATOM 15126 C C . HIS D 1 183 ? 55.216 -3.337 8.898 1.000 114.130 162 HIS J C 1
ATOM 15127 O O . HIS D 1 183 ? 55.204 -4.501 8.444 1.000 113.920 162 HIS J O 1
ATOM 15142 N N . TRP D 1 184 ? 54.986 -3.019 10.176 1.000 111.180 163 TRP J N 1
ATOM 15143 C CA . TRP D 1 184 ? 54.893 -3.999 11.294 1.000 111.120 163 TRP J CA 1
ATOM 15144 C C . TRP D 1 184 ? 53.645 -4.876 11.146 1.000 108.520 163 TRP J C 1
ATOM 15145 O O . TRP D 1 184 ? 53.689 -6.038 11.607 1.000 105.850 163 TRP J O 1
ATOM 15166 N N . LEU D 1 185 ? 52.580 -4.347 10.539 1.000 106.580 164 LEU J N 1
ATOM 15167 C CA . LEU D 1 185 ? 51.287 -5.066 10.397 1.000 105.030 164 LEU J CA 1
ATOM 15168 C C . LEU D 1 185 ? 51.077 -5.442 8.934 1.000 105.090 164 LEU J C 1
ATOM 15169 O O . LEU D 1 185 ? 49.920 -5.662 8.547 1.000 105.870 164 LEU J O 1
ATOM 15185 N N . ARG D 1 186 ? 52.155 -5.512 8.153 1.000 104.990 165 ARG J N 1
ATOM 15186 C CA . ARG D 1 186 ? 52.068 -5.791 6.697 1.000 105.250 165 ARG J CA 1
ATOM 15187 C C . ARG D 1 186 ? 51.281 -7.086 6.493 1.000 102.700 165 ARG J C 1
ATOM 15188 O O . ARG D 1 186 ? 50.471 -7.149 5.546 1.000 102.390 165 ARG J O 1
ATOM 15209 N N . TYR D 1 187 ? 51.507 -8.064 7.373 1.000 100.380 166 TYR J N 1
ATOM 15210 C CA . TYR D 1 187 ? 50.836 -9.390 7.355 1.000 99.440 166 TYR J CA 1
ATOM 15211 C C . TYR D 1 187 ? 49.573 -9.346 8.231 1.000 95.340 166 TYR J C 1
ATOM 15212 O O . TYR D 1 187 ? 49.247 -10.373 8.860 1.000 94.180 166 TYR J O 1
ATOM 15230 N N . ILE D 1 188 ? 48.883 -8.197 8.263 1.000 90.960 167 ILE J N 1
ATOM 15231 C CA . ILE D 1 188 ? 47.603 -7.982 9.014 1.000 88.770 167 ILE J CA 1
ATOM 15232 C C . ILE D 1 188 ? 46.534 -8.952 8.493 1.000 87.740 167 ILE J C 1
ATOM 15233 O O . ILE D 1 188 ? 45.855 -9.584 9.330 1.000 84.990 167 ILE J O 1
ATOM 15249 N N . LYS D 1 189 ? 46.393 -9.060 7.169 1.000 86.690 168 LYS J N 1
ATOM 15250 C CA . LYS D 1 189 ? 45.244 -9.737 6.507 1.000 87.910 168 LYS J CA 1
ATOM 15251 C C . LYS D 1 189 ? 45.349 -11.256 6.706 1.000 88.010 168 LYS J C 1
ATOM 15252 O O . LYS D 1 189 ? 44.306 -11.940 6.594 1.000 86.970 168 LYS J O 1
ATOM 15271 N N . ASN D 1 190 ? 46.554 -11.758 6.999 1.000 87.550 169 ASN J N 1
ATOM 15272 C CA . ASN D 1 190 ? 46.815 -13.189 7.320 1.000 87.540 169 ASN J CA 1
ATOM 15273 C C . ASN D 1 190 ? 46.149 -13.562 8.651 1.000 85.150 169 ASN J C 1
ATOM 15274 O O . ASN D 1 190 ? 45.822 -14.754 8.823 1.000 87.240 169 ASN J O 1
ATOM 15285 N N . PHE D 1 191 ? 45.953 -12.588 9.549 1.000 81.000 170 PHE J N 1
ATOM 15286 C CA . PHE D 1 191 ? 45.428 -12.794 10.926 1.000 79.000 170 PHE J CA 1
ATOM 15287 C C . PHE D 1 191 ? 43.929 -12.474 10.986 1.000 77.300 170 PHE J C 1
ATOM 15288 O O . PHE D 1 191 ? 43.196 -13.211 11.680 1.000 78.430 170 PHE J O 1
ATOM 15305 N N . ILE D 1 192 ? 43.492 -11.409 10.302 1.000 73.360 171 ILE J N 1
ATOM 15306 C CA . ILE D 1 192 ? 42.055 -11.003 10.212 1.000 70.740 171 ILE J CA 1
ATOM 15307 C C . ILE D 1 192 ? 41.271 -12.143 9.553 1.000 68.740 171 ILE J C 1
ATOM 15308 O O . ILE D 1 192 ? 41.826 -12.800 8.648 1.000 71.240 171 ILE J O 1
ATOM 15324 N N . SER D 1 193 ? 40.031 -12.360 10.001 1.000 65.540 172 SER J N 1
ATOM 15325 C CA . SER D 1 193 ? 39.100 -13.397 9.480 1.000 62.930 172 SER J CA 1
ATOM 15326 C C . SER D 1 193 ? 38.867 -13.188 7.986 1.000 62.530 172 SER J C 1
ATOM 15327 O O . SER D 1 193 ? 38.703 -12.059 7.531 1.000 62.470 172 SER J O 1
ATOM 15335 N N . PRO D 1 194 ? 38.827 -14.273 7.181 1.000 62.510 173 PRO J N 1
ATOM 15336 C CA . PRO D 1 194 ? 38.373 -14.177 5.794 1.000 63.460 173 PRO J CA 1
ATOM 15337 C C . PRO D 1 194 ? 36.870 -13.873 5.654 1.000 63.600 173 PRO J C 1
ATOM 15338 O O . PRO D 1 194 ? 36.432 -13.689 4.531 1.000 63.790 173 PRO J O 1
ATOM 15349 N N . TYR D 1 195 ? 36.128 -13.824 6.771 1.000 62.950 174 TYR J N 1
ATOM 15350 C CA . TYR D 1 195 ? 34.644 -13.705 6.812 1.000 61.340 174 TYR J CA 1
ATOM 15351 C C . TYR D 1 195 ? 34.191 -12.382 7.452 1.000 60.850 174 TYR J C 1
ATOM 15352 O O . TYR D 1 195 ? 32.967 -12.169 7.533 1.000 59.560 174 TYR J O 1
ATOM 15370 N N . TYR D 1 196 ? 35.126 -11.513 7.856 1.000 60.670 175 TYR J N 1
ATOM 15371 C CA . TYR D 1 196 ? 34.852 -10.276 8.640 1.000 61.070 175 TYR J CA 1
ATOM 15372 C C . TYR D 1 196 ? 34.041 -9.268 7.812 1.000 61.040 175 TYR J C 1
ATOM 15373 O O . TYR D 1 196 ? 33.440 -8.353 8.415 1.000 61.720 175 TYR J O 1
ATOM 15391 N N . GLU D 1 197 ? 34.025 -9.425 6.484 1.000 61.380 176 GLU J N 1
ATOM 15392 C CA . GLU D 1 197 ? 33.280 -8.549 5.537 1.000 61.640 176 GLU J CA 1
ATOM 15393 C C . GLU D 1 197 ? 32.560 -9.398 4.482 1.000 62.210 176 GLU J C 1
ATOM 15394 O O . GLU D 1 197 ? 32.225 -8.850 3.414 1.000 62.830 176 GLU J O 1
ATOM 15406 N N . THR D 1 198 ? 32.313 -10.678 4.775 1.000 62.870 177 THR J N 1
ATOM 15407 C CA . THR D 1 198 ? 31.647 -11.638 3.856 1.000 64.120 177 THR J CA 1
ATOM 15408 C C . THR D 1 198 ? 30.133 -11.545 4.080 1.000 64.640 177 THR J C 1
ATOM 15409 O O . THR D 1 198 ? 29.719 -11.437 5.250 1.000 64.780 177 THR J O 1
ATOM 15420 N N . SER D 1 199 ? 29.354 -11.540 2.993 1.000 64.860 178 SER J N 1
ATOM 15421 C CA . SER D 1 199 ? 27.867 -11.593 3.004 1.000 64.900 178 SER J CA 1
ATOM 15422 C C . SER D 1 199 ? 27.416 -13.054 3.117 1.000 64.790 178 SER J C 1
ATOM 15423 O O . SER D 1 199 ? 27.884 -13.877 2.304 1.000 66.310 178 SER J O 1
ATOM 15431 N N . ASP D 1 200 ? 26.543 -13.352 4.086 1.000 62.370 179 ASP J N 1
ATOM 15432 C CA . ASP D 1 200 ? 26.017 -14.717 4.369 1.000 62.360 179 ASP J CA 1
ATOM 15433 C C . ASP D 1 200 ? 27.181 -15.686 4.564 1.000 61.420 179 ASP J C 1
ATOM 15434 O O . ASP D 1 200 ? 27.289 -16.675 3.842 1.000 61.970 179 ASP J O 1
ATOM 15443 N N . PRO D 1 201 ? 28.091 -15.442 5.536 1.000 61.200 180 PRO J N 1
ATOM 15444 C CA . PRO D 1 201 ? 29.228 -16.334 5.763 1.000 60.960 180 PRO J CA 1
ATOM 15445 C C . PRO D 1 201 ? 28.761 -17.745 6.148 1.000 61.020 180 PRO J C 1
ATOM 15446 O O . PRO D 1 201 ? 29.377 -18.694 5.709 1.000 60.340 180 PRO J O 1
ATOM 15457 N N . ASP D 1 202 ? 27.677 -17.835 6.926 1.000 61.110 181 ASP J N 1
ATOM 15458 C CA . ASP D 1 202 ? 27.039 -19.119 7.329 1.000 59.950 181 ASP J CA 1
ATOM 15459 C C . ASP D 1 202 ? 26.752 -19.959 6.077 1.000 60.000 181 ASP J C 1
ATOM 15460 O O . ASP D 1 202 ? 27.017 -21.173 6.111 1.000 59.780 181 ASP J O 1
ATOM 15469 N N . VAL D 1 203 ? 26.246 -19.334 5.008 1.000 60.670 182 VAL J N 1
ATOM 15470 C CA . VAL D 1 203 ? 25.901 -20.024 3.727 1.000 60.980 182 VAL J CA 1
ATOM 15471 C C . VAL D 1 203 ? 27.197 -20.498 3.060 1.000 60.350 182 VAL J C 1
ATOM 15472 O O . VAL D 1 203 ? 27.235 -21.662 2.630 1.000 59.080 182 VAL J O 1
ATOM 15485 N N . VAL D 1 204 ? 28.209 -19.627 2.988 1.000 61.200 183 VAL J N 1
ATOM 15486 C CA . VAL D 1 204 ? 29.540 -19.920 2.371 1.000 62.830 183 VAL J CA 1
ATOM 15487 C C . VAL D 1 204 ? 30.177 -21.102 3.116 1.000 62.780 183 VAL J C 1
ATOM 15488 O O . VAL D 1 204 ? 30.658 -22.030 2.439 1.000 63.930 183 VAL J O 1
ATOM 15501 N N . ILE D 1 205 ? 30.157 -21.061 4.454 1.000 62.720 184 ILE J N 1
ATOM 15502 C CA . ILE D 1 205 ? 30.743 -22.096 5.365 1.000 62.530 184 ILE J CA 1
ATOM 15503 C C . ILE D 1 205 ? 29.959 -23.405 5.203 1.000 63.140 184 ILE J C 1
ATOM 15504 O O . ILE D 1 205 ? 30.592 -24.435 4.909 1.000 61.810 184 ILE J O 1
ATOM 15520 N N . GLU D 1 206 ? 28.639 -23.355 5.417 1.000 65.620 185 GLU J N 1
ATOM 15521 C CA . GLU D 1 206 ? 27.707 -24.518 5.341 1.000 69.580 185 GLU J CA 1
ATOM 15522 C C . GLU D 1 206 ? 27.949 -25.279 4.038 1.000 70.140 185 GLU J C 1
ATOM 15523 O O . GLU D 1 206 ? 28.090 -26.519 4.079 1.000 69.350 185 GLU J O 1
ATOM 15535 N N . LEU D 1 207 ? 28.001 -24.533 2.937 1.000 71.760 186 LEU J N 1
ATOM 15536 C CA . LEU D 1 207 ? 28.205 -25.055 1.565 1.000 73.480 186 LEU J CA 1
ATOM 15537 C C . LEU D 1 207 ? 29.539 -25.794 1.498 1.000 73.800 186 LEU J C 1
ATOM 15538 O O . LEU D 1 207 ? 29.601 -26.880 0.890 1.000 74.030 186 LEU J O 1
ATOM 15554 N N . LEU D 1 208 ? 30.559 -25.178 2.090 1.000 72.870 187 LEU J N 1
ATOM 15555 C CA . LEU D 1 208 ? 31.959 -25.670 2.088 1.000 73.070 187 LEU J CA 1
ATOM 15556 C C . LEU D 1 208 ? 32.022 -27.033 2.785 1.000 72.330 187 LEU J C 1
ATOM 15557 O O . LEU D 1 208 ? 32.682 -27.943 2.248 1.000 72.730 187 LEU J O 1
ATOM 15573 N N . LEU D 1 209 ? 31.359 -27.158 3.937 1.000 70.080 188 LEU J N 1
ATOM 15574 C CA . LEU D 1 209 ? 31.352 -28.399 4.757 1.000 69.600 188 LEU J CA 1
ATOM 15575 C C . LEU D 1 209 ? 30.600 -29.522 4.034 1.000 70.680 188 LEU J C 1
ATOM 15576 O O . LEU D 1 209 ? 31.085 -30.670 4.095 1.000 69.960 188 LEU J O 1
ATOM 15592 N N . LYS D 1 210 ? 29.464 -29.217 3.395 1.000 72.970 189 LYS J N 1
ATOM 15593 C CA . LYS D 1 210 ? 28.661 -30.216 2.633 1.000 74.970 189 LYS J CA 1
ATOM 15594 C C . LYS D 1 210 ? 29.537 -30.822 1.529 1.000 75.680 189 LYS J C 1
ATOM 15595 O O . LYS D 1 210 ? 29.525 -32.061 1.366 1.000 72.390 189 LYS J O 1
ATOM 15614 N N . ARG D 1 211 ? 30.282 -29.966 0.826 1.000 78.260 190 ARG J N 1
ATOM 15615 C CA . ARG D 1 211 ? 31.226 -30.329 -0.265 1.000 81.090 190 ARG J CA 1
ATOM 15616 C C . ARG D 1 211 ? 32.329 -31.241 0.262 1.000 80.440 190 ARG J C 1
ATOM 15617 O O . ARG D 1 211 ? 32.702 -32.203 -0.442 1.000 81.870 190 ARG J O 1
ATOM 15638 N N . VAL D 1 212 ? 32.864 -30.897 1.432 1.000 77.830 191 VAL J N 1
ATOM 15639 C CA . VAL D 1 212 ? 34.012 -31.622 2.044 1.000 75.220 191 VAL J CA 1
ATOM 15640 C C . VAL D 1 212 ? 33.590 -33.062 2.358 1.000 73.880 191 VAL J C 1
ATOM 15641 O O . VAL D 1 212 ? 34.482 -33.937 2.352 1.000 74.130 191 VAL J O 1
ATOM 15654 N N . GLY D 1 213 ? 32.301 -33.306 2.619 1.000 72.340 192 GLY J N 1
ATOM 15655 C CA . GLY D 1 213 ? 31.772 -34.678 2.763 1.000 72.120 192 GLY J CA 1
ATOM 15656 C C . GLY D 1 213 ? 30.716 -34.829 3.845 1.000 72.220 192 GLY J C 1
ATOM 15657 O O . GLY D 1 213 ? 30.013 -35.859 3.813 1.000 72.110 192 GLY J O 1
ATOM 15661 N N . PHE D 1 214 ? 30.609 -33.874 4.777 1.000 71.220 193 PHE J N 1
ATOM 15662 C CA . PHE D 1 214 ? 29.730 -33.971 5.976 1.000 70.970 193 PHE J CA 1
ATOM 15663 C C . PHE D 1 214 ? 28.279 -34.211 5.547 1.000 72.500 193 PHE J C 1
ATOM 15664 O O . PHE D 1 214 ? 27.754 -33.453 4.711 1.000 73.060 193 PHE J O 1
ATOM 15681 N N . ARG D 1 215 ? 27.673 -35.262 6.107 1.000 74.480 194 ARG J N 1
ATOM 15682 C CA . ARG D 1 215 ? 26.275 -35.700 5.843 1.000 76.940 194 ARG J CA 1
ATOM 15683 C C . ARG D 1 215 ? 25.292 -34.735 6.518 1.000 74.490 194 ARG J C 1
ATOM 15684 O O . ARG D 1 215 ? 24.323 -34.321 5.852 1.000 77.610 194 ARG J O 1
ATOM 15705 N N . TYR D 1 216 ? 25.537 -34.401 7.788 1.000 71.910 195 TYR J N 1
ATOM 15706 C CA . TYR D 1 216 ? 24.794 -33.378 8.571 1.000 68.960 195 TYR J CA 1
ATOM 15707 C C . TYR D 1 216 ? 25.670 -32.136 8.735 1.000 66.010 195 TYR J C 1
ATOM 15708 O O . TYR D 1 216 ? 26.866 -32.274 9.056 1.000 66.680 195 TYR J O 1
ATOM 15726 N N . VAL D 1 217 ? 25.074 -30.965 8.514 1.000 63.790 196 VAL J N 1
ATOM 15727 C CA . VAL D 1 217 ? 25.724 -29.643 8.736 1.000 62.770 196 VAL J CA 1
ATOM 15728 C C . VAL D 1 217 ? 24.729 -28.702 9.406 1.000 61.660 196 VAL J C 1
ATOM 15729 O O . VAL D 1 217 ? 23.582 -28.605 8.927 1.000 60.520 196 VAL J O 1
ATOM 15742 N N . ASP D 1 218 ? 25.196 -28.003 10.437 1.000 60.970 197 ASP J N 1
ATOM 15743 C CA . ASP D 1 218 ? 24.483 -26.874 11.082 1.000 59.690 197 ASP J CA 1
ATOM 15744 C C . ASP D 1 218 ? 25.514 -25.784 11.374 1.000 58.890 197 ASP J C 1
ATOM 15745 O O . ASP D 1 218 ? 26.375 -26.012 12.245 1.000 60.480 197 ASP J O 1
ATOM 15754 N N . VAL D 1 219 ? 25.450 -24.664 10.650 1.000 58.620 198 VAL J N 1
ATOM 15755 C CA . VAL D 1 219 ? 26.309 -23.472 10.909 1.000 57.700 198 VAL J CA 1
ATOM 15756 C C . VAL D 1 219 ? 25.390 -22.279 11.193 1.000 56.880 198 VAL J C 1
ATOM 15757 O O . VAL D 1 219 ? 24.446 -22.048 10.413 1.000 56.230 198 VAL J O 1
ATOM 15770 N N . ARG D 1 220 ? 25.656 -21.584 12.300 1.000 56.860 199 ARG J N 1
ATOM 15771 C CA . ARG D 1 220 ? 24.932 -20.368 12.746 1.000 56.380 199 ARG J CA 1
ATOM 15772 C C . ARG D 1 220 ? 25.930 -19.215 12.820 1.000 56.930 199 ARG J C 1
ATOM 15773 O O . ARG D 1 220 ? 27.065 -19.453 13.268 1.000 58.110 199 ARG J O 1
ATOM 15794 N N . CYS D 1 221 ? 25.518 -18.027 12.385 1.000 57.080 200 CYS J N 1
ATOM 15795 C CA . CYS D 1 221 ? 26.178 -16.745 12.731 1.000 57.800 200 CYS J CA 1
ATOM 15796 C C . CYS D 1 221 ? 25.549 -16.241 14.036 1.000 56.130 200 CYS J C 1
ATOM 15797 O O . CYS D 1 221 ? 24.342 -15.941 14.031 1.000 55.370 200 CYS J O 1
ATOM 15805 N N . ARG D 1 222 ? 26.325 -16.224 15.124 1.000 54.870 201 ARG J N 1
ATOM 15806 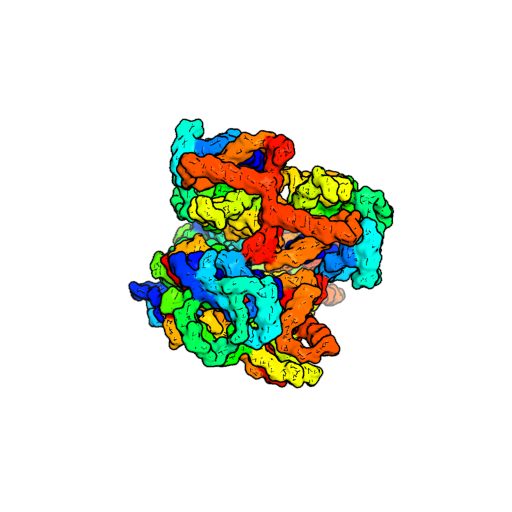C CA . ARG D 1 222 ? 25.864 -15.794 16.472 1.000 54.920 201 ARG J CA 1
ATOM 15807 C C . ARG D 1 222 ? 26.415 -14.399 16.771 1.000 53.830 201 ARG J C 1
ATOM 15808 O O . ARG D 1 222 ? 27.626 -14.291 17.046 1.000 52.820 201 ARG J O 1
ATOM 15829 N N . GLN D 1 223 ? 25.553 -13.379 16.712 1.000 52.900 202 GLN J N 1
ATOM 15830 C CA . GLN D 1 223 ? 25.872 -12.013 17.202 1.000 52.710 202 GLN J CA 1
ATOM 15831 C C . GLN D 1 223 ? 26.102 -12.117 18.712 1.000 53.620 202 GLN J C 1
ATOM 15832 O O . GLN D 1 223 ? 25.243 -12.712 19.398 1.000 53.430 202 GLN J O 1
ATOM 15846 N N . LYS D 1 224 ? 27.234 -11.597 19.190 1.000 53.340 203 LYS J N 1
ATOM 15847 C CA . LYS D 1 224 ? 27.646 -11.653 20.617 1.000 53.820 203 LYS J CA 1
ATOM 15848 C C . LYS D 1 224 ? 27.947 -10.235 21.105 1.000 53.460 203 LYS J C 1
ATOM 15849 O O . LYS D 1 224 ? 28.397 -9.412 20.288 1.000 50.350 203 LYS J O 1
ATOM 15868 N N . LYS D 1 225 ? 27.696 -9.974 22.390 1.000 54.570 204 LYS J N 1
ATOM 15869 C CA . LYS D 1 225 ? 28.183 -8.768 23.109 1.000 55.720 204 LYS J CA 1
ATOM 15870 C C . LYS D 1 225 ? 29.125 -9.215 24.227 1.000 55.800 204 LYS J C 1
ATOM 15871 O O . LYS D 1 225 ? 28.803 -10.207 24.905 1.000 54.610 204 LYS J O 1
ATOM 15890 N N . PHE D 1 226 ? 30.238 -8.501 24.406 1.000 56.660 205 PHE J N 1
ATOM 15891 C CA . PHE D 1 226 ? 31.107 -8.591 25.607 1.000 58.070 205 PHE J CA 1
ATOM 15892 C C . PHE D 1 226 ? 31.419 -7.174 26.097 1.000 59.760 205 PHE J C 1
ATOM 15893 O O . PHE D 1 226 ? 31.931 -6.361 25.303 1.000 60.730 205 PHE J O 1
ATOM 15910 N N . GLU D 1 227 ? 31.110 -6.904 27.369 1.000 62.460 206 GLU J N 1
ATOM 15911 C CA . GLU D 1 227 ? 31.269 -5.575 28.019 1.000 63.880 206 GLU J CA 1
ATOM 15912 C C . GLU D 1 227 ? 32.537 -5.572 28.875 1.000 64.300 206 GLU J C 1
ATOM 15913 O O . GLU D 1 227 ? 32.787 -6.575 29.572 1.000 65.710 206 GLU J O 1
ATOM 15925 N N . PHE D 1 228 ? 33.296 -4.476 28.816 1.000 63.550 207 PHE J N 1
ATOM 15926 C CA . PHE D 1 228 ? 34.434 -4.173 29.720 1.000 63.760 207 PHE J CA 1
ATOM 15927 C C . PHE D 1 228 ? 34.019 -2.995 30.608 1.000 65.250 207 PHE J C 1
ATOM 15928 O O . PHE D 1 228 ? 33.611 -1.950 30.066 1.000 64.850 207 PHE J O 1
ATOM 15945 N N . TYR D 1 229 ? 34.091 -3.181 31.929 1.000 67.240 208 TYR J N 1
ATOM 15946 C CA . TYR D 1 229 ? 33.589 -2.231 32.958 1.000 69.680 208 TYR J CA 1
ATOM 15947 C C . TYR D 1 229 ? 34.712 -1.280 33.390 1.000 72.720 208 TYR J C 1
ATOM 15948 O O . TYR D 1 229 ? 34.435 -0.346 34.167 1.000 75.480 208 TYR J O 1
ATOM 15966 N N . ASP D 1 230 ? 35.934 -1.516 32.902 1.000 75.990 209 ASP J N 1
ATOM 15967 C CA . ASP D 1 230 ? 37.101 -0.606 33.066 1.000 78.460 209 ASP J CA 1
ATOM 15968 C C . ASP D 1 230 ? 38.018 -0.752 31.847 1.000 79.100 209 ASP J C 1
ATOM 15969 O O . ASP D 1 230 ? 37.931 -1.788 31.159 1.000 78.890 209 ASP J O 1
ATOM 15978 N N . LEU D 1 231 ? 38.860 0.254 31.597 1.000 80.950 210 LEU J N 1
ATOM 15979 C CA . LEU D 1 231 ? 39.784 0.301 30.430 1.000 81.310 210 LEU J CA 1
ATOM 15980 C C . LEU D 1 231 ? 40.937 -0.691 30.625 1.000 81.680 210 LEU J C 1
ATOM 15981 O O . LEU D 1 231 ? 41.492 -1.140 29.600 1.000 80.430 210 LEU J O 1
ATOM 15997 N N . LYS D 1 232 ? 41.282 -1.015 31.877 1.000 82.060 211 LYS J N 1
ATOM 15998 C CA . LYS D 1 232 ? 42.357 -1.988 32.217 1.000 83.320 211 LYS J CA 1
ATOM 15999 C C . LYS D 1 232 ? 42.009 -3.350 31.602 1.000 81.960 211 LYS J C 1
ATOM 16000 O O . LYS D 1 232 ? 42.879 -3.926 30.920 1.000 83.150 211 LYS J O 1
ATOM 16019 N N . SER D 1 233 ? 40.779 -3.828 31.823 1.000 79.160 212 SER J N 1
ATOM 16020 C CA . SER D 1 233 ? 40.279 -5.149 31.351 1.000 77.280 212 SER J CA 1
ATOM 16021 C C . SER D 1 233 ? 40.271 -5.195 29.816 1.000 74.640 212 SER J C 1
ATOM 16022 O O . SER D 1 233 ? 40.599 -6.262 29.259 1.000 72.280 212 SER J O 1
ATOM 16030 N N . PHE D 1 234 ? 39.915 -4.083 29.165 1.000 73.390 213 PHE J N 1
ATOM 16031 C CA . PHE D 1 234 ? 39.894 -3.943 27.683 1.000 72.560 213 PHE J CA 1
ATOM 16032 C C . PHE D 1 234 ? 41.330 -3.945 27.140 1.000 74.960 213 PHE J C 1
ATOM 16033 O O . PHE D 1 234 ? 41.569 -4.600 26.106 1.000 75.690 213 PHE J O 1
ATOM 16050 N N . ARG D 1 235 ? 42.249 -3.235 27.808 1.000 77.830 214 ARG J N 1
ATOM 16051 C CA . ARG D 1 235 ? 43.696 -3.207 27.450 1.000 80.610 214 ARG J CA 1
ATOM 16052 C C . ARG D 1 235 ? 44.258 -4.631 27.542 1.000 79.150 214 ARG J C 1
ATOM 16053 O O . ARG D 1 235 ? 44.980 -5.037 26.610 1.000 79.260 214 ARG J O 1
ATOM 16074 N N . ASN D 1 236 ? 43.931 -5.350 28.622 1.000 78.000 215 ASN J N 1
ATOM 16075 C CA . ASN D 1 236 ? 44.349 -6.760 28.861 1.000 79.110 215 ASN J CA 1
ATOM 16076 C C . ASN D 1 236 ? 44.001 -7.617 27.636 1.000 78.550 215 ASN J C 1
ATOM 16077 O O . ASN D 1 236 ? 44.880 -8.381 27.189 1.000 80.240 215 ASN J O 1
ATOM 16088 N N . LEU D 1 237 ? 42.774 -7.492 27.112 1.000 76.230 216 LEU J N 1
ATOM 16089 C CA . LEU D 1 237 ? 42.281 -8.290 25.954 1.000 74.290 216 LEU J CA 1
ATOM 16090 C C . LEU D 1 237 ? 43.109 -7.968 24.706 1.000 75.860 216 LEU J C 1
ATOM 16091 O O . LEU D 1 237 ? 43.564 -8.922 24.044 1.000 76.160 216 LEU J O 1
ATOM 16107 N N . LEU D 1 238 ? 43.258 -6.679 24.383 1.000 77.570 217 LEU J N 1
ATOM 16108 C CA . LEU D 1 238 ? 43.984 -6.210 23.171 1.000 78.880 217 LEU J CA 1
ATOM 16109 C C . LEU D 1 238 ? 45.418 -6.745 23.212 1.000 80.740 217 LEU J C 1
ATOM 16110 O O . LEU D 1 238 ? 45.934 -7.126 22.144 1.000 82.790 217 LEU J O 1
ATOM 16126 N N . GLU D 1 239 ? 46.018 -6.787 24.404 1.000 82.630 218 GLU J N 1
ATOM 16127 C CA . GLU D 1 239 ? 47.394 -7.307 24.624 1.000 84.950 218 GLU J CA 1
ATOM 16128 C C . GLU D 1 239 ? 47.441 -8.801 24.292 1.000 82.400 218 GLU J C 1
ATOM 16129 O O . GLU D 1 239 ? 48.344 -9.215 23.539 1.000 83.460 218 GLU J O 1
ATOM 16141 N N . ALA D 1 240 ? 46.489 -9.557 24.844 1.000 80.360 219 ALA J N 1
ATOM 16142 C CA . ALA D 1 240 ? 46.394 -11.034 24.751 1.000 78.950 219 ALA J CA 1
ATOM 16143 C C . ALA D 1 240 ? 46.229 -11.469 23.291 1.000 78.630 219 ALA J C 1
ATOM 16144 O O . ALA D 1 240 ? 46.943 -12.401 22.868 1.000 81.460 219 ALA J O 1
ATOM 16151 N N . VAL D 1 241 ? 45.321 -10.823 22.556 1.000 76.960 220 VAL J N 1
ATOM 16152 C CA . VAL D 1 241 ? 44.879 -11.285 21.207 1.000 77.020 220 VAL J CA 1
ATOM 16153 C C . VAL D 1 241 ? 45.850 -10.762 20.139 1.000 78.500 220 VAL J C 1
ATOM 16154 O O . VAL D 1 241 ? 45.993 -11.452 19.115 1.000 79.740 220 VAL J O 1
ATOM 16167 N N . SER D 1 242 ? 46.534 -9.638 20.383 1.000 81.060 221 SER J N 1
ATOM 16168 C CA . SER D 1 242 ? 47.514 -9.031 19.438 1.000 83.680 221 SER J CA 1
ATOM 16169 C C . SER D 1 242 ? 48.418 -10.120 18.860 1.000 85.170 221 SER J C 1
ATOM 16170 O O . SER D 1 242 ? 49.129 -10.792 19.605 1.000 84.330 221 SER J O 1
ATOM 16178 N N . PRO D 1 243 ? 48.404 -10.344 17.524 1.000 86.820 222 PRO J N 1
ATOM 16179 C CA . PRO D 1 243 ? 49.256 -11.350 16.889 1.000 88.840 222 PRO J CA 1
ATOM 16180 C C . PRO D 1 243 ? 50.614 -10.847 16.383 1.000 91.480 222 PRO J C 1
ATOM 16181 O O . PRO D 1 243 ? 51.265 -11.580 15.653 1.000 91.610 222 PRO J O 1
ATOM 16192 N N . PHE D 1 244 ? 51.006 -9.629 16.754 1.000 94.930 223 PHE J N 1
ATOM 16193 C CA . PHE D 1 244 ? 52.207 -8.970 16.186 1.000 97.910 223 PHE J CA 1
ATOM 16194 C C . PHE D 1 244 ? 53.362 -9.071 17.177 1.000 102.230 223 PHE J C 1
ATOM 16195 O O . PHE D 1 244 ? 53.195 -8.690 18.358 1.000 103.470 223 PHE J O 1
ATOM 16212 N N . LYS D 1 245 ? 54.492 -9.593 16.698 1.000 105.330 224 LYS J N 1
ATOM 16213 C CA . LYS D 1 245 ? 55.752 -9.614 17.474 1.000 108.440 224 LYS J CA 1
ATOM 16214 C C . LYS D 1 245 ? 56.405 -8.250 17.274 1.000 109.750 224 LYS J C 1
ATOM 16215 O O . LYS D 1 245 ? 56.937 -8.015 16.167 1.000 110.880 224 LYS J O 1
ATOM 16234 N N . VAL D 1 246 ? 56.325 -7.372 18.270 1.000 110.940 225 VAL J N 1
ATOM 16235 C CA . VAL D 1 246 ? 56.863 -5.987 18.140 1.000 112.210 225 VAL J CA 1
ATOM 16236 C C . VAL D 1 246 ? 57.804 -5.696 19.308 1.000 113.970 225 VAL J C 1
ATOM 16237 O O . VAL D 1 246 ? 58.130 -4.510 19.517 1.000 115.500 225 VAL J O 1
ATOM 16250 N N . GLY D 1 247 ? 58.252 -6.734 20.018 1.000 115.490 226 GLY J N 1
ATOM 16251 C CA . GLY D 1 247 ? 59.165 -6.551 21.159 1.000 117.840 226 GLY J CA 1
ATOM 16252 C C . GLY D 1 247 ? 58.430 -5.936 22.330 1.000 119.990 226 GLY J C 1
ATOM 16253 O O . GLY D 1 247 ? 57.223 -6.225 22.477 1.000 119.950 226 GLY J O 1
ATOM 16257 N N . GLN D 1 248 ? 59.139 -5.142 23.141 1.000 122.250 227 GLN J N 1
ATOM 16258 C CA . GLN D 1 248 ? 58.575 -4.488 24.352 1.000 124.220 227 GLN J CA 1
ATOM 16259 C C . GLN D 1 248 ? 58.575 -2.974 24.149 1.000 125.700 227 GLN J C 1
ATOM 16260 O O . GLN D 1 248 ? 57.493 -2.357 24.302 1.000 125.200 227 GLN J O 1
ATOM 16274 N N . GLU D 1 249 ? 59.743 -2.413 23.820 1.000 127.460 228 GLU J N 1
ATOM 16275 C CA . GLU D 1 249 ? 59.934 -0.958 23.580 1.000 127.890 228 GLU J CA 1
ATOM 16276 C C . GLU D 1 249 ? 58.672 -0.375 22.929 1.000 127.270 228 GLU J C 1
ATOM 16277 O O . GLU D 1 249 ? 58.047 0.510 23.550 1.000 127.520 228 GLU J O 1
ATOM 16289 N N . LEU D 1 250 ? 58.304 -0.874 21.742 1.000 124.960 229 LEU J N 1
ATOM 16290 C CA . LEU D 1 250 ? 57.156 -0.370 20.933 1.000 123.350 229 LEU J CA 1
ATOM 16291 C C . LEU D 1 250 ? 55.849 -1.074 21.324 1.000 121.710 229 LEU J C 1
ATOM 16292 O O . LEU D 1 250 ? 54.782 -0.607 20.870 1.000 119.510 229 LEU J O 1
ATOM 16308 N N . GLN D 1 251 ? 55.917 -2.138 22.126 1.000 118.890 230 GLN J N 1
ATOM 16309 C CA . GLN D 1 251 ? 54.741 -2.999 22.429 1.000 116.420 230 GLN J CA 1
ATOM 16310 C C . GLN D 1 251 ? 53.644 -2.220 23.160 1.000 115.990 230 GLN J C 1
ATOM 16311 O O . GLN D 1 251 ? 52.471 -2.325 22.744 1.000 114.530 230 GLN J O 1
ATOM 16325 N N . GLU D 1 252 ? 54.007 -1.496 24.220 1.000 114.770 231 GLU J N 1
ATOM 16326 C CA . GLU D 1 252 ? 53.055 -0.651 24.987 1.000 114.060 231 GLU J CA 1
ATOM 16327 C C . GLU D 1 252 ? 52.544 0.474 24.076 1.000 113.530 231 GLU J C 1
ATOM 16328 O O . GLU D 1 252 ? 51.352 0.827 24.188 1.000 112.160 231 GLU J O 1
ATOM 16340 N N . GLU D 1 253 ? 53.415 0.997 23.206 1.000 113.860 232 GLU J N 1
ATOM 16341 C CA . GLU D 1 253 ? 53.151 2.177 22.336 1.000 113.540 232 GLU J CA 1
ATOM 16342 C C . GLU D 1 253 ? 52.092 1.827 21.278 1.000 109.250 232 GLU J C 1
ATOM 16343 O O . GLU D 1 253 ? 51.322 2.735 20.903 1.000 108.250 232 GLU J O 1
ATOM 16355 N N . LEU D 1 254 ? 52.053 0.569 20.821 1.000 104.430 233 LEU J N 1
ATOM 16356 C CA . LEU D 1 254 ? 51.076 0.074 19.807 1.000 100.730 233 LEU J CA 1
ATOM 16357 C C . LEU D 1 254 ? 49.676 0.001 20.422 1.000 98.110 233 LEU J C 1
ATOM 16358 O O . LEU D 1 254 ? 48.720 0.472 19.773 1.000 96.430 233 LEU J O 1
ATOM 16374 N N . ILE D 1 255 ? 49.567 -0.601 21.609 1.000 95.050 234 ILE J N 1
ATOM 16375 C CA . ILE D 1 255 ? 48.278 -0.785 22.340 1.000 93.300 234 ILE J CA 1
ATOM 16376 C C . ILE D 1 255 ? 47.674 0.600 22.606 1.000 94.410 234 ILE J C 1
ATOM 16377 O O . ILE D 1 255 ? 46.476 0.777 22.321 1.000 96.980 234 ILE J O 1
ATOM 16393 N N . ASP D 1 256 ? 48.484 1.541 23.107 1.000 94.320 235 ASP J N 1
ATOM 16394 C CA . ASP D 1 256 ? 48.086 2.955 23.360 1.000 95.110 235 ASP J CA 1
ATOM 16395 C C . ASP D 1 256 ? 47.392 3.529 22.119 1.000 94.790 235 ASP J C 1
ATOM 16396 O O . ASP D 1 256 ? 46.341 4.180 22.281 1.000 95.900 235 ASP J O 1
ATOM 16405 N N . ASP D 1 257 ? 47.969 3.303 20.934 1.000 93.660 236 ASP J N 1
ATOM 16406 C CA . ASP D 1 257 ? 47.464 3.835 19.637 1.000 93.250 236 ASP J CA 1
ATOM 16407 C C . ASP D 1 257 ? 46.196 3.077 19.225 1.000 89.290 236 ASP J C 1
ATOM 16408 O O . ASP D 1 257 ? 45.314 3.709 18.615 1.000 87.750 236 ASP J O 1
ATOM 16417 N N . VAL D 1 258 ? 46.111 1.779 19.539 1.000 87.130 237 VAL J N 1
ATOM 16418 C CA . VAL D 1 258 ? 44.899 0.936 19.298 1.000 85.340 237 VAL J CA 1
ATOM 16419 C C . VAL D 1 258 ? 43.765 1.426 20.209 1.000 82.760 237 VAL J C 1
ATOM 16420 O O . VAL D 1 258 ? 42.600 1.394 19.764 1.000 81.110 237 VAL J O 1
ATOM 16433 N N . MET D 1 259 ? 44.095 1.865 21.429 1.000 81.930 238 MET J N 1
ATOM 16434 C CA . MET D 1 259 ? 43.111 2.325 22.449 1.000 83.950 238 MET J CA 1
ATOM 16435 C C . MET D 1 259 ? 42.476 3.651 22.009 1.000 84.640 238 MET J C 1
ATOM 16436 O O . MET D 1 259 ? 41.251 3.787 22.176 1.000 85.680 238 MET J O 1
ATOM 16450 N N . GLU D 1 260 ? 43.268 4.588 21.472 1.000 87.060 239 GLU J N 1
ATOM 16451 C CA . GLU D 1 260 ? 42.773 5.911 20.988 1.000 88.930 239 GLU J CA 1
ATOM 16452 C C . GLU D 1 260 ? 41.838 5.700 19.791 1.000 87.070 239 GLU J C 1
ATOM 16453 O O . GLU D 1 260 ? 40.802 6.389 19.729 1.000 87.570 239 GLU J O 1
ATOM 16465 N N . VAL D 1 261 ? 42.197 4.790 18.882 1.000 84.000 240 VAL J N 1
ATOM 16466 C CA . VAL D 1 261 ? 41.366 4.398 17.702 1.000 82.480 240 VAL J CA 1
ATOM 16467 C C . VAL D 1 261 ? 40.024 3.842 18.200 1.000 80.640 240 VAL J C 1
ATOM 16468 O O . VAL D 1 261 ? 38.998 4.109 17.544 1.000 79.550 240 VAL J O 1
ATOM 16481 N N . ALA D 1 262 ? 40.034 3.109 19.318 1.000 78.670 241 ALA J N 1
ATOM 16482 C CA . ALA D 1 262 ? 38.828 2.530 19.959 1.000 78.710 241 ALA J CA 1
ATOM 16483 C C . ALA D 1 262 ? 37.936 3.651 20.510 1.000 79.250 241 ALA J C 1
ATOM 16484 O O . ALA D 1 262 ? 36.700 3.507 20.425 1.000 77.540 241 ALA J O 1
ATOM 16491 N N . LYS D 1 263 ? 38.537 4.719 21.050 1.000 81.540 242 LYS J N 1
ATOM 16492 C CA . LYS D 1 263 ? 37.810 5.924 21.546 1.000 82.580 242 LYS J CA 1
ATOM 16493 C C . LYS D 1 263 ? 37.115 6.613 20.366 1.000 81.950 242 LYS J C 1
ATOM 16494 O O . LYS D 1 263 ? 35.950 7.027 20.526 1.000 83.620 242 LYS J O 1
ATOM 16513 N N . GLU D 1 264 ? 37.815 6.735 19.234 1.000 81.470 243 GLU J N 1
ATOM 16514 C CA . GLU D 1 264 ? 37.308 7.386 17.995 1.000 82.170 243 GLU J CA 1
ATOM 16515 C C . GLU D 1 264 ? 36.192 6.532 17.378 1.000 79.690 243 GLU J C 1
ATOM 16516 O O . GLU D 1 264 ? 35.214 7.122 16.878 1.000 77.470 243 GLU J O 1
ATOM 16528 N N . MET D 1 265 ? 36.330 5.201 17.419 1.000 78.520 244 MET J N 1
ATOM 16529 C CA . MET D 1 265 ? 35.365 4.242 16.812 1.000 78.270 244 MET J CA 1
ATOM 16530 C C . MET D 1 265 ? 34.193 3.965 17.763 1.000 76.710 244 MET J C 1
ATOM 16531 O O . MET D 1 265 ? 33.277 3.225 17.347 1.000 75.540 244 MET J O 1
ATOM 16545 N N . ARG D 1 266 ? 34.219 4.516 18.982 1.000 76.390 245 ARG J N 1
ATOM 16546 C CA . ARG D 1 266 ? 33.087 4.454 19.949 1.000 76.150 245 ARG J CA 1
ATOM 16547 C C . ARG D 1 266 ? 32.974 3.048 20.554 1.000 73.260 245 ARG J C 1
ATOM 16548 O O . ARG D 1 266 ? 31.897 2.722 21.095 1.000 72.260 245 ARG J O 1
ATOM 16569 N N . ILE D 1 267 ? 34.048 2.260 20.492 1.000 71.670 246 ILE J N 1
ATOM 16570 C CA . ILE D 1 267 ? 34.109 0.895 21.093 1.000 70.960 246 ILE J CA 1
ATOM 16571 C C . ILE D 1 267 ? 34.251 1.052 22.610 1.000 72.100 246 ILE J C 1
ATOM 16572 O O . ILE D 1 267 ? 33.504 0.371 23.339 1.000 70.730 246 ILE J O 1
ATOM 16588 N N . ILE D 1 268 ? 35.142 1.942 23.061 1.000 72.930 247 ILE J N 1
ATOM 16589 C CA . ILE D 1 268 ? 35.252 2.321 24.502 1.000 76.280 247 ILE J CA 1
ATOM 16590 C C . ILE D 1 268 ? 34.527 3.658 24.698 1.000 77.220 247 ILE J C 1
ATOM 16591 O O . ILE D 1 268 ? 34.699 4.562 23.853 1.000 76.510 247 ILE J O 1
ATOM 16607 N N . ASP D 1 269 ? 33.696 3.737 25.742 1.000 79.620 248 ASP J N 1
ATOM 16608 C CA . ASP D 1 269 ? 32.904 4.940 26.114 1.000 80.870 248 ASP J CA 1
ATOM 16609 C C . ASP D 1 269 ? 33.764 5.812 27.036 1.000 81.930 248 ASP J C 1
ATOM 16610 O O . ASP D 1 269 ? 34.003 5.403 28.190 1.000 80.390 248 ASP J O 1
ATOM 16619 N N . THR D 1 270 ? 34.217 6.959 26.523 1.000 85.450 249 THR J N 1
ATOM 16620 C CA . THR D 1 270 ? 35.145 7.910 27.198 1.000 86.610 249 THR J CA 1
ATOM 16621 C C . THR D 1 270 ? 34.506 8.474 28.475 1.000 87.440 249 THR J C 1
ATOM 16622 O O . THR D 1 270 ? 35.258 8.765 29.427 1.000 86.830 249 THR J O 1
ATOM 16633 N N . GLN D 1 271 ? 33.176 8.618 28.487 1.000 88.440 250 GLN J N 1
ATOM 16634 C CA . GLN D 1 271 ? 32.396 9.219 29.606 1.000 89.680 250 GLN J CA 1
ATOM 16635 C C . GLN D 1 271 ? 32.478 8.329 30.855 1.000 88.090 250 GLN J C 1
ATOM 16636 O O . GLN D 1 271 ? 32.730 8.882 31.942 1.000 88.720 250 GLN J O 1
ATOM 16650 N N . ASN D 1 272 ? 32.279 7.012 30.711 1.000 87.240 251 ASN J N 1
ATOM 16651 C CA . ASN D 1 272 ? 32.179 6.053 31.850 1.000 85.700 251 ASN J CA 1
ATOM 16652 C C . ASN D 1 272 ? 33.463 5.230 32.017 1.000 83.480 251 ASN J C 1
ATOM 16653 O O . ASN D 1 272 ? 33.552 4.499 33.025 1.000 83.980 251 ASN J O 1
ATOM 16664 N N . SER D 1 273 ? 34.407 5.335 31.077 1.000 81.890 252 SER J N 1
ATOM 16665 C CA . SER D 1 273 ? 35.629 4.488 31.000 1.000 81.690 252 SER J CA 1
ATOM 16666 C C . SER D 1 273 ? 35.222 3.011 30.931 1.000 79.890 252 SER J C 1
ATOM 16667 O O . SER D 1 273 ? 35.720 2.215 31.752 1.000 80.480 252 SER J O 1
ATOM 16675 N N . THR D 1 274 ? 34.338 2.676 29.986 1.000 77.690 253 THR J N 1
ATOM 16676 C CA . THR D 1 274 ? 33.875 1.292 29.684 1.000 75.780 253 THR J CA 1
ATOM 16677 C C . THR D 1 274 ? 34.101 1.000 28.198 1.000 73.160 253 THR J C 1
ATOM 16678 O O . THR D 1 274 ? 34.397 1.953 27.453 1.000 72.970 253 THR J O 1
ATOM 16689 N N . ALA D 1 275 ? 33.957 -0.265 27.795 1.000 70.750 254 ALA J N 1
ATOM 16690 C CA . ALA D 1 275 ? 34.154 -0.730 26.402 1.000 68.600 254 ALA J CA 1
ATOM 16691 C C . ALA D 1 275 ? 33.121 -1.799 26.045 1.000 66.810 254 ALA J C 1
ATOM 16692 O O . ALA D 1 275 ? 32.762 -2.610 26.921 1.000 67.380 254 ALA J O 1
ATOM 16699 N N . LYS D 1 276 ? 32.685 -1.791 24.786 1.000 65.140 255 LYS J N 1
ATOM 16700 C CA . LYS D 1 276 ? 31.681 -2.736 24.240 1.000 64.690 255 LYS J CA 1
ATOM 16701 C C . LYS D 1 276 ? 32.208 -3.326 22.933 1.000 62.230 255 LYS J C 1
ATOM 16702 O O . LYS D 1 276 ? 32.561 -2.544 22.026 1.000 61.300 255 LYS J O 1
ATOM 16721 N N . LEU D 1 277 ? 32.253 -4.655 22.853 1.000 59.110 256 LEU J N 1
ATOM 16722 C CA . LEU D 1 277 ? 32.498 -5.398 21.592 1.000 57.630 256 LEU J CA 1
ATOM 16723 C C . LEU D 1 277 ? 31.209 -6.115 21.184 1.000 55.660 256 LEU J C 1
ATOM 16724 O O . LEU D 1 277 ? 30.691 -6.908 21.992 1.000 54.950 256 LEU J O 1
ATOM 16740 N N . ILE D 1 278 ? 30.712 -5.808 19.984 1.000 54.290 257 ILE J N 1
ATOM 16741 C CA . ILE D 1 278 ? 29.613 -6.545 19.296 1.000 53.680 257 ILE J CA 1
ATOM 16742 C C . ILE D 1 278 ? 30.210 -7.167 18.033 1.000 51.910 257 ILE J C 1
ATOM 16743 O O . ILE D 1 278 ? 30.826 -6.424 17.247 1.000 52.320 257 ILE J O 1
ATOM 16759 N N . TYR D 1 279 ? 30.034 -8.477 17.857 1.000 50.190 258 TYR J N 1
ATOM 16760 C CA . TYR D 1 279 ? 30.781 -9.287 16.860 1.000 50.660 258 TYR J CA 1
ATOM 16761 C C . TYR D 1 279 ? 30.000 -10.559 16.523 1.000 50.830 258 TYR J C 1
ATOM 16762 O O . TYR D 1 279 ? 29.077 -10.929 17.275 1.000 51.810 258 TYR J O 1
ATOM 16780 N N . ASN D 1 280 ? 30.378 -11.201 15.415 1.000 50.710 259 ASN J N 1
ATOM 16781 C CA . ASN D 1 280 ? 29.742 -12.445 14.912 1.000 50.830 259 ASN J CA 1
ATOM 16782 C C . ASN D 1 280 ? 30.688 -13.617 15.156 1.000 51.120 259 ASN J C 1
ATOM 16783 O O . ASN D 1 280 ? 31.826 -13.595 14.642 1.000 49.930 259 ASN J O 1
ATOM 16794 N N . LEU D 1 281 ? 30.211 -14.593 15.924 1.000 51.110 260 LEU J N 1
ATOM 16795 C CA . LEU D 1 281 ? 30.900 -15.884 16.126 1.000 51.590 260 LEU J CA 1
ATOM 16796 C C . LEU D 1 281 ? 30.104 -16.932 15.362 1.000 52.850 260 LEU J C 1
ATOM 16797 O O . LEU D 1 281 ? 28.992 -17.266 15.813 1.000 53.470 260 LEU J O 1
ATOM 16813 N N . VAL D 1 282 ? 30.630 -17.405 14.235 1.000 53.440 261 VAL J N 1
ATOM 16814 C CA . VAL D 1 282 ? 29.975 -18.516 13.489 1.000 54.340 261 VAL J CA 1
ATOM 16815 C C . VAL D 1 282 ? 30.299 -19.782 14.286 1.000 54.340 261 VAL J C 1
ATOM 16816 O O . VAL D 1 282 ? 31.491 -19.998 14.587 1.000 53.440 261 VAL J O 1
ATOM 16829 N N . VAL D 1 283 ? 29.267 -20.519 14.703 1.000 54.060 262 VAL J N 1
ATOM 16830 C CA . VAL D 1 283 ? 29.418 -21.815 15.427 1.000 54.230 262 VAL J CA 1
ATOM 16831 C C . VAL D 1 283 ? 28.918 -22.906 14.480 1.000 54.780 262 VAL J C 1
ATOM 16832 O O . VAL D 1 283 ? 27.838 -22.726 13.882 1.000 54.800 262 VAL J O 1
ATOM 16845 N N . ILE D 1 284 ? 29.709 -23.969 14.337 1.000 55.660 263 ILE J N 1
ATOM 16846 C CA . ILE D 1 284 ? 29.510 -25.066 13.347 1.000 55.960 263 ILE J CA 1
ATOM 16847 C C . ILE D 1 284 ? 29.328 -26.375 14.117 1.000 56.070 263 ILE J C 1
ATOM 16848 O O . ILE D 1 284 ? 30.133 -26.632 15.030 1.000 56.070 263 ILE J O 1
ATOM 16864 N N . HIS D 1 285 ? 28.308 -27.159 13.757 1.000 58.050 264 HIS J N 1
ATOM 16865 C CA . HIS D 1 285 ? 28.062 -28.529 14.281 1.000 60.790 264 HIS J CA 1
ATOM 16866 C C . HIS D 1 285 ? 27.773 -29.482 13.117 1.000 63.600 264 HIS J C 1
ATOM 16867 O O . HIS D 1 285 ? 26.660 -29.408 12.558 1.000 63.540 264 HIS J O 1
ATOM 16882 N N . CYS D 1 286 ? 28.734 -30.350 12.785 1.000 66.280 265 CYS J N 1
ATOM 16883 C CA . CYS D 1 286 ? 28.627 -31.355 11.693 1.000 67.960 265 CYS J CA 1
ATOM 16884 C C . CYS D 1 286 ? 28.788 -32.775 12.244 1.000 68.500 265 CYS J C 1
ATOM 16885 O O . CYS D 1 286 ? 29.597 -32.964 13.174 1.000 65.230 265 CYS J O 1
ATOM 16893 N N . ARG D 1 287 ? 28.018 -33.714 11.682 1.000 70.250 266 ARG J N 1
ATOM 16894 C CA . ARG D 1 287 ? 28.204 -35.186 11.809 1.000 72.330 266 ARG J CA 1
ATOM 16895 C C . ARG D 1 287 ? 28.753 -35.719 10.481 1.000 74.430 266 ARG J C 1
ATOM 16896 O O . ARG D 1 287 ? 28.423 -35.132 9.428 1.000 74.350 266 ARG J O 1
ATOM 16917 N N . LYS D 1 288 ? 29.548 -36.791 10.537 1.000 76.350 267 LYS J N 1
ATOM 16918 C CA . LYS D 1 288 ? 30.178 -37.443 9.355 1.000 77.630 267 LYS J CA 1
ATOM 16919 C C . LYS D 1 288 ? 29.593 -38.851 9.195 1.000 79.630 267 LYS J C 1
ATOM 16920 O O . LYS D 1 288 ? 28.397 -39.061 9.427 1.000 82.010 267 LYS J O 1
ATOM 16939 N N . SER E 1 33 ? 15.267 2.699 -0.052 1.000 79.710 12 SER M N 1
ATOM 16940 C CA . SER E 1 33 ? 16.731 2.436 0.121 1.000 80.260 12 SER M CA 1
ATOM 16941 C C . SER E 1 33 ? 17.153 1.230 -0.729 1.000 80.090 12 SER M C 1
ATOM 16942 O O . SER E 1 33 ? 16.430 0.212 -0.709 1.000 79.450 12 SER M O 1
ATOM 16950 N N . SER E 1 34 ? 18.278 1.355 -1.443 1.000 79.290 13 SER M N 1
ATOM 16951 C CA . SER E 1 34 ? 18.897 0.299 -2.292 1.000 77.720 13 SER M CA 1
ATOM 16952 C C . SER E 1 34 ? 19.158 -0.961 -1.459 1.000 76.090 13 SER M C 1
ATOM 16953 O O . SER E 1 34 ? 18.813 -2.068 -1.924 1.000 74.680 13 SER M O 1
ATOM 16961 N N . MET E 1 35 ? 19.759 -0.772 -0.282 1.000 74.530 14 MET M N 1
ATOM 16962 C CA . MET E 1 35 ? 20.066 -1.827 0.724 1.000 73.520 14 MET M CA 1
ATOM 16963 C C . MET E 1 35 ? 18.831 -2.711 0.956 1.000 71.630 14 MET M C 1
ATOM 16964 O O . MET E 1 35 ? 18.962 -3.948 0.861 1.000 67.480 14 MET M O 1
ATOM 16978 N N . GLN E 1 36 ? 17.680 -2.087 1.235 1.000 71.250 15 GLN M N 1
ATOM 16979 C CA . GLN E 1 36 ? 16.411 -2.767 1.627 1.000 71.790 15 GLN M CA 1
ATOM 16980 C C . GLN E 1 36 ? 15.828 -3.539 0.439 1.000 72.140 15 GLN M C 1
ATOM 16981 O O . GLN E 1 36 ? 15.152 -4.560 0.669 1.000 71.450 15 GLN M O 1
ATOM 16995 N N . ARG E 1 37 ? 16.067 -3.050 -0.776 1.000 74.110 16 ARG M N 1
ATOM 16996 C CA . ARG E 1 37 ? 15.676 -3.722 -2.042 1.000 74.240 16 ARG M CA 1
ATOM 16997 C C . ARG E 1 37 ? 16.507 -4.990 -2.270 1.000 71.460 16 ARG M C 1
ATOM 16998 O O . ARG E 1 37 ? 15.907 -6.061 -2.496 1.000 70.220 16 ARG M O 1
ATOM 17019 N N . ARG E 1 38 ? 17.834 -4.853 -2.240 1.000 69.010 17 ARG M N 1
ATOM 17020 C CA . ARG E 1 38 ? 18.789 -5.979 -2.413 1.000 67.970 17 ARG M CA 1
ATOM 17021 C C . ARG E 1 38 ? 18.439 -7.098 -1.424 1.000 66.200 17 ARG M C 1
ATOM 17022 O O . ARG E 1 38 ? 18.215 -8.235 -1.882 1.000 65.550 17 ARG M O 1
ATOM 17043 N N . ASP E 1 39 ? 18.399 -6.778 -0.126 1.000 64.400 18 ASP M N 1
ATOM 17044 C CA . ASP E 1 39 ? 18.164 -7.747 0.982 1.000 63.930 18 ASP M CA 1
ATOM 17045 C C . ASP E 1 39 ? 16.813 -8.448 0.782 1.000 64.050 18 ASP M C 1
ATOM 17046 O O . ASP E 1 39 ? 16.755 -9.677 0.995 1.000 64.370 18 ASP M O 1
ATOM 17055 N N . ALA E 1 40 ? 15.779 -7.698 0.382 1.000 63.100 19 ALA M N 1
ATOM 17056 C CA . ALA E 1 40 ? 14.414 -8.206 0.096 1.000 63.570 19 ALA M CA 1
ATOM 17057 C C . ALA E 1 40 ? 14.461 -9.187 -1.083 1.000 65.530 19 ALA M C 1
ATOM 17058 O O . ALA E 1 40 ? 13.874 -10.283 -0.960 1.000 64.530 19 ALA M O 1
ATOM 17065 N N . LEU E 1 41 ? 15.131 -8.804 -2.177 1.000 67.030 20 LEU M N 1
ATOM 17066 C CA . LEU E 1 41 ? 15.330 -9.657 -3.385 1.000 69.110 20 LEU M CA 1
ATOM 17067 C C . LEU E 1 41 ? 16.188 -10.879 -3.027 1.000 68.060 20 LEU M C 1
ATOM 17068 O O . LEU E 1 41 ? 15.835 -11.989 -3.466 1.000 67.490 20 LEU M O 1
ATOM 17084 N N . ASN E 1 42 ? 17.276 -10.674 -2.277 1.000 68.250 21 ASN M N 1
ATOM 17085 C CA . ASN E 1 42 ? 18.199 -11.749 -1.817 1.000 70.040 21 ASN M CA 1
ATOM 17086 C C . ASN E 1 42 ? 17.422 -12.768 -0.973 1.000 68.550 21 ASN M C 1
ATOM 17087 O O . ASN E 1 42 ? 17.548 -13.981 -1.244 1.000 65.960 21 ASN M O 1
ATOM 17098 N N . SER E 1 43 ? 16.653 -12.285 0.010 1.000 66.840 22 SER M N 1
ATOM 17099 C CA . SER E 1 43 ? 15.890 -13.109 0.986 1.000 64.110 22 SER M CA 1
ATOM 17100 C C . SER E 1 43 ? 14.798 -13.901 0.259 1.000 63.420 22 SER M C 1
ATOM 17101 O O . SER E 1 43 ? 14.779 -15.140 0.399 1.000 62.040 22 SER M O 1
ATOM 17109 N N . LEU E 1 44 ? 13.938 -13.208 -0.494 1.000 64.970 23 LEU M N 1
ATOM 17110 C CA . LEU E 1 44 ? 12.794 -13.811 -1.235 1.000 67.420 23 LEU M CA 1
ATOM 17111 C C . LEU E 1 44 ? 13.290 -14.923 -2.164 1.000 66.410 23 LEU M C 1
ATOM 17112 O O . LEU E 1 44 ? 12.730 -16.028 -2.098 1.000 64.490 23 LEU M O 1
ATOM 17128 N N . THR E 1 45 ? 14.292 -14.624 -2.996 1.000 67.750 24 THR M N 1
ATOM 17129 C CA . THR E 1 45 ? 14.830 -15.535 -4.045 1.000 70.310 24 THR M CA 1
ATOM 17130 C C . THR E 1 45 ? 15.342 -16.830 -3.397 1.000 69.310 24 THR M C 1
ATOM 17131 O O . THR E 1 45 ? 15.083 -17.906 -3.975 1.000 67.150 24 THR M O 1
ATOM 17142 N N . GLU E 1 46 ? 16.020 -16.736 -2.245 1.000 69.300 25 GLU M N 1
ATOM 17143 C CA . GLU E 1 46 ? 16.631 -17.898 -1.536 1.000 69.070 25 GLU M CA 1
ATOM 17144 C C . GLU E 1 46 ? 15.543 -18.799 -0.935 1.000 66.080 25 GLU M C 1
ATOM 17145 O O . GLU E 1 46 ? 15.670 -20.030 -1.069 1.000 64.990 25 GLU M O 1
ATOM 17157 N N . TYR E 1 47 ? 14.548 -18.207 -0.267 1.000 65.060 26 TYR M N 1
ATOM 17158 C CA . TYR E 1 47 ? 13.537 -18.916 0.567 1.000 65.650 26 TYR M CA 1
ATOM 17159 C C . TYR E 1 47 ? 12.279 -19.248 -0.248 1.000 67.800 26 TYR M C 1
ATOM 17160 O O . TYR E 1 47 ? 11.459 -20.051 0.241 1.000 66.430 26 TYR M O 1
ATOM 17178 N N . LEU E 1 48 ? 12.136 -18.667 -1.444 1.000 71.030 27 LEU M N 1
ATOM 17179 C CA . LEU E 1 48 ? 10.973 -18.882 -2.354 1.000 73.040 27 LEU M CA 1
ATOM 17180 C C . LEU E 1 48 ? 10.765 -20.378 -2.593 1.000 73.830 27 LEU M C 1
ATOM 17181 O O . LEU E 1 48 ? 9.635 -20.857 -2.511 1.000 75.250 27 LEU M O 1
ATOM 17197 N N . PRO E 1 49 ? 11.826 -21.168 -2.892 1.000 73.040 28 PRO M N 1
ATOM 17198 C CA . PRO E 1 49 ? 11.678 -22.608 -3.127 1.000 73.420 28 PRO M CA 1
ATOM 17199 C C . PRO E 1 49 ? 11.338 -23.465 -1.895 1.000 73.460 28 PRO M C 1
ATOM 17200 O O . PRO E 1 49 ? 11.099 -24.648 -2.073 1.000 70.910 28 PRO M O 1
ATOM 17211 N N . LYS E 1 50 ? 11.335 -22.872 -0.695 1.000 74.260 29 LYS M N 1
ATOM 17212 C CA . LYS E 1 50 ? 11.030 -23.565 0.589 1.000 72.840 29 LYS M CA 1
ATOM 17213 C C . LYS E 1 50 ? 9.564 -23.347 0.983 1.000 71.700 29 LYS M C 1
ATOM 17214 O O . LYS E 1 50 ? 9.114 -24.015 1.937 1.000 70.550 29 LYS M O 1
ATOM 17233 N N . PHE E 1 51 ? 8.856 -22.451 0.287 1.000 71.780 30 PHE M N 1
ATOM 17234 C CA . PHE E 1 51 ? 7.445 -22.082 0.579 1.000 72.150 30 PHE M CA 1
ATOM 17235 C C . PHE E 1 51 ? 6.498 -23.110 -0.049 1.000 73.900 30 PHE M C 1
ATOM 17236 O O . PHE E 1 51 ? 6.831 -23.681 -1.104 1.000 75.240 30 PHE M O 1
ATOM 17253 N N . LYS E 1 52 ? 5.357 -23.341 0.607 1.000 78.040 31 LYS M N 1
ATOM 17254 C CA . LYS E 1 52 ? 4.235 -24.174 0.094 1.000 80.530 31 LYS M CA 1
ATOM 17255 C C . LYS E 1 52 ? 3.012 -23.273 -0.106 1.000 82.230 31 LYS M C 1
ATOM 17256 O O . LYS E 1 52 ? 2.706 -22.485 0.811 1.000 79.090 31 LYS M O 1
ATOM 17275 N N . TRP E 1 53 ? 2.355 -23.389 -1.264 1.000 86.560 32 TRP M N 1
ATOM 17276 C CA . TRP E 1 53 ? 1.171 -22.578 -1.664 1.000 90.640 32 TRP M CA 1
ATOM 17277 C C . TRP E 1 53 ? -0.081 -23.465 -1.629 1.000 95.260 32 TRP M C 1
ATOM 17278 O O . TRP E 1 53 ? -1.122 -23.004 -1.114 1.000 98.070 32 TRP M O 1
ATOM 17299 N N . LYS E 1 54 ? 0.032 -24.680 -2.178 1.000 98.420 33 LYS M N 1
ATOM 17300 C CA . LYS E 1 54 ? -0.843 -25.856 -1.895 1.000 102.620 33 LYS M CA 1
ATOM 17301 C C . LYS E 1 54 ? -2.317 -25.575 -2.227 1.000 105.250 33 LYS M C 1
ATOM 17302 O O . LYS E 1 54 ? -3.177 -26.319 -1.708 1.000 108.440 33 LYS M O 1
ATOM 17321 N N . GLU E 1 55 ? -2.600 -24.577 -3.072 1.000 106.050 34 GLU M N 1
ATOM 17322 C CA . GLU E 1 55 ? -3.977 -24.222 -3.523 1.000 106.660 34 GLU M CA 1
ATOM 17323 C C . GLU E 1 55 ? -3.926 -22.941 -4.363 1.000 107.360 34 GLU M C 1
ATOM 17324 O O . GLU E 1 55 ? -2.874 -22.268 -4.359 1.000 106.300 34 GLU M O 1
ATOM 17336 N N . SER E 1 56 ? -5.029 -22.631 -5.051 1.000 107.060 35 SER M N 1
ATOM 17337 C CA . SER E 1 56 ? -5.308 -21.307 -5.671 1.000 107.730 35 SER M CA 1
ATOM 17338 C C . SER E 1 56 ? -6.042 -20.419 -4.656 1.000 105.400 35 SER M C 1
ATOM 17339 O O . SER E 1 56 ? -6.328 -20.908 -3.541 1.000 103.720 35 SER M O 1
ATOM 17347 N N . LYS E 1 57 ? -6.334 -19.170 -5.034 1.000 103.250 36 LYS M N 1
ATOM 17348 C CA . LYS E 1 57 ? -6.996 -18.148 -4.175 1.000 101.390 36 LYS M CA 1
ATOM 17349 C C . LYS E 1 57 ? -6.288 -18.088 -2.814 1.000 98.330 36 LYS M C 1
ATOM 17350 O O . LYS E 1 57 ? -6.896 -18.476 -1.794 1.000 94.290 36 LYS M O 1
ATOM 17369 N N . GLU E 1 58 ? -5.047 -17.602 -2.821 1.000 95.260 37 GLU M N 1
ATOM 17370 C CA . GLU E 1 58 ? -4.202 -17.388 -1.618 1.000 91.680 37 GLU M CA 1
ATOM 17371 C C . GLU E 1 58 ? -4.482 -15.974 -1.101 1.000 89.380 37 GLU M C 1
ATOM 17372 O O . GLU E 1 58 ? -4.697 -15.081 -1.941 1.000 89.090 37 GLU M O 1
ATOM 17384 N N . LYS E 1 59 ? -4.506 -15.780 0.216 1.000 85.220 38 LYS M N 1
ATOM 17385 C CA . LYS E 1 59 ? -4.577 -14.430 0.833 1.000 83.740 38 LYS M CA 1
ATOM 17386 C C . LYS E 1 59 ? -3.225 -14.151 1.478 1.000 80.830 38 LYS M C 1
ATOM 17387 O O . LYS E 1 59 ? -2.838 -14.939 2.362 1.000 81.150 38 LYS M O 1
ATOM 17406 N N . ILE E 1 60 ? -2.518 -13.104 1.067 1.000 76.820 39 ILE M N 1
ATOM 17407 C CA . ILE E 1 60 ? -1.167 -12.849 1.642 1.000 75.230 39 ILE M CA 1
ATOM 17408 C C . ILE E 1 60 ? -1.138 -11.441 2.223 1.000 72.600 39 ILE M C 1
ATOM 17409 O O . ILE E 1 60 ? -1.928 -10.592 1.770 1.000 70.980 39 ILE M O 1
ATOM 17425 N N . LEU E 1 61 ? -0.279 -11.223 3.215 1.000 70.320 40 LEU M N 1
ATOM 17426 C CA . LEU E 1 61 ? -0.211 -9.924 3.923 1.000 67.220 40 LEU M CA 1
ATOM 17427 C C . LEU E 1 61 ? 1.248 -9.501 4.061 1.000 65.580 40 LEU M C 1
ATOM 17428 O O . LEU E 1 61 ? 2.121 -10.383 4.194 1.000 62.260 40 LEU M O 1
ATOM 17444 N N . ASP E 1 62 ? 1.480 -8.192 4.017 1.000 64.690 41 ASP M N 1
ATOM 17445 C CA . ASP E 1 62 ? 2.816 -7.578 4.196 1.000 65.200 41 ASP M CA 1
ATOM 17446 C C . ASP E 1 62 ? 2.697 -6.510 5.283 1.000 64.540 41 ASP M C 1
ATOM 17447 O O . ASP E 1 62 ? 1.774 -5.679 5.182 1.000 64.690 41 ASP M O 1
ATOM 17456 N N . ILE E 1 63 ? 3.575 -6.539 6.286 1.000 62.950 42 ILE M N 1
ATOM 17457 C CA . ILE E 1 63 ? 3.553 -5.548 7.402 1.000 62.820 42 ILE M CA 1
ATOM 17458 C C . ILE E 1 63 ? 4.736 -4.592 7.224 1.000 63.280 42 ILE M C 1
ATOM 17459 O O . ILE E 1 63 ? 5.841 -5.076 6.920 1.000 64.170 42 ILE M O 1
ATOM 17475 N N . GLY E 1 64 ? 4.504 -3.289 7.410 1.000 64.070 43 GLY M N 1
ATOM 17476 C CA . GLY E 1 64 ? 5.512 -2.233 7.189 1.000 65.450 43 GLY M CA 1
ATOM 17477 C C . GLY E 1 64 ? 5.841 -2.085 5.713 1.000 67.190 43 GLY M C 1
ATOM 17478 O O . GLY E 1 64 ? 7.037 -2.039 5.370 1.000 68.330 43 GLY M O 1
ATOM 17482 N N . CYS E 1 65 ? 4.807 -2.008 4.872 1.000 68.930 44 CYS M N 1
ATOM 17483 C CA . CYS E 1 65 ? 4.904 -1.977 3.384 1.000 70.230 44 CYS M CA 1
ATOM 17484 C C . CYS E 1 65 ? 5.570 -0.687 2.882 1.000 69.100 44 CYS M C 1
ATOM 17485 O O . CYS E 1 65 ? 6.165 -0.730 1.786 1.000 70.430 44 CYS M O 1
ATOM 17493 N N . ALA E 1 66 ? 5.441 0.416 3.628 1.000 70.260 45 ALA M N 1
ATOM 17494 C CA . ALA E 1 66 ? 5.970 1.767 3.297 1.000 71.470 45 ALA M CA 1
ATOM 17495 C C . ALA E 1 66 ? 5.367 2.277 1.977 1.000 71.630 45 ALA M C 1
ATOM 17496 O O . ALA E 1 66 ? 4.124 2.274 1.863 1.000 69.230 45 ALA M O 1
ATOM 17503 N N . ASP E 1 67 ? 6.209 2.719 1.032 1.000 72.990 46 ASP M N 1
ATOM 17504 C CA . ASP E 1 67 ? 5.792 3.322 -0.266 1.000 74.010 46 ASP M CA 1
ATOM 17505 C C . ASP E 1 67 ? 5.130 2.272 -1.167 1.000 72.840 46 ASP M C 1
ATOM 17506 O O . ASP E 1 67 ? 4.347 2.678 -2.040 1.000 73.500 46 ASP M O 1
ATOM 17515 N N . GLY E 1 68 ? 5.466 0.990 -1.007 1.000 72.790 47 GLY M N 1
ATOM 17516 C CA . GLY E 1 68 ? 4.852 -0.096 -1.793 1.000 72.490 47 GLY M CA 1
ATOM 17517 C C . GLY E 1 68 ? 5.845 -0.806 -2.702 1.000 72.340 47 GLY M C 1
ATOM 17518 O O . GLY E 1 68 ? 5.477 -1.859 -3.257 1.000 71.010 47 GLY M O 1
ATOM 17522 N N . SER E 1 69 ? 7.052 -0.254 -2.865 1.000 72.860 48 SER M N 1
ATOM 17523 C CA . SER E 1 69 ? 8.088 -0.746 -3.816 1.000 74.740 48 SER M CA 1
ATOM 17524 C C . SER E 1 69 ? 8.504 -2.183 -3.474 1.000 74.740 48 SER M C 1
ATOM 17525 O O . SER E 1 69 ? 8.467 -3.033 -4.384 1.000 74.690 48 SER M O 1
ATOM 17533 N N . VAL E 1 70 ? 8.907 -2.443 -2.228 1.000 74.170 49 VAL M N 1
ATOM 17534 C CA . VAL E 1 70 ? 9.374 -3.797 -1.797 1.000 73.050 49 VAL M CA 1
ATOM 17535 C C . VAL E 1 70 ? 8.184 -4.764 -1.802 1.000 71.710 49 VAL M C 1
ATOM 17536 O O . VAL E 1 70 ? 8.368 -5.916 -2.238 1.000 70.570 49 VAL M O 1
ATOM 17549 N N . THR E 1 71 ? 7.016 -4.318 -1.336 1.000 72.490 50 THR M N 1
ATOM 17550 C CA . THR E 1 71 ? 5.762 -5.126 -1.319 1.000 74.780 50 THR M CA 1
ATOM 17551 C C . THR E 1 71 ? 5.347 -5.446 -2.764 1.000 76.740 50 THR M C 1
ATOM 17552 O O . THR E 1 71 ? 4.661 -6.471 -2.956 1.000 75.980 50 THR M O 1
ATOM 17563 N N . ASN E 1 72 ? 5.760 -4.622 -3.737 1.000 78.890 51 ASN M N 1
ATOM 17564 C CA . ASN E 1 72 ? 5.590 -4.890 -5.193 1.000 79.330 51 ASN M CA 1
ATOM 17565 C C . ASN E 1 72 ? 6.554 -6.004 -5.628 1.000 78.430 51 ASN M C 1
ATOM 17566 O O . ASN E 1 72 ? 6.144 -6.835 -6.464 1.000 77.630 51 ASN M O 1
ATOM 17577 N N . ILE E 1 73 ? 7.784 -6.013 -5.098 1.000 77.810 52 ILE M N 1
ATOM 17578 C CA . ILE E 1 73 ? 8.803 -7.081 -5.349 1.000 76.890 52 ILE M CA 1
ATOM 17579 C C . ILE E 1 73 ? 8.253 -8.411 -4.816 1.000 76.040 52 ILE M C 1
ATOM 17580 O O . ILE E 1 73 ? 8.403 -9.430 -5.518 1.000 74.770 52 ILE M O 1
ATOM 17596 N N . ILE E 1 74 ? 7.631 -8.393 -3.632 1.000 75.720 53 ILE M N 1
ATOM 17597 C CA . ILE E 1 74 ? 7.013 -9.592 -2.986 1.000 75.470 53 ILE M CA 1
ATOM 17598 C C . ILE E 1 74 ? 5.874 -10.096 -3.880 1.000 77.220 53 ILE M C 1
ATOM 17599 O O . ILE E 1 74 ? 5.831 -11.312 -4.152 1.000 76.630 53 ILE M O 1
ATOM 17615 N N . SER E 1 75 ? 4.984 -9.193 -4.303 1.000 80.380 54 SER M N 1
ATOM 17616 C CA . SER E 1 75 ? 3.808 -9.500 -5.161 1.000 84.020 54 SER M CA 1
ATOM 17617 C C . SER E 1 75 ? 4.289 -10.107 -6.484 1.000 85.170 54 SER M C 1
ATOM 17618 O O . SER E 1 75 ? 3.795 -11.191 -6.855 1.000 84.520 54 SER M O 1
ATOM 17626 N N . SER E 1 76 ? 5.228 -9.426 -7.149 1.000 87.460 55 SER M N 1
ATOM 17627 C CA . SER E 1 76 ? 5.837 -9.820 -8.449 1.000 89.570 55 SER M CA 1
ATOM 17628 C C . SER E 1 76 ? 6.507 -11.195 -8.334 1.000 90.040 55 SER M C 1
ATOM 17629 O O . SER E 1 76 ? 6.139 -12.096 -9.113 1.000 88.210 55 SER M O 1
ATOM 17637 N N . CYS E 1 77 ? 7.457 -11.335 -7.401 1.000 92.240 56 CYS M N 1
ATOM 17638 C CA . CYS E 1 77 ? 8.302 -12.549 -7.207 1.000 92.970 56 CYS M CA 1
ATOM 17639 C C . CYS E 1 77 ? 7.426 -13.798 -7.091 1.000 94.060 56 CYS M C 1
ATOM 17640 O O . CYS E 1 77 ? 7.588 -14.711 -7.928 1.000 97.760 56 CYS M O 1
ATOM 17648 N N . CYS E 1 78 ? 6.529 -13.820 -6.103 1.000 94.560 57 CYS M N 1
ATOM 17649 C CA . CYS E 1 78 ? 5.710 -15.005 -5.729 1.000 94.780 57 CYS M CA 1
ATOM 17650 C C . CYS E 1 78 ? 4.944 -15.536 -6.938 1.000 93.230 57 CYS M C 1
ATOM 17651 O O . CYS E 1 78 ? 4.263 -14.776 -7.638 1.000 95.720 57 CYS M O 1
ATOM 17659 N N . PRO E 1 79 ? 4.992 -16.864 -7.184 1.000 89.350 58 PRO M N 1
ATOM 17660 C CA . PRO E 1 79 ? 4.405 -17.469 -8.383 1.000 80.530 58 PRO M CA 1
ATOM 17661 C C . PRO E 1 79 ? 2.874 -17.495 -8.504 1.000 81.910 58 PRO M C 1
ATOM 17662 O O . PRO E 1 79 ? 2.385 -17.092 -9.558 1.000 81.670 58 PRO M O 1
ATOM 17673 N N . THR E 1 80 ? 2.154 -17.977 -7.483 1.000 47.250 59 THR M N 1
ATOM 17674 C CA . THR E 1 80 ? 0.706 -18.266 -7.658 1.000 45.170 59 THR M CA 1
ATOM 17675 C C . THR E 1 80 ? -0.059 -16.943 -7.686 1.000 47.360 59 THR M C 1
ATOM 17676 O O . THR E 1 80 ? 0.461 -15.924 -7.144 1.000 45.420 59 THR M O 1
ATOM 17687 N N . ASP E 1 81 ? -1.192 -16.942 -8.382 1.000 84.450 60 ASP M N 1
ATOM 17688 C CA . ASP E 1 81 ? -2.151 -15.813 -8.356 1.000 85.640 60 ASP M CA 1
ATOM 17689 C C . ASP E 1 81 ? -2.886 -15.920 -7.024 1.000 86.860 60 ASP M C 1
ATOM 17690 O O . ASP E 1 81 ? -3.116 -17.057 -6.565 1.000 90.150 60 ASP M O 1
ATOM 17699 N N . PHE E 1 82 ? -3.231 -14.788 -6.432 1.000 91.520 61 PHE M N 1
ATOM 17700 C CA . PHE E 1 82 ? -3.867 -14.725 -5.096 1.000 92.840 61 PHE M CA 1
ATOM 17701 C C . PHE E 1 82 ? -5.169 -13.955 -5.256 1.000 94.380 61 PHE M C 1
ATOM 17702 O O . PHE E 1 82 ? -5.225 -13.105 -6.158 1.000 95.340 61 PHE M O 1
ATOM 17719 N N . GLU E 1 83 ? -6.155 -14.217 -4.406 1.000 94.930 62 GLU M N 1
ATOM 17720 C CA . GLU E 1 83 ? -7.463 -13.521 -4.485 1.000 95.630 62 GLU M CA 1
ATOM 17721 C C . GLU E 1 83 ? -7.387 -12.184 -3.746 1.000 92.910 62 GLU M C 1
ATOM 17722 O O . GLU E 1 83 ? -8.302 -11.358 -3.931 1.000 92.100 62 GLU M O 1
ATOM 17734 N N . LEU E 1 84 ? -6.327 -11.962 -2.969 1.000 90.210 63 LEU M N 1
ATOM 17735 C CA . LEU E 1 84 ? -6.238 -10.786 -2.071 1.000 89.290 63 LEU M CA 1
ATOM 17736 C C . LEU E 1 84 ? -4.806 -10.649 -1.567 1.000 86.210 63 LEU M C 1
ATOM 17737 O O . LEU E 1 84 ? -4.178 -11.684 -1.273 1.000 85.960 63 LEU M O 1
ATOM 17753 N N . PHE E 1 85 ? -4.324 -9.415 -1.470 1.000 82.830 64 PHE M N 1
ATOM 17754 C CA . PHE E 1 85 ? -2.995 -9.087 -0.907 1.000 79.900 64 PHE M CA 1
ATOM 17755 C C . PHE E 1 85 ? -3.128 -7.783 -0.127 1.000 77.560 64 PHE M C 1
ATOM 17756 O O . PHE E 1 85 ? -3.196 -6.729 -0.780 1.000 75.280 64 PHE M O 1
ATOM 17773 N N . GLU E 1 86 ? -3.174 -7.834 1.204 1.000 77.790 65 GLU M N 1
ATOM 17774 C CA . GLU E 1 86 ? -3.241 -6.589 2.014 1.000 77.910 65 GLU M CA 1
ATOM 17775 C C . GLU E 1 86 ? -1.829 -6.172 2.430 1.000 74.740 65 GLU M C 1
ATOM 17776 O O . GLU E 1 86 ? -0.974 -7.057 2.612 1.000 71.540 65 GLU M O 1
ATOM 17788 N N . ALA E 1 87 ? -1.616 -4.862 2.559 1.000 73.400 66 ALA M N 1
ATOM 17789 C CA . ALA E 1 87 ? -0.361 -4.233 3.025 1.000 73.420 66 ALA M CA 1
ATOM 17790 C C . ALA E 1 87 ? -0.718 -3.111 4.003 1.000 71.630 66 ALA M C 1
ATOM 17791 O O . ALA E 1 87 ? -1.645 -2.346 3.696 1.000 70.760 66 ALA M O 1
ATOM 17798 N N . CYS E 1 88 ? -0.024 -3.030 5.141 1.000 71.460 67 CYS M N 1
ATOM 17799 C CA . CYS E 1 88 ? -0.335 -2.060 6.226 1.000 72.360 67 CYS M CA 1
ATOM 17800 C C . CYS E 1 88 ? 0.929 -1.346 6.713 1.000 70.560 67 CYS M C 1
ATOM 17801 O O . CYS E 1 88 ? 2.044 -1.828 6.432 1.000 68.630 67 CYS M O 1
ATOM 17809 N N . ASP E 1 89 ? 0.724 -0.238 7.428 1.000 70.380 68 ASP M N 1
ATOM 17810 C CA . ASP E 1 89 ? 1.787 0.683 7.911 1.000 71.630 68 ASP M CA 1
ATOM 17811 C C . ASP E 1 89 ? 1.160 1.676 8.896 1.000 73.300 68 ASP M C 1
ATOM 17812 O O . ASP E 1 89 ? -0.023 2.015 8.710 1.000 74.070 68 ASP M O 1
ATOM 17821 N N . VAL E 1 90 ? 1.917 2.119 9.905 1.000 75.030 69 VAL M N 1
ATOM 17822 C CA . VAL E 1 90 ? 1.444 3.122 10.911 1.000 77.030 69 VAL M CA 1
ATOM 17823 C C . VAL E 1 90 ? 1.525 4.524 10.291 1.000 79.160 69 VAL M C 1
ATOM 17824 O O . VAL E 1 90 ? 0.694 5.374 10.669 1.000 81.650 69 VAL M O 1
ATOM 17837 N N . ASN E 1 91 ? 2.473 4.745 9.371 1.000 80.480 70 ASN M N 1
ATOM 17838 C CA . ASN E 1 91 ? 2.652 6.028 8.634 1.000 82.480 70 ASN M CA 1
ATOM 17839 C C . ASN E 1 91 ? 1.539 6.152 7.585 1.000 84.570 70 ASN M C 1
ATOM 17840 O O . ASN E 1 91 ? 1.581 5.393 6.599 1.000 85.090 70 ASN M O 1
ATOM 17851 N N . VAL E 1 92 ? 0.590 7.074 7.790 1.000 86.450 71 VAL M N 1
ATOM 17852 C CA . VAL E 1 92 ? -0.621 7.243 6.927 1.000 87.490 71 VAL M CA 1
ATOM 17853 C C . VAL E 1 92 ? -0.208 7.824 5.567 1.000 87.910 71 VAL M C 1
ATOM 17854 O O . VAL E 1 92 ? -0.835 7.444 4.558 1.000 85.620 71 VAL M O 1
ATOM 17867 N N . LYS E 1 93 ? 0.800 8.703 5.541 1.000 90.100 72 LYS M N 1
ATOM 17868 C CA . LYS E 1 93 ? 1.295 9.369 4.302 1.000 92.290 72 LYS M CA 1
ATOM 17869 C C . LYS E 1 93 ? 1.863 8.308 3.351 1.000 91.830 72 LYS M C 1
ATOM 17870 O O . LYS E 1 93 ? 1.654 8.440 2.126 1.000 91.240 72 LYS M O 1
ATOM 17889 N N . SER E 1 94 ? 2.550 7.301 3.903 1.000 89.760 73 SER M N 1
ATOM 17890 C CA . SER E 1 94 ? 3.167 6.169 3.159 1.000 87.580 73 SER M CA 1
ATOM 17891 C C . SER E 1 94 ? 2.088 5.324 2.465 1.000 87.640 73 SER M C 1
ATOM 17892 O O . SER E 1 94 ? 2.295 4.975 1.283 1.000 85.560 73 SER M O 1
ATOM 17900 N N . VAL E 1 95 ? 0.988 5.005 3.161 1.000 86.190 74 VAL M N 1
ATOM 17901 C CA . VAL E 1 95 ? -0.070 4.083 2.634 1.000 86.990 74 VAL M CA 1
ATOM 17902 C C . VAL E 1 95 ? -0.845 4.812 1.528 1.000 88.590 74 VAL M C 1
ATOM 17903 O O . VAL E 1 95 ? -1.304 4.124 0.594 1.000 87.490 74 VAL M O 1
ATOM 17916 N N . LYS E 1 96 ? -1.004 6.138 1.638 1.000 91.660 75 LYS M N 1
ATOM 17917 C CA . LYS E 1 96 ? -1.639 6.976 0.583 1.000 91.780 75 LYS M CA 1
ATOM 17918 C C . LYS E 1 96 ? -0.793 6.873 -0.688 1.000 91.140 75 LYS M C 1
ATOM 17919 O O . LYS E 1 96 ? -1.360 6.483 -1.722 1.000 90.380 75 LYS M O 1
ATOM 17938 N N . TYR E 1 97 ? 0.512 7.160 -0.603 1.000 90.340 76 TYR M N 1
ATOM 17939 C CA . TYR E 1 97 ? 1.440 7.062 -1.762 1.000 88.960 76 TYR M CA 1
ATOM 17940 C C . TYR E 1 97 ? 1.370 5.640 -2.329 1.000 86.930 76 TYR M C 1
ATOM 17941 O O . TYR E 1 97 ? 1.309 5.500 -3.566 1.000 88.400 76 TYR M O 1
ATOM 17959 N N . ALA E 1 98 ? 1.364 4.625 -1.462 1.000 84.560 77 ALA M N 1
ATOM 17960 C CA . ALA E 1 98 ? 1.350 3.200 -1.871 1.000 83.900 77 ALA M CA 1
ATOM 17961 C C . ALA E 1 98 ? 0.071 2.875 -2.648 1.000 83.020 77 ALA M C 1
ATOM 17962 O O . ALA E 1 98 ? 0.175 2.176 -3.677 1.000 81.510 77 ALA M O 1
ATOM 17969 N N . THR E 1 99 ? -1.086 3.347 -2.181 1.000 83.870 78 THR M N 1
ATOM 17970 C CA . THR E 1 99 ? -2.392 3.099 -2.850 1.000 86.870 78 THR M CA 1
ATOM 17971 C C . THR E 1 99 ? -2.396 3.766 -4.233 1.000 87.690 78 THR M C 1
ATOM 17972 O O . THR E 1 99 ? -2.830 3.107 -5.201 1.000 85.200 78 THR M O 1
ATOM 17983 N N . GLU E 1 100 ? -1.936 5.015 -4.322 1.000 91.440 79 GLU M N 1
ATOM 17984 C CA . GLU E 1 100 ? -1.948 5.803 -5.585 1.000 95.090 79 GLU M CA 1
ATOM 17985 C C . GLU E 1 100 ? -1.027 5.148 -6.620 1.000 94.490 79 GLU M C 1
ATOM 17986 O O . GLU E 1 100 ? -1.454 5.016 -7.785 1.000 92.780 79 GLU M O 1
ATOM 17998 N N . HIS E 1 101 ? 0.181 4.750 -6.210 1.000 93.610 80 HIS M N 1
ATOM 17999 C CA . HIS E 1 101 ? 1.276 4.356 -7.137 1.000 93.040 80 HIS M CA 1
ATOM 18000 C C . HIS E 1 101 ? 1.293 2.842 -7.379 1.000 90.310 80 HIS M C 1
ATOM 18001 O O . HIS E 1 101 ? 1.696 2.446 -8.491 1.000 89.110 80 HIS M O 1
ATOM 18016 N N . TYR E 1 102 ? 0.899 2.021 -6.400 1.000 88.240 81 TYR M N 1
ATOM 18017 C CA . TYR E 1 102 ? 0.935 0.536 -6.529 1.000 86.020 81 TYR M CA 1
ATOM 18018 C C . TYR E 1 102 ? -0.429 -0.112 -6.274 1.000 86.110 81 TYR M C 1
ATOM 18019 O O . TYR E 1 102 ? -0.500 -1.354 -6.382 1.000 83.130 81 TYR M O 1
ATOM 18037 N N . GLY E 1 103 ? -1.471 0.659 -5.962 1.000 87.730 82 GLY M N 1
ATOM 18038 C CA . GLY E 1 103 ? -2.779 0.077 -5.601 1.000 89.030 82 GLY M CA 1
ATOM 18039 C C . GLY E 1 103 ? -3.433 -0.632 -6.776 1.000 90.570 82 GLY M C 1
ATOM 18040 O O . GLY E 1 103 ? -3.380 -0.086 -7.894 1.000 94.010 82 GLY M O 1
ATOM 18044 N N . THR E 1 104 ? -4.021 -1.810 -6.536 1.000 91.880 83 THR M N 1
ATOM 18045 C CA . THR E 1 104 ? -4.874 -2.548 -7.513 1.000 93.670 83 THR M CA 1
ATOM 18046 C C . THR E 1 104 ? -6.105 -3.083 -6.779 1.000 95.850 83 THR M C 1
ATOM 18047 O O . THR E 1 104 ? -6.191 -2.889 -5.549 1.000 97.210 83 THR M O 1
ATOM 18058 N N . SER E 1 105 ? -7.022 -3.719 -7.511 1.000 97.330 84 SER M N 1
ATOM 18059 C CA . SER E 1 105 ? -8.277 -4.287 -6.952 1.000 97.290 84 SER M CA 1
ATOM 18060 C C . SER E 1 105 ? -7.945 -5.360 -5.909 1.000 97.220 84 SER M C 1
ATOM 18061 O O . SER E 1 105 ? -8.669 -5.435 -4.895 1.000 97.400 84 SER M O 1
ATOM 18069 N N . LYS E 1 106 ? -6.895 -6.151 -6.151 1.000 96.130 85 LYS M N 1
ATOM 18070 C CA . LYS E 1 106 ? -6.452 -7.243 -5.242 1.000 95.090 85 LYS M CA 1
ATOM 18071 C C . LYS E 1 106 ? -5.401 -6.752 -4.238 1.000 92.180 85 LYS M C 1
ATOM 18072 O O . LYS E 1 106 ? -5.195 -7.464 -3.235 1.000 89.690 85 LYS M O 1
ATOM 18091 N N . MET E 1 107 ? -4.759 -5.605 -4.485 1.000 90.310 86 MET M N 1
ATOM 18092 C CA . MET E 1 107 ? -3.689 -5.062 -3.605 1.000 88.670 86 MET M CA 1
ATOM 18093 C C . MET E 1 107 ? -4.178 -3.769 -2.951 1.000 86.800 86 MET M C 1
ATOM 18094 O O . MET E 1 107 ? -4.195 -2.724 -3.631 1.000 84.730 86 MET M O 1
ATOM 18108 N N . ARG E 1 108 ? -4.541 -3.855 -1.670 1.000 86.520 87 ARG M N 1
ATOM 18109 C CA . ARG E 1 108 ? -5.140 -2.736 -0.895 1.000 86.300 87 ARG M CA 1
ATOM 18110 C C . ARG E 1 108 ? -4.236 -2.399 0.290 1.000 83.210 87 ARG M C 1
ATOM 18111 O O . ARG E 1 108 ? -3.838 -3.326 1.021 1.000 81.500 87 ARG M O 1
ATOM 18132 N N . PHE E 1 109 ? -3.945 -1.109 0.461 1.000 81.840 88 PHE M N 1
ATOM 18133 C CA . PHE E 1 109 ? -3.104 -0.555 1.550 1.000 80.790 88 PHE M CA 1
ATOM 18134 C C . PHE E 1 109 ? -4.008 0.098 2.600 1.000 81.270 88 PHE M C 1
ATOM 18135 O O . PHE E 1 109 ? -4.755 1.031 2.246 1.000 82.160 88 PHE M O 1
ATOM 18152 N N . ARG E 1 110 ? -3.943 -0.385 3.844 1.000 82.260 89 ARG M N 1
ATOM 18153 C CA . ARG E 1 110 ? -4.688 0.183 5.001 1.000 83.220 89 ARG M CA 1
ATOM 18154 C C . ARG E 1 110 ? -3.691 0.615 6.082 1.000 82.610 89 ARG M C 1
ATOM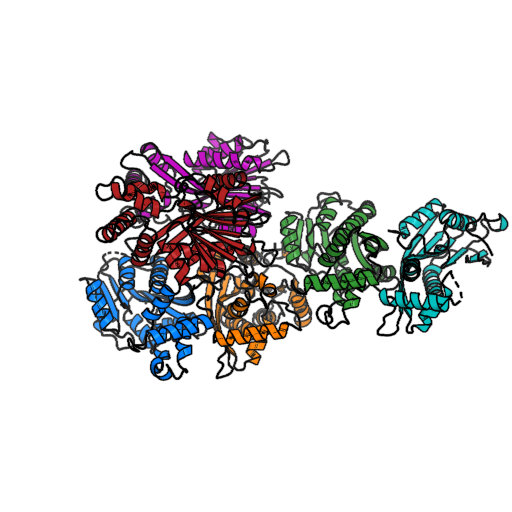 18155 O O . ARG E 1 110 ? -2.514 0.221 5.993 1.000 82.280 89 ARG M O 1
ATOM 18176 N N . VAL E 1 111 ? -4.157 1.406 7.053 1.000 81.320 90 VAL M N 1
ATOM 18177 C CA . VAL E 1 111 ? -3.395 1.782 8.282 1.000 79.600 90 VAL M CA 1
ATOM 18178 C C . VAL E 1 111 ? -3.617 0.679 9.324 1.000 79.160 90 VAL M C 1
ATOM 18179 O O . VAL E 1 111 ? -4.767 0.210 9.446 1.000 79.770 90 VAL M O 1
ATOM 18192 N N . MET E 1 112 ? -2.556 0.277 10.031 1.000 76.970 91 MET M N 1
ATOM 18193 C CA . MET E 1 112 ? -2.611 -0.765 11.093 1.000 75.640 91 MET M CA 1
ATOM 18194 C C . MET E 1 112 ? -1.312 -0.759 11.906 1.000 74.360 91 MET M C 1
ATOM 18195 O O . MET E 1 112 ? -0.233 -0.914 11.297 1.000 71.620 91 MET M O 1
ATOM 18209 N N . ASP E 1 113 ? -1.428 -0.598 13.228 1.000 74.240 92 ASP M N 1
ATOM 18210 C CA . ASP E 1 113 ? -0.322 -0.823 14.196 1.000 73.320 92 ASP M CA 1
ATOM 18211 C C . ASP E 1 113 ? -0.335 -2.306 14.585 1.000 70.900 92 ASP M C 1
ATOM 18212 O O . ASP E 1 113 ? -1.350 -2.760 15.150 1.000 70.450 92 ASP M O 1
ATOM 18221 N N . ILE E 1 114 ? 0.751 -3.023 14.287 1.000 67.570 93 ILE M N 1
ATOM 18222 C CA . ILE E 1 114 ? 0.891 -4.490 14.544 1.000 65.360 93 ILE M CA 1
ATOM 18223 C C . ILE E 1 114 ? 1.123 -4.726 16.047 1.000 64.560 93 ILE M C 1
ATOM 18224 O O . ILE E 1 114 ? 1.060 -5.896 16.467 1.000 63.300 93 ILE M O 1
ATOM 18240 N N . GLU E 1 115 ? 1.384 -3.660 16.817 1.000 64.400 94 GLU M N 1
ATOM 18241 C CA . GLU E 1 115 ? 1.520 -3.690 18.303 1.000 66.220 94 GLU M CA 1
ATOM 18242 C C . GLU E 1 115 ? 0.142 -3.657 18.981 1.000 67.410 94 GLU M C 1
ATOM 18243 O O . GLU E 1 115 ? 0.077 -3.997 20.177 1.000 67.550 94 GLU M O 1
ATOM 18255 N N . SER E 1 116 ? -0.908 -3.244 18.263 1.000 70.540 95 SER M N 1
ATOM 18256 C CA . SER E 1 116 ? -2.290 -3.084 18.794 1.000 72.330 95 SER M CA 1
ATOM 18257 C C . SER E 1 116 ? -3.057 -4.405 18.693 1.000 73.740 95 SER M C 1
ATOM 18258 O O . SER E 1 116 ? -2.500 -5.377 18.144 1.000 72.690 95 SER M O 1
ATOM 18266 N N . ASP E 1 117 ? -4.289 -4.426 19.212 1.000 75.290 96 ASP M N 1
ATOM 18267 C CA . ASP E 1 117 ? -5.203 -5.595 19.139 1.000 75.540 96 ASP M CA 1
ATOM 18268 C C . ASP E 1 117 ? -5.638 -5.776 17.686 1.000 74.460 96 ASP M C 1
ATOM 18269 O O . ASP E 1 117 ? -5.795 -4.759 16.974 1.000 71.370 96 ASP M O 1
ATOM 18278 N N . LEU E 1 118 ? -5.795 -7.030 17.271 1.000 74.700 97 LEU M N 1
ATOM 18279 C CA . LEU E 1 118 ? -6.248 -7.389 15.909 1.000 74.820 97 LEU M CA 1
ATOM 18280 C C . LEU E 1 118 ? -7.752 -7.176 15.821 1.000 78.360 97 LEU M C 1
ATOM 18281 O O . LEU E 1 118 ? -8.472 -7.435 16.784 1.000 77.850 97 LEU M O 1
ATOM 18297 N N . PRO E 1 119 ? -8.270 -6.693 14.673 1.000 81.700 98 PRO M N 1
ATOM 18298 C CA . PRO E 1 119 ? -9.699 -6.763 14.393 1.000 81.810 98 PRO M CA 1
ATOM 18299 C C . PRO E 1 119 ? -9.990 -8.248 14.168 1.000 82.810 98 PRO M C 1
ATOM 18300 O O . PRO E 1 119 ? -9.158 -8.900 13.550 1.000 82.550 98 PRO M O 1
ATOM 18311 N N . LYS E 1 120 ? -11.136 -8.750 14.616 1.000 84.870 99 LYS M N 1
ATOM 18312 C CA . LYS E 1 120 ? -11.403 -10.215 14.596 1.000 87.690 99 LYS M CA 1
ATOM 18313 C C . LYS E 1 120 ? -11.478 -10.745 13.153 1.000 87.540 99 LYS M C 1
ATOM 18314 O O . LYS E 1 120 ? -11.316 -11.969 12.982 1.000 87.130 99 LYS M O 1
ATOM 18333 N N . GLU E 1 121 ? -11.714 -9.876 12.163 1.000 87.730 100 GLU M N 1
ATOM 18334 C CA . GLU E 1 121 ? -11.887 -10.262 10.730 1.000 88.590 100 GLU M CA 1
ATOM 18335 C C . GLU E 1 121 ? -10.620 -10.928 10.169 1.000 86.130 100 GLU M C 1
ATOM 18336 O O . GLU E 1 121 ? -10.760 -11.954 9.471 1.000 85.670 100 GLU M O 1
ATOM 18348 N N . MET E 1 122 ? -9.443 -10.369 10.459 1.000 84.150 101 MET M N 1
ATOM 18349 C CA . MET E 1 122 ? -8.139 -10.778 9.856 1.000 83.050 101 MET M CA 1
ATOM 18350 C C . MET E 1 122 ? -7.546 -11.993 10.577 1.000 80.410 101 MET M C 1
ATOM 18351 O O . MET E 1 122 ? -6.569 -12.560 10.047 1.000 79.630 101 MET M O 1
ATOM 18365 N N . LYS E 1 123 ? -8.072 -12.351 11.752 1.000 76.990 102 LYS M N 1
ATOM 18366 C CA . LYS E 1 123 ? -7.560 -13.489 12.565 1.000 75.370 102 LYS M CA 1
ATOM 18367 C C . LYS E 1 123 ? -7.603 -14.772 11.724 1.000 74.200 102 LYS M C 1
ATOM 18368 O O . LYS E 1 123 ? -8.713 -15.180 11.330 1.000 75.060 102 LYS M O 1
ATOM 18387 N N . GLY E 1 124 ? -6.436 -15.367 11.456 1.000 72.210 103 GLY M N 1
ATOM 18388 C CA . GLY E 1 124 ? -6.293 -16.654 10.743 1.000 71.580 103 GLY M CA 1
ATOM 18389 C C . GLY E 1 124 ? -6.762 -16.571 9.300 1.000 71.420 103 GLY M C 1
ATOM 18390 O O . GLY E 1 124 ? -7.313 -17.573 8.799 1.000 72.160 103 GLY M O 1
ATOM 18394 N N . LYS E 1 125 ? -6.530 -15.428 8.649 1.000 71.180 104 LYS M N 1
ATOM 18395 C CA . LYS E 1 125 ? -7.082 -15.084 7.308 1.000 72.250 104 LYS M CA 1
ATOM 18396 C C . LYS E 1 125 ? -6.011 -15.278 6.226 1.000 70.500 104 LYS M C 1
ATOM 18397 O O . LYS E 1 125 ? -6.387 -15.649 5.098 1.000 71.570 104 LYS M O 1
ATOM 18416 N N . PHE E 1 126 ? -4.734 -15.057 6.560 1.000 69.190 105 PHE M N 1
ATOM 18417 C CA . PHE E 1 126 ? -3.614 -14.926 5.589 1.000 67.650 105 PHE M CA 1
ATOM 18418 C C . PHE E 1 126 ? -2.804 -16.225 5.523 1.000 66.800 105 PHE M C 1
ATOM 18419 O O . PHE E 1 126 ? -2.350 -16.716 6.570 1.000 65.920 105 PHE M O 1
ATOM 18436 N N . ASP E 1 127 ? -2.626 -16.744 4.305 1.000 67.630 106 ASP M N 1
ATOM 18437 C CA . ASP E 1 127 ? -1.902 -18.009 4.008 1.000 68.190 106 ASP M CA 1
ATOM 18438 C C . ASP E 1 127 ? -0.397 -17.726 4.013 1.000 66.620 106 ASP M C 1
ATOM 18439 O O . ASP E 1 127 ? 0.387 -18.670 4.234 1.000 66.380 106 ASP M O 1
ATOM 18448 N N . HIS E 1 128 ? -0.025 -16.469 3.765 1.000 65.050 107 HIS M N 1
ATOM 18449 C CA . HIS E 1 128 ? 1.357 -15.944 3.905 1.000 65.680 107 HIS M CA 1
ATOM 18450 C C . HIS E 1 128 ? 1.311 -14.575 4.575 1.000 63.490 107 HIS M C 1
ATOM 18451 O O . HIS E 1 128 ? 0.402 -13.783 4.267 1.000 62.550 107 HIS M O 1
ATOM 18466 N N . VAL E 1 129 ? 2.280 -14.334 5.451 1.000 61.390 108 VAL M N 1
ATOM 18467 C CA . VAL E 1 129 ? 2.540 -13.008 6.066 1.000 60.020 108 VAL M CA 1
ATOM 18468 C C . VAL E 1 129 ? 4.004 -12.660 5.824 1.000 59.070 108 VAL M C 1
ATOM 18469 O O . VAL E 1 129 ? 4.874 -13.463 6.206 1.000 57.520 108 VAL M O 1
ATOM 18482 N N . PHE E 1 130 ? 4.252 -11.496 5.230 1.000 58.270 109 PHE M N 1
ATOM 18483 C CA . PHE E 1 130 ? 5.610 -10.934 5.039 1.000 58.000 109 PHE M CA 1
ATOM 18484 C C . PHE E 1 130 ? 5.757 -9.680 5.901 1.000 56.880 109 PHE M C 1
ATOM 18485 O O . PHE E 1 130 ? 4.743 -9.022 6.191 1.000 56.370 109 PHE M O 1
ATOM 18502 N N . SER E 1 131 ? 6.989 -9.384 6.316 1.000 55.770 110 SER M N 1
ATOM 18503 C CA . SER E 1 131 ? 7.400 -8.070 6.872 1.000 55.640 110 SER M CA 1
ATOM 18504 C C . SER E 1 131 ? 8.923 -7.988 6.885 1.000 54.440 110 SER M C 1
ATOM 18505 O O . SER E 1 131 ? 9.556 -8.855 7.514 1.000 54.500 110 SER M O 1
ATOM 18513 N N . PHE E 1 132 ? 9.474 -6.977 6.216 1.000 54.430 111 PHE M N 1
ATOM 18514 C CA . PHE E 1 132 ? 10.935 -6.742 6.119 1.000 55.800 111 PHE M CA 1
ATOM 18515 C C . PHE E 1 132 ? 11.267 -5.366 6.692 1.000 54.970 111 PHE M C 1
ATOM 18516 O O . PHE E 1 132 ? 10.492 -4.422 6.457 1.000 55.960 111 PHE M O 1
ATOM 18533 N N . TYR E 1 133 ? 12.380 -5.271 7.423 1.000 56.260 112 TYR M N 1
ATOM 18534 C CA . TYR E 1 133 ? 12.961 -4.004 7.944 1.000 56.860 112 TYR M CA 1
ATOM 18535 C C . TYR E 1 133 ? 11.947 -3.228 8.788 1.000 57.680 112 TYR M C 1
ATOM 18536 O O . TYR E 1 133 ? 12.011 -1.981 8.796 1.000 57.600 112 TYR M O 1
ATOM 18554 N N . THR E 1 134 ? 11.081 -3.934 9.514 1.000 58.080 113 THR M N 1
ATOM 18555 C CA . THR E 1 134 ? 9.938 -3.322 10.241 1.000 58.310 113 THR M CA 1
ATOM 18556 C C . THR E 1 134 ? 9.958 -3.675 11.728 1.000 57.180 113 THR M C 1
ATOM 18557 O O . THR E 1 134 ? 9.874 -2.746 12.547 1.000 57.270 113 THR M O 1
ATOM 18568 N N . LEU E 1 135 ? 10.024 -4.968 12.053 1.000 56.490 114 LEU M N 1
ATOM 18569 C CA . LEU E 1 135 ? 9.800 -5.480 13.432 1.000 56.480 114 LEU M CA 1
ATOM 18570 C C . LEU E 1 135 ? 10.836 -4.920 14.411 1.000 57.030 114 LEU M C 1
ATOM 18571 O O . LEU E 1 135 ? 10.591 -5.026 15.630 1.000 58.420 114 LEU M O 1
ATOM 18587 N N . HIS E 1 136 ? 11.934 -4.339 13.921 1.000 57.480 115 HIS M N 1
ATOM 18588 C CA . HIS E 1 136 ? 12.989 -3.766 14.798 1.000 58.400 115 HIS M CA 1
ATOM 18589 C C . HIS E 1 136 ? 12.615 -2.335 15.202 1.000 59.980 115 HIS M C 1
ATOM 18590 O O . HIS E 1 136 ? 13.268 -1.787 16.115 1.000 59.960 115 HIS M O 1
ATOM 18605 N N . TRP E 1 137 ? 11.589 -1.767 14.567 1.000 60.760 116 TRP M N 1
ATOM 18606 C CA . TRP E 1 137 ? 10.997 -0.457 14.943 1.000 62.420 116 TRP M CA 1
ATOM 18607 C C . TRP E 1 137 ? 10.185 -0.584 16.237 1.000 61.490 116 TRP M C 1
ATOM 18608 O O . TRP E 1 137 ? 9.931 0.457 16.874 1.000 61.980 116 TRP M O 1
ATOM 18629 N N . ILE E 1 138 ? 9.792 -1.806 16.603 1.000 61.260 117 ILE M N 1
ATOM 18630 C CA . ILE E 1 138 ? 8.601 -2.074 17.463 1.000 61.770 117 ILE M CA 1
ATOM 18631 C C . ILE E 1 138 ? 9.033 -2.399 18.897 1.000 61.170 117 ILE M C 1
ATOM 18632 O O . ILE E 1 138 ? 9.979 -3.189 19.078 1.000 61.510 117 ILE M O 1
ATOM 18648 N N . GLU E 1 139 ? 8.338 -1.797 19.868 1.000 61.880 118 GLU M N 1
ATOM 18649 C CA . GLU E 1 139 ? 8.613 -1.921 21.325 1.000 62.900 118 GLU M CA 1
ATOM 18650 C C . GLU E 1 139 ? 8.054 -3.261 21.816 1.000 61.070 118 GLU M C 1
ATOM 18651 O O . GLU E 1 139 ? 8.866 -4.146 22.153 1.000 58.290 118 GLU M O 1
ATOM 18663 N N . ASN E 1 140 ? 6.723 -3.402 21.843 1.000 59.550 119 ASN M N 1
ATOM 18664 C CA . ASN E 1 140 ? 6.029 -4.638 22.295 1.000 57.480 119 ASN M CA 1
ATOM 18665 C C . ASN E 1 140 ? 6.318 -5.758 21.288 1.000 56.860 119 ASN M C 1
ATOM 18666 O O . ASN E 1 140 ? 5.446 -6.068 20.451 1.000 57.150 119 ASN M O 1
ATOM 18677 N N . GLN E 1 141 ? 7.513 -6.339 21.397 1.000 56.680 120 GLN M N 1
ATOM 18678 C CA . GLN E 1 141 ? 8.047 -7.393 20.497 1.000 56.380 120 GLN M CA 1
ATOM 18679 C C . GLN E 1 141 ? 7.184 -8.657 20.611 1.000 56.310 120 GLN M C 1
ATOM 18680 O O . GLN E 1 141 ? 6.946 -9.303 19.575 1.000 56.810 120 GLN M O 1
ATOM 18694 N N . GLU E 1 142 ? 6.722 -8.984 21.821 1.000 57.080 121 GLU M N 1
ATOM 18695 C CA . GLU E 1 142 ? 5.972 -10.242 22.104 1.000 58.430 121 GLU M CA 1
ATOM 18696 C C . GLU E 1 142 ? 4.552 -10.139 21.525 1.000 57.740 121 GLU M C 1
ATOM 18697 O O . GLU E 1 142 ? 4.079 -11.156 20.979 1.000 55.120 121 GLU M O 1
ATOM 18709 N N . LYS E 1 143 ? 3.898 -8.975 21.620 1.000 58.610 122 LYS M N 1
ATOM 18710 C CA . LYS E 1 143 ? 2.535 -8.772 21.054 1.000 59.600 122 LYS M CA 1
ATOM 18711 C C . LYS E 1 143 ? 2.603 -8.849 19.523 1.000 56.620 122 LYS M C 1
ATOM 18712 O O . LYS E 1 143 ? 1.688 -9.450 18.928 1.000 55.900 122 LYS M O 1
ATOM 18731 N N . ALA E 1 144 ? 3.647 -8.270 18.922 1.000 55.130 123 ALA M N 1
ATOM 18732 C CA . ALA E 1 144 ? 3.874 -8.230 17.456 1.000 54.010 123 ALA M CA 1
ATOM 18733 C C . ALA E 1 144 ? 3.925 -9.657 16.897 1.000 52.820 123 ALA M C 1
ATOM 18734 O O . ALA E 1 144 ? 3.180 -9.942 15.941 1.000 52.740 123 ALA M O 1
ATOM 18741 N N . PHE E 1 145 ? 4.763 -10.517 17.484 1.000 52.440 124 PHE M N 1
ATOM 18742 C CA . PHE E 1 145 ? 4.962 -11.928 17.054 1.000 53.560 124 PHE M CA 1
ATOM 18743 C C . PHE E 1 145 ? 3.700 -12.751 17.338 1.000 53.400 124 PHE M C 1
ATOM 18744 O O . PHE E 1 145 ? 3.399 -13.655 16.535 1.000 53.340 124 PHE M O 1
ATOM 18761 N N . GLN E 1 146 ? 2.994 -12.451 18.433 1.000 54.530 125 GLN M N 1
ATOM 18762 C CA . GLN E 1 146 ? 1.702 -13.101 18.791 1.000 56.700 125 GLN M CA 1
ATOM 18763 C C . GLN E 1 146 ? 0.621 -12.671 17.790 1.000 55.510 125 GLN M C 1
ATOM 18764 O O . GLN E 1 146 ? -0.177 -13.539 17.390 1.000 54.600 125 GLN M O 1
ATOM 18778 N N . ASN E 1 147 ? 0.607 -11.393 17.395 1.000 55.000 126 ASN M N 1
ATOM 18779 C CA . ASN E 1 147 ? -0.329 -10.848 16.372 1.000 56.740 126 ASN M CA 1
ATOM 18780 C C . ASN E 1 147 ? -0.052 -11.516 15.020 1.000 58.520 126 ASN M C 1
ATOM 18781 O O . ASN E 1 147 ? -1.026 -11.898 14.340 1.000 59.020 126 ASN M O 1
ATOM 18792 N N . ILE E 1 148 ? 1.226 -11.650 14.651 1.000 59.270 127 ILE M N 1
ATOM 18793 C CA . ILE E 1 148 ? 1.664 -12.263 13.360 1.000 59.160 127 ILE M CA 1
ATOM 18794 C C . ILE E 1 148 ? 1.169 -13.716 13.307 1.000 58.740 127 ILE M C 1
ATOM 18795 O O . ILE E 1 148 ? 0.644 -14.116 12.247 1.000 58.450 127 ILE M O 1
ATOM 18811 N N . TYR E 1 149 ? 1.313 -14.464 14.407 1.000 58.060 128 TYR M N 1
ATOM 18812 C CA . TYR E 1 149 ? 0.822 -15.862 14.549 1.000 58.460 128 TYR M CA 1
ATOM 18813 C C . TYR E 1 149 ? -0.703 -15.892 14.390 1.000 58.380 128 TYR M C 1
ATOM 18814 O O . TYR E 1 149 ? -1.202 -16.728 13.614 1.000 57.470 128 TYR M O 1
ATOM 18832 N N . ASP E 1 150 ? -1.407 -15.008 15.109 1.000 59.380 129 ASP M N 1
ATOM 18833 C CA . ASP E 1 150 ? -2.889 -14.861 15.072 1.000 59.700 129 ASP M CA 1
ATOM 18834 C C . ASP E 1 150 ? -3.343 -14.524 13.647 1.000 60.260 129 ASP M C 1
ATOM 18835 O O . ASP E 1 150 ? -4.422 -15.004 13.245 1.000 60.830 129 ASP M O 1
ATOM 18844 N N . LEU E 1 151 ? -2.551 -13.726 12.923 1.000 60.600 130 LEU M N 1
ATOM 18845 C CA . LEU E 1 151 ? -2.877 -13.239 11.553 1.000 61.100 130 LEU M CA 1
ATOM 18846 C C . LEU E 1 151 ? -2.806 -14.396 10.552 1.000 60.330 130 LEU M C 1
ATOM 18847 O O . LEU E 1 151 ? -3.636 -14.430 9.623 1.000 60.060 130 LEU M O 1
ATOM 18863 N N . THR E 1 152 ? -1.849 -15.302 10.741 1.000 61.020 131 THR M N 1
ATOM 18864 C CA . THR E 1 152 ? -1.581 -16.462 9.852 1.000 61.630 131 THR M CA 1
ATOM 18865 C C . THR E 1 152 ? -2.746 -17.452 9.919 1.000 62.920 131 THR M C 1
ATOM 18866 O O . THR E 1 152 ? -3.253 -17.672 11.033 1.000 62.290 131 THR M O 1
ATOM 18877 N N . ALA E 1 153 ? -3.127 -18.043 8.783 1.000 65.980 132 ALA M N 1
ATOM 18878 C CA . ALA E 1 153 ? -4.193 -19.070 8.705 1.000 67.630 132 ALA M CA 1
ATOM 18879 C C . ALA E 1 153 ? -3.609 -20.450 9.024 1.000 68.730 132 ALA M C 1
ATOM 18880 O O . ALA E 1 153 ? -2.368 -20.576 9.085 1.000 68.920 132 ALA M O 1
ATOM 18887 N N . ASP E 1 154 ? -4.487 -21.441 9.214 1.000 69.050 133 ASP M N 1
ATOM 18888 C CA . ASP E 1 154 ? -4.119 -22.866 9.432 1.000 70.560 133 ASP M CA 1
ATOM 18889 C C . ASP E 1 154 ? -3.235 -23.328 8.268 1.000 70.310 133 ASP M C 1
ATOM 18890 O O . ASP E 1 154 ? -3.595 -23.046 7.107 1.000 70.430 133 ASP M O 1
ATOM 18899 N N . ASP E 1 155 ? -2.119 -23.995 8.576 1.000 70.910 134 ASP M N 1
ATOM 18900 C CA . ASP E 1 155 ? -1.122 -24.490 7.587 1.000 71.800 134 ASP M CA 1
ATOM 18901 C C . ASP E 1 155 ? -0.527 -23.312 6.803 1.000 69.110 134 ASP M C 1
ATOM 18902 O O . ASP E 1 155 ? 0.106 -23.563 5.762 1.000 69.960 134 ASP M O 1
ATOM 18911 N N . GLY E 1 156 ? -0.701 -22.079 7.293 1.000 67.380 135 GLY M N 1
ATOM 18912 C CA . GLY E 1 156 ? -0.068 -20.876 6.722 1.000 66.730 135 GLY M CA 1
ATOM 18913 C C . GLY E 1 156 ? 1.408 -20.845 7.070 1.000 66.700 135 GLY M C 1
ATOM 18914 O O . GLY E 1 156 ? 1.857 -21.746 7.805 1.000 68.640 135 GLY M O 1
ATOM 18918 N N . GLU E 1 157 ? 2.147 -19.858 6.562 1.000 65.960 136 GLU M N 1
ATOM 18919 C CA . GLU E 1 157 ? 3.587 -19.676 6.888 1.000 65.220 136 GLU M CA 1
ATOM 18920 C C . GLU E 1 157 ? 3.932 -18.189 6.778 1.000 62.350 136 GLU M C 1
ATOM 18921 O O . GLU E 1 157 ? 3.225 -17.470 6.054 1.000 61.210 136 GLU M O 1
ATOM 18933 N N . CYS E 1 158 ? 4.952 -17.749 7.516 1.000 60.960 137 CYS M N 1
ATOM 18934 C CA . CYS E 1 158 ? 5.381 -16.328 7.587 1.000 61.430 137 CYS M CA 1
ATOM 18935 C C . CYS E 1 158 ? 6.846 -16.214 7.154 1.000 59.460 137 CYS M C 1
ATOM 18936 O O . CYS E 1 158 ? 7.614 -17.167 7.392 1.000 58.390 137 CYS M O 1
ATOM 18944 N N . PHE E 1 159 ? 7.194 -15.102 6.504 1.000 58.240 138 PHE M N 1
ATOM 18945 C CA . PHE E 1 159 ? 8.583 -14.760 6.102 1.000 56.980 138 PHE M CA 1
ATOM 18946 C C . PHE E 1 159 ? 8.895 -13.331 6.556 1.000 55.530 138 PHE M C 1
ATOM 18947 O O . PHE E 1 159 ? 8.374 -12.380 5.947 1.000 55.210 138 PHE M O 1
ATOM 18964 N N . LEU E 1 160 ? 9.721 -13.199 7.599 1.000 54.120 139 LEU M N 1
ATOM 18965 C CA . LEU E 1 160 ? 10.076 -11.898 8.226 1.000 53.610 139 LEU M CA 1
ATOM 18966 C C . LEU E 1 160 ? 11.577 -11.642 8.065 1.000 52.510 139 LEU M C 1
ATOM 18967 O O . LEU E 1 160 ? 12.343 -12.623 8.002 1.000 50.760 139 LEU M O 1
ATOM 18983 N N . THR E 1 161 ? 11.967 -10.368 7.986 1.000 52.370 140 THR M N 1
ATOM 18984 C CA . THR E 1 161 ? 13.375 -9.913 8.127 1.000 53.740 140 THR M CA 1
ATOM 18985 C C . THR E 1 161 ? 13.420 -8.758 9.123 1.000 53.710 140 THR M C 1
ATOM 18986 O O . THR E 1 161 ? 12.457 -7.961 9.182 1.000 54.110 140 THR M O 1
ATOM 18997 N N . LEU E 1 162 ? 14.510 -8.714 9.880 1.000 53.990 141 LEU M N 1
ATOM 18998 C CA . LEU E 1 162 ? 14.688 -7.834 11.052 1.000 56.100 141 LEU M CA 1
ATOM 18999 C C . LEU E 1 162 ? 16.139 -7.378 11.102 1.000 55.390 141 LEU M C 1
ATOM 19000 O O . LEU E 1 162 ? 17.017 -8.176 10.719 1.000 53.300 141 LEU M O 1
ATOM 19016 N N . LEU E 1 163 ? 16.381 -6.176 11.613 1.000 55.600 142 LEU M N 1
ATOM 19017 C CA . LEU E 1 163 ? 17.756 -5.657 11.794 1.000 54.760 142 LEU M CA 1
ATOM 19018 C C . LEU E 1 163 ? 18.202 -5.929 13.226 1.000 54.850 142 LEU M C 1
ATOM 19019 O O . LEU E 1 163 ? 17.432 -5.607 14.153 1.000 51.260 142 LEU M O 1
ATOM 19035 N N . ALA E 1 164 ? 19.391 -6.505 13.383 1.000 55.470 143 ALA M N 1
ATOM 19036 C CA . ALA E 1 164 ? 20.076 -6.617 14.686 1.000 54.480 143 ALA M CA 1
ATOM 19037 C C . ALA E 1 164 ? 21.109 -5.496 14.737 1.000 54.890 143 ALA M C 1
ATOM 19038 O O . ALA E 1 164 ? 20.701 -4.328 14.588 1.000 52.170 143 ALA M O 1
ATOM 19045 N N . GLN E 1 165 ? 22.390 -5.809 14.897 1.000 56.760 144 GLN M N 1
ATOM 19046 C CA . GLN E 1 165 ? 23.404 -4.735 14.913 1.000 58.700 144 GLN M CA 1
ATOM 19047 C C . GLN E 1 165 ? 23.431 -4.065 13.540 1.000 58.480 144 GLN M C 1
ATOM 19048 O O . GLN E 1 165 ? 23.191 -4.744 12.518 1.000 57.680 144 GLN M O 1
ATOM 19062 N N . MET E 1 166 ? 23.708 -2.767 13.539 1.000 59.820 145 MET M N 1
ATOM 19063 C CA . MET E 1 166 ? 23.675 -1.925 12.321 1.000 60.000 145 MET M CA 1
ATOM 19064 C C . MET E 1 166 ? 24.421 -0.630 12.621 1.000 60.950 145 MET M C 1
ATOM 19065 O O . MET E 1 166 ? 23.957 0.172 13.427 1.000 61.310 145 MET M O 1
ATOM 19079 N N . PRO E 1 167 ? 25.605 -0.401 12.005 1.000 62.930 146 PRO M N 1
ATOM 19080 C CA . PRO E 1 167 ? 26.431 0.768 12.323 1.000 63.690 146 PRO M CA 1
ATOM 19081 C C . PRO E 1 167 ? 25.708 2.123 12.262 1.000 64.200 146 PRO M C 1
ATOM 19082 O O . PRO E 1 167 ? 26.109 3.020 12.983 1.000 63.530 146 PRO M O 1
ATOM 19093 N N . VAL E 1 168 ? 24.669 2.237 11.427 1.000 64.890 147 VAL M N 1
ATOM 19094 C CA . VAL E 1 168 ? 23.841 3.474 11.288 1.000 65.620 147 VAL M CA 1
ATOM 19095 C C . VAL E 1 168 ? 23.260 3.840 12.662 1.000 66.070 147 VAL M C 1
ATOM 19096 O O . VAL E 1 168 ? 23.195 5.044 12.963 1.000 67.550 147 VAL M O 1
ATOM 19109 N N . PHE E 1 169 ? 22.860 2.846 13.464 1.000 65.460 148 PHE M N 1
ATOM 19110 C CA . PHE E 1 169 ? 22.331 3.048 14.841 1.000 65.150 148 PHE M CA 1
ATOM 19111 C C . PHE E 1 169 ? 23.397 3.747 15.693 1.000 66.980 148 PHE M C 1
ATOM 19112 O O . PHE E 1 169 ? 23.091 4.787 16.306 1.000 66.930 148 PHE M O 1
ATOM 19129 N N . ASN E 1 170 ? 24.613 3.193 15.702 1.000 69.740 149 ASN M N 1
ATOM 19130 C CA . ASN E 1 170 ? 25.777 3.693 16.484 1.000 71.030 149 ASN M CA 1
ATOM 19131 C C . ASN E 1 170 ? 26.142 5.111 16.029 1.000 72.770 149 ASN M C 1
ATOM 19132 O O . ASN E 1 170 ? 26.601 5.902 16.878 1.000 72.570 149 ASN M O 1
ATOM 19143 N N . LEU E 1 171 ? 25.950 5.412 14.741 1.000 74.960 150 LEU M N 1
ATOM 19144 C CA . LEU E 1 171 ? 26.288 6.731 14.140 1.000 76.620 150 LEU M CA 1
ATOM 19145 C C . LEU E 1 171 ? 25.480 7.846 14.807 1.000 78.060 150 LEU M C 1
ATOM 19146 O O . LEU E 1 171 ? 26.090 8.847 15.231 1.000 78.690 150 LEU M O 1
ATOM 19162 N N . PHE E 1 172 ? 24.163 7.675 14.888 1.000 79.110 151 PHE M N 1
ATOM 19163 C CA . PHE E 1 172 ? 23.239 8.665 15.497 1.000 80.850 151 PHE M CA 1
ATOM 19164 C C . PHE E 1 172 ? 23.274 8.527 17.021 1.000 82.280 151 PHE M C 1
ATOM 19165 O O . PHE E 1 172 ? 22.948 9.509 17.713 1.000 83.340 151 PHE M O 1
ATOM 19182 N N . ASP E 1 173 ? 23.656 7.347 17.524 1.000 82.940 152 ASP M N 1
ATOM 19183 C CA . ASP E 1 173 ? 23.808 7.077 18.980 1.000 83.890 152 ASP M CA 1
ATOM 19184 C C . ASP E 1 173 ? 24.999 7.871 19.534 1.000 84.930 152 ASP M C 1
ATOM 19185 O O . ASP E 1 173 ? 25.050 8.068 20.762 1.000 86.510 152 ASP M O 1
ATOM 19194 N N . ALA E 1 174 ? 25.921 8.305 18.669 1.000 86.100 153 ALA M N 1
ATOM 19195 C CA . ALA E 1 174 ? 27.078 9.156 19.036 1.000 87.640 153 ALA M CA 1
ATOM 19196 C C . ALA E 1 174 ? 26.628 10.613 19.221 1.000 88.850 153 ALA M C 1
ATOM 19197 O O . ALA E 1 174 ? 27.453 11.423 19.688 1.000 88.260 153 ALA M O 1
ATOM 19204 N N . LEU E 1 175 ? 25.369 10.921 18.883 1.000 92.240 154 LEU M N 1
ATOM 19205 C CA . LEU E 1 175 ? 24.790 12.295 18.849 1.000 93.130 154 LEU M CA 1
ATOM 19206 C C . LEU E 1 175 ? 23.631 12.429 19.846 1.000 94.980 154 LEU M C 1
ATOM 19207 O O . LEU E 1 175 ? 22.795 13.333 19.645 1.000 96.380 154 LEU M O 1
ATOM 19223 N N . LYS E 1 176 ? 23.573 11.590 20.882 1.000 96.880 155 LYS M N 1
ATOM 19224 C CA . LYS E 1 176 ? 22.439 11.600 21.848 1.000 98.530 155 LYS M CA 1
ATOM 19225 C C . LYS E 1 176 ? 22.813 12.368 23.125 1.000 101.070 155 LYS M C 1
ATOM 19226 O O . LYS E 1 176 ? 21.885 12.713 23.885 1.000 101.720 155 LYS M O 1
ATOM 19245 N N . HIS E 1 177 ? 24.106 12.628 23.351 1.000 104.130 156 HIS M N 1
ATOM 19246 C CA . HIS E 1 177 ? 24.639 13.329 24.555 1.000 107.260 156 HIS M CA 1
ATOM 19247 C C . HIS E 1 177 ? 25.266 14.675 24.161 1.000 109.180 156 HIS M C 1
ATOM 19248 O O . HIS E 1 177 ? 25.918 15.295 25.026 1.000 110.200 156 HIS M O 1
ATOM 19263 N N . THR E 1 178 ? 25.061 15.108 22.912 1.000 111.140 157 THR M N 1
ATOM 19264 C CA . THR E 1 178 ? 25.618 16.366 22.338 1.000 111.630 157 THR M CA 1
ATOM 19265 C C . THR E 1 178 ? 24.604 17.501 22.523 1.000 113.750 157 THR M C 1
ATOM 19266 O O . THR E 1 178 ? 23.421 17.286 22.208 1.000 111.140 157 THR M O 1
ATOM 19277 N N . GLU E 1 179 ? 25.070 18.664 22.993 1.000 117.310 158 GLU M N 1
ATOM 19278 C CA . GLU E 1 179 ? 24.238 19.880 23.224 1.000 119.170 158 GLU M CA 1
ATOM 19279 C C . GLU E 1 179 ? 23.383 20.152 21.980 1.000 118.750 158 GLU M C 1
ATOM 19280 O O . GLU E 1 179 ? 22.181 20.450 22.137 1.000 118.670 158 GLU M O 1
ATOM 19292 N N . LYS E 1 180 ? 24.000 20.045 20.799 1.000 117.990 159 LYS M N 1
ATOM 19293 C CA . LYS E 1 180 ? 23.377 20.298 19.470 1.000 118.360 159 LYS M CA 1
ATOM 19294 C C . LYS E 1 180 ? 22.104 19.454 19.304 1.000 116.690 159 LYS M C 1
ATOM 19295 O O . LYS E 1 180 ? 21.059 20.039 18.953 1.000 117.090 159 LYS M O 1
ATOM 19314 N N . TRP E 1 181 ? 22.189 18.141 19.558 1.000 114.870 160 TRP M N 1
ATOM 19315 C CA . TRP E 1 181 ? 21.169 17.131 19.150 1.000 113.110 160 TRP M CA 1
ATOM 19316 C C . TRP E 1 181 ? 20.647 16.300 20.332 1.000 111.140 160 TRP M C 1
ATOM 19317 O O . TRP E 1 181 ? 19.844 15.383 20.066 1.000 109.780 160 TRP M O 1
ATOM 19338 N N . ARG E 1 182 ? 21.056 16.589 21.574 1.000 110.560 161 ARG M N 1
ATOM 19339 C CA . ARG E 1 182 ? 20.670 15.790 22.775 1.000 111.050 161 ARG M CA 1
ATOM 19340 C C . ARG E 1 182 ? 19.143 15.645 22.827 1.000 110.840 161 ARG M C 1
ATOM 19341 O O . ARG E 1 182 ? 18.664 14.566 23.235 1.000 112.440 161 ARG M O 1
ATOM 19362 N N . HIS E 1 183 ? 18.418 16.692 22.418 1.000 109.750 162 HIS M N 1
ATOM 19363 C CA . HIS E 1 183 ? 16.940 16.814 22.544 1.000 109.990 162 HIS M CA 1
ATOM 19364 C C . HIS E 1 183 ? 16.237 16.248 21.304 1.000 108.730 162 HIS M C 1
ATOM 19365 O O . HIS E 1 183 ? 15.140 15.678 21.471 1.000 108.480 162 HIS M O 1
ATOM 19380 N N . TRP E 1 184 ? 16.838 16.385 20.118 1.000 108.050 163 TRP M N 1
ATOM 19381 C CA . TRP E 1 184 ? 16.290 15.844 18.843 1.000 107.240 163 TRP M CA 1
ATOM 19382 C C . TRP E 1 184 ? 16.432 14.317 18.809 1.000 103.470 163 TRP M C 1
ATOM 19383 O O . TRP E 1 184 ? 15.647 13.675 18.082 1.000 102.780 163 TRP M O 1
ATOM 19404 N N . LEU E 1 185 ? 17.388 13.764 19.564 1.000 101.040 164 LEU M N 1
ATOM 19405 C CA . LEU E 1 185 ? 17.696 12.306 19.613 1.000 100.270 164 LEU M CA 1
ATOM 19406 C C . LEU E 1 185 ? 17.403 11.754 21.016 1.000 100.870 164 LEU M C 1
ATOM 19407 O O . LEU E 1 185 ? 18.176 10.898 21.493 1.000 100.550 164 LEU M O 1
ATOM 19423 N N . ARG E 1 186 ? 16.315 12.214 21.642 1.000 101.140 165 ARG M N 1
ATOM 19424 C CA . ARG E 1 186 ? 15.832 11.725 22.962 1.000 100.700 165 ARG M CA 1
ATOM 19425 C C . ARG E 1 186 ? 15.169 10.359 22.783 1.000 97.950 165 ARG M C 1
ATOM 19426 O O . ARG E 1 186 ? 15.594 9.394 23.452 1.000 96.580 165 ARG M O 1
ATOM 19447 N N . TYR E 1 187 ? 14.150 10.306 21.921 1.000 95.200 166 TYR M N 1
ATOM 19448 C CA . TYR E 1 187 ? 13.468 9.060 21.489 1.000 93.450 166 TYR M CA 1
ATOM 19449 C C . TYR E 1 187 ? 14.299 8.432 20.367 1.000 91.390 166 TYR M C 1
ATOM 19450 O O . TYR E 1 187 ? 13.824 8.337 19.220 1.000 92.010 166 TYR M O 1
ATOM 19468 N N . ILE E 1 188 ? 15.521 8.026 20.718 1.000 89.170 167 ILE M N 1
ATOM 19469 C CA . ILE E 1 188 ? 16.519 7.370 19.819 1.000 87.040 167 ILE M CA 1
ATOM 19470 C C . ILE E 1 188 ? 16.367 5.851 19.973 1.000 83.870 167 ILE M C 1
ATOM 19471 O O . ILE E 1 188 ? 16.399 5.147 18.944 1.000 80.430 167 ILE M O 1
ATOM 19487 N N . LYS E 1 189 ? 16.172 5.382 21.210 1.000 82.340 168 LYS M N 1
ATOM 19488 C CA . LYS E 1 189 ? 16.099 3.939 21.573 1.000 82.500 168 LYS M CA 1
ATOM 19489 C C . LYS E 1 189 ? 14.782 3.328 21.072 1.000 82.330 168 LYS M C 1
ATOM 19490 O O . LYS E 1 189 ? 14.732 2.087 20.935 1.000 81.970 168 LYS M O 1
ATOM 19509 N N . ASN E 1 190 ? 13.762 4.155 20.806 1.000 82.000 169 ASN M N 1
ATOM 19510 C CA . ASN E 1 190 ? 12.461 3.729 20.216 1.000 80.650 169 ASN M CA 1
ATOM 19511 C C . ASN E 1 190 ? 12.673 3.229 18.780 1.000 79.720 169 ASN M C 1
ATOM 19512 O O . ASN E 1 190 ? 11.866 2.389 18.328 1.000 81.160 169 ASN M O 1
ATOM 19523 N N . PHE E 1 191 ? 13.707 3.732 18.094 1.000 77.300 170 PHE M N 1
ATOM 19524 C CA . PHE E 1 191 ? 13.973 3.487 16.649 1.000 75.750 170 PHE M CA 1
ATOM 19525 C C . PHE E 1 191 ? 15.109 2.469 16.464 1.000 70.310 170 PHE M C 1
ATOM 19526 O O . PHE E 1 191 ? 15.035 1.688 15.493 1.000 69.720 170 PHE M O 1
ATOM 19543 N N . ILE E 1 192 ? 16.118 2.474 17.344 1.000 66.050 171 ILE M N 1
ATOM 19544 C CA . ILE E 1 192 ? 17.213 1.453 17.363 1.000 62.840 171 ILE M CA 1
ATOM 19545 C C . ILE E 1 192 ? 16.590 0.077 17.629 1.000 60.560 171 ILE M C 1
ATOM 19546 O O . ILE E 1 192 ? 15.682 -0.010 18.482 1.000 59.170 171 ILE M O 1
ATOM 19562 N N . SER E 1 193 ? 17.089 -0.952 16.939 1.000 58.680 172 SER M N 1
ATOM 19563 C CA . SER E 1 193 ? 16.702 -2.377 17.111 1.000 57.010 172 SER M CA 1
ATOM 19564 C C . SER E 1 193 ? 16.883 -2.797 18.569 1.000 56.740 172 SER M C 1
ATOM 19565 O O . SER E 1 193 ? 17.930 -2.542 19.159 1.000 55.810 172 SER M O 1
ATOM 19573 N N . PRO E 1 194 ? 15.885 -3.467 19.193 1.000 56.430 173 PRO M N 1
ATOM 19574 C CA . PRO E 1 194 ? 16.078 -4.052 20.520 1.000 56.180 173 PRO M CA 1
ATOM 19575 C C . PRO E 1 194 ? 17.044 -5.250 20.518 1.000 55.910 173 PRO M C 1
ATOM 19576 O O . PRO E 1 194 ? 17.287 -5.787 21.586 1.000 55.540 173 PRO M O 1
ATOM 19587 N N . TYR E 1 195 ? 17.577 -5.623 19.345 1.000 54.990 174 TYR M N 1
ATOM 19588 C CA . TYR E 1 195 ? 18.509 -6.767 19.146 1.000 54.810 174 TYR M CA 1
ATOM 19589 C C . TYR E 1 195 ? 19.907 -6.280 18.735 1.000 54.720 174 TYR M C 1
ATOM 19590 O O . TYR E 1 195 ? 20.756 -7.132 18.406 1.000 54.920 174 TYR M O 1
ATOM 19608 N N . TYR E 1 196 ? 20.153 -4.965 18.773 1.000 54.890 175 TYR M N 1
ATOM 19609 C CA . TYR E 1 196 ? 21.363 -4.321 18.188 1.000 56.190 175 TYR M CA 1
ATOM 19610 C C . TYR E 1 196 ? 22.601 -4.613 19.048 1.000 57.450 175 TYR M C 1
ATOM 19611 O O . TYR E 1 196 ? 23.724 -4.516 18.509 1.000 58.710 175 TYR M O 1
ATOM 19629 N N . GLU E 1 197 ? 22.405 -4.961 20.326 1.000 58.440 176 GLU M N 1
ATOM 19630 C CA . GLU E 1 197 ? 23.493 -5.261 21.300 1.000 58.390 176 GLU M CA 1
ATOM 19631 C C . GLU E 1 197 ? 23.221 -6.589 22.021 1.000 56.970 176 GLU M C 1
ATOM 19632 O O . GLU E 1 197 ? 23.852 -6.824 23.069 1.000 58.170 176 GLU M O 1
ATOM 19644 N N . THR E 1 198 ? 22.346 -7.434 21.468 1.000 55.320 177 THR M N 1
ATOM 19645 C CA . THR E 1 198 ? 21.845 -8.680 22.110 1.000 55.290 177 THR M CA 1
ATOM 19646 C C . THR E 1 198 ? 22.750 -9.861 21.738 1.000 56.340 177 THR M C 1
ATOM 19647 O O . THR E 1 198 ? 23.129 -9.963 20.551 1.000 56.520 177 THR M O 1
ATOM 19658 N N . SER E 1 199 ? 23.076 -10.711 22.718 1.000 55.550 178 SER M N 1
ATOM 19659 C CA . SER E 1 199 ? 23.806 -11.994 22.531 1.000 56.480 178 SER M CA 1
ATOM 19660 C C . SER E 1 199 ? 22.829 -13.069 22.041 1.000 57.820 178 SER M C 1
ATOM 19661 O O . SER E 1 199 ? 21.803 -13.285 22.718 1.000 60.220 178 SER M O 1
ATOM 19669 N N . ASP E 1 200 ? 23.142 -13.708 20.909 1.000 56.550 179 ASP M N 1
ATOM 19670 C CA . ASP E 1 200 ? 22.359 -14.829 20.322 1.000 55.810 179 ASP M CA 1
ATOM 19671 C C . ASP E 1 200 ? 20.931 -14.360 20.048 1.000 56.050 179 ASP M C 1
ATOM 19672 O O . ASP E 1 200 ? 19.977 -14.982 20.511 1.000 57.710 179 ASP M O 1
ATOM 19681 N N . PRO E 1 201 ? 20.730 -13.260 19.282 1.000 54.810 180 PRO M N 1
ATOM 19682 C CA . PRO E 1 201 ? 19.385 -12.755 19.000 1.000 53.860 180 PRO M CA 1
ATOM 19683 C C . PRO E 1 201 ? 18.536 -13.795 18.254 1.000 53.000 180 PRO M C 1
ATOM 19684 O O . PRO E 1 201 ? 17.340 -13.806 18.450 1.000 53.450 180 PRO M O 1
ATOM 19695 N N . ASP E 1 202 ? 19.180 -14.636 17.439 1.000 51.500 181 ASP M N 1
ATOM 19696 C CA . ASP E 1 202 ? 18.547 -15.785 16.731 1.000 50.890 181 ASP M CA 1
ATOM 19697 C C . ASP E 1 202 ? 17.893 -16.734 17.749 1.000 50.780 181 ASP M C 1
ATOM 19698 O O . ASP E 1 202 ? 16.780 -17.208 17.475 1.000 50.280 181 ASP M O 1
ATOM 19707 N N . VAL E 1 203 ? 18.551 -16.998 18.883 1.000 50.610 182 VAL M N 1
ATOM 19708 C CA . VAL E 1 203 ? 18.037 -17.905 19.956 1.000 50.590 182 VAL M CA 1
ATOM 19709 C C . VAL E 1 203 ? 16.831 -17.236 20.630 1.000 49.390 182 VAL M C 1
ATOM 19710 O O . VAL E 1 203 ? 15.814 -17.926 20.837 1.000 49.130 182 VAL M O 1
ATOM 19723 N N . VAL E 1 204 ? 16.948 -15.945 20.952 1.000 49.040 183 VAL M N 1
ATOM 19724 C CA . VAL E 1 204 ? 15.893 -15.143 21.645 1.000 49.610 183 VAL M CA 1
ATOM 19725 C C . VAL E 1 204 ? 14.629 -15.127 20.773 1.000 49.440 183 VAL M C 1
ATOM 19726 O O . VAL E 1 204 ? 13.548 -15.461 21.296 1.000 49.630 183 VAL M O 1
ATOM 19739 N N . ILE E 1 205 ? 14.778 -14.769 19.494 1.000 50.180 184 ILE M N 1
ATOM 19740 C CA . ILE E 1 205 ? 13.662 -14.619 18.508 1.000 51.170 184 ILE M CA 1
ATOM 19741 C C . ILE E 1 205 ? 12.977 -15.979 18.329 1.000 50.340 184 ILE M C 1
ATOM 19742 O O . ILE E 1 205 ? 11.735 -16.029 18.399 1.000 48.380 184 ILE M O 1
ATOM 19758 N N . GLU E 1 206 ? 13.770 -17.026 18.080 1.000 50.350 185 GLU M N 1
ATOM 19759 C CA . GLU E 1 206 ? 13.306 -18.426 17.872 1.000 51.550 185 GLU M CA 1
ATOM 19760 C C . GLU E 1 206 ? 12.408 -18.858 19.036 1.000 51.440 185 GLU M C 1
ATOM 19761 O O . GLU E 1 206 ? 11.290 -19.337 18.773 1.000 53.340 185 GLU M O 1
ATOM 19773 N N . LEU E 1 207 ? 12.902 -18.714 20.266 1.000 51.950 186 LEU M N 1
ATOM 19774 C CA . LEU E 1 207 ? 12.197 -19.118 21.514 1.000 54.060 186 LEU M CA 1
ATOM 19775 C C . LEU E 1 207 ? 10.843 -18.403 21.589 1.000 54.710 186 LEU M C 1
ATOM 19776 O O . LEU E 1 207 ? 9.840 -19.062 21.924 1.000 53.490 186 LEU M O 1
ATOM 19792 N N . LEU E 1 208 ? 10.828 -17.106 21.277 1.000 54.540 187 LEU M N 1
ATOM 19793 C CA . LEU E 1 208 ? 9.605 -16.260 21.256 1.000 54.330 187 LEU M CA 1
ATOM 19794 C C . LEU E 1 208 ? 8.590 -16.820 20.265 1.000 53.610 187 LEU M C 1
ATOM 19795 O O . LEU E 1 208 ? 7.397 -16.894 20.612 1.000 51.680 187 LEU M O 1
ATOM 19811 N N . LEU E 1 209 ? 9.060 -17.147 19.063 1.000 52.740 188 LEU M N 1
ATOM 19812 C CA . LEU E 1 209 ? 8.206 -17.633 17.952 1.000 52.830 188 LEU M CA 1
ATOM 19813 C C . LEU E 1 209 ? 7.637 -19.015 18.284 1.000 53.260 188 LEU M C 1
ATOM 19814 O O . LEU E 1 209 ? 6.441 -19.231 18.013 1.000 52.140 188 LEU M O 1
ATOM 19830 N N . LYS E 1 210 ? 8.453 -19.909 18.850 1.000 54.180 189 LYS M N 1
ATOM 19831 C CA . LYS E 1 210 ? 8.020 -21.275 19.259 1.000 56.270 189 LYS M CA 1
ATOM 19832 C C . LYS E 1 210 ? 6.982 -21.175 20.384 1.000 55.830 189 LYS M C 1
ATOM 19833 O O . LYS E 1 210 ? 5.993 -21.931 20.340 1.000 55.030 189 LYS M O 1
ATOM 19852 N N . ARG E 1 211 ? 7.207 -20.277 21.348 1.000 56.020 190 ARG M N 1
ATOM 19853 C CA . ARG E 1 211 ? 6.329 -20.078 22.535 1.000 56.460 190 ARG M CA 1
ATOM 19854 C C . ARG E 1 211 ? 5.000 -19.457 22.096 1.000 55.250 190 ARG M C 1
ATOM 19855 O O . ARG E 1 211 ? 3.979 -19.700 22.771 1.000 55.780 190 ARG M O 1
ATOM 19876 N N . VAL E 1 212 ? 5.022 -18.696 21.001 1.000 53.830 191 VAL M N 1
ATOM 19877 C CA . VAL E 1 212 ? 3.818 -18.053 20.396 1.000 53.880 191 VAL M CA 1
ATOM 19878 C C . VAL E 1 212 ? 2.966 -19.147 19.731 1.000 53.650 191 VAL M C 1
ATOM 19879 O O . VAL E 1 212 ? 1.744 -18.940 19.595 1.000 53.300 191 VAL M O 1
ATOM 19892 N N . GLY E 1 213 ? 3.590 -20.265 19.340 1.000 53.390 192 GLY M N 1
ATOM 19893 C CA . GLY E 1 213 ? 2.898 -21.516 18.968 1.000 53.180 192 GLY M CA 1
ATOM 19894 C C . GLY E 1 213 ? 3.279 -22.051 17.594 1.000 54.180 192 GLY M C 1
ATOM 19895 O O . GLY E 1 213 ? 2.753 -23.122 17.232 1.000 54.270 192 GLY M O 1
ATOM 19899 N N . PHE E 1 214 ? 4.135 -21.349 16.841 1.000 55.040 193 PHE M N 1
ATOM 19900 C CA . PHE E 1 214 ? 4.604 -21.780 15.494 1.000 55.950 193 PHE M CA 1
ATOM 19901 C C . PHE E 1 214 ? 5.198 -23.193 15.604 1.000 57.390 193 PHE M C 1
ATOM 19902 O O . PHE E 1 214 ? 6.120 -23.390 16.419 1.000 56.490 193 PHE M O 1
ATOM 19919 N N . ARG E 1 215 ? 4.660 -24.144 14.831 1.000 59.880 194 ARG M N 1
ATOM 19920 C CA . ARG E 1 215 ? 5.092 -25.571 14.808 1.000 61.830 194 ARG M CA 1
ATOM 19921 C C . ARG E 1 215 ? 6.507 -25.681 14.235 1.000 60.130 194 ARG M C 1
ATOM 19922 O O . ARG E 1 215 ? 7.346 -26.363 14.853 1.000 59.550 194 ARG M O 1
ATOM 19943 N N . TYR E 1 216 ? 6.742 -25.052 13.083 1.000 59.320 195 TYR M N 1
ATOM 19944 C CA . TYR E 1 216 ? 8.078 -24.952 12.445 1.000 58.940 195 TYR M CA 1
ATOM 19945 C C . TYR E 1 216 ? 8.589 -23.521 12.594 1.000 57.300 195 TYR M C 1
ATOM 19946 O O . TYR E 1 216 ? 7.818 -22.572 12.357 1.000 58.350 195 TYR M O 1
ATOM 19964 N N . VAL E 1 217 ? 9.854 -23.394 12.994 1.000 56.930 196 VAL M N 1
ATOM 19965 C CA . VAL E 1 217 ? 10.573 -22.095 13.122 1.000 57.460 196 VAL M CA 1
ATOM 19966 C C . VAL E 1 217 ? 12.004 -22.264 12.618 1.000 56.880 196 VAL M C 1
ATOM 19967 O O . VAL E 1 217 ? 12.647 -23.266 12.987 1.000 55.990 196 VAL M O 1
ATOM 19980 N N . ASP E 1 218 ? 12.487 -21.288 11.847 1.000 56.490 197 ASP M N 1
ATOM 19981 C CA . ASP E 1 218 ? 13.898 -21.207 11.388 1.000 55.910 197 ASP M CA 1
ATOM 19982 C C . ASP E 1 218 ? 14.313 -19.735 11.322 1.000 55.540 197 ASP M C 1
ATOM 19983 O O . ASP E 1 218 ? 13.956 -19.066 10.331 1.000 55.680 197 ASP M O 1
ATOM 19992 N N . VAL E 1 219 ? 15.042 -19.253 12.331 1.000 54.540 198 VAL M N 1
ATOM 19993 C CA . VAL E 1 219 ? 15.548 -17.849 12.372 1.000 55.250 198 VAL M CA 1
ATOM 19994 C C . VAL E 1 219 ? 17.071 -17.884 12.198 1.000 54.520 198 VAL M C 1
ATOM 19995 O O . VAL E 1 219 ? 17.747 -18.634 12.933 1.000 53.610 198 VAL M O 1
ATOM 20008 N N . ARG E 1 220 ? 17.567 -17.126 11.219 1.000 54.100 199 ARG M N 1
ATOM 20009 C CA . ARG E 1 220 ? 19.006 -17.025 10.869 1.000 55.470 199 ARG M CA 1
ATOM 20010 C C . ARG E 1 220 ? 19.463 -15.588 11.109 1.000 54.090 199 ARG M C 1
ATOM 20011 O O . ARG E 1 220 ? 18.712 -14.667 10.753 1.000 52.270 199 ARG M O 1
ATOM 20032 N N . CYS E 1 221 ? 20.644 -15.418 11.699 1.000 55.390 200 CYS M N 1
ATOM 20033 C CA . CYS E 1 221 ? 21.374 -14.126 11.734 1.000 57.250 200 CYS M CA 1
ATOM 20034 C C . CYS E 1 221 ? 22.303 -14.084 10.516 1.000 56.070 200 CYS M C 1
ATOM 20035 O O . CYS E 1 221 ? 23.282 -14.847 10.502 1.000 55.970 200 CYS M O 1
ATOM 20043 N N . ARG E 1 222 ? 21.964 -13.275 9.508 1.000 55.190 201 ARG M N 1
ATOM 20044 C CA . ARG E 1 222 ? 22.740 -13.157 8.245 1.000 56.560 201 ARG M CA 1
ATOM 20045 C C . ARG E 1 222 ? 23.603 -11.894 8.297 1.000 57.200 201 ARG M C 1
ATOM 20046 O O . ARG E 1 222 ? 23.039 -10.785 8.196 1.000 56.820 201 ARG M O 1
ATOM 20067 N N . GLN E 1 223 ? 24.918 -12.068 8.454 1.000 57.660 202 GLN M N 1
ATOM 20068 C CA . GLN E 1 223 ? 25.911 -10.974 8.296 1.000 58.760 202 GLN M CA 1
ATOM 20069 C C . GLN E 1 223 ? 25.849 -10.501 6.841 1.000 60.150 202 GLN M C 1
ATOM 20070 O O . GLN E 1 223 ? 25.984 -11.354 5.937 1.000 60.580 202 GLN M O 1
ATOM 20084 N N . LYS E 1 224 ? 25.612 -9.204 6.634 1.000 60.690 203 LYS M N 1
ATOM 20085 C CA . LYS E 1 224 ? 25.540 -8.572 5.290 1.000 61.450 203 LYS M CA 1
ATOM 20086 C C . LYS E 1 224 ? 26.596 -7.471 5.196 1.000 63.200 203 LYS M C 1
ATOM 20087 O O . LYS E 1 224 ? 26.898 -6.840 6.230 1.000 61.860 203 LYS M O 1
ATOM 20106 N N . LYS E 1 225 ? 27.135 -7.269 3.992 1.000 65.930 204 LYS M N 1
ATOM 20107 C CA . LYS E 1 225 ? 27.946 -6.083 3.616 1.000 68.050 204 LYS M CA 1
ATOM 20108 C C . LYS E 1 225 ? 27.185 -5.315 2.532 1.000 67.330 204 LYS M C 1
ATOM 20109 O O . LYS E 1 225 ? 26.705 -5.967 1.586 1.000 65.870 204 LYS M O 1
ATOM 20128 N N . PHE E 1 226 ? 27.055 -3.994 2.684 1.000 68.130 205 PHE M N 1
ATOM 20129 C CA . PHE E 1 226 ? 26.588 -3.068 1.617 1.000 69.600 205 PHE M CA 1
ATOM 20130 C C . PHE E 1 226 ? 27.615 -1.943 1.454 1.000 70.110 205 PHE M C 1
ATOM 20131 O O . PHE E 1 226 ? 27.807 -1.160 2.404 1.000 69.000 205 PHE M O 1
ATOM 20148 N N . GLU E 1 227 ? 28.263 -1.889 0.285 1.000 73.740 206 GLU M N 1
ATOM 20149 C CA . GLU E 1 227 ? 29.299 -0.879 -0.061 1.000 75.810 206 GLU M CA 1
ATOM 20150 C C . GLU E 1 227 ? 28.630 0.315 -0.748 1.000 77.330 206 GLU M C 1
ATOM 20151 O O . GLU E 1 227 ? 27.740 0.090 -1.591 1.000 77.240 206 GLU M O 1
ATOM 20163 N N . PHE E 1 228 ? 29.037 1.531 -0.375 1.000 82.200 207 PHE M N 1
ATOM 20164 C CA . PHE E 1 228 ? 28.755 2.795 -1.107 1.000 84.830 207 PHE M CA 1
ATOM 20165 C C . PHE E 1 228 ? 30.055 3.273 -1.755 1.000 88.840 207 PHE M C 1
ATOM 20166 O O . PHE E 1 228 ? 31.041 3.517 -1.031 1.000 87.930 207 PHE M O 1
ATOM 20183 N N . TYR E 1 229 ? 30.049 3.394 -3.082 1.000 94.070 208 TYR M N 1
ATOM 20184 C CA . TYR E 1 229 ? 31.242 3.740 -3.898 1.000 97.050 208 TYR M CA 1
ATOM 20185 C C . TYR E 1 229 ? 31.495 5.247 -3.757 1.000 98.900 208 TYR M C 1
ATOM 20186 O O . TYR E 1 229 ? 32.658 5.640 -3.573 1.000 100.010 208 TYR M O 1
ATOM 20204 N N . ASP E 1 230 ? 30.432 6.056 -3.753 1.000 99.820 209 ASP M N 1
ATOM 20205 C CA . ASP E 1 230 ? 30.516 7.531 -3.561 1.000 99.280 209 ASP M CA 1
ATOM 20206 C C . ASP E 1 230 ? 29.817 7.920 -2.251 1.000 98.930 209 ASP M C 1
ATOM 20207 O O . ASP E 1 230 ? 28.856 7.227 -1.860 1.000 99.250 209 ASP M O 1
ATOM 20216 N N . LEU E 1 231 ? 30.300 8.989 -1.607 1.000 97.790 210 LEU M N 1
ATOM 20217 C CA . LEU E 1 231 ? 29.749 9.556 -0.343 1.000 97.320 210 LEU M CA 1
ATOM 20218 C C . LEU E 1 231 ? 28.309 10.040 -0.558 1.000 98.740 210 LEU M C 1
ATOM 20219 O O . LEU E 1 231 ? 27.519 9.962 0.404 1.000 99.750 210 LEU M O 1
ATOM 20235 N N . LYS E 1 232 ? 27.995 10.537 -1.760 1.000 99.660 211 LYS M N 1
ATOM 20236 C CA . LYS E 1 232 ? 26.641 11.033 -2.138 1.000 99.610 211 LYS M CA 1
ATOM 20237 C C . LYS E 1 232 ? 25.600 9.949 -1.826 1.000 96.070 211 LYS M C 1
ATOM 20238 O O . LYS E 1 232 ? 24.633 10.259 -1.108 1.000 96.810 211 LYS M O 1
ATOM 20257 N N . SER E 1 233 ? 25.815 8.726 -2.324 1.000 92.590 212 SER M N 1
ATOM 20258 C CA . SER E 1 233 ? 24.884 7.569 -2.202 1.000 91.470 212 SER M CA 1
ATOM 20259 C C . SER E 1 233 ? 24.751 7.122 -0.738 1.000 90.830 212 SER M C 1
ATOM 20260 O O . SER E 1 233 ? 23.682 6.581 -0.388 1.000 87.890 212 SER M O 1
ATOM 20268 N N . PHE E 1 234 ? 25.794 7.321 0.078 1.000 89.520 213 PHE M N 1
ATOM 20269 C CA . PHE E 1 234 ? 25.793 7.010 1.535 1.000 87.960 213 PHE M CA 1
ATOM 20270 C C . PHE E 1 234 ? 24.993 8.082 2.282 1.000 88.180 213 PHE M C 1
ATOM 20271 O O . PHE E 1 234 ? 24.205 7.727 3.181 1.000 87.650 213 PHE M O 1
ATOM 20288 N N . ARG E 1 235 ? 25.196 9.351 1.916 1.000 88.550 214 ARG M N 1
ATOM 20289 C CA . ARG E 1 235 ? 24.478 10.516 2.503 1.000 89.330 214 ARG M CA 1
ATOM 20290 C C . ARG E 1 235 ? 22.994 10.430 2.123 1.000 87.870 214 ARG M C 1
ATOM 20291 O O . ARG E 1 235 ? 22.158 10.933 2.901 1.000 86.220 214 ARG M O 1
ATOM 20312 N N . ASN E 1 236 ? 22.693 9.817 0.972 1.000 87.640 215 ASN M N 1
ATOM 20313 C CA . ASN E 1 236 ? 21.311 9.553 0.486 1.000 89.070 215 ASN M CA 1
ATOM 20314 C C . ASN E 1 236 ? 20.615 8.583 1.448 1.000 88.370 215 ASN M C 1
ATOM 20315 O O . ASN E 1 236 ? 19.482 8.893 1.868 1.000 90.750 215 ASN M O 1
ATOM 20326 N N . LEU E 1 237 ? 21.268 7.463 1.785 1.000 86.460 216 LEU M N 1
ATOM 20327 C CA . LEU E 1 237 ? 20.729 6.440 2.727 1.000 83.540 216 LEU M CA 1
ATOM 20328 C C . LEU E 1 237 ? 20.454 7.092 4.086 1.000 82.770 216 LEU M C 1
ATOM 20329 O O . LEU E 1 237 ? 19.341 6.897 4.613 1.000 83.410 216 LEU M O 1
ATOM 20345 N N . LEU E 1 238 ? 21.430 7.833 4.624 1.000 82.440 217 LEU M N 1
ATOM 20346 C CA . LEU E 1 238 ? 21.372 8.433 5.987 1.000 84.980 217 LEU M CA 1
ATOM 20347 C C . LEU E 1 238 ? 20.198 9.416 6.089 1.000 87.880 217 LEU M C 1
ATOM 20348 O O . LEU E 1 238 ? 19.740 9.650 7.220 1.000 89.760 217 LEU M O 1
ATOM 20364 N N . GLU E 1 239 ? 19.744 9.971 4.960 1.000 90.370 218 GLU M N 1
ATOM 20365 C CA . GLU E 1 239 ? 18.556 10.868 4.877 1.000 91.350 218 GLU M CA 1
ATOM 20366 C C . GLU E 1 239 ? 17.270 10.032 4.869 1.000 90.250 218 GLU M C 1
ATOM 20367 O O . GLU E 1 239 ? 16.347 10.368 5.638 1.000 90.170 218 GLU M O 1
ATOM 20379 N N . ALA E 1 240 ? 17.224 8.994 4.027 1.000 89.220 219 ALA M N 1
ATOM 20380 C CA . ALA E 1 240 ? 16.041 8.136 3.770 1.000 88.350 219 ALA M CA 1
ATOM 20381 C C . ALA E 1 240 ? 15.588 7.431 5.055 1.000 87.360 219 ALA M C 1
ATOM 20382 O O . ALA E 1 240 ? 14.363 7.344 5.276 1.000 87.490 219 ALA M O 1
ATOM 20389 N N . VAL E 1 241 ? 16.537 6.946 5.864 1.000 86.240 220 VAL M N 1
ATOM 20390 C CA . VAL E 1 241 ? 16.269 6.058 7.037 1.000 85.870 220 VAL M CA 1
ATOM 20391 C C . VAL E 1 241 ? 16.212 6.886 8.329 1.000 87.460 220 VAL M C 1
ATOM 20392 O O . VAL E 1 241 ? 15.639 6.375 9.314 1.000 89.610 220 VAL M O 1
ATOM 20405 N N . SER E 1 242 ? 16.782 8.097 8.331 1.000 87.860 221 SER M N 1
ATOM 20406 C CA . SER E 1 242 ? 16.771 9.036 9.488 1.000 89.330 221 SER M CA 1
ATOM 20407 C C . SER E 1 242 ? 15.338 9.203 9.991 1.000 92.400 221 SER M C 1
ATOM 20408 O O . SER E 1 242 ? 14.505 9.783 9.297 1.000 95.290 221 SER M O 1
ATOM 20416 N N . PRO E 1 243 ? 14.998 8.695 11.200 1.000 94.290 222 PRO M N 1
ATOM 20417 C CA . PRO E 1 243 ? 13.626 8.769 11.708 1.000 94.620 222 PRO M CA 1
ATOM 20418 C C . PRO E 1 243 ? 13.250 10.121 12.335 1.000 97.230 222 PRO M C 1
ATOM 20419 O O . PRO E 1 243 ? 12.096 10.289 12.692 1.000 99.110 222 PRO M O 1
ATOM 20430 N N . PHE E 1 244 ? 14.216 11.038 12.449 1.000 100.120 223 PHE M N 1
ATOM 20431 C CA . PHE E 1 244 ? 14.059 12.362 13.106 1.000 102.270 223 PHE M CA 1
ATOM 20432 C C . PHE E 1 244 ? 13.701 13.406 12.051 1.000 106.220 223 PHE M C 1
ATOM 20433 O O . PHE E 1 244 ? 14.181 13.316 10.899 1.000 108.140 223 PHE M O 1
ATOM 20450 N N . LYS E 1 245 ? 12.859 14.356 12.452 1.000 107.860 224 LYS M N 1
ATOM 20451 C CA . LYS E 1 245 ? 12.488 15.543 11.649 1.000 109.510 224 LYS M CA 1
ATOM 20452 C C . LYS E 1 245 ? 13.029 16.750 12.411 1.000 111.140 224 LYS M C 1
ATOM 20453 O O . LYS E 1 245 ? 12.429 17.096 13.453 1.000 110.910 224 LYS M O 1
ATOM 20472 N N . VAL E 1 246 ? 14.135 17.340 11.959 1.000 112.850 225 VAL M N 1
ATOM 20473 C CA . VAL E 1 246 ? 14.684 18.560 12.625 1.000 114.770 225 VAL M CA 1
ATOM 20474 C C . VAL E 1 246 ? 14.348 19.759 11.738 1.000 118.130 225 VAL M C 1
ATOM 20475 O O . VAL E 1 246 ? 15.052 20.787 11.816 1.000 120.080 225 VAL M O 1
ATOM 20488 N N . GLY E 1 247 ? 13.303 19.611 10.922 1.000 119.980 226 GLY M N 1
ATOM 20489 C CA . GLY E 1 247 ? 12.844 20.634 9.969 1.000 121.630 226 GLY M CA 1
ATOM 20490 C C . GLY E 1 247 ? 13.704 20.656 8.723 1.000 123.600 226 GLY M C 1
ATOM 20491 O O . GLY E 1 247 ? 13.936 19.576 8.142 1.000 122.970 226 GLY M O 1
ATOM 20495 N N . GLN E 1 248 ? 14.153 21.852 8.334 1.000 124.650 227 GLN M N 1
ATOM 20496 C CA . GLN E 1 248 ? 14.881 22.117 7.063 1.000 125.570 227 GLN M CA 1
ATOM 20497 C C . GLN E 1 248 ? 16.204 22.820 7.383 1.000 126.790 227 GLN M C 1
ATOM 20498 O O . GLN E 1 248 ? 17.246 22.391 6.848 1.000 124.680 227 GLN M O 1
ATOM 20512 N N . GLU E 1 249 ? 16.140 23.872 8.207 1.000 129.300 228 GLU M N 1
ATOM 20513 C CA . GLU E 1 249 ? 17.308 24.584 8.795 1.000 130.500 228 GLU M CA 1
ATOM 20514 C C . GLU E 1 249 ? 18.340 23.559 9.284 1.000 128.960 228 GLU M C 1
ATOM 20515 O O . GLU E 1 249 ? 19.477 23.576 8.772 1.000 129.300 228 GLU M O 1
ATOM 20527 N N . LEU E 1 250 ? 17.941 22.700 10.228 1.000 126.500 229 LEU M N 1
ATOM 20528 C CA . LEU E 1 250 ? 18.844 21.773 10.969 1.000 124.460 229 LEU M CA 1
ATOM 20529 C C . LEU E 1 250 ? 18.978 20.432 10.230 1.000 123.630 229 LEU M C 1
ATOM 20530 O O . LEU E 1 250 ? 19.997 19.749 10.456 1.000 123.400 229 LEU M O 1
ATOM 20546 N N . GLN E 1 251 ? 17.994 20.071 9.395 1.000 122.590 230 GLN M N 1
ATOM 20547 C CA . GLN E 1 251 ? 17.959 18.803 8.607 1.000 119.940 230 GLN M CA 1
ATOM 20548 C C . GLN E 1 251 ? 19.358 18.480 8.071 1.000 119.480 230 GLN M C 1
ATOM 20549 O O . GLN E 1 251 ? 19.894 17.408 8.420 1.000 120.740 230 GLN M O 1
ATOM 20563 N N . GLU E 1 252 ? 19.910 19.379 7.253 1.000 118.960 231 GLU M N 1
ATOM 20564 C CA . GLU E 1 252 ? 21.199 19.194 6.529 1.000 118.210 231 GLU M CA 1
ATOM 20565 C C . GLU E 1 252 ? 22.362 19.167 7.532 1.000 118.010 231 GLU M C 1
ATOM 20566 O O . GLU E 1 252 ? 23.341 18.438 7.271 1.000 120.340 231 GLU M O 1
ATOM 20578 N N . GLU E 1 253 ? 22.257 19.921 8.630 1.000 116.440 232 GLU M N 1
ATOM 20579 C CA . GLU E 1 253 ? 23.340 20.078 9.643 1.000 115.680 232 GLU M CA 1
ATOM 20580 C C . GLU E 1 253 ? 23.525 18.768 10.424 1.000 112.020 232 GLU M C 1
ATOM 20581 O O . GLU E 1 253 ? 24.688 18.428 10.720 1.000 109.380 232 GLU M O 1
ATOM 20593 N N . LEU E 1 254 ? 22.429 18.071 10.749 1.000 108.250 233 LEU M N 1
ATOM 20594 C CA . LEU E 1 254 ? 22.447 16.757 11.456 1.000 104.930 233 LEU M CA 1
ATOM 20595 C C . LEU E 1 254 ? 23.260 15.748 10.639 1.000 103.910 233 LEU M C 1
ATOM 20596 O O . LEU E 1 254 ? 24.217 15.172 11.193 1.000 102.150 233 LEU M O 1
ATOM 20612 N N . ILE E 1 255 ? 22.880 15.554 9.373 1.000 102.300 234 ILE M N 1
ATOM 20613 C CA . ILE E 1 255 ? 23.473 14.537 8.451 1.000 102.220 234 ILE M CA 1
ATOM 20614 C C . ILE E 1 255 ? 24.979 14.805 8.319 1.000 103.510 234 ILE M C 1
ATOM 20615 O O . ILE E 1 255 ? 25.745 13.821 8.292 1.000 102.510 234 ILE M O 1
ATOM 20631 N N . ASP E 1 256 ? 25.383 16.080 8.256 1.000 105.420 235 ASP M N 1
ATOM 20632 C CA . ASP E 1 256 ? 26.808 16.514 8.199 1.000 106.220 235 ASP M CA 1
ATOM 20633 C C . ASP E 1 256 ? 27.565 15.980 9.423 1.000 104.160 235 ASP M C 1
ATOM 20634 O O . ASP E 1 256 ? 28.683 15.459 9.241 1.000 103.860 235 ASP M O 1
ATOM 20643 N N . ASP E 1 257 ? 26.978 16.117 10.617 1.000 101.580 236 ASP M N 1
ATOM 20644 C CA . ASP E 1 257 ? 27.600 15.715 11.910 1.000 101.010 236 ASP M CA 1
ATOM 20645 C C . ASP E 1 257 ? 27.713 14.186 11.971 1.000 98.070 236 ASP M C 1
ATOM 20646 O O . ASP E 1 257 ? 28.723 13.695 12.509 1.000 96.610 236 ASP M O 1
ATOM 20655 N N . VAL E 1 258 ? 26.715 13.472 11.438 1.000 95.890 237 VAL M N 1
ATOM 20656 C CA . VAL E 1 258 ? 26.688 11.979 11.351 1.000 92.980 237 VAL M CA 1
ATOM 20657 C C . VAL E 1 258 ? 27.794 11.522 10.390 1.000 93.290 237 VAL M C 1
ATOM 20658 O O . VAL E 1 258 ? 28.480 10.530 10.712 1.000 91.530 237 VAL M O 1
ATOM 20671 N N . MET E 1 259 ? 27.958 12.221 9.261 1.000 94.290 238 MET M N 1
ATOM 20672 C CA . MET E 1 259 ? 29.009 11.937 8.244 1.000 95.530 238 MET M CA 1
ATOM 20673 C C . MET E 1 259 ? 30.395 12.102 8.881 1.000 95.630 238 MET M C 1
ATOM 20674 O O . MET E 1 259 ? 31.294 11.305 8.545 1.000 95.490 238 MET M O 1
ATOM 20688 N N . GLU E 1 260 ? 30.555 13.091 9.766 1.000 97.200 239 GLU M N 1
ATOM 20689 C CA . GLU E 1 260 ? 31.825 13.358 10.495 1.000 99.630 239 GLU M CA 1
ATOM 20690 C C . GLU E 1 260 ? 32.098 12.219 11.485 1.000 98.000 239 GLU M C 1
ATOM 20691 O O . GLU E 1 260 ? 33.264 11.790 11.573 1.000 99.300 239 GLU M O 1
ATOM 20703 N N . VAL E 1 261 ? 31.067 11.758 12.201 1.000 94.250 240 VAL M N 1
ATOM 20704 C CA . VAL E 1 261 ? 31.149 10.605 13.150 1.000 90.860 240 VAL M CA 1
ATOM 20705 C C . VAL E 1 261 ? 31.554 9.350 12.364 1.000 88.440 240 VAL M C 1
ATOM 20706 O O . VAL E 1 261 ? 32.440 8.615 12.846 1.000 85.510 240 VAL M O 1
ATOM 20719 N N . ALA E 1 262 ? 30.936 9.131 11.199 1.000 86.260 241 ALA M N 1
ATOM 20720 C CA . ALA E 1 262 ? 31.169 7.964 10.310 1.000 86.030 241 ALA M CA 1
ATOM 20721 C C . ALA E 1 262 ? 32.642 7.902 9.885 1.000 86.580 241 ALA M C 1
ATOM 20722 O O . ALA E 1 262 ? 33.182 6.780 9.804 1.000 82.880 241 ALA M O 1
ATOM 20729 N N . LYS E 1 263 ? 33.262 9.058 9.624 1.000 89.900 242 LYS M N 1
ATOM 20730 C CA . LYS E 1 263 ? 34.716 9.180 9.317 1.000 92.390 242 LYS M CA 1
ATOM 20731 C C . LYS E 1 263 ? 35.537 8.690 10.516 1.000 92.430 242 LYS M C 1
ATOM 20732 O O . LYS E 1 263 ? 36.522 7.957 10.296 1.000 92.530 242 LYS M O 1
ATOM 20751 N N . GLU E 1 264 ? 35.144 9.088 11.729 1.000 91.990 243 GLU M N 1
ATOM 20752 C CA . GLU E 1 264 ? 35.839 8.725 12.995 1.000 92.520 243 GLU M CA 1
ATOM 20753 C C . GLU E 1 264 ? 35.682 7.220 13.252 1.000 90.120 243 GLU M C 1
ATOM 20754 O O . GLU E 1 264 ? 36.634 6.615 13.783 1.000 90.100 243 GLU M O 1
ATOM 20766 N N . MET E 1 265 ? 34.532 6.644 12.878 1.000 87.620 244 MET M N 1
ATOM 20767 C CA . MET E 1 265 ? 34.174 5.217 13.123 1.000 85.380 244 MET M CA 1
ATOM 20768 C C . MET E 1 265 ? 34.687 4.316 11.990 1.000 84.210 244 MET M C 1
ATOM 20769 O O . MET E 1 265 ? 34.543 3.084 12.120 1.000 82.360 244 MET M O 1
ATOM 20783 N N . ARG E 1 266 ? 35.244 4.901 10.924 1.000 84.170 245 ARG M N 1
ATOM 20784 C CA . ARG E 1 266 ? 35.859 4.169 9.779 1.000 83.950 245 ARG M CA 1
ATOM 20785 C C . ARG E 1 266 ? 34.790 3.451 8.948 1.000 81.970 245 ARG M C 1
ATOM 20786 O O . ARG E 1 266 ? 35.153 2.504 8.223 1.000 81.890 245 ARG M O 1
ATOM 20807 N N . ILE E 1 267 ? 33.533 3.888 9.028 1.000 82.000 246 ILE M N 1
ATOM 20808 C CA . ILE E 1 267 ? 32.413 3.330 8.212 1.000 82.730 246 ILE M CA 1
ATOM 20809 C C . ILE E 1 267 ? 32.556 3.866 6.785 1.000 85.000 246 ILE M C 1
ATOM 20810 O O . ILE E 1 267 ? 32.237 3.116 5.841 1.000 86.150 246 ILE M O 1
ATOM 20826 N N . ILE E 1 268 ? 33.023 5.110 6.645 1.000 88.810 247 ILE M N 1
ATOM 20827 C CA . ILE E 1 268 ? 33.363 5.727 5.328 1.000 92.340 247 ILE M CA 1
ATOM 20828 C C . ILE E 1 268 ? 34.885 5.915 5.267 1.000 94.090 247 ILE M C 1
ATOM 20829 O O . ILE E 1 268 ? 35.459 6.464 6.232 1.000 93.100 247 ILE M O 1
ATOM 20845 N N . ASP E 1 269 ? 35.505 5.422 4.190 1.000 96.940 248 ASP M N 1
ATOM 20846 C CA . ASP E 1 269 ? 36.974 5.467 3.953 1.000 100.370 248 ASP M CA 1
ATOM 20847 C C . ASP E 1 269 ? 37.335 6.857 3.416 1.000 102.470 248 ASP M C 1
ATOM 20848 O O . ASP E 1 269 ? 36.962 7.158 2.265 1.000 103.210 248 ASP M O 1
ATOM 20857 N N . THR E 1 270 ? 38.031 7.661 4.226 1.000 106.290 249 THR M N 1
ATOM 20858 C CA . THR E 1 270 ? 38.409 9.071 3.924 1.000 108.750 249 THR M CA 1
ATOM 20859 C C . THR E 1 270 ? 39.290 9.125 2.669 1.000 110.930 249 THR M C 1
ATOM 20860 O O . THR E 1 270 ? 39.151 10.093 1.895 1.000 111.750 249 THR M O 1
ATOM 20871 N N . GLN E 1 271 ? 40.156 8.123 2.486 1.000 111.870 250 GLN M N 1
ATOM 20872 C CA . GLN E 1 271 ? 41.160 8.045 1.387 1.000 113.500 250 GLN M CA 1
ATOM 20873 C C . GLN E 1 271 ? 40.484 7.867 0.018 1.000 111.650 250 GLN M C 1
ATOM 20874 O O . GLN E 1 271 ? 40.831 8.632 -0.904 1.000 113.440 250 GLN M O 1
ATOM 20888 N N . ASN E 1 272 ? 39.570 6.898 -0.112 1.000 108.210 251 ASN M N 1
ATOM 20889 C CA . ASN E 1 272 ? 38.915 6.529 -1.401 1.000 105.220 251 ASN M CA 1
ATOM 20890 C C . ASN E 1 272 ? 37.585 7.274 -1.569 1.000 103.080 251 ASN M C 1
ATOM 20891 O O . ASN E 1 272 ? 37.038 7.240 -2.689 1.000 103.070 251 ASN M O 1
ATOM 20902 N N . SER E 1 273 ? 37.083 7.902 -0.500 1.000 101.970 252 SER M N 1
ATOM 20903 C CA . SER E 1 273 ? 35.711 8.472 -0.413 1.000 100.900 252 SER M CA 1
ATOM 20904 C C . SER E 1 273 ? 34.686 7.388 -0.774 1.000 98.630 252 SER M C 1
ATOM 20905 O O . SER E 1 273 ? 33.856 7.623 -1.677 1.000 98.660 252 SER M O 1
ATOM 20913 N N . THR E 1 274 ? 34.773 6.238 -0.097 1.000 96.230 253 THR M N 1
ATOM 20914 C CA . THR E 1 274 ? 33.784 5.124 -0.136 1.000 93.330 253 THR M CA 1
ATOM 20915 C C . THR E 1 274 ? 33.167 4.966 1.258 1.000 89.890 253 THR M C 1
ATOM 20916 O O . THR E 1 274 ? 33.669 5.613 2.199 1.000 89.200 253 THR M O 1
ATOM 20927 N N . ALA E 1 275 ? 32.124 4.140 1.374 1.000 86.250 254 ALA M N 1
ATOM 20928 C CA . ALA E 1 275 ? 31.468 3.773 2.652 1.000 83.010 254 ALA M CA 1
ATOM 20929 C C . ALA E 1 275 ? 31.192 2.269 2.672 1.000 80.620 254 ALA M C 1
ATOM 20930 O O . ALA E 1 275 ? 30.855 1.708 1.608 1.000 77.820 254 ALA M O 1
ATOM 20937 N N . LYS E 1 276 ? 31.344 1.652 3.845 1.000 78.080 255 LYS M N 1
ATOM 20938 C CA . LYS E 1 276 ? 31.142 0.196 4.056 1.000 77.680 255 LYS M CA 1
ATOM 20939 C C . LYS E 1 276 ? 30.242 -0.014 5.275 1.000 75.030 255 LYS M C 1
ATOM 20940 O O . LYS E 1 276 ? 30.630 0.430 6.374 1.000 74.610 255 LYS M O 1
ATOM 20959 N N . LEU E 1 277 ? 29.090 -0.659 5.078 1.000 71.070 256 LEU M N 1
ATOM 20960 C CA . LEU E 1 277 ? 28.157 -1.047 6.169 1.000 69.190 256 LEU M CA 1
ATOM 20961 C C . LEU E 1 277 ? 28.156 -2.570 6.313 1.000 66.840 256 LEU M C 1
ATOM 20962 O O . LEU E 1 277 ? 27.649 -3.251 5.400 1.000 65.570 256 LEU M O 1
ATOM 20978 N N . ILE E 1 278 ? 28.719 -3.063 7.419 1.000 64.540 257 ILE M N 1
ATOM 20979 C CA . ILE E 1 278 ? 28.635 -4.488 7.855 1.000 63.220 257 ILE M CA 1
ATOM 20980 C C . ILE E 1 278 ? 27.621 -4.558 8.998 1.000 59.420 257 ILE M C 1
ATOM 20981 O O . ILE E 1 278 ? 27.845 -3.893 10.028 1.000 57.400 257 ILE M O 1
ATOM 20997 N N . TYR E 1 279 ? 26.551 -5.331 8.808 1.000 57.160 258 TYR M N 1
ATOM 20998 C CA . TYR E 1 279 ? 25.394 -5.406 9.735 1.000 56.330 258 TYR M CA 1
ATOM 20999 C C . TYR E 1 279 ? 24.812 -6.819 9.721 1.000 56.010 258 TYR M C 1
ATOM 21000 O O . TYR E 1 279 ? 25.224 -7.640 8.875 1.000 55.400 258 TYR M O 1
ATOM 21018 N N . ASN E 1 280 ? 23.870 -7.070 10.633 1.000 55.130 259 ASN M N 1
ATOM 21019 C CA . ASN E 1 280 ? 23.204 -8.385 10.819 1.000 53.580 259 ASN M CA 1
ATOM 21020 C C . ASN E 1 280 ? 21.724 -8.250 10.472 1.000 53.030 259 ASN M C 1
ATOM 21021 O O . ASN E 1 280 ? 21.026 -7.422 11.095 1.000 51.320 259 ASN M O 1
ATOM 21032 N N . LEU E 1 281 ? 21.282 -9.051 9.506 1.000 52.780 260 LEU M N 1
ATOM 21033 C CA . LEU E 1 281 ? 19.855 -9.185 9.136 1.000 53.860 260 LEU M CA 1
ATOM 21034 C C . LEU E 1 281 ? 19.367 -10.541 9.638 1.000 53.640 260 LEU M C 1
ATOM 21035 O O . LEU E 1 281 ? 19.810 -11.568 9.093 1.000 51.550 260 LEU M O 1
ATOM 21051 N N . VAL E 1 282 ? 18.507 -10.539 10.654 1.000 55.150 261 VAL M N 1
ATOM 21052 C CA . VAL E 1 282 ? 17.832 -11.785 11.120 1.000 55.500 261 VAL M CA 1
ATOM 21053 C C . VAL E 1 282 ? 16.666 -12.029 10.154 1.000 55.570 261 VAL M C 1
ATOM 21054 O O . VAL E 1 282 ? 15.845 -11.106 9.980 1.000 56.170 261 VAL M O 1
ATOM 21067 N N . VAL E 1 283 ? 16.652 -13.192 9.495 1.000 54.020 262 VAL M N 1
ATOM 21068 C CA . VAL E 1 283 ? 15.568 -13.602 8.551 1.000 54.730 262 VAL M CA 1
ATOM 21069 C C . VAL E 1 283 ? 14.848 -14.800 9.177 1.000 52.750 262 VAL M C 1
ATOM 21070 O O . VAL E 1 283 ? 15.530 -15.711 9.677 1.000 52.600 262 VAL M O 1
ATOM 21083 N N . ILE E 1 284 ? 13.515 -14.767 9.156 1.000 52.640 263 ILE M N 1
ATOM 21084 C CA . ILE E 1 284 ? 12.624 -15.692 9.914 1.000 52.420 263 ILE M CA 1
ATOM 21085 C C . ILE E 1 284 ? 11.681 -16.370 8.922 1.000 52.740 263 ILE M C 1
ATOM 21086 O O . ILE E 1 284 ? 10.998 -15.652 8.173 1.000 51.940 263 ILE M O 1
ATOM 21102 N N . HIS E 1 285 ? 11.658 -17.702 8.940 1.000 53.710 264 HIS M N 1
ATOM 21103 C CA . HIS E 1 285 ? 10.726 -18.559 8.165 1.000 55.000 264 HIS M CA 1
ATOM 21104 C C . HIS E 1 285 ? 10.049 -19.536 9.131 1.000 55.650 264 HIS M C 1
ATOM 21105 O O . HIS E 1 285 ? 10.745 -20.439 9.635 1.000 56.110 264 HIS M O 1
ATOM 21120 N N . CYS E 1 286 ? 8.755 -19.334 9.397 1.000 56.440 265 CYS M N 1
ATOM 21121 C CA . CYS E 1 286 ? 7.925 -20.191 10.288 1.000 58.750 265 CYS M CA 1
ATOM 21122 C C . CYS E 1 286 ? 6.736 -20.762 9.512 1.000 59.490 265 CYS M C 1
ATOM 21123 O O . CYS E 1 286 ? 6.353 -20.158 8.496 1.000 58.970 265 CYS M O 1
ATOM 21131 N N . ARG E 1 287 ? 6.182 -21.875 10.002 1.000 62.900 266 ARG M N 1
ATOM 21132 C CA . ARG E 1 287 ? 4.918 -22.491 9.515 1.000 65.680 266 ARG M CA 1
ATOM 21133 C C . ARG E 1 287 ? 3.974 -22.701 10.704 1.000 66.790 266 ARG M C 1
ATOM 21134 O O . ARG E 1 287 ? 4.473 -23.021 11.802 1.000 67.330 266 ARG M O 1
ATOM 21155 N N . LYS E 1 288 ? 2.667 -22.542 10.474 1.000 69.080 267 LYS M N 1
ATOM 21156 C CA . LYS E 1 288 ? 1.588 -22.678 11.492 1.000 70.120 267 LYS M CA 1
ATOM 21157 C C . LYS E 1 288 ? 0.758 -23.927 11.175 1.000 74.430 267 LYS M C 1
ATOM 21158 O O . LYS E 1 288 ? 1.309 -24.988 10.876 1.000 79.410 267 LYS M O 1
ATOM 21177 N N . SER F 1 33 ? -16.370 -82.196 32.334 1.000 81.830 12 SER P N 1
ATOM 21178 C CA . SER F 1 33 ? -15.578 -81.118 33.011 1.000 81.880 12 SER P CA 1
ATOM 21179 C C . SER F 1 33 ? -16.516 -80.181 33.784 1.000 80.950 12 SER P C 1
ATOM 21180 O O . SER F 1 33 ? -17.678 -80.016 33.358 1.000 80.780 12 SER P O 1
ATOM 21188 N N . SER F 1 34 ? -16.020 -79.596 34.879 1.000 80.780 13 SER P N 1
ATOM 21189 C CA . SER F 1 34 ? -16.747 -78.623 35.742 1.000 78.650 13 SER P CA 1
ATOM 21190 C C . SER F 1 34 ? -16.936 -77.299 34.993 1.000 74.760 13 SER P C 1
ATOM 21191 O O . SER F 1 34 ? -18.036 -76.714 35.089 1.000 70.770 13 SER P O 1
ATOM 21199 N N . MET F 1 35 ? -15.886 -76.850 34.297 1.000 71.130 14 MET P N 1
ATOM 21200 C CA . MET F 1 35 ? -15.877 -75.627 33.448 1.000 69.740 14 MET P CA 1
ATOM 21201 C C . MET F 1 35 ? -17.064 -75.673 32.477 1.000 69.600 14 MET P C 1
ATOM 21202 O O . MET F 1 35 ? -17.919 -74.766 32.540 1.000 67.400 14 MET P O 1
ATOM 21216 N N . GLN F 1 36 ? -17.113 -76.714 31.639 1.000 71.740 15 GLN P N 1
ATOM 21217 C CA . GLN F 1 36 ? -18.107 -76.899 30.545 1.000 72.440 15 GLN P CA 1
ATOM 21218 C C . GLN F 1 36 ? -19.531 -76.716 31.086 1.000 70.930 15 GLN P C 1
ATOM 21219 O O . GLN F 1 36 ? -20.327 -76.030 30.413 1.000 70.250 15 GLN P O 1
ATOM 21233 N N . ARG F 1 37 ? -19.831 -77.288 32.256 1.000 70.210 16 ARG P N 1
ATOM 21234 C CA . ARG F 1 37 ? -21.193 -77.275 32.863 1.000 71.070 16 ARG P CA 1
ATOM 21235 C C . ARG F 1 37 ? -21.600 -75.840 33.223 1.000 68.110 16 ARG P C 1
ATOM 21236 O O . ARG F 1 37 ? -22.730 -75.447 32.869 1.000 66.550 16 ARG P O 1
ATOM 21257 N N . ARG F 1 38 ? -20.726 -75.097 33.909 1.000 65.520 17 ARG P N 1
ATOM 21258 C CA . ARG F 1 38 ? -20.983 -73.687 34.318 1.000 63.340 17 ARG P CA 1
ATOM 21259 C C . ARG F 1 38 ? -21.370 -72.868 33.081 1.000 61.160 17 ARG P C 1
ATOM 21260 O O . ARG F 1 38 ? -22.426 -72.205 33.116 1.000 58.700 17 ARG P O 1
ATOM 21281 N N . ASP F 1 39 ? -20.542 -72.922 32.033 1.000 59.870 18 ASP P N 1
ATOM 21282 C CA . ASP F 1 39 ? -20.732 -72.161 30.768 1.000 60.280 18 ASP P CA 1
ATOM 21283 C C . ASP F 1 39 ? -22.053 -72.584 30.111 1.000 59.990 18 ASP P C 1
ATOM 21284 O O . ASP F 1 39 ? -22.808 -71.686 29.694 1.000 60.250 18 ASP P O 1
ATOM 21293 N N . ALA F 1 40 ? -22.326 -73.892 30.044 1.000 60.520 19 ALA P N 1
ATOM 21294 C CA . ALA F 1 40 ? -23.580 -74.478 29.507 1.000 61.620 19 ALA P CA 1
ATOM 21295 C C . ALA F 1 40 ? -24.791 -73.907 30.255 1.000 61.640 19 ALA P C 1
ATOM 21296 O O . ALA F 1 40 ? -25.740 -73.462 29.586 1.000 60.820 19 ALA P O 1
ATOM 21303 N N . LEU F 1 41 ? -24.749 -73.919 31.591 1.000 64.240 20 LEU P N 1
ATOM 21304 C CA . LEU F 1 41 ? -25.862 -73.454 32.466 1.000 64.880 20 LEU P CA 1
ATOM 21305 C C . LEU F 1 41 ? -26.015 -71.933 32.348 1.000 65.060 20 LEU P C 1
ATOM 21306 O O . LEU F 1 41 ? -27.156 -71.479 32.139 1.000 65.110 20 LEU P O 1
ATOM 21322 N N . ASN F 1 42 ? -24.909 -71.187 32.465 1.000 64.150 21 ASN P N 1
ATOM 21323 C CA . ASN F 1 42 ? -24.885 -69.697 32.406 1.000 62.710 21 ASN P CA 1
ATOM 21324 C C . ASN F 1 42 ? -25.396 -69.212 31.043 1.000 62.810 21 ASN P C 1
ATOM 21325 O O . ASN F 1 42 ? -26.145 -68.212 31.019 1.000 62.070 21 ASN P O 1
ATOM 21336 N N . SER F 1 43 ? -24.995 -69.880 29.957 1.000 62.700 22 SER P N 1
ATOM 21337 C CA . SER F 1 43 ? -25.406 -69.548 28.565 1.000 63.480 22 SER P CA 1
ATOM 21338 C C . SER F 1 43 ? -26.920 -69.744 28.431 1.000 64.710 22 SER P C 1
ATOM 21339 O O . SER F 1 43 ? -27.613 -68.773 28.064 1.000 63.640 22 SER P O 1
ATOM 21347 N N . LEU F 1 44 ? -27.395 -70.958 28.732 1.000 66.570 23 LEU P N 1
ATOM 21348 C CA . LEU F 1 44 ? -28.834 -71.342 28.706 1.000 68.650 23 LEU P CA 1
ATOM 21349 C C . LEU F 1 44 ? -29.642 -70.339 29.537 1.000 68.570 23 LEU P C 1
ATOM 21350 O O . LEU F 1 44 ? -30.585 -69.747 28.984 1.000 66.860 23 LEU P O 1
ATOM 21366 N N . THR F 1 45 ? -29.256 -70.154 30.804 1.000 70.340 24 THR P N 1
ATOM 21367 C CA . THR F 1 45 ? -29.917 -69.259 31.795 1.000 71.550 24 THR P CA 1
ATOM 21368 C C . THR F 1 45 ? -30.248 -67.916 31.133 1.000 70.320 24 THR P C 1
ATOM 21369 O O . THR F 1 45 ? -31.432 -67.527 31.146 1.000 71.640 24 THR P O 1
ATOM 21380 N N . GLU F 1 46 ? -29.236 -67.254 30.565 1.000 68.770 25 GLU P N 1
ATOM 21381 C CA . GLU F 1 46 ? -29.338 -65.898 29.957 1.000 68.040 25 GLU P CA 1
ATOM 21382 C C . GLU F 1 46 ? -30.225 -65.933 28.704 1.000 67.540 25 GLU P C 1
ATOM 21383 O O . GLU F 1 46 ? -31.035 -65.000 28.540 1.000 67.230 25 GLU P O 1
ATOM 21395 N N . TYR F 1 47 ? -30.068 -66.953 27.853 1.000 67.210 26 TYR P N 1
ATOM 21396 C CA . TYR F 1 47 ? -30.663 -67.011 26.488 1.000 67.810 26 TYR P CA 1
ATOM 21397 C C . TYR F 1 47 ? -32.037 -67.694 26.499 1.000 69.700 26 TYR P C 1
ATOM 21398 O O . TYR F 1 47 ? -32.809 -67.448 25.549 1.000 69.070 26 TYR P O 1
ATOM 21416 N N . LEU F 1 48 ? -32.331 -68.516 27.515 1.000 72.230 27 LEU P N 1
ATOM 21417 C CA . LEU F 1 48 ? -33.641 -69.213 27.677 1.000 74.110 27 LEU P CA 1
ATOM 21418 C C . LEU F 1 48 ? -34.777 -68.207 27.481 1.000 74.090 27 LEU P C 1
ATOM 21419 O O . LEU F 1 48 ? -35.638 -68.417 26.629 1.000 73.200 27 LEU P O 1
ATOM 21435 N N . PRO F 1 49 ? -34.806 -67.078 28.233 1.000 75.420 28 PRO P N 1
ATOM 21436 C CA . PRO F 1 49 ? -35.877 -66.083 28.110 1.000 77.010 28 PRO P CA 1
ATOM 21437 C C . PRO F 1 49 ? -36.123 -65.454 26.729 1.000 77.210 28 PRO P C 1
ATOM 21438 O O . PRO F 1 49 ? -37.123 -64.774 26.597 1.000 77.570 28 PRO P O 1
ATOM 21449 N N . LYS F 1 50 ? -35.228 -65.661 25.757 1.000 78.240 29 LYS P N 1
ATOM 21450 C CA . LYS F 1 50 ? -35.366 -65.094 24.386 1.000 77.460 29 LYS P CA 1
ATOM 21451 C C . LYS F 1 50 ? -35.799 -66.167 23.384 1.000 77.200 29 LYS P C 1
ATOM 21452 O O . LYS F 1 50 ? -36.024 -65.802 22.216 1.000 75.540 29 LYS P O 1
ATOM 21471 N N . PHE F 1 51 ? -35.893 -67.429 23.810 1.000 77.990 30 PHE P N 1
ATOM 21472 C CA . PHE F 1 51 ? -36.240 -68.570 22.923 1.000 78.850 30 PHE P CA 1
ATOM 21473 C C . PHE F 1 51 ? -37.724 -68.479 22.547 1.000 80.900 30 PHE P C 1
ATOM 21474 O O . PHE F 1 51 ? -38.504 -67.849 23.290 1.000 82.820 30 PHE P O 1
ATOM 21491 N N . LYS F 1 52 ? -38.077 -69.067 21.399 1.000 85.080 31 LYS P N 1
ATOM 21492 C CA . LYS F 1 52 ? -39.452 -69.110 20.828 1.000 88.800 31 LYS P CA 1
ATOM 21493 C C . LYS F 1 52 ? -39.882 -70.572 20.667 1.000 91.430 31 LYS P C 1
ATOM 21494 O O . LYS F 1 52 ? -39.128 -71.337 20.034 1.000 91.850 31 LYS P O 1
ATOM 21513 N N . TRP F 1 53 ? -41.057 -70.925 21.198 1.000 94.890 32 TRP P N 1
ATOM 21514 C CA . TRP F 1 53 ? -41.573 -72.321 21.266 1.000 96.950 32 TRP P CA 1
ATOM 21515 C C . TRP F 1 53 ? -42.854 -72.458 20.436 1.000 100.870 32 TRP P C 1
ATOM 21516 O O . TRP F 1 53 ? -42.841 -73.259 19.467 1.000 102.270 32 TRP P O 1
ATOM 21537 N N . LYS F 1 54 ? -43.933 -71.780 20.840 1.000 105.280 33 LYS P N 1
ATOM 21538 C CA . LYS F 1 54 ? -45.196 -71.658 20.058 1.000 108.430 33 LYS P CA 1
ATOM 21539 C C . LYS F 1 54 ? -46.020 -72.950 20.079 1.000 111.860 33 LYS P C 1
ATOM 21540 O O . LYS F 1 54 ? -47.178 -72.892 19.614 1.000 112.630 33 LYS P O 1
ATOM 21559 N N . GLU F 1 55 ? -45.480 -74.069 20.572 1.000 114.640 34 GLU P N 1
ATOM 21560 C CA . GLU F 1 55 ? -46.242 -75.345 20.616 1.000 116.790 34 GLU P CA 1
ATOM 21561 C C . GLU F 1 55 ? -45.619 -76.315 21.622 1.000 119.170 34 GLU P C 1
ATOM 21562 O O . GLU F 1 55 ? -44.447 -76.118 22.008 1.000 118.600 34 GLU P O 1
ATOM 21574 N N . SER F 1 56 ? -46.403 -77.318 22.024 1.000 118.940 35 SER P N 1
ATOM 21575 C CA . SER F 1 56 ? -46.007 -78.388 22.973 1.000 117.770 35 SER P CA 1
ATOM 21576 C C . SER F 1 56 ? -45.407 -79.569 22.211 1.000 117.270 35 SER P C 1
ATOM 21577 O O . SER F 1 56 ? -45.513 -79.597 20.966 1.000 116.390 35 SER P O 1
ATOM 21585 N N . LYS F 1 57 ? -44.804 -80.499 22.956 1.000 117.570 36 LYS P N 1
ATOM 21586 C CA . LYS F 1 57 ? -44.237 -81.768 22.432 1.000 116.120 36 LYS P CA 1
ATOM 21587 C C . LYS F 1 57 ? -43.412 -81.460 21.181 1.000 114.340 36 LYS P C 1
ATOM 21588 O O . LYS F 1 57 ? -43.709 -82.017 20.101 1.000 113.960 36 LYS P O 1
ATOM 21607 N N . GLU F 1 58 ? -42.442 -80.561 21.340 1.000 110.600 37 GLU P N 1
ATOM 21608 C CA . GLU F 1 58 ? -41.444 -80.210 20.301 1.000 106.960 37 GLU P CA 1
ATOM 21609 C C . GLU F 1 58 ? -40.379 -81.303 20.262 1.000 104.590 37 GLU P C 1
ATOM 21610 O O . GLU F 1 58 ? -40.297 -82.091 21.228 1.000 105.230 37 GLU P O 1
ATOM 21622 N N . LYS F 1 59 ? -39.592 -81.333 19.190 1.000 102.310 38 LYS P N 1
ATOM 21623 C CA . LYS F 1 59 ? -38.429 -82.242 19.054 1.000 100.930 38 LYS P CA 1
ATOM 21624 C C . LYS F 1 59 ? -37.166 -81.423 19.307 1.000 96.770 38 LYS P C 1
ATOM 21625 O O . LYS F 1 59 ? -36.978 -80.408 18.605 1.000 93.790 38 LYS P O 1
ATOM 21644 N N . ILE F 1 60 ? -36.348 -81.841 20.274 1.000 92.940 39 ILE P N 1
ATOM 21645 C CA . ILE F 1 60 ? -35.089 -81.134 20.651 1.000 89.940 39 ILE P CA 1
ATOM 21646 C C . ILE F 1 60 ? -33.917 -82.111 20.513 1.000 89.320 39 ILE P C 1
ATOM 21647 O O . ILE F 1 60 ? -34.100 -83.308 20.794 1.000 88.490 39 ILE P O 1
ATOM 21663 N N . LEU F 1 61 ? -32.765 -81.599 20.072 1.000 89.720 40 LEU P N 1
ATOM 21664 C CA . LEU F 1 61 ? -31.534 -82.384 19.779 1.000 88.030 40 LEU P CA 1
ATOM 21665 C C . LEU F 1 61 ? -30.336 -81.705 20.454 1.000 87.170 40 LEU P C 1
ATOM 21666 O O . LEU F 1 61 ? -30.260 -80.462 20.403 1.000 86.550 40 LEU P O 1
ATOM 21682 N N . ASP F 1 62 ? -29.454 -82.497 21.075 1.000 86.290 41 ASP P N 1
ATOM 21683 C CA . ASP F 1 62 ? -28.164 -82.034 21.658 1.000 86.500 41 ASP P CA 1
ATOM 21684 C C . ASP F 1 62 ? -27.017 -82.724 20.916 1.000 85.390 41 ASP P C 1
ATOM 21685 O O . ASP F 1 62 ? -26.911 -83.962 21.018 1.000 86.750 41 ASP P O 1
ATOM 21694 N N . ILE F 1 63 ? -26.191 -81.949 20.207 1.000 83.370 42 ILE P N 1
ATOM 21695 C CA . ILE F 1 63 ? -25.030 -82.471 19.426 1.000 83.590 42 ILE P CA 1
ATOM 21696 C C . ILE F 1 63 ? -23.838 -82.617 20.381 1.000 84.970 42 ILE P C 1
ATOM 21697 O O . ILE F 1 63 ? -23.708 -81.777 21.295 1.000 84.710 42 ILE P O 1
ATOM 21713 N N . GLY F 1 64 ? -23.006 -83.641 20.165 1.000 86.410 43 GLY P N 1
ATOM 21714 C CA . GLY F 1 64 ? -21.855 -83.977 21.027 1.000 86.200 43 GLY P CA 1
ATOM 21715 C C . GLY F 1 64 ? -22.305 -84.469 22.393 1.000 86.240 43 GLY P C 1
ATOM 21716 O O . GLY F 1 64 ? -22.321 -83.637 23.322 1.000 85.120 43 GLY P O 1
ATOM 21720 N N . PHE F 1 85 ? -36.787 -85.511 22.467 1.000 98.390 64 PHE P N 1
ATOM 21721 C CA . PHE F 1 85 ? -35.465 -85.041 22.959 1.000 98.700 64 PHE P CA 1
ATOM 21722 C C . PHE F 1 85 ? -34.411 -86.120 22.675 1.000 98.380 64 PHE P C 1
ATOM 21723 O O . PHE F 1 85 ? -34.318 -87.091 23.460 1.000 98.080 64 PHE P O 1
ATOM 21740 N N . GLU F 1 86 ? -33.651 -85.952 21.586 1.000 99.220 65 GLU P N 1
ATOM 21741 C CA . GLU F 1 86 ? -32.602 -86.907 21.128 1.000 100.100 65 GLU P CA 1
ATOM 21742 C C . GLU F 1 86 ? -31.212 -86.309 21.388 1.000 98.940 65 GLU P C 1
ATOM 21743 O O . GLU F 1 86 ? -31.138 -85.132 21.793 1.000 98.280 65 GLU P O 1
ATOM 21755 N N . ALA F 1 87 ? -30.163 -87.111 21.179 1.000 97.310 66 ALA P N 1
ATOM 21756 C CA . ALA F 1 87 ? -28.741 -86.753 21.408 1.000 97.470 66 ALA P CA 1
ATOM 21757 C C . ALA F 1 87 ? -27.834 -87.584 20.491 1.000 99.280 66 ALA P C 1
ATOM 21758 O O . ALA F 1 87 ? -28.357 -88.486 19.808 1.000 102.220 66 ALA P O 1
ATOM 21765 N N . CYS F 1 88 ? -26.527 -87.293 20.484 1.000 99.990 67 CYS P N 1
ATOM 21766 C CA . CYS F 1 88 ? -25.510 -87.999 19.651 1.000 101.040 67 CYS P CA 1
ATOM 21767 C C . CYS F 1 88 ? -24.078 -87.579 20.016 1.000 101.440 67 CYS P C 1
ATOM 21768 O O . CYS F 1 88 ? -23.910 -86.605 20.775 1.000 101.520 67 CYS P O 1
ATOM 21776 N N . ASP F 1 89 ? -23.100 -88.314 19.472 1.000 102.530 68 ASP P N 1
ATOM 21777 C CA . ASP F 1 89 ? -21.633 -88.115 19.648 1.000 102.760 68 ASP P CA 1
ATOM 21778 C C . ASP F 1 89 ? -20.913 -88.829 18.493 1.000 105.200 68 ASP P C 1
ATOM 21779 O O . ASP F 1 89 ? -21.596 -89.567 17.767 1.000 108.600 68 ASP P O 1
ATOM 21788 N N . VAL F 1 90 ? -19.604 -88.613 18.302 1.000 105.500 69 VAL P N 1
ATOM 21789 C CA . VAL F 1 90 ? -18.813 -89.304 17.233 1.000 105.860 69 VAL P CA 1
ATOM 21790 C C . VAL F 1 90 ? -18.238 -90.597 17.827 1.000 108.010 69 VAL P C 1
ATOM 21791 O O . VAL F 1 90 ? -18.205 -91.603 17.088 1.000 110.170 69 VAL P O 1
ATOM 21804 N N . VAL F 1 111 ? -24.877 -92.063 18.082 1.000 108.820 90 VAL P N 1
ATOM 21805 C CA . VAL F 1 111 ? -23.558 -91.747 17.449 1.000 108.640 90 VAL P CA 1
ATOM 21806 C C . VAL F 1 111 ? -23.827 -91.196 16.043 1.000 107.510 90 VAL P C 1
ATOM 21807 O O . VAL F 1 111 ? -24.568 -91.856 15.286 1.000 107.450 90 VAL P O 1
ATOM 21820 N N . MET F 1 112 ? -23.244 -90.039 15.712 1.000 106.300 91 MET P N 1
ATOM 21821 C CA . MET F 1 112 ? -23.468 -89.332 14.421 1.000 105.490 91 MET P CA 1
ATOM 21822 C C . MET F 1 112 ? -22.264 -88.444 14.090 1.000 101.920 91 MET P C 1
ATOM 21823 O O . MET F 1 112 ? -21.674 -87.867 15.026 1.000 99.370 91 MET P O 1
ATOM 21837 N N . ASP F 1 113 ? -21.924 -88.360 12.801 1.000 100.420 92 ASP P N 1
ATOM 21838 C CA . ASP F 1 113 ? -20.904 -87.433 12.245 1.000 98.670 92 ASP P CA 1
ATOM 21839 C C . ASP F 1 113 ? -21.640 -86.243 11.616 1.000 96.310 92 ASP P C 1
ATOM 21840 O O . ASP F 1 113 ? -22.263 -86.429 10.552 1.000 95.730 92 ASP P O 1
ATOM 21849 N N . ILE F 1 114 ? -21.585 -85.076 12.268 1.000 93.330 93 ILE P N 1
ATOM 21850 C CA . ILE F 1 114 ? -22.138 -83.781 11.757 1.000 91.450 93 ILE P CA 1
ATOM 21851 C C . ILE F 1 114 ? -21.403 -83.427 10.460 1.000 90.710 93 ILE P C 1
ATOM 21852 O O . ILE F 1 114 ? -21.978 -82.704 9.621 1.000 89.700 93 ILE P O 1
ATOM 21868 N N . GLU F 1 115 ? -20.167 -83.918 10.330 1.000 90.850 94 GLU P N 1
ATOM 21869 C CA . GLU F 1 115 ? -19.251 -83.674 9.184 1.000 92.710 94 GLU P CA 1
ATOM 21870 C C . GLU F 1 115 ? -19.672 -84.524 7.976 1.000 94.220 94 GLU P C 1
ATOM 21871 O O . GLU F 1 115 ? -19.124 -84.291 6.880 1.000 92.630 94 GLU P O 1
ATOM 21883 N N . SER F 1 116 ? -20.597 -85.473 8.173 1.000 96.970 95 SER P N 1
ATOM 21884 C CA . SER F 1 116 ? -21.119 -86.398 7.130 1.000 98.950 95 SER P CA 1
ATOM 21885 C C . SER F 1 116 ? -22.464 -85.889 6.597 1.000 99.500 95 SER P C 1
ATOM 21886 O O . SER F 1 116 ? -22.928 -84.833 7.067 1.000 98.750 95 SER P O 1
ATOM 21894 N N . ASP F 1 117 ? -23.051 -86.619 5.643 1.000 100.530 96 ASP P N 1
ATOM 21895 C CA . ASP F 1 117 ? -24.400 -86.344 5.081 1.000 100.890 96 ASP P CA 1
ATOM 21896 C C . ASP F 1 117 ? -25.443 -86.842 6.077 1.000 99.460 96 ASP P C 1
ATOM 21897 O O . ASP F 1 117 ? -25.303 -87.987 6.554 1.000 97.090 96 ASP P O 1
ATOM 21906 N N . LEU F 1 118 ? -26.434 -86.010 6.390 1.000 99.180 97 LEU P N 1
ATOM 21907 C CA . LEU F 1 118 ? -27.543 -86.421 7.281 1.000 99.480 97 LEU P CA 1
ATOM 21908 C C . LEU F 1 118 ? -28.406 -87.426 6.535 1.000 101.890 97 LEU P C 1
ATOM 21909 O O . LEU F 1 118 ? -28.698 -87.237 5.356 1.000 100.820 97 LEU P O 1
ATOM 21925 N N . PRO F 1 119 ? -28.850 -88.517 7.191 1.000 105.280 98 PRO P N 1
ATOM 21926 C CA . PRO F 1 119 ? -29.899 -89.355 6.623 1.000 106.520 98 PRO P CA 1
ATOM 21927 C C . PRO F 1 119 ? -31.168 -88.496 6.650 1.000 107.910 98 PRO P C 1
ATOM 21928 O O . PRO F 1 119 ? -31.320 -87.713 7.597 1.000 107.960 98 PRO P O 1
ATOM 21939 N N . LYS F 1 120 ? -32.073 -88.674 5.689 1.000 109.640 99 LYS P N 1
ATOM 21940 C CA . LYS F 1 120 ? -33.264 -87.795 5.490 1.000 110.680 99 LYS P CA 1
ATOM 21941 C C . LYS F 1 120 ? -34.221 -87.842 6.694 1.000 109.750 99 LYS P C 1
ATOM 21942 O O . LYS F 1 120 ? -35.072 -86.937 6.804 1.000 108.340 99 LYS P O 1
ATOM 21961 N N . GLU F 1 121 ? -34.087 -88.851 7.555 1.000 109.690 100 GLU P N 1
ATOM 21962 C CA . GLU F 1 121 ? -34.918 -89.078 8.771 1.000 110.350 100 GLU P CA 1
ATOM 21963 C C . GLU F 1 121 ? -34.859 -87.864 9.706 1.000 108.020 100 GLU P C 1
ATOM 21964 O O . GLU F 1 121 ? -35.900 -87.554 10.316 1.000 107.320 100 GLU P O 1
ATOM 21976 N N . MET F 1 122 ? -33.697 -87.213 9.828 1.000 105.780 101 MET P N 1
ATOM 21977 C CA . MET F 1 122 ? -33.489 -86.120 10.819 1.000 104.590 101 MET P CA 1
ATOM 21978 C C . MET F 1 122 ? -33.720 -84.740 10.195 1.000 102.630 101 MET P C 1
ATOM 21979 O O . MET F 1 122 ? -33.983 -83.792 10.962 1.000 102.000 101 MET P O 1
ATOM 21993 N N . LYS F 1 123 ? -33.625 -84.632 8.870 1.000 100.240 102 LYS P N 1
ATOM 21994 C CA . LYS F 1 123 ? -33.698 -83.335 8.147 1.000 99.150 102 LYS P CA 1
ATOM 21995 C C . LYS F 1 123 ? -35.007 -82.614 8.490 1.000 97.190 102 LYS P C 1
ATOM 21996 O O . LYS F 1 123 ? -36.080 -83.096 8.076 1.000 97.710 102 LYS P O 1
ATOM 22015 N N . GLY F 1 124 ? -34.901 -81.510 9.235 1.000 96.140 103 GLY P N 1
ATOM 22016 C CA . GLY F 1 124 ? -35.992 -80.549 9.491 1.000 96.200 103 GLY P CA 1
ATOM 22017 C C . GLY F 1 124 ? -37.072 -81.103 10.403 1.000 96.540 103 GLY P C 1
ATOM 22018 O O . GLY F 1 124 ? -38.248 -80.751 10.186 1.000 97.420 103 GLY P O 1
ATOM 22022 N N . LYS F 1 125 ? -36.697 -81.920 11.394 1.000 96.270 104 LYS P N 1
ATOM 22023 C CA . LYS F 1 125 ? -37.654 -82.551 12.346 1.000 96.500 104 LYS P CA 1
ATOM 22024 C C . LYS F 1 125 ? -37.528 -81.906 13.736 1.000 94.960 104 LYS P C 1
ATOM 22025 O O . LYS F 1 125 ? -38.482 -82.037 14.518 1.000 95.300 104 LYS P O 1
ATOM 22044 N N . PHE F 1 126 ? -36.426 -81.201 14.017 1.000 93.120 105 PHE P N 1
ATOM 22045 C CA . PHE F 1 126 ? -36.116 -80.619 15.353 1.000 90.450 105 PHE P CA 1
ATOM 22046 C C . PHE F 1 126 ? -36.462 -79.127 15.377 1.000 89.610 105 PHE P C 1
ATOM 22047 O O . PHE F 1 126 ? -35.921 -78.368 14.553 1.000 88.850 105 PHE P O 1
ATOM 22064 N N . ASP F 1 127 ? -37.326 -78.728 16.315 1.000 89.490 106 ASP P N 1
ATOM 22065 C CA . ASP F 1 127 ? -37.768 -77.320 16.516 1.000 89.690 106 ASP P CA 1
ATOM 22066 C C . ASP F 1 127 ? -36.700 -76.558 17.310 1.000 87.530 106 ASP P C 1
ATOM 22067 O O . ASP F 1 127 ? -36.706 -75.310 17.260 1.000 86.960 106 ASP P O 1
ATOM 22076 N N . HIS F 1 128 ? -35.832 -77.284 18.023 1.000 84.040 107 HIS P N 1
ATOM 22077 C CA . HIS F 1 128 ? -34.662 -76.738 18.761 1.000 82.750 107 HIS P CA 1
ATOM 22078 C C . HIS F 1 128 ? -33.465 -77.675 18.602 1.000 79.740 107 HIS P C 1
ATOM 22079 O O . HIS F 1 128 ? -33.654 -78.905 18.655 1.000 77.650 107 HIS P O 1
ATOM 22094 N N . VAL F 1 129 ? -32.283 -77.087 18.424 1.000 78.120 108 VAL P N 1
ATOM 22095 C CA . VAL F 1 129 ? -30.981 -77.803 18.311 1.000 77.210 108 VAL P CA 1
ATOM 22096 C C . VAL F 1 129 ? -30.000 -77.146 19.282 1.000 75.480 108 VAL P C 1
ATOM 22097 O O . VAL F 1 129 ? -29.865 -75.909 19.239 1.000 73.960 108 VAL P O 1
ATOM 22110 N N . PHE F 1 130 ? -29.339 -77.949 20.116 1.000 73.630 109 PHE P N 1
ATOM 22111 C CA . PHE F 1 130 ? -28.321 -77.489 21.092 1.000 71.230 109 PHE P CA 1
ATOM 22112 C C . PHE F 1 130 ? -26.999 -78.196 20.800 1.000 70.460 109 PHE P C 1
ATOM 22113 O O . PHE F 1 130 ? -27.013 -79.315 20.256 1.000 72.010 109 PHE P O 1
ATOM 22130 N N . SER F 1 131 ? -25.895 -77.533 21.142 1.000 69.790 110 SER P N 1
ATOM 22131 C CA . SER F 1 131 ? -24.508 -78.020 20.938 1.000 68.450 110 SER P CA 1
ATOM 22132 C C . SER F 1 131 ? -23.547 -77.122 21.713 1.000 67.110 110 SER P C 1
ATOM 22133 O O . SER F 1 131 ? -23.438 -75.934 21.363 1.000 65.670 110 SER P O 1
ATOM 22141 N N . PHE F 1 132 ? -22.899 -77.675 22.736 1.000 67.170 111 PHE P N 1
ATOM 22142 C CA . PHE F 1 132 ? -21.933 -76.953 23.597 1.000 67.300 111 PHE P CA 1
ATOM 22143 C C . PHE F 1 132 ? -20.593 -77.680 23.554 1.000 68.280 111 PHE P C 1
ATOM 22144 O O . PHE F 1 132 ? -20.583 -78.919 23.695 1.000 68.530 111 PHE P O 1
ATOM 22161 N N . TYR F 1 133 ? -19.508 -76.932 23.347 1.000 69.810 112 TYR P N 1
ATOM 22162 C CA . TYR F 1 133 ? -18.114 -77.449 23.344 1.000 70.050 112 TYR P CA 1
ATOM 22163 C C . TYR F 1 133 ? -17.974 -78.617 22.366 1.000 70.900 112 TYR P C 1
ATOM 22164 O O . TYR F 1 133 ? -17.367 -79.641 22.744 1.000 70.900 112 TYR P O 1
ATOM 22182 N N . THR F 1 134 ? -18.516 -78.485 21.156 1.000 71.370 113 THR P N 1
ATOM 22183 C CA . THR F 1 134 ? -18.463 -79.569 20.140 1.000 71.440 113 THR P CA 1
ATOM 22184 C C . THR F 1 134 ? -17.809 -79.061 18.854 1.000 70.710 113 THR P C 1
ATOM 22185 O O . THR F 1 134 ? -16.799 -79.650 18.439 1.000 69.690 113 THR P O 1
ATOM 22196 N N . LEU F 1 135 ? -18.350 -77.986 18.284 1.000 68.430 114 LEU P N 1
ATOM 22197 C CA . LEU F 1 135 ? -18.053 -77.517 16.902 1.000 66.800 114 LEU P CA 1
ATOM 22198 C C . LEU F 1 135 ? -16.581 -77.118 16.734 1.000 65.940 114 LEU P C 1
ATOM 22199 O O . LEU F 1 135 ? -16.090 -77.184 15.590 1.000 68.260 114 LEU P O 1
ATOM 22215 N N . HIS F 1 136 ? -15.907 -76.711 17.814 1.000 64.890 115 HIS P N 1
ATOM 22216 C CA . HIS F 1 136 ? -14.455 -76.381 17.802 1.000 66.090 115 HIS P CA 1
ATOM 22217 C C . HIS F 1 136 ? -13.638 -77.660 17.567 1.000 67.780 115 HIS P C 1
ATOM 22218 O O . HIS F 1 136 ? -12.401 -77.554 17.455 1.000 68.890 115 HIS P O 1
ATOM 22233 N N . TRP F 1 137 ? -14.309 -78.817 17.494 1.000 70.660 116 TRP P N 1
ATOM 22234 C CA . TRP F 1 137 ? -13.706 -80.151 17.217 1.000 74.050 116 TRP P CA 1
ATOM 22235 C C . TRP F 1 137 ? -13.706 -80.453 15.714 1.000 74.920 116 TRP P C 1
ATOM 22236 O O . TRP F 1 137 ? -12.918 -81.325 15.296 1.000 75.440 116 TRP P O 1
ATOM 22257 N N . ILE F 1 138 ? -14.556 -79.768 14.942 1.000 75.090 117 ILE P N 1
ATOM 22258 C CA . ILE F 1 138 ? -14.897 -80.124 13.531 1.000 75.890 117 ILE P CA 1
ATOM 22259 C C . ILE F 1 138 ? -14.014 -79.322 12.565 1.000 77.390 117 ILE P C 1
ATOM 22260 O O . ILE F 1 138 ? -13.964 -78.082 12.691 1.000 76.340 117 ILE P O 1
ATOM 22276 N N . GLU F 1 139 ? -13.352 -80.024 11.638 1.000 79.530 118 GLU P N 1
ATOM 22277 C CA . GLU F 1 139 ? -12.514 -79.442 10.553 1.000 79.880 118 GLU P CA 1
ATOM 22278 C C . GLU F 1 139 ? -13.427 -78.732 9.547 1.000 78.280 118 GLU P C 1
ATOM 22279 O O . GLU F 1 139 ? -13.238 -77.518 9.332 1.000 76.650 118 GLU P O 1
ATOM 22291 N N . ASN F 1 140 ? -14.372 -79.474 8.959 1.000 78.040 119 ASN P N 1
ATOM 22292 C CA . ASN F 1 140 ? -15.344 -78.963 7.954 1.000 77.760 119 ASN P CA 1
ATOM 22293 C C . ASN F 1 140 ? -16.430 -78.159 8.678 1.000 76.370 119 ASN P C 1
ATOM 22294 O O . ASN F 1 140 ? -17.473 -78.743 9.043 1.000 76.360 119 ASN P O 1
ATOM 22305 N N . GLN F 1 141 ? -16.178 -76.862 8.864 1.000 74.410 120 GLN P N 1
ATOM 22306 C CA . GLN F 1 141 ? -17.056 -75.916 9.605 1.000 73.540 120 GLN P CA 1
ATOM 22307 C C . GLN F 1 141 ? -18.371 -75.710 8.845 1.000 75.490 120 GLN P C 1
ATOM 22308 O O . GLN F 1 141 ? -19.433 -75.701 9.497 1.000 75.510 120 GLN P O 1
ATOM 22322 N N . GLU F 1 142 ? -18.286 -75.552 7.519 1.000 78.130 121 GLU P N 1
ATOM 22323 C CA . GLU F 1 142 ? -19.430 -75.188 6.632 1.000 79.890 121 GLU P CA 1
ATOM 22324 C C . GLU F 1 142 ? -20.438 -76.343 6.594 1.000 78.550 121 GLU P C 1
ATOM 22325 O O . GLU F 1 142 ? -21.644 -76.070 6.738 1.000 76.050 121 GLU P O 1
ATOM 22337 N N . LYS F 1 143 ? -19.957 -77.576 6.414 1.000 79.690 122 LYS P N 1
ATOM 22338 C CA . LYS F 1 143 ? -20.800 -78.802 6.366 1.000 80.870 122 LYS P CA 1
ATOM 22339 C C . LYS F 1 143 ? -21.553 -78.962 7.693 1.000 78.940 122 LYS P C 1
ATOM 22340 O O . LYS F 1 143 ? -22.720 -79.403 7.655 1.000 78.730 122 LYS P O 1
ATOM 22359 N N . ALA F 1 144 ? -20.907 -78.616 8.811 1.000 76.000 123 ALA P N 1
ATOM 22360 C CA . ALA F 1 144 ? -21.439 -78.776 10.187 1.000 74.150 123 ALA P CA 1
ATOM 22361 C C . ALA F 1 144 ? -22.620 -77.827 10.415 1.000 72.310 123 ALA P C 1
ATOM 22362 O O . ALA F 1 144 ? -23.677 -78.300 10.879 1.000 72.440 123 ALA P O 1
ATOM 22369 N N . PHE F 1 145 ? -22.438 -76.540 10.106 1.000 70.060 124 PHE P N 1
ATOM 22370 C CA . PHE F 1 145 ? -23.476 -75.483 10.246 1.000 70.540 124 PHE P CA 1
ATOM 22371 C C . PHE F 1 145 ? -24.606 -75.739 9.243 1.000 70.990 124 PHE P C 1
ATOM 22372 O O . PHE F 1 145 ? -25.784 -75.535 9.607 1.000 70.240 124 PHE P O 1
ATOM 22389 N N . GLN F 1 146 ? -24.256 -76.180 8.029 1.000 72.960 125 GLN P N 1
ATOM 22390 C CA . GLN F 1 146 ? -25.228 -76.538 6.959 1.000 74.770 125 GLN P CA 1
ATOM 22391 C C . GLN F 1 146 ? -26.090 -77.712 7.436 1.000 74.370 125 GLN P C 1
ATOM 22392 O O . GLN F 1 146 ? -27.309 -77.683 7.189 1.000 75.460 125 GLN P O 1
ATOM 22406 N N . ASN F 1 147 ? -25.473 -78.697 8.095 1.000 75.050 126 ASN P N 1
ATOM 22407 C CA . ASN F 1 147 ? -26.169 -79.877 8.676 1.000 76.980 126 ASN P CA 1
ATOM 22408 C C . ASN F 1 147 ? -27.046 -79.425 9.850 1.000 76.310 126 ASN P C 1
ATOM 22409 O O . ASN F 1 147 ? -28.203 -79.882 9.921 1.000 77.510 126 ASN P O 1
ATOM 22420 N N . ILE F 1 148 ? -26.517 -78.565 10.727 1.000 74.590 127 ILE P N 1
ATOM 22421 C CA . ILE F 1 148 ? -27.271 -77.986 11.882 1.000 73.640 127 ILE P CA 1
ATOM 22422 C C . ILE F 1 148 ? -28.532 -77.295 11.345 1.000 74.080 127 ILE P C 1
ATOM 22423 O O . ILE F 1 148 ? -29.612 -77.505 11.933 1.000 73.810 127 ILE P O 1
ATOM 22439 N N . TYR F 1 149 ? -28.392 -76.507 10.274 1.000 75.590 128 TYR P N 1
ATOM 22440 C CA . TYR F 1 149 ? -29.502 -75.788 9.589 1.000 77.750 128 TYR P CA 1
ATOM 22441 C C . TYR F 1 149 ? -30.510 -76.799 9.032 1.000 78.580 128 TYR P C 1
ATOM 22442 O O . TYR F 1 149 ? -31.726 -76.548 9.124 1.000 79.420 128 TYR P O 1
ATOM 22460 N N . ASP F 1 150 ? -30.008 -77.891 8.448 1.000 81.120 129 ASP P N 1
ATOM 22461 C CA . ASP F 1 150 ? -30.829 -78.948 7.798 1.000 84.160 129 ASP P CA 1
ATOM 22462 C C . ASP F 1 150 ? -31.617 -79.722 8.859 1.000 84.420 129 ASP P C 1
ATOM 22463 O O . ASP F 1 150 ? -32.766 -80.106 8.568 1.000 85.700 129 ASP P O 1
ATOM 22472 N N . LEU F 1 151 ? -31.017 -79.949 10.028 1.000 82.840 130 LEU P N 1
ATOM 22473 C CA . LEU F 1 151 ? -31.670 -80.649 11.166 1.000 83.140 130 LEU P CA 1
ATOM 22474 C C . LEU F 1 151 ? -32.848 -79.820 11.678 1.000 82.360 130 LEU P C 1
ATOM 22475 O O . LEU F 1 151 ? -33.881 -80.412 12.044 1.000 81.750 130 LEU P O 1
ATOM 22491 N N . THR F 1 152 ? -32.678 -78.500 11.702 1.000 83.470 131 THR P N 1
ATOM 22492 C CA . THR F 1 152 ? -33.657 -77.530 12.253 1.000 84.560 131 THR P CA 1
ATOM 22493 C C . THR F 1 152 ? -34.964 -77.576 11.461 1.000 85.550 131 THR P C 1
ATOM 22494 O O . THR F 1 152 ? -34.897 -77.669 10.219 1.000 85.660 131 THR P O 1
ATOM 22505 N N . ALA F 1 153 ? -36.099 -77.450 12.152 1.000 87.110 132 ALA P N 1
ATOM 22506 C CA . ALA F 1 153 ? -37.437 -77.362 11.522 1.000 88.380 132 ALA P CA 1
ATOM 22507 C C . ALA F 1 153 ? -37.557 -76.040 10.756 1.000 89.120 132 ALA P C 1
ATOM 22508 O O . ALA F 1 153 ? -36.637 -75.218 10.843 1.000 89.110 132 ALA P O 1
ATOM 22515 N N . ASP F 1 154 ? -38.669 -75.845 10.043 1.000 92.280 133 ASP P N 1
ATOM 22516 C CA . ASP F 1 154 ? -38.895 -74.690 9.131 1.000 95.800 133 ASP P CA 1
ATOM 22517 C C . ASP F 1 154 ? -38.921 -73.378 9.930 1.000 95.350 133 ASP P C 1
ATOM 22518 O O . ASP F 1 154 ? -38.403 -72.371 9.404 1.000 97.120 133 ASP P O 1
ATOM 22527 N N . ASP F 1 155 ? -39.492 -73.385 11.141 1.000 93.200 134 ASP P N 1
ATOM 22528 C CA . ASP F 1 155 ? -39.591 -72.189 12.027 1.000 92.230 134 ASP P CA 1
ATOM 22529 C C . ASP F 1 155 ? -38.934 -72.491 13.381 1.000 88.020 134 ASP P C 1
ATOM 22530 O O . ASP F 1 155 ? -39.390 -71.931 14.399 1.000 85.210 134 ASP P O 1
ATOM 22539 N N . GLY F 1 156 ? -37.888 -73.323 13.385 1.000 85.090 135 GLY P N 1
ATOM 22540 C CA . GLY F 1 156 ? -37.125 -73.687 14.595 1.000 83.150 135 GLY P CA 1
ATOM 22541 C C . GLY F 1 156 ? -36.015 -72.689 14.873 1.000 80.890 135 GLY P C 1
ATOM 22542 O O . GLY F 1 156 ? -35.906 -71.701 14.118 1.000 81.010 135 GLY P O 1
ATOM 22546 N N . GLU F 1 157 ? -35.221 -72.930 15.919 1.000 77.990 136 GLU P N 1
ATOM 22547 C CA . GLU F 1 157 ? -34.043 -72.092 16.273 1.000 76.330 136 GLU P CA 1
ATOM 22548 C C . GLU F 1 157 ? -32.960 -72.977 16.897 1.000 74.690 136 GLU P C 1
ATOM 22549 O O . GLU F 1 157 ? -33.295 -74.079 17.368 1.000 75.840 136 GLU P O 1
ATOM 22561 N N . CYS F 1 158 ? -31.713 -72.500 16.885 1.000 73.310 137 CYS P N 1
ATOM 22562 C CA . CYS F 1 158 ? -30.518 -73.236 17.380 1.000 72.100 137 CYS P CA 1
ATOM 22563 C C . CYS F 1 158 ? -29.776 -72.397 18.426 1.000 69.040 137 CYS P C 1
ATOM 22564 O O . CYS F 1 158 ? -29.823 -71.154 18.338 1.000 65.720 137 CYS P O 1
ATOM 22572 N N . PHE F 1 159 ? -29.138 -73.072 19.386 1.000 66.570 138 PHE P N 1
ATOM 22573 C CA . PHE F 1 159 ? -28.260 -72.473 20.424 1.000 64.840 138 PHE P CA 1
ATOM 22574 C C . PHE F 1 159 ? -26.962 -73.281 20.483 1.000 63.970 138 PHE P C 1
ATOM 22575 O O . PHE F 1 159 ? -27.007 -74.457 20.891 1.000 63.250 138 PHE P O 1
ATOM 22592 N N . LEU F 1 160 ? -25.847 -72.666 20.078 1.000 62.660 139 LEU P N 1
ATOM 22593 C CA . LEU F 1 160 ? -24.522 -73.334 19.990 1.000 63.350 139 LEU P CA 1
ATOM 22594 C C . LEU F 1 160 ? -23.477 -72.481 20.710 1.000 61.880 139 LEU P C 1
ATOM 22595 O O . LEU F 1 160 ? -23.483 -71.250 20.513 1.000 60.880 139 LEU P O 1
ATOM 22611 N N . THR F 1 161 ? -22.605 -73.124 21.492 1.000 61.060 140 THR P N 1
ATOM 22612 C CA . THR F 1 161 ? -21.428 -72.487 22.137 1.000 61.840 140 THR P CA 1
ATOM 22613 C C . THR F 1 161 ? -20.176 -73.100 21.521 1.000 61.840 140 THR P C 1
ATOM 22614 O O . THR F 1 161 ? -20.161 -74.329 21.311 1.000 60.670 140 THR P O 1
ATOM 22625 N N . LEU F 1 162 ? -19.180 -72.269 21.243 1.000 61.880 141 LEU P N 1
ATOM 22626 C CA . LEU F 1 162 ? -17.947 -72.689 20.542 1.000 62.340 141 LEU P CA 1
ATOM 22627 C C . LEU F 1 162 ? -16.748 -72.148 21.297 1.000 60.970 141 LEU P C 1
ATOM 22628 O O . LEU F 1 162 ? -16.825 -71.008 21.779 1.000 63.530 141 LEU P O 1
ATOM 22644 N N . LEU F 1 163 ? -15.670 -72.916 21.354 1.000 59.550 142 LEU P N 1
ATOM 22645 C CA . LEU F 1 163 ? -14.412 -72.402 21.931 1.000 57.920 142 LEU P CA 1
ATOM 22646 C C . LEU F 1 163 ? -13.656 -71.661 20.838 1.000 57.880 142 LEU P C 1
ATOM 22647 O O . LEU F 1 163 ? -13.598 -72.179 19.704 1.000 56.720 142 LEU P O 1
ATOM 22663 N N . ALA F 1 164 ? -13.114 -70.495 21.169 1.000 56.700 143 ALA P N 1
ATOM 22664 C CA . ALA F 1 164 ? -12.178 -69.772 20.289 1.000 54.910 143 ALA P CA 1
ATOM 22665 C C . ALA F 1 164 ? -10.792 -69.925 20.903 1.000 54.510 143 ALA P C 1
ATOM 22666 O O . ALA F 1 164 ? -10.291 -71.064 20.934 1.000 54.040 143 ALA P O 1
ATOM 22673 N N . GLN F 1 165 ? -10.227 -68.841 21.424 1.000 55.550 144 GLN P N 1
ATOM 22674 C CA . GLN F 1 165 ? -8.910 -68.867 22.101 1.000 55.430 144 GLN P CA 1
ATOM 22675 C C . GLN F 1 165 ? -9.067 -69.586 23.446 1.000 55.050 144 GLN P C 1
ATOM 22676 O O . GLN F 1 165 ? -10.034 -69.284 24.165 1.000 52.280 144 GLN P O 1
ATOM 22690 N N . MET F 1 166 ? -8.151 -70.503 23.761 1.000 56.500 145 MET P N 1
ATOM 22691 C CA . MET F 1 166 ? -8.166 -71.295 25.020 1.000 57.280 145 MET P CA 1
ATOM 22692 C C . MET F 1 166 ? -6.733 -71.708 25.345 1.000 57.050 145 MET P C 1
ATOM 22693 O O . MET F 1 166 ? -6.102 -72.400 24.552 1.000 58.070 145 MET P O 1
ATOM 22707 N N . PRO F 1 167 ? -6.161 -71.266 26.491 1.000 58.380 146 PRO P N 1
ATOM 22708 C CA . PRO F 1 167 ? -4.766 -71.568 26.829 1.000 59.370 146 PRO P CA 1
ATOM 22709 C C . PRO F 1 167 ? -4.375 -73.055 26.778 1.000 60.000 146 PRO P C 1
ATOM 22710 O O . PRO F 1 167 ? -3.211 -73.325 26.555 1.000 59.930 146 PRO P O 1
ATOM 22721 N N . VAL F 1 168 ? -5.336 -73.962 26.980 1.000 61.370 147 VAL P N 1
ATOM 22722 C CA . VAL F 1 168 ? -5.132 -75.444 26.921 1.000 63.190 147 VAL P CA 1
ATOM 22723 C C . VAL F 1 168 ? -4.577 -75.829 25.542 1.000 62.810 147 VAL P C 1
ATOM 22724 O O . VAL F 1 168 ? -3.674 -76.683 25.495 1.000 64.290 147 VAL P O 1
ATOM 22737 N N . PHE F 1 169 ? -5.109 -75.244 24.464 1.000 63.310 148 PHE P N 1
ATOM 22738 C CA . PHE F 1 169 ? -4.668 -75.506 23.066 1.000 63.190 148 PHE P CA 1
ATOM 22739 C C . PHE F 1 169 ? -3.177 -75.189 22.935 1.000 65.060 148 PHE P C 1
ATOM 22740 O O . PHE F 1 169 ? -2.408 -76.058 22.476 1.000 67.140 148 PHE P O 1
ATOM 22757 N N . ASN F 1 170 ? -2.800 -73.972 23.337 1.000 65.430 149 ASN P N 1
ATOM 22758 C CA . ASN F 1 170 ? -1.401 -73.463 23.308 1.000 66.470 149 ASN P CA 1
ATOM 22759 C C . ASN F 1 170 ? -0.532 -74.368 24.190 1.000 67.000 149 ASN P C 1
ATOM 22760 O O . ASN F 1 170 ? 0.650 -74.566 23.848 1.000 67.500 149 ASN P O 1
ATOM 22771 N N . LEU F 1 171 ? -1.119 -74.904 25.266 1.000 68.190 150 LEU P N 1
ATOM 22772 C CA . LEU F 1 171 ? -0.482 -75.877 26.196 1.000 69.980 150 LEU P CA 1
ATOM 22773 C C . LEU F 1 171 ? -0.088 -77.135 25.413 1.000 72.070 150 LEU P C 1
ATOM 22774 O O . LEU F 1 171 ? 1.087 -77.541 25.504 1.000 71.910 150 LEU P O 1
ATOM 22790 N N . PHE F 1 172 ? -1.035 -77.706 24.659 1.000 74.110 151 PHE P N 1
ATOM 22791 C CA . PHE F 1 172 ? -0.860 -78.968 23.891 1.000 75.650 151 PHE P CA 1
ATOM 22792 C C . PHE F 1 172 ? -0.219 -78.697 22.523 1.000 75.840 151 PHE P C 1
ATOM 22793 O O . PHE F 1 172 ? 0.054 -79.676 21.806 1.000 79.700 151 PHE P O 1
ATOM 22810 N N . ASP F 1 173 ? 0.007 -77.430 22.162 1.000 76.550 152 ASP P N 1
ATOM 22811 C CA . ASP F 1 173 ? 0.737 -77.053 20.920 1.000 77.300 152 ASP P CA 1
ATOM 22812 C C . ASP F 1 173 ? 2.238 -76.952 21.213 1.000 78.340 152 ASP P C 1
ATOM 22813 O O . ASP F 1 173 ? 3.036 -77.319 20.330 1.000 79.260 152 ASP P O 1
ATOM 22822 N N . ALA F 1 174 ? 2.596 -76.464 22.405 1.000 80.110 153 ALA P N 1
ATOM 22823 C CA . ALA F 1 174 ? 3.983 -76.139 22.819 1.000 82.220 153 ALA P CA 1
ATOM 22824 C C . ALA F 1 174 ? 4.832 -77.409 22.961 1.000 84.820 153 ALA P C 1
ATOM 22825 O O . ALA F 1 174 ? 6.068 -77.295 22.838 1.000 85.440 153 ALA P O 1
ATOM 22832 N N . LEU F 1 175 ? 4.203 -78.563 23.219 1.000 86.420 154 LEU P N 1
ATOM 22833 C CA . LEU F 1 175 ? 4.909 -79.860 23.434 1.000 87.740 154 LEU P CA 1
ATOM 22834 C C . LEU F 1 175 ? 4.848 -80.749 22.182 1.000 90.330 154 LEU P C 1
ATOM 22835 O O . LEU F 1 175 ? 5.501 -81.810 22.204 1.000 93.220 154 LEU P O 1
ATOM 22851 N N . LYS F 1 176 ? 4.111 -80.351 21.136 1.000 92.670 155 LYS P N 1
ATOM 22852 C CA . LYS F 1 176 ? 4.284 -80.921 19.770 1.000 94.440 155 LYS P CA 1
ATOM 22853 C C . LYS F 1 176 ? 5.694 -80.529 19.319 1.000 96.130 155 LYS P C 1
ATOM 22854 O O . LYS F 1 176 ? 6.329 -81.297 18.562 1.000 98.120 155 LYS P O 1
ATOM 22873 N N . HIS F 1 177 ? 6.152 -79.379 19.822 1.000 96.460 156 HIS P N 1
ATOM 22874 C CA . HIS F 1 177 ? 7.493 -78.786 19.581 1.000 97.270 156 HIS P CA 1
ATOM 22875 C C . HIS F 1 177 ? 8.463 -79.254 20.675 1.000 97.350 156 HIS P C 1
ATOM 22876 O O . HIS F 1 177 ? 9.349 -78.451 21.033 1.000 97.050 156 HIS P O 1
ATOM 22891 N N . PHE F 1 191 ? -7.827 -80.845 16.520 1.000 80.160 170 PHE P N 1
ATOM 22892 C CA . PHE F 1 191 ? -8.349 -80.833 17.916 1.000 79.830 170 PHE P CA 1
ATOM 22893 C C . PHE F 1 191 ? -8.334 -79.408 18.496 1.000 76.400 170 PHE P C 1
ATOM 22894 O O . PHE F 1 191 ? -9.199 -79.110 19.345 1.000 75.580 170 PHE P O 1
ATOM 22911 N N . ILE F 1 192 ? -7.380 -78.567 18.076 1.000 72.740 171 ILE P N 1
ATOM 22912 C CA . ILE F 1 192 ? -7.366 -77.095 18.348 1.000 68.760 171 ILE P CA 1
ATOM 22913 C C . ILE F 1 192 ? -8.476 -76.437 17.520 1.000 66.130 171 ILE P C 1
ATOM 22914 O O . ILE F 1 192 ? -8.584 -76.761 16.321 1.000 66.200 171 ILE P O 1
ATOM 22930 N N . SER F 1 193 ? -9.247 -75.537 18.139 1.000 64.190 172 SER P N 1
ATOM 22931 C CA . SER F 1 193 ? -10.345 -74.756 17.506 1.000 62.450 172 SER P CA 1
ATOM 22932 C C . SER F 1 193 ? -9.836 -74.082 16.236 1.000 62.570 172 SER P C 1
ATOM 22933 O O . SER F 1 193 ? -8.742 -73.523 16.229 1.000 64.400 172 SER P O 1
ATOM 22941 N N . PRO F 1 194 ? -10.610 -74.097 15.128 1.000 62.400 173 PRO P N 1
ATOM 22942 C CA . PRO F 1 194 ? -10.251 -73.320 13.943 1.000 62.800 173 PRO P CA 1
ATOM 22943 C C . PRO F 1 194 ? -10.183 -71.809 14.225 1.000 61.570 173 PRO P C 1
ATOM 22944 O O . PRO F 1 194 ? -9.546 -71.115 13.455 1.000 62.700 173 PRO P O 1
ATOM 22955 N N . TYR F 1 195 ? -10.815 -71.347 15.313 1.000 59.650 174 TYR P N 1
ATOM 22956 C CA . TYR F 1 195 ? -11.003 -69.909 15.654 1.000 57.990 174 TYR P CA 1
ATOM 22957 C C . TYR F 1 195 ? -10.053 -69.459 16.774 1.000 56.360 174 TYR P C 1
ATOM 22958 O O . TYR F 1 195 ? -10.195 -68.308 17.227 1.000 56.400 174 TYR P O 1
ATOM 22976 N N . TYR F 1 196 ? -9.097 -70.303 17.179 1.000 56.100 175 TYR P N 1
ATOM 22977 C CA . TYR F 1 196 ? -8.232 -70.088 18.375 1.000 56.910 175 TYR P CA 1
ATOM 22978 C C . TYR F 1 196 ? -7.238 -68.939 18.145 1.000 56.480 175 TYR P C 1
ATOM 22979 O O . TYR F 1 196 ? -6.708 -68.423 19.151 1.000 54.910 175 TYR P O 1
ATOM 22997 N N . GLU F 1 197 ? -6.983 -68.571 16.883 1.000 56.680 176 GLU P N 1
ATOM 22998 C CA . GLU F 1 197 ? -6.072 -67.459 16.485 1.000 57.390 176 GLU P CA 1
ATOM 22999 C C . GLU F 1 197 ? -6.757 -66.500 15.501 1.000 56.690 176 GLU P C 1
ATOM 23000 O O . GLU F 1 197 ? -6.083 -65.560 15.036 1.000 56.640 176 GLU P O 1
ATOM 23012 N N . THR F 1 198 ? -8.036 -66.720 15.191 1.000 55.880 177 THR P N 1
ATOM 23013 C CA . THR F 1 198 ? -8.802 -65.920 14.199 1.000 56.090 177 THR P CA 1
ATOM 23014 C C . THR F 1 198 ? -9.047 -64.518 14.771 1.000 56.030 177 THR P C 1
ATOM 23015 O O . THR F 1 198 ? -9.302 -64.411 15.992 1.000 55.940 177 THR P O 1
ATOM 23026 N N . SER F 1 199 ? -8.949 -63.492 13.919 1.000 55.590 178 SER P N 1
ATOM 23027 C CA . SER F 1 199 ? -9.359 -62.092 14.212 1.000 56.350 178 SER P CA 1
ATOM 23028 C C . SER F 1 199 ? -10.856 -61.944 13.924 1.000 57.140 178 SER P C 1
ATOM 23029 O O . SER F 1 199 ? -11.283 -62.349 12.826 1.000 57.500 178 SER P O 1
ATOM 23037 N N . ASP F 1 200 ? -11.613 -61.392 14.877 1.000 57.530 179 ASP P N 1
ATOM 23038 C CA . ASP F 1 200 ? -13.077 -61.164 14.753 1.000 56.350 179 ASP P CA 1
ATOM 23039 C C . ASP F 1 200 ? -13.759 -62.481 14.389 1.000 55.740 179 ASP P C 1
ATOM 23040 O O . ASP F 1 200 ? -14.447 -62.561 13.373 1.000 57.710 179 ASP P O 1
ATOM 23049 N N . PRO F 1 201 ? -13.581 -63.561 15.187 1.000 54.920 180 PRO P N 1
ATOM 23050 C CA . PRO F 1 201 ? -14.221 -64.846 14.898 1.000 54.390 180 PRO P CA 1
ATOM 23051 C C . PRO F 1 201 ? -15.753 -64.745 14.845 1.000 54.800 180 PRO P C 1
ATOM 23052 O O . PRO F 1 201 ? -16.349 -65.455 14.056 1.000 55.790 180 PRO P O 1
ATOM 23063 N N . ASP F 1 202 ? -16.336 -63.871 15.675 1.000 54.720 181 ASP P N 1
ATOM 23064 C CA . ASP F 1 202 ? -17.793 -63.565 15.703 1.000 55.270 181 ASP P CA 1
ATOM 23065 C C . ASP F 1 202 ? -18.264 -63.161 14.300 1.000 55.570 181 ASP P C 1
ATOM 23066 O O . ASP F 1 202 ? -19.323 -63.660 13.874 1.000 53.630 181 ASP P O 1
ATOM 23075 N N . VAL F 1 203 ? -17.499 -62.306 13.611 1.000 56.760 182 VAL P N 1
ATOM 23076 C CA . VAL F 1 203 ? -17.855 -61.758 12.267 1.000 57.870 182 VAL P CA 1
ATOM 23077 C C . VAL F 1 203 ? -17.769 -62.888 11.234 1.000 57.890 182 VAL P C 1
ATOM 23078 O O . VAL F 1 203 ? -18.697 -63.005 10.412 1.000 58.130 182 VAL P O 1
ATOM 23091 N N . VAL F 1 204 ? -16.698 -63.686 11.289 1.000 57.540 183 VAL P N 1
ATOM 23092 C CA . VAL F 1 204 ? -16.434 -64.824 10.356 1.000 58.560 183 VAL P CA 1
ATOM 23093 C C . VAL F 1 204 ? -17.586 -65.832 10.462 1.000 57.940 183 VAL P C 1
ATOM 23094 O O . VAL F 1 204 ? -18.137 -66.210 9.414 1.000 58.940 183 VAL P O 1
ATOM 23107 N N . ILE F 1 205 ? -17.916 -66.255 11.685 1.000 58.910 184 ILE P N 1
ATOM 23108 C CA . ILE F 1 205 ? -18.943 -67.302 11.972 1.000 59.620 184 ILE P CA 1
ATOM 23109 C C . ILE F 1 205 ? -20.319 -66.773 11.565 1.000 61.260 184 ILE P C 1
ATOM 23110 O O . ILE F 1 205 ? -21.090 -67.540 10.952 1.000 61.360 184 ILE P O 1
ATOM 23126 N N . GLU F 1 206 ? -20.599 -65.509 11.881 1.000 62.050 185 GLU P N 1
ATOM 23127 C CA . GLU F 1 206 ? -21.873 -64.831 11.533 1.000 63.560 185 GLU P CA 1
ATOM 23128 C C . GLU F 1 206 ? -22.061 -64.886 10.013 1.000 63.460 185 GLU P C 1
ATOM 23129 O O . GLU F 1 206 ? -23.168 -65.258 9.569 1.000 62.690 185 GLU P O 1
ATOM 23141 N N . LEU F 1 207 ? -21.018 -64.542 9.252 1.000 62.790 186 LEU P N 1
ATOM 23142 C CA . LEU F 1 207 ? -21.056 -64.582 7.765 1.000 62.830 186 LEU P CA 1
ATOM 23143 C C . LEU F 1 207 ? -21.370 -66.005 7.304 1.000 63.680 186 LEU P C 1
ATOM 23144 O O . LEU F 1 207 ? -22.144 -66.162 6.340 1.000 62.990 186 LEU P O 1
ATOM 23160 N N . LEU F 1 208 ? -20.784 -66.993 7.980 1.000 64.750 187 LEU P N 1
ATOM 23161 C CA . LEU F 1 208 ? -20.968 -68.432 7.662 1.000 66.140 187 LEU P CA 1
ATOM 23162 C C . LEU F 1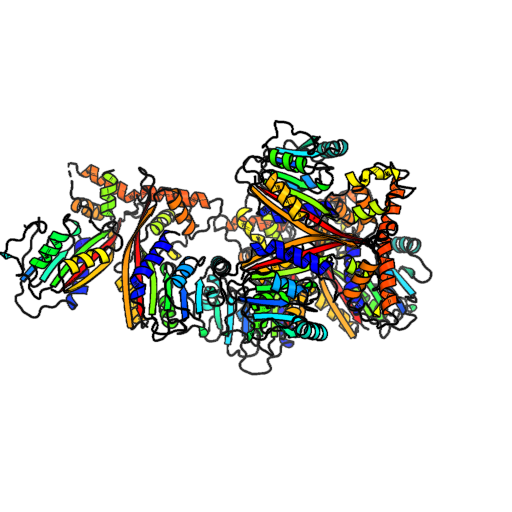 208 ? -22.428 -68.835 7.913 1.000 66.010 187 LEU P C 1
ATOM 23163 O O . LEU F 1 208 ? -22.968 -69.573 7.083 1.000 67.900 187 LEU P O 1
ATOM 23179 N N . LEU F 1 209 ? -23.052 -68.358 8.992 1.000 66.610 188 LEU P N 1
ATOM 23180 C CA . LEU F 1 209 ? -24.456 -68.725 9.338 1.000 67.180 188 LEU P CA 1
ATOM 23181 C C . LEU F 1 209 ? -25.463 -68.048 8.398 1.000 68.360 188 LEU P C 1
ATOM 23182 O O . LEU F 1 209 ? -26.427 -68.726 7.994 1.000 68.520 188 LEU P O 1
ATOM 23198 N N . LYS F 1 210 ? -25.265 -66.767 8.079 1.000 70.140 189 LYS P N 1
ATOM 23199 C CA . LYS F 1 210 ? -26.156 -65.990 7.169 1.000 72.830 189 LYS P CA 1
ATOM 23200 C C . LYS F 1 210 ? -26.108 -66.607 5.765 1.000 75.130 189 LYS P C 1
ATOM 23201 O O . LYS F 1 210 ? -27.150 -66.616 5.076 1.000 76.130 189 LYS P O 1
ATOM 23220 N N . ARG F 1 211 ? -24.932 -67.104 5.381 1.000 74.440 190 ARG P N 1
ATOM 23221 C CA . ARG F 1 211 ? -24.662 -67.807 4.099 1.000 74.840 190 ARG P CA 1
ATOM 23222 C C . ARG F 1 211 ? -25.404 -69.144 4.071 1.000 75.090 190 ARG P C 1
ATOM 23223 O O . ARG F 1 211 ? -25.931 -69.510 3.000 1.000 76.030 190 ARG P O 1
ATOM 23244 N N . VAL F 1 212 ? -25.413 -69.847 5.206 1.000 74.080 191 VAL P N 1
ATOM 23245 C CA . VAL F 1 212 ? -26.054 -71.185 5.381 1.000 73.910 191 VAL P CA 1
ATOM 23246 C C . VAL F 1 212 ? -27.577 -71.028 5.247 1.000 72.680 191 VAL P C 1
ATOM 23247 O O . VAL F 1 212 ? -28.239 -72.025 4.894 1.000 70.940 191 VAL P O 1
ATOM 23260 N N . GLY F 1 213 ? -28.103 -69.823 5.506 1.000 73.110 192 GLY P N 1
ATOM 23261 C CA . GLY F 1 213 ? -29.478 -69.419 5.147 1.000 73.340 192 GLY P CA 1
ATOM 23262 C C . GLY F 1 213 ? -30.330 -69.009 6.338 1.000 73.660 192 GLY P C 1
ATOM 23263 O O . GLY F 1 213 ? -31.549 -68.848 6.139 1.000 74.930 192 GLY P O 1
ATOM 23267 N N . PHE F 1 214 ? -29.739 -68.850 7.528 1.000 74.190 193 PHE P N 1
ATOM 23268 C CA . PHE F 1 214 ? -30.451 -68.424 8.766 1.000 73.590 193 PHE P CA 1
ATOM 23269 C C . PHE F 1 214 ? -30.891 -66.964 8.619 1.000 73.560 193 PHE P C 1
ATOM 23270 O O . PHE F 1 214 ? -30.087 -66.139 8.147 1.000 73.410 193 PHE P O 1
ATOM 23287 N N . ARG F 1 215 ? -32.127 -66.663 9.024 1.000 76.550 194 ARG P N 1
ATOM 23288 C CA . ARG F 1 215 ? -32.725 -65.305 8.900 1.000 77.930 194 ARG P CA 1
ATOM 23289 C C . ARG F 1 215 ? -32.297 -64.439 10.090 1.000 76.460 194 ARG P C 1
ATOM 23290 O O . ARG F 1 215 ? -31.807 -63.320 9.841 1.000 78.230 194 ARG P O 1
ATOM 23311 N N . TYR F 1 216 ? -32.478 -64.923 11.322 1.000 74.160 195 TYR P N 1
ATOM 23312 C CA . TYR F 1 216 ? -31.906 -64.294 12.544 1.000 71.630 195 TYR P CA 1
ATOM 23313 C C . TYR F 1 216 ? -30.577 -64.980 12.872 1.000 69.300 195 TYR P C 1
ATOM 23314 O O . TYR F 1 216 ? -30.512 -66.222 12.805 1.000 67.400 195 TYR P O 1
ATOM 23332 N N . VAL F 1 217 ? -29.554 -64.187 13.206 1.000 69.010 196 VAL P N 1
ATOM 23333 C CA . VAL F 1 217 ? -28.209 -64.688 13.621 1.000 68.350 196 VAL P CA 1
ATOM 23334 C C . VAL F 1 217 ? -27.602 -63.712 14.635 1.000 65.260 196 VAL P C 1
ATOM 23335 O O . VAL F 1 217 ? -27.302 -62.564 14.257 1.000 63.960 196 VAL P O 1
ATOM 23348 N N . ASP F 1 218 ? -27.452 -64.166 15.881 1.000 63.440 197 ASP P N 1
ATOM 23349 C CA . ASP F 1 218 ? -26.761 -63.436 16.975 1.000 61.950 197 ASP P CA 1
ATOM 23350 C C . ASP F 1 218 ? -25.539 -64.260 17.387 1.000 59.580 197 ASP P C 1
ATOM 23351 O O . ASP F 1 218 ? -25.727 -65.389 17.874 1.000 60.670 197 ASP P O 1
ATOM 23360 N N . VAL F 1 219 ? -24.340 -63.714 17.177 1.000 57.220 198 VAL P N 1
ATOM 23361 C CA . VAL F 1 219 ? -23.042 -64.372 17.509 1.000 57.160 198 VAL P CA 1
ATOM 23362 C C . VAL F 1 219 ? -22.244 -63.426 18.406 1.000 55.910 198 VAL P C 1
ATOM 23363 O O . VAL F 1 219 ? -21.881 -62.330 17.936 1.000 54.890 198 VAL P O 1
ATOM 23376 N N . ARG F 1 220 ? -21.990 -63.847 19.646 1.000 55.670 199 ARG P N 1
ATOM 23377 C CA . ARG F 1 220 ? -21.140 -63.116 20.618 1.000 54.660 199 ARG P CA 1
ATOM 23378 C C . ARG F 1 220 ? -19.879 -63.934 20.864 1.000 53.970 199 ARG P C 1
ATOM 23379 O O . ARG F 1 220 ? -19.963 -65.173 20.832 1.000 52.330 199 ARG P O 1
ATOM 23400 N N . CYS F 1 221 ? -18.762 -63.246 21.085 1.000 55.190 200 CYS P N 1
ATOM 23401 C CA . CYS F 1 221 ? -17.533 -63.811 21.690 1.000 56.160 200 CYS P CA 1
ATOM 23402 C C . CYS F 1 221 ? -17.526 -63.421 23.171 1.000 55.730 200 CYS P C 1
ATOM 23403 O O . CYS F 1 221 ? -17.412 -62.217 23.462 1.000 57.130 200 CYS P O 1
ATOM 23411 N N . ARG F 1 222 ? -17.708 -64.400 24.060 1.000 55.060 201 ARG P N 1
ATOM 23412 C CA . ARG F 1 222 ? -17.777 -64.185 25.530 1.000 53.330 201 ARG P CA 1
ATOM 23413 C C . ARG F 1 222 ? -16.430 -64.555 26.154 1.000 51.810 201 ARG P C 1
ATOM 23414 O O . ARG F 1 222 ? -16.069 -65.747 26.114 1.000 52.250 201 ARG P O 1
ATOM 23435 N N . GLN F 1 223 ? -15.715 -63.562 26.695 1.000 50.640 202 GLN P N 1
ATOM 23436 C CA . GLN F 1 223 ? -14.509 -63.786 27.532 1.000 49.310 202 GLN P CA 1
ATOM 23437 C C . GLN F 1 223 ? -14.962 -64.495 28.812 1.000 50.350 202 GLN P C 1
ATOM 23438 O O . GLN F 1 223 ? -15.980 -64.066 29.396 1.000 49.600 202 GLN P O 1
ATOM 23452 N N . LYS F 1 224 ? -14.244 -65.548 29.205 1.000 51.730 203 LYS P N 1
ATOM 23453 C CA . LYS F 1 224 ? -14.551 -66.372 30.403 1.000 52.120 203 LYS P CA 1
ATOM 23454 C C . LYS F 1 224 ? -13.294 -66.519 31.260 1.000 52.790 203 LYS P C 1
ATOM 23455 O O . LYS F 1 224 ? -12.188 -66.538 30.695 1.000 51.580 203 LYS P O 1
ATOM 23474 N N . LYS F 1 225 ? -13.487 -66.607 32.577 1.000 55.120 204 LYS P N 1
ATOM 23475 C CA . LYS F 1 225 ? -12.454 -67.008 33.566 1.000 57.330 204 LYS P CA 1
ATOM 23476 C C . LYS F 1 225 ? -12.948 -68.258 34.297 1.000 57.740 204 LYS P C 1
ATOM 23477 O O . LYS F 1 225 ? -14.130 -68.279 34.686 1.000 57.180 204 LYS P O 1
ATOM 23496 N N . PHE F 1 226 ? -12.075 -69.252 34.472 1.000 58.030 205 PHE P N 1
ATOM 23497 C CA . PHE F 1 226 ? -12.299 -70.413 35.372 1.000 58.930 205 PHE P CA 1
ATOM 23498 C C . PHE F 1 226 ? -11.023 -70.673 36.170 1.000 59.620 205 PHE P C 1
ATOM 23499 O O . PHE F 1 226 ? -9.945 -70.813 35.560 1.000 58.860 205 PHE P O 1
ATOM 23516 N N . GLU F 1 227 ? -11.160 -70.743 37.496 1.000 63.030 206 GLU P N 1
ATOM 23517 C CA . GLU F 1 227 ? -10.025 -70.846 38.451 1.000 66.380 206 GLU P CA 1
ATOM 23518 C C . GLU F 1 227 ? -9.977 -72.264 39.024 1.000 67.690 206 GLU P C 1
ATOM 23519 O O . GLU F 1 227 ? -11.052 -72.831 39.313 1.000 65.950 206 GLU P O 1
ATOM 23531 N N . PHE F 1 228 ? -8.764 -72.804 39.160 1.000 69.180 207 PHE P N 1
ATOM 23532 C CA . PHE F 1 228 ? -8.454 -74.065 39.880 1.000 70.030 207 PHE P CA 1
ATOM 23533 C C . PHE F 1 228 ? -7.643 -73.704 41.127 1.000 70.540 207 PHE P C 1
ATOM 23534 O O . PHE F 1 228 ? -6.570 -73.081 40.990 1.000 70.090 207 PHE P O 1
ATOM 23551 N N . TYR F 1 229 ? -8.163 -74.061 42.304 1.000 71.580 208 TYR P N 1
ATOM 23552 C CA . TYR F 1 229 ? -7.620 -73.669 43.632 1.000 72.980 208 TYR P CA 1
ATOM 23553 C C . TYR F 1 229 ? -6.596 -74.709 44.104 1.000 75.950 208 TYR P C 1
ATOM 23554 O O . TYR F 1 229 ? -5.884 -74.439 45.091 1.000 79.000 208 TYR P O 1
ATOM 23572 N N . ASP F 1 230 ? -6.525 -75.850 43.409 1.000 78.520 209 ASP P N 1
ATOM 23573 C CA . ASP F 1 230 ? -5.487 -76.901 43.596 1.000 81.090 209 ASP P CA 1
ATOM 23574 C C . ASP F 1 230 ? -5.006 -77.379 42.220 1.000 82.410 209 ASP P C 1
ATOM 23575 O O . ASP F 1 230 ? -5.813 -77.350 41.270 1.000 82.670 209 ASP P O 1
ATOM 23584 N N . LEU F 1 231 ? -3.741 -77.807 42.133 1.000 83.120 210 LEU P N 1
ATOM 23585 C CA . LEU F 1 231 ? -3.105 -78.345 40.894 1.000 82.700 210 LEU P CA 1
ATOM 23586 C C . LEU F 1 231 ? -3.782 -79.659 40.484 1.000 83.470 210 LEU P C 1
ATOM 23587 O O . LEU F 1 231 ? -3.812 -79.946 39.273 1.000 84.930 210 LEU P O 1
ATOM 23603 N N . LYS F 1 232 ? -4.289 -80.426 41.455 1.000 86.540 211 LYS P N 1
ATOM 23604 C CA . LYS F 1 232 ? -4.920 -81.758 41.238 1.000 87.690 211 LYS P CA 1
ATOM 23605 C C . LYS F 1 232 ? -6.142 -81.606 40.323 1.000 85.010 211 LYS P C 1
ATOM 23606 O O . LYS F 1 232 ? -6.275 -82.413 39.382 1.000 84.920 211 LYS P O 1
ATOM 23625 N N . SER F 1 233 ? -6.994 -80.612 40.595 1.000 82.800 212 SER P N 1
ATOM 23626 C CA . SER F 1 233 ? -8.242 -80.319 39.837 1.000 82.470 212 SER P CA 1
ATOM 23627 C C . SER F 1 233 ? -7.903 -79.898 38.401 1.000 81.230 212 SER P C 1
ATOM 23628 O O . SER F 1 233 ? -8.662 -80.268 37.482 1.000 81.320 212 SER P O 1
ATOM 23636 N N . PHE F 1 234 ? -6.809 -79.150 38.222 1.000 78.770 213 PHE P N 1
ATOM 23637 C CA . PHE F 1 234 ? -6.301 -78.691 36.901 1.000 78.070 213 PHE P CA 1
ATOM 23638 C C . PHE F 1 234 ? -5.775 -79.891 36.102 1.000 79.490 213 PHE P C 1
ATOM 23639 O O . PHE F 1 234 ? -6.032 -79.948 34.883 1.000 78.380 213 PHE P O 1
ATOM 23656 N N . ARG F 1 235 ? -5.061 -80.808 36.765 1.000 82.220 214 ARG P N 1
ATOM 23657 C CA . ARG F 1 235 ? -4.539 -82.068 36.161 1.000 85.110 214 ARG P CA 1
ATOM 23658 C C . ARG F 1 235 ? -5.705 -82.920 35.656 1.000 84.200 214 ARG P C 1
ATOM 23659 O O . ARG F 1 235 ? -5.596 -83.470 34.544 1.000 86.120 214 ARG P O 1
ATOM 23680 N N . ASN F 1 236 ? -6.761 -83.039 36.465 1.000 84.210 215 ASN P 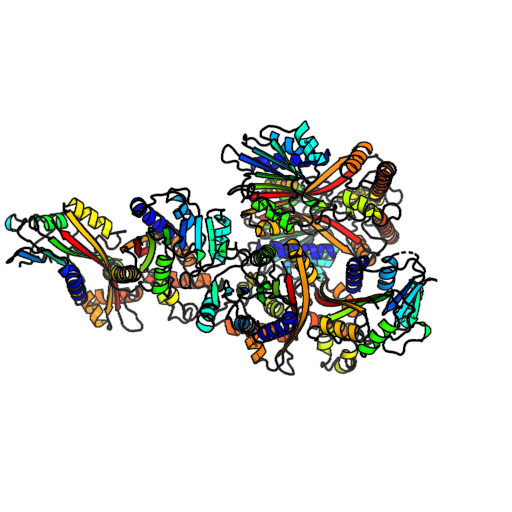N 1
ATOM 23681 C CA . ASN F 1 236 ? -7.985 -83.816 36.134 1.000 85.640 215 ASN P CA 1
ATOM 23682 C C . ASN F 1 236 ? -8.512 -83.364 34.766 1.000 84.480 215 ASN P C 1
ATOM 23683 O O . ASN F 1 236 ? -8.713 -84.243 33.902 1.000 83.750 215 ASN P O 1
ATOM 23694 N N . LEU F 1 237 ? -8.710 -82.054 34.574 1.000 82.590 216 LEU P N 1
ATOM 23695 C CA . LEU F 1 237 ? -9.156 -81.471 33.276 1.000 80.780 216 LEU P CA 1
ATOM 23696 C C . LEU F 1 237 ? -8.179 -81.882 32.169 1.000 80.580 216 LEU P C 1
ATOM 23697 O O . LEU F 1 237 ? -8.645 -82.425 31.150 1.000 82.660 216 LEU P O 1
ATOM 23713 N N . LEU F 1 238 ? -6.883 -81.614 32.364 1.000 80.830 217 LEU P N 1
ATOM 23714 C CA . LEU F 1 238 ? -5.812 -81.892 31.365 1.000 83.610 217 LEU P CA 1
ATOM 23715 C C . LEU F 1 238 ? -5.834 -83.379 30.981 1.000 86.780 217 LEU P C 1
ATOM 23716 O O . LEU F 1 238 ? -5.774 -83.665 29.771 1.000 86.480 217 LEU P O 1
ATOM 23732 N N . GLU F 1 239 ? -5.929 -84.280 31.966 1.000 89.810 218 GLU P N 1
ATOM 23733 C CA . GLU F 1 239 ? -5.996 -85.755 31.748 1.000 91.370 218 GLU P CA 1
ATOM 23734 C C . GLU F 1 239 ? -7.215 -86.106 30.885 1.000 91.100 218 GLU P C 1
ATOM 23735 O O . GLU F 1 239 ? -7.100 -87.037 30.064 1.000 92.560 218 GLU P O 1
ATOM 23747 N N . ALA F 1 240 ? -8.328 -85.388 31.060 1.000 89.920 219 ALA P N 1
ATOM 23748 C CA . ALA F 1 240 ? -9.615 -85.639 30.367 1.000 89.120 219 ALA P CA 1
ATOM 23749 C C . ALA F 1 240 ? -9.572 -85.063 28.950 1.000 89.540 219 ALA P C 1
ATOM 23750 O O . ALA F 1 240 ? -9.538 -85.863 27.990 1.000 89.670 219 ALA P O 1
ATOM 23757 N N . VAL F 1 241 ? -9.559 -83.731 28.835 1.000 88.430 220 VAL P N 1
ATOM 23758 C CA . VAL F 1 241 ? -9.714 -83.003 27.540 1.000 85.690 220 VAL P CA 1
ATOM 23759 C C . VAL F 1 241 ? -8.576 -83.389 26.602 1.000 85.960 220 VAL P C 1
ATOM 23760 O O . VAL F 1 241 ? -8.739 -83.190 25.381 1.000 86.420 220 VAL P O 1
ATOM 23773 N N . SER F 1 242 ? -7.465 -83.895 27.142 1.000 86.510 221 SER P N 1
ATOM 23774 C CA . SER F 1 242 ? -6.365 -84.413 26.291 1.000 88.620 221 SER P CA 1
ATOM 23775 C C . SER F 1 242 ? -7.002 -85.343 25.264 1.000 90.640 221 SER P C 1
ATOM 23776 O O . SER F 1 242 ? -7.710 -86.278 25.634 1.000 92.110 221 SER P O 1
ATOM 23784 N N . PRO F 1 243 ? -6.796 -85.106 23.950 1.000 92.960 222 PRO P N 1
ATOM 23785 C CA . PRO F 1 243 ? -7.408 -85.911 22.896 1.000 94.320 222 PRO P CA 1
ATOM 23786 C C . PRO F 1 243 ? -6.440 -87.000 22.415 1.000 96.640 222 PRO P C 1
ATOM 23787 O O . PRO F 1 243 ? -6.650 -87.551 21.344 1.000 96.570 222 PRO P O 1
ATOM 23798 N N . PHE F 1 244 ? -5.402 -87.258 23.217 1.000 98.180 223 PHE P N 1
ATOM 23799 C CA . PHE F 1 244 ? -4.256 -88.145 22.887 1.000 100.200 223 PHE P CA 1
ATOM 23800 C C . PHE F 1 244 ? -4.340 -89.426 23.727 1.000 100.970 223 PHE P C 1
ATOM 23801 O O . PHE F 1 244 ? -5.065 -89.410 24.744 1.000 104.170 223 PHE P O 1
ATOM 23818 N N . LEU F 1 250 ? 1.713 -95.280 29.732 1.000 37.790 229 LEU P N 1
ATOM 23819 C CA . LEU F 1 250 ? 2.398 -94.237 30.553 1.000 38.790 229 LEU P CA 1
ATOM 23820 C C . LEU F 1 250 ? 2.188 -92.860 29.914 1.000 45.280 229 LEU P C 1
ATOM 23821 O O . LEU F 1 250 ? 3.180 -92.228 29.457 1.000 45.810 229 LEU P O 1
ATOM 23837 N N . GLN F 1 251 ? 0.943 -92.400 29.895 1.000 94.920 230 GLN P N 1
ATOM 23838 C CA . GLN F 1 251 ? 0.617 -91.015 29.487 1.000 90.710 230 GLN P CA 1
ATOM 23839 C C . GLN F 1 251 ? 0.862 -90.136 30.716 1.000 89.890 230 GLN P C 1
ATOM 23840 O O . GLN F 1 251 ? 0.544 -88.932 30.674 1.000 93.730 230 GLN P O 1
ATOM 23854 N N . GLU F 1 252 ? 1.433 -90.729 31.769 1.000 99.110 231 GLU P N 1
ATOM 23855 C CA . GLU F 1 252 ? 1.736 -90.014 33.033 1.000 104.770 231 GLU P CA 1
ATOM 23856 C C . GLU F 1 252 ? 2.871 -89.017 32.783 1.000 107.110 231 GLU P C 1
ATOM 23857 O O . GLU F 1 252 ? 2.748 -87.856 33.226 1.000 108.930 231 GLU P O 1
ATOM 23869 N N . GLU F 1 253 ? 3.931 -89.466 32.107 1.000 109.230 232 GLU P N 1
ATOM 23870 C CA . GLU F 1 253 ? 5.149 -88.657 31.835 1.000 109.110 232 GLU P CA 1
ATOM 23871 C C . GLU F 1 253 ? 4.792 -87.477 30.925 1.000 107.330 232 GLU P C 1
ATOM 23872 O O . GLU F 1 253 ? 5.367 -86.387 31.130 1.000 108.700 232 GLU P O 1
ATOM 23884 N N . LEU F 1 254 ? 3.896 -87.684 29.955 1.000 103.830 233 LEU P N 1
ATOM 23885 C CA . LEU F 1 254 ? 3.499 -86.622 28.992 1.000 102.110 233 LEU P CA 1
ATOM 23886 C C . LEU F 1 254 ? 2.861 -85.457 29.748 1.000 99.940 233 LEU P C 1
ATOM 23887 O O . LEU F 1 254 ? 3.267 -84.301 29.507 1.000 97.900 233 LEU P O 1
ATOM 23903 N N . ILE F 1 255 ? 1.904 -85.760 30.624 1.000 98.540 234 ILE P N 1
ATOM 23904 C CA . ILE F 1 255 ? 1.148 -84.734 31.399 1.000 96.790 234 ILE P CA 1
ATOM 23905 C C . ILE F 1 255 ? 2.141 -83.935 32.241 1.000 97.360 234 ILE P C 1
ATOM 23906 O O . ILE F 1 255 ? 2.015 -82.696 32.300 1.000 98.960 234 ILE P O 1
ATOM 23922 N N . ASP F 1 256 ? 3.092 -84.634 32.862 1.000 96.690 235 ASP P N 1
ATOM 23923 C CA . ASP F 1 256 ? 4.075 -84.033 33.801 1.000 97.080 235 ASP P CA 1
ATOM 23924 C C . ASP F 1 256 ? 4.773 -82.870 33.092 1.000 95.730 235 ASP P C 1
ATOM 23925 O O . ASP F 1 256 ? 4.963 -81.807 33.720 1.000 94.770 235 ASP P O 1
ATOM 23934 N N . ASP F 1 257 ? 5.116 -83.086 31.819 1.000 94.980 236 ASP P N 1
ATOM 23935 C CA . ASP F 1 257 ? 5.831 -82.126 30.937 1.000 94.500 236 ASP P CA 1
ATOM 23936 C C . ASP F 1 257 ? 4.882 -80.988 30.536 1.000 91.490 236 ASP P C 1
ATOM 23937 O O . ASP F 1 257 ? 5.367 -79.845 30.416 1.000 91.410 236 ASP P O 1
ATOM 23946 N N . VAL F 1 258 ? 3.592 -81.287 30.327 1.000 88.350 237 VAL P N 1
ATOM 23947 C CA . VAL F 1 258 ? 2.517 -80.267 30.108 1.000 87.400 237 VAL P CA 1
ATOM 23948 C C . VAL F 1 258 ? 2.463 -79.351 31.334 1.000 86.770 237 VAL P C 1
ATOM 23949 O O . VAL F 1 258 ? 2.599 -78.124 31.171 1.000 87.510 237 VAL P O 1
ATOM 23962 N N . MET F 1 259 ? 2.238 -79.944 32.509 1.000 85.780 238 MET P N 1
ATOM 23963 C CA . MET F 1 259 ? 2.091 -79.230 33.807 1.000 85.300 238 MET P CA 1
ATOM 23964 C C . MET F 1 259 ? 3.279 -78.288 34.028 1.000 86.310 238 MET P C 1
ATOM 23965 O O . MET F 1 259 ? 3.071 -77.209 34.615 1.000 87.620 238 MET P O 1
ATOM 23979 N N . GLU F 1 260 ? 4.473 -78.685 33.578 1.000 87.020 239 GLU P N 1
ATOM 23980 C CA . GLU F 1 260 ? 5.710 -77.863 33.681 1.000 87.490 239 GLU P CA 1
ATOM 23981 C C . GLU F 1 260 ? 5.682 -76.772 32.602 1.000 86.880 239 GLU P C 1
ATOM 23982 O O . GLU F 1 260 ? 6.212 -75.673 32.865 1.000 87.750 239 GLU P O 1
ATOM 23994 N N . VAL F 1 261 ? 5.096 -77.070 31.436 1.000 83.320 240 VAL P N 1
ATOM 23995 C CA . VAL F 1 261 ? 4.843 -76.085 30.338 1.000 81.400 240 VAL P CA 1
ATOM 23996 C C . VAL F 1 261 ? 3.801 -75.066 30.822 1.000 79.570 240 VAL P C 1
ATOM 23997 O O . VAL F 1 261 ? 3.947 -73.876 30.483 1.000 79.100 240 VAL P O 1
ATOM 24010 N N . ALA F 1 262 ? 2.803 -75.515 31.593 1.000 78.150 241 ALA P N 1
ATOM 24011 C CA . ALA F 1 262 ? 1.728 -74.671 32.173 1.000 78.470 241 ALA P CA 1
ATOM 24012 C C . ALA F 1 262 ? 2.315 -73.689 33.195 1.000 78.110 241 ALA P C 1
ATOM 24013 O O . ALA F 1 262 ? 1.721 -72.607 33.376 1.000 75.160 241 ALA P O 1
ATOM 24020 N N . LYS F 1 263 ? 3.429 -74.062 33.835 1.000 79.460 242 LYS P N 1
ATOM 24021 C CA . LYS F 1 263 ? 4.172 -73.221 34.814 1.000 80.110 242 LYS P CA 1
ATOM 24022 C C . LYS F 1 263 ? 4.968 -72.141 34.071 1.000 78.280 242 LYS P C 1
ATOM 24023 O O . LYS F 1 263 ? 4.988 -70.995 34.557 1.000 79.980 242 LYS P O 1
ATOM 24042 N N . GLU F 1 264 ? 5.596 -72.494 32.945 1.000 77.980 243 GLU P N 1
ATOM 24043 C CA . GLU F 1 264 ? 6.356 -71.545 32.084 1.000 78.080 243 GLU P CA 1
ATOM 24044 C C . GLU F 1 264 ? 5.393 -70.510 31.490 1.000 76.400 243 GLU P C 1
ATOM 24045 O O . GLU F 1 264 ? 5.804 -69.342 31.341 1.000 75.500 243 GLU P O 1
ATOM 24057 N N . MET F 1 265 ? 4.164 -70.932 31.173 1.000 74.380 244 MET P N 1
ATOM 24058 C CA . MET F 1 265 ? 3.125 -70.099 30.508 1.000 73.380 244 MET P CA 1
ATOM 24059 C C . MET F 1 265 ? 2.321 -69.296 31.531 1.000 71.550 244 MET P C 1
ATOM 24060 O O . MET F 1 265 ? 1.454 -68.513 31.092 1.000 70.330 244 MET P O 1
ATOM 24074 N N . ARG F 1 266 ? 2.566 -69.498 32.829 1.000 70.580 245 ARG P N 1
ATOM 24075 C CA . ARG F 1 266 ? 1.932 -68.693 33.905 1.000 69.450 245 ARG P CA 1
ATOM 24076 C C . ARG F 1 266 ? 0.435 -68.990 33.977 1.000 67.900 245 ARG P C 1
ATOM 24077 O O . ARG F 1 266 ? -0.316 -68.146 34.509 1.000 68.480 245 ARG P O 1
ATOM 24098 N N . ILE F 1 267 ? 0.023 -70.142 33.455 1.000 66.790 246 ILE P N 1
ATOM 24099 C CA . ILE F 1 267 ? -1.396 -70.598 33.489 1.000 67.540 246 ILE P CA 1
ATOM 24100 C C . ILE F 1 267 ? -1.682 -71.119 34.899 1.000 69.450 246 ILE P C 1
ATOM 24101 O O . ILE F 1 267 ? -2.789 -70.864 35.413 1.000 69.640 246 ILE P O 1
ATOM 24117 N N . ILE F 1 268 ? -0.705 -71.807 35.495 1.000 71.410 247 ILE P N 1
ATOM 24118 C CA . ILE F 1 268 ? -0.713 -72.175 36.941 1.000 74.600 247 ILE P CA 1
ATOM 24119 C C . ILE F 1 268 ? 0.298 -71.274 37.659 1.000 75.800 247 ILE P C 1
ATOM 24120 O O . ILE F 1 268 ? 1.418 -71.101 37.132 1.000 75.540 247 ILE P O 1
ATOM 24136 N N . ASP F 1 269 ? -0.114 -70.687 38.788 1.000 77.930 248 ASP P N 1
ATOM 24137 C CA . ASP F 1 269 ? 0.724 -69.808 39.648 1.000 80.590 248 ASP P CA 1
ATOM 24138 C C . ASP F 1 269 ? 1.532 -70.695 40.602 1.000 80.360 248 ASP P C 1
ATOM 24139 O O . ASP F 1 269 ? 0.929 -71.253 41.542 1.000 78.760 248 ASP P O 1
ATOM 24148 N N . THR F 1 270 ? 2.840 -70.819 40.354 1.000 81.880 249 THR P N 1
ATOM 24149 C CA . THR F 1 270 ? 3.792 -71.668 41.126 1.000 85.430 249 THR P CA 1
ATOM 24150 C C . THR F 1 270 ? 3.727 -71.316 42.618 1.000 88.480 249 THR P C 1
ATOM 24151 O O . THR F 1 270 ? 3.911 -72.236 43.444 1.000 89.380 249 THR P O 1
ATOM 24162 N N . GLN F 1 271 ? 3.479 -70.041 42.942 1.000 89.810 250 GLN P N 1
ATOM 24163 C CA . GLN F 1 271 ? 3.320 -69.536 44.335 1.000 91.120 250 GLN P CA 1
ATOM 24164 C C . GLN F 1 271 ? 2.219 -70.329 45.050 1.000 89.910 250 GLN P C 1
ATOM 24165 O O . GLN F 1 271 ? 2.547 -71.110 45.965 1.000 91.920 250 GLN P O 1
ATOM 24179 N N . ASN F 1 272 ? 0.970 -70.171 44.602 1.000 86.260 251 ASN P N 1
ATOM 24180 C CA . ASN F 1 272 ? -0.255 -70.555 45.356 1.000 83.640 251 ASN P CA 1
ATOM 24181 C C . ASN F 1 272 ? -0.686 -71.987 45.024 1.000 81.590 251 ASN P C 1
ATOM 24182 O O . ASN F 1 272 ? -1.665 -72.457 45.638 1.000 81.270 251 ASN P O 1
ATOM 24193 N N . SER F 1 273 ? -0.005 -72.647 44.084 1.000 80.720 252 SER P N 1
ATOM 24194 C CA . SER F 1 273 ? -0.416 -73.957 43.515 1.000 79.650 252 SER P CA 1
ATOM 24195 C C . SER F 1 273 ? -1.854 -73.842 42.991 1.000 76.830 252 SER P C 1
ATOM 24196 O O . SER F 1 273 ? -2.682 -74.726 43.297 1.000 76.090 252 SER P O 1
ATOM 24204 N N . THR F 1 274 ? -2.123 -72.772 42.235 1.000 74.740 253 THR P N 1
ATOM 24205 C CA . THR F 1 274 ? -3.432 -72.464 41.599 1.000 72.800 253 THR P CA 1
ATOM 24206 C C . THR F 1 274 ? -3.258 -72.399 40.081 1.000 71.190 253 THR P C 1
ATOM 24207 O O . THR F 1 274 ? -2.155 -72.035 39.634 1.000 69.800 253 THR P O 1
ATOM 24218 N N . ALA F 1 275 ? -4.319 -72.720 39.336 1.000 68.920 254 ALA P N 1
ATOM 24219 C CA . ALA F 1 275 ? -4.386 -72.600 37.861 1.000 67.740 254 ALA P CA 1
ATOM 24220 C C . ALA F 1 275 ? -5.541 -71.671 37.474 1.000 66.130 254 ALA P C 1
ATOM 24221 O O . ALA F 1 275 ? -6.588 -71.702 38.152 1.000 64.120 254 ALA P O 1
ATOM 24228 N N . LYS F 1 276 ? -5.336 -70.880 36.418 1.000 64.510 255 LYS P N 1
ATOM 24229 C CA . LYS F 1 276 ? -6.290 -69.855 35.923 1.000 63.780 255 LYS P CA 1
ATOM 24230 C C . LYS F 1 276 ? -6.378 -69.962 34.397 1.000 62.050 255 LYS P C 1
ATOM 24231 O O . LYS F 1 276 ? -5.320 -69.902 33.738 1.000 62.010 255 LYS P O 1
ATOM 24250 N N . LEU F 1 277 ? -7.592 -70.144 33.871 1.000 59.350 256 LEU P N 1
ATOM 24251 C CA . LEU F 1 277 ? -7.886 -70.146 32.413 1.000 58.620 256 LEU P CA 1
ATOM 24252 C C . LEU F 1 277 ? -8.763 -68.935 32.079 1.000 57.060 256 LEU P C 1
ATOM 24253 O O . LEU F 1 277 ? -9.907 -68.885 32.574 1.000 55.490 256 LEU P O 1
ATOM 24269 N N . ILE F 1 278 ? -8.233 -67.993 31.291 1.000 54.850 257 ILE P N 1
ATOM 24270 C CA . ILE F 1 278 ? -9.038 -66.948 30.591 1.000 53.980 257 ILE P CA 1
ATOM 24271 C C . ILE F 1 278 ? -9.091 -67.327 29.109 1.000 52.570 257 ILE P C 1
ATOM 24272 O O . ILE F 1 278 ? -8.017 -67.435 28.486 1.000 53.760 257 ILE P O 1
ATOM 24288 N N . TYR F 1 279 ? -10.301 -67.520 28.585 1.000 51.380 258 TYR P N 1
ATOM 24289 C CA . TYR F 1 279 ? -10.572 -68.041 27.221 1.000 50.450 258 TYR P CA 1
ATOM 24290 C C . TYR F 1 279 ? -11.796 -67.338 26.629 1.000 49.710 258 TYR P C 1
ATOM 24291 O O . TYR F 1 279 ? -12.502 -66.615 27.358 1.000 49.350 258 TYR P O 1
ATOM 24309 N N . ASN F 1 280 ? -12.031 -67.562 25.336 1.000 49.780 259 ASN P N 1
ATOM 24310 C CA . ASN F 1 280 ? -13.177 -67.004 24.573 1.000 50.130 259 ASN P CA 1
ATOM 24311 C C . ASN F 1 280 ? -14.142 -68.135 24.232 1.000 50.520 259 ASN P C 1
ATOM 24312 O O . ASN F 1 280 ? -13.724 -69.089 23.544 1.000 49.650 259 ASN P O 1
ATOM 24323 N N . LEU F 1 281 ? -15.380 -68.020 24.706 1.000 51.660 260 LEU P N 1
ATOM 24324 C CA . LEU F 1 281 ? -16.485 -68.923 24.318 1.000 52.050 260 LEU P CA 1
ATOM 24325 C C . LEU F 1 281 ? -17.405 -68.136 23.391 1.000 51.860 260 LEU P C 1
ATOM 24326 O O . LEU F 1 281 ? -18.042 -67.179 23.866 1.000 52.630 260 LEU P O 1
ATOM 24342 N N . VAL F 1 282 ? -17.436 -68.504 22.114 1.000 51.880 261 VAL P N 1
ATOM 24343 C CA . VAL F 1 282 ? -18.357 -67.882 21.121 1.000 52.630 261 VAL P CA 1
ATOM 24344 C C . VAL F 1 282 ? -19.697 -68.615 21.249 1.000 53.880 261 VAL P C 1
ATOM 24345 O O . VAL F 1 282 ? -19.702 -69.861 21.159 1.000 52.460 261 VAL P O 1
ATOM 24358 N N . VAL F 1 283 ? -20.768 -67.864 21.526 1.000 54.250 262 VAL P N 1
ATOM 24359 C CA . VAL F 1 283 ? -22.143 -68.399 21.752 1.000 55.970 262 VAL P CA 1
ATOM 24360 C C . VAL F 1 283 ? -23.032 -67.882 20.615 1.000 56.930 262 VAL P C 1
ATOM 24361 O O . VAL F 1 283 ? -22.978 -66.671 20.318 1.000 56.710 262 VAL P O 1
ATOM 24374 N N . ILE F 1 284 ? -23.787 -68.789 19.988 1.000 57.800 263 ILE P N 1
ATOM 24375 C CA . ILE F 1 284 ? -24.567 -68.538 18.740 1.000 57.650 263 ILE P CA 1
ATOM 24376 C C . ILE F 1 284 ? -26.049 -68.787 19.027 1.000 57.610 263 ILE P C 1
ATOM 24377 O O . ILE F 1 284 ? -26.371 -69.832 19.625 1.000 57.290 263 ILE P O 1
ATOM 24393 N N . HIS F 1 285 ? -26.900 -67.842 18.624 1.000 58.020 264 HIS P N 1
ATOM 24394 C CA . HIS F 1 285 ? -28.382 -67.954 18.636 1.000 60.880 264 HIS P CA 1
ATOM 24395 C C . HIS F 1 285 ? -28.914 -67.577 17.249 1.000 62.270 264 HIS P C 1
ATOM 24396 O O . HIS F 1 285 ? -28.758 -66.402 16.858 1.000 60.130 264 HIS P O 1
ATOM 24411 N N . CYS F 1 286 ? -29.492 -68.548 16.532 1.000 65.380 265 CYS P N 1
ATOM 24412 C CA . CYS F 1 286 ? -30.124 -68.364 15.196 1.000 68.710 265 CYS P CA 1
ATOM 24413 C C . CYS F 1 286 ? -31.591 -68.795 15.244 1.000 70.200 265 CYS P C 1
ATOM 24414 O O . CYS F 1 286 ? -31.892 -69.765 15.957 1.000 69.760 265 CYS P O 1
ATOM 24422 N N . ARG F 1 287 ? -32.445 -68.105 14.486 1.000 74.570 266 ARG P N 1
ATOM 24423 C CA . ARG F 1 287 ? -33.849 -68.508 14.201 1.000 78.470 266 ARG P CA 1
ATOM 24424 C C . ARG F 1 287 ? -33.918 -68.892 12.724 1.000 81.370 266 ARG P C 1
ATOM 24425 O O . ARG F 1 287 ? -33.042 -68.416 11.961 1.000 80.450 266 ARG P O 1
ATOM 24446 N N . LYS F 1 288 ? -34.884 -69.717 12.321 1.000 86.140 267 LYS P N 1
ATOM 24447 C CA . LYS F 1 288 ? -34.948 -70.201 10.915 1.000 87.730 267 LYS P CA 1
ATOM 24448 C C . LYS F 1 288 ? -36.279 -69.776 10.285 1.000 90.270 267 LYS P C 1
ATOM 24449 O O . LYS F 1 288 ? -36.750 -68.587 10.540 1.000 92.810 267 LYS P O 1
#

B-factor: mean 74.19, std 17.27, range [27.37, 138.32]

Secondary structure (DSSP, 8-state):
-HHHHHHHHHHHHHHGGG----SS--EEEEE--TTSHHHHHHHHH----SEEEEE-S-HHHHHHHHHHH--SSEEE----TTSPPPGGGTT-EEEEEE-S-GGG-S-HHHHHHHHHHHEEEEEEEEEEEE-S-HHHHHHHTTSSSTTTTTTTTTGGGTS-TTTT-SSHHHHHHHHHHHHT-SEEEEEEEEEEEEESSHHHHHHHHHHH------HHHHHHHHHHHHHHHHHTTSEETTTTEEEEEEEEEEEEEE-/-HHHHHHHHHHHHHHGGG----SSS-EEEEE--TTSHHHHHHHHHS-S--SEEEEEES-HHHHHHHHHHT--SSEEEEE--TTSPPPGGGTT-EEEEEE-S-GGG-S-HHHHHHHHHHHEEEEEEEEEEEESS-HHHHHHHTTTTSTTTTTTTTTGGGTS-TTSS-SSHHHHHHHHHHHHT-SEEEEEEEEEEEEESSHHHHHHHHHHH-----TTTTHHHHHHHHHHHHHHTTSEETTTTEEEEEEEEEEEEEE-/-HHHHHHHHHHHHHHGGG----SSS-EEEEE--TTSHHHHHHHHHS-S--SEEEEEES-HHHHHHHHHHH--SSEEEEE--TTSPPPGGGTT-EEEEEESS-GGG-S-HHHHHHHHHHHEEEEEEEEEEEE-S-HHHHHHHTTTTSTTTTTTTTT-TTTS-TTTT-SSHHHHHHHHHHHHT-SEEEEEEEEEEEEESSHHHHHHHHHHH------HHHHHHHHHHHHHHHHHTTSEETTTTEEEEEEEEEEEEEE-/-HHHHHHHHHHHHHHGGG----SSSEEEEEE--TTSTTHHHHHHH--SPEEEEEEEES-HHHHHHHHHHH--SSEEEEE--TTSPPPGGGTT-EEEEEE-S-GGG-S-HHHHHHHHHHHEEEEEEEEEEEE-S-HHHHHHHTTTTSTTTTTTTTT-TTTS-TTTT-SSHHHHHHHHHHHHT-SEEEEEEEEEEEEESSHHHHHHHHHHH-----TTTTHHHHHHHHHHHHHHTTSEETTTTEEEEEEEEEEEEEE-/-HHHHHHHHHHHHHHGGG----SSSEEEEEES-TTSHHHHHHHHHS-S-EEEEEEEES-HHHHHHHHHHH--SSEEEEE--TTSPPPGGGTT-EEEEEE-S-GGG-S-HHHHHHHHHHHEEEEEEEEEEEE-S-HHHHHHHTTSSSTTTTTTTSTTTTTS-TTTT-SSHHHHHHHHHHHHT-SEEEEEEEEEEEEESSHHHHHHHHHHS-----TTTTHHHHHHHHHHHHHHTTSEETTTTEEEEEEEEEEEEEE-/-HHHHHHHHHHHHHHGGG----SSS--EEEE--EE------TTSPPPTTTTT-EEEEEEES-GGG-S-HHHHHHHHHHHEEEEEEEEEEEE-S-HHHHHHHHTT----TTSS-SSHHHHHHHHHHHHT-SEEEEEEEEEEEEESSHHHHHHHHHHH----THHHHHHHHHHHHHTTSEETTTTEEEEEEEEEEEEEE-

Radius of gyration: 39.39 Å; Cα contacts (8 Å, |Δi|>4): 2760; chains: 6; bounding box: 106×120×75 Å

Organism: Bombyx mori (NCBI:txid7091)

Solvent-accessible surface area: 66804 Å² total; per-residue (Å²): 43,41,3,57,60,28,1,3,14,68,6,2,96,57,1,50,110,94,17,75,85,118,176,69,159,16,62,4,3,2,7,18,0,43,58,0,21,21,0,47,11,0,9,33,26,8,114,169,47,78,35,0,12,0,2,18,94,64,71,169,29,8,122,124,0,64,148,133,72,38,89,93,99,12,150,24,94,72,27,61,5,52,52,119,16,54,176,153,3,105,38,63,0,34,2,0,1,0,11,29,18,0,10,125,17,134,65,12,105,64,0,0,69,5,0,47,40,0,0,14,123,98,2,0,0,1,1,2,0,6,0,20,8,18,11,22,44,0,8,36,24,6,69,135,54,158,110,2,146,119,117,1,142,143,10,104,87,62,6,0,53,10,20,35,33,43,28,0,5,58,61,0,49,85,32,0,107,186,23,36,6,204,92,15,18,0,48,4,12,0,6,53,20,61,11,48,27,50,140,46,0,48,70,11,0,66,74,45,19,40,26,197,11,42,180,171,43,64,112,87,0,0,62,49,0,12,92,10,0,63,75,16,91,17,2,67,88,79,24,40,18,4,73,0,29,0,0,0,0,1,0,3,0,64,46,43,66,3,46,100,71,1,2,75,77,7,0,97,61,2,51,109,94,15,122,45,171,141,88,123,9,60,0,2,4,6,20,4,45,54,0,21,29,0,64,35,0,11,85,51,4,88,38,129,26,87,12,0,3,0,2,19,56,81,25,148,30,1,65,107,0,50,142,115,65,35,83,108,88,12,66,9,17,10,17,9,7,26,24,109,11,19,126,54,1,98,37,39,0,39,2,0,0,0,14,22,21,0,11,129,13,96,21,7,35,40,0,0,46,5,0,45,43,0,0,16,122,138,5,5,0,1,0,2,0,8,0,14,8,19,11,23,48,0,6,32,28,8,55,122,51,172,106,2,84,80,56,1,149,105,8,101,76,63,6,0,58,11,22,33,35,45,29,0,5,59,67,0,52,80,17,0,117,49,14,31,4,183,96,20,21,1,46,3,14,0,10,52,31,64,9,177,75,50,122,40,0,44,75,8,0,68,73,48,19,33,22,151,1,28,116,137,35,50,117,67,0,0,55,50,0,15,93,8,0,62,65,16,94,20,3,66,92,156,88,52,40,4,69,0,22,0,0,0,0,3,0,3,0,65,31,42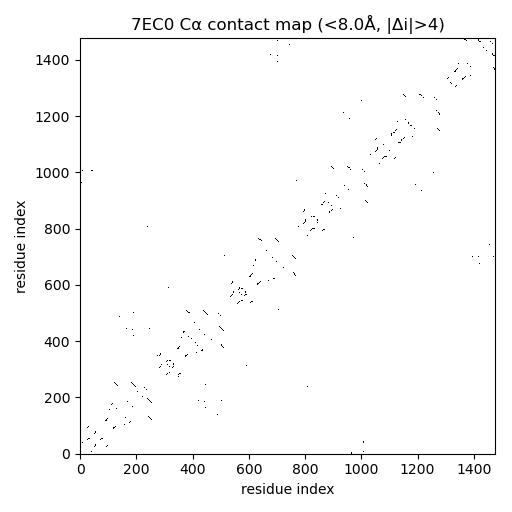,70,5,50,100,72,1,1,81,75,7,0,98,61,3,45,108,98,15,98,51,160,143,73,114,6,75,0,3,4,5,21,4,48,58,0,22,30,1,64,38,0,16,89,42,1,94,48,105,25,86,10,0,8,0,2,20,62,74,32,139,24,3,72,102,0,63,92,94,51,14,55,64,84,11,85,12,34,6,14,8,6,27,15,96,13,11,122,57,1,102,36,39,0,38,4,1,1,0,14,21,20,0,10,127,14,145,61,11,108,67,0,0,74,6,0,50,43,0,0,12,129,135,2,5,1,2,0,2,0,9,0,22,4,21,12,22,46,0,7,30,26,8,69,130,52,145,109,1,111,71,54,1,162,132,14,111,75,62,7,0,60,12,26,29,36,44,29,0,6,52,59,0,51,90,31,0,116,193,19,32,3,208,100,17,20,2,56,3,13,0,9,56,29,59,9,169,70,49,142,40,0,50,70,10,0,67,71,47,24,34,17,147,1,21,107,152,35,60,112,67,1,1,63,52,0,16,92,12,0,64,61,19,92,16,3,54,90,163,108,53,36,2,73,0,22,0,0,0,1,3,0,4,0,61,33,39,44,6,54,48,33,0,2,24,70,7,4,100,53,2,42,107,101,14,128,49,166,138,74,134,5,59,0,0,3,6,19,0,44,56,0,21,26,0,42,3,1,16,35,25,8,69,22,113,30,89,23,0,10,0,2,20,93,71,72,174,24,8,128,114,0,64,147,115,64,37,81,96,108,12,116,15,90,84,19,59,5,52,50,116,16,55,179,164,1,112,36,50,0,44,3,1,2,0,14,22,20,0,9,120,18,136,77,18,94,66,0,0,61,5,0,46,42,0,0,16,137,138,3,6,1,1,0,2,0,10,0,19,4,21,14,23,46,0,7,42,23,9,64,105,49,190,100,4,140,125,130,0,175,158,7,99,73,61,7,0,59,10,32,35,35,50,30,0,6,44,65,0,45,79,16,0,115,161,9,30,6,206,99,20,15,2,48,3,15,0,7,50,16,60,10,49,22,51,136,39,0,43,72,12,0,92,72,45,25,37,19,208,14,55,160,170,61,53,116,73,0,4,66,47,0,16,90,12,0,62,73,17,97,18,3,76,90,81,34,45,22,5,79,0,26,0,0,0,0,2,0,3,0,67,43,61,79,3,51,121,70,2,3,59,69,6,1,87,61,2,46,110,94,15,126,42,172,138,72,130,7,61,2,1,4,4,22,5,43,57,0,37,30,0,58,17,0,21,83,44,9,91,34,109,35,80,20,0,13,0,2,19,97,76,72,162,28,12,122,94,0,68,132,111,65,33,88,106,77,11,125,18,74,78,26,61,6,49,53,115,16,48,183,110,1,96,34,46,0,40,2,1,1,0,14,24,18,0,9,128,17,102,20,7,39,54,0,0,44,5,0,45,43,0,0,12,60,118,3,4,0,0,0,2,0,8,0,16,7,18,11,25,48,0,9,34,14,10,99,133,39,150,105,1,122,117,118,1,156,165,12,104,86,67,6,0,59,10,24,30,36,46,29,0,6,53,61,0,51,75,21,0,118,40,14,32,4,76,92,17,19,1,46,3,14,0,9,54,30,65,10,167,76,47,142,41,0,50,71,10,0,82,75,48,19,39,23,177,6,54,166,157,43,52,114,71,1,0,64,50,0,14,94,10,0,66,74,16,98,17,3,54,91,139,101,52,39,3,67,0,21,0,0,0,0,3,0,2,0,65,35,67,87,6,57,160,71,0,17,91,76,5,48,88,62,4,81,111,111,14,106,115,166,139,81,189,37,98,33,4,48,4,43,187,74,67,20,87,140,149,42,69,8,58,46,110,15,51,161,132,27,86,32,57,2,46,3,0,22,0,37,26,16,0,12,124,14,154,62,10,90,71,0,0,72,7,0,48,50,2,0,13,119,131,4,4,0,2,0,1,0,9,0,14,4,21,11,18,53,0,20,45,15,51,179,153,143,59,1,64,10,48,32,37,46,27,0,6,40,63,0,54,82,10,0,101,164,10,33,6,182,102,29,20,8,50,3,17,0,10,56,35,60,14,173,68,52,134,40,0,49,78,14,0,71,73,52,16,42,149,171,94,100,108,76,0,65,89,0,15,92,16,0,58,71,13,95,16,2,64,96,127,96,55,35,2,82,0,22,0,0,0,0,3,0,5,0,65,35

Sequence (1477 aa):
SSMQRRDALNSLTEYLPKFKWKESKEKILDIGCADGSVTNIISSCCPDFELFEACDVNVKSVKYATEHYGTSKMRFRVMDIESDLPKEMKGKFDHVFSFYTLHWIENQEKAFQNIYDLTADDGECFLTLLAQMPVFNLFDALKHTEKWRHWLRYIKNFISPYYETSDPDVVIELLLKRVGFRYVDVRCRQKKFEFYDLKSFRNLLEAVSPFKVGQELQEELIDDVMEVAKEMRIIDTQNSTAKLIYNLVVIHCRKSSMQRRDALNSLTEYLPKFKWKESKEKILDIGCADGSVTNIISSCCPTDFELFEACDVNVKSVKYATEHYGTSKMRFRVMDIESDLPKEMKGKFDHVFSFYTLHWIENQEKAFQNIYDLTADDGECFLTLLAQMPVFNLFDALKHTEKWRHWLRYIKNFISPYYETSDPDVVIELLLKRVGFRYVDVRCRQKKFEFYDLKSFRNLLEAVSPFKVGQELQEELIDDVMEVAKEMRIIDTQNSTAKLIYNLVVIHCRKSSMQRRDALNSLTEYLPKFKWKESKEKILDIGCADGSVTNIISSCCPTDFELFEACDVNVKSVKYATEHYGTSKMRFRVMDIESDLPKEMKGKFDHVFSFYTLHWIENQEKAFQNIYDLTADDGECFLTLLAQMPVFNLFDALKHTEKWRHWLRYIKNFISPYYETSDPDVVIELLLKRVGFRYVDVRCRQKKFEFYDLKSFRNLLEAVSPFKVGQELQEELIDDVMEVAKEMRIIDTQNSTAKLIYNLVVIHCRKSSMQRRDALNSLTEYLPKFKWKESKEKILDIGCADGSVTNIISSCCPTDFELFEACDVNVKSVKYATEHYGTSKMRFRVMDIESDLPKEMKGKFDHVFSFYTLHWIENQEKAFQNIYDLTADDGECFLTLLAQMPVFNLFDALKHTEKWRHWLRYIKNFISPYYETSDPDVVIELLLKRVGFRYVDVRCRQKKFEFYDLKSFRNLLEAVSPFKVGQELQEELIDDVMEVAKEMRIIDTQNSTAKLIYNLVVIHCRKSSMQRRDALNSLTEYLPKFKWKESKEKILDIGCADGSVTNIISSCCPTDFELFEACDVNVKSVKYATEHYGTSKMRFRVMDIESDLPKEMKGKFDHVFSFYTLHWIENQEKAFQNIYDLTADDGECFLTLLAQMPVFNLFDALKHTEKWRHWLRYIKNFISPYYETSDPDVVIELLLKRVGFRYVDVRCRQKKFEFYDLKSFRNLLEAVSPFKVGQELQEELIDDVMEVAKEMRIIDTQNSTAKLIYNLVVIHCRKSSMQRRDALNSLTEYLPKFKWKESKEKILDIGFEACDVVMDIESDLPKEMKGKFDHVFSFYTLHWIENQEKAFQNIYDLTADDGECFLTLLAQMPVFNLFDALKHFISPYYETSDPDVVIELLLKRVGFRYVDVRCRQKKFEFYDLKSFRNLLEAVSPFLQEELIDDVMEVAKEMRIIDTQNSTAKLIYNLVVIHCRK

Foldseek 3Di:
DVVQQVCLLVLCVVCVVVFDDDPAAAAEEEEPCQQVPSVVVVVVPHDNHNAYEYEEQDPVRQVNNCVPVNDPRYHYDYDDLLDDDDLVQFQRHQEYEYEAPLQLADPNLSSLLSVVRSHHPFHKYKYKYFAAWVLLVLVVVCCPPPVCVVQCVCSNSRGGPRNPPDPVQVVVQVSNVVSPFPDKDKDWDKDKDKFQALVVVLVVSLVSVPTCPDPVCSVVSSVSSVVSCCVVVQADPVRNMGMMTTIMIIMMTTD/DVVQLCCLLVQCVVCVVVFDPPDAQFEEEEEACQQVPSVCVVCVSNPHDHVAYEYEDQDPVRLVNNCVPVNDPRYHYDYDDLLDDDDPVQFQPGQEYEYEAPLQLDDSNLSSLLSSVRNHHPFHKYKYKHFAAWCLLVLLVVCCPPPLCVVQCVCSSSGGGPRNPPDPVQVVVQVSNVVSPFPDKDKDWDWDKDKFQALVVVLVVSLVSPPTCPDDVCSVVSSVSSVVSCVVVVQAPPVRNMGMIITIMMMMMTTD/DVVQLVCLCVLCVVCLVVDDPPDAQAEEEEEACFLNVSVVVVVVSNDYPHQAYEYEYQDPVRLVNNCVPPNDPRYHYDYDDLLDDDDPVQFQPHQEYEYEQHLQLDDNNLSSLLSVVRRHHQQHKYKYKYFAAWVLLVLLVVCCPDPLCVPQCVCSSSRGGPRNPPDPVVVVVQVSNVVSPFPDKDKDWDWDKDKFQALVVVLVVNLVSVPTPPDPVCSVVSSVSSVVVCCVVVQAPPVRRMGMITTIMMMMMTTD/DVVQLVCLLVLCVVCVVVDDPPDAQFEEEEEACFLVPSVLVVQVSRDGPHVAYEYEDQDPVRLVNNCVPVNDPRYHYYYDDLLDDDDPVQFQPHQEYEYEAPLQLADNNLSSLLSVNRNHHPFHKYKYKYFAAWVLLVLVVVQDPPPLCVVQCVVSNSRGGPRNPPDPVQCVVQVSNVVSPFPDKDKDWDWDKDKFQALVVVLVVSLVSDPTDPDDVCSVVSSVSSVVSCCVVVQAPPVRRMGMMIGIMIIMMTTD/DVVQQCVLLVQCVVCLVVDDPPDAAFEEEEEQCFQVVSVVVVCVSHPGDHQAYEYEDQPPVRQVNNCVPPNDPRYHYDYDDLLDDDDLVQFQPGLEYEYEAPLQLADNNLSNLLSSNRNHHAQGKYKYKYFAAWVLLVLCVVVCPPPLCVPQCVCSSSRGGPRNPPDPVQVVNQVSNVVSPFPFKDKDWDWDKDKFQALVVVLVVSLVSVPTPPDDVCSVVSSVSSVVSCVVVVQAPPVRNMGMMTTIMIIMMTTD/DVVQVCCVCVQCVVCVVVADDPDPPFCEEEEVCYYDNVVDDLLDDDDLVQFQRGLEYEYTADLLLDPCNLSNLLSVNRNHHPFHKYKYKYFAAKVLLVLVVVVVCLGGPRNPPDPVQVVVQVSNVVSPFPDKDKDWDKDKDKFQALVVVLVCSVPSVPDVCCVVSVVSSVSCPVVCQQPPVRNMGMMTTIMMMMMTTD